Protein AF-A0A920CDF9-F1 (afdb_monomer)

Mean predicted aligned error: 15.54 Å

Organism: NCBI:txid1274374

pLDDT: mean 88.7, std 14.69, range [28.39, 98.81]

Secondary structure (DSSP, 8-state):
------GGGTHHHHHHHHTTSSSSS----------SS----SS-EEEEEE-STTSPSB-----TTSEEESSS--EEEEEE-TTS-EEEEEEE-STT-EEEEEEEEEESSEEEEEEEEE-SS---EEEEEEEESSS-TT-EEEEEEETTSEEEEEEEPTTS-EEEEEEEE-SPPPTTS-EEEEEEEETTEEEEEEEETTS--EEEEEEE--TT---SEEEEEEEESEEEEEEEEEEEE--TTS--STTPPPPTTPPEEEEEESSSEEEEETTPPEEGGG-EEEEEETTS-EEEEEGGGSEEE--SSSEEEETTEEEE-SSEEEEEEEEETTEEEEEEEEEE-TT-SS-EEEEE--TTSPTTPPPTT-EE-TT-TT-EEETTEEEEE-TT-TTS-EEEE--GGGGG-SSEEEEEEEEEEEESSTT-EEEEEEEE-TTSSSEEEEEEESSTTSTTSEEEEEE-TT--EEEEEEE--SSPPPBS-EEEEEEEEETTEEEEEETTEEEEEES---S-S--EEEEEEESEEEEEEEEEEEE--SPPPPPTGGGS--PPPPS--BTT-PEEEEE--SHHHHHHHHHSSS--SEEEEEE-TTSEEE-TTS-SEEEEHHHHHHHHTTTSEEEEEE-SHHHHHHHHHHHHHHT--S-EEEESSHHHHHHHHHHSTTSEEEEEETT----SHHHHHHHHHHHHHTTEEEEEE-GGG--HHHHHHHHHTT-EEEEE--TT--STTHHHHHHHHTT-SEEE-S-HHHHHHHHHT--SS-B-SSPPEEEEETS-TTTS-TTSHHHHHHHHHTT-SEEEEEEEE-TTS-EEE-SSSBTTTTSS--SBGGGS-HHHHTTS---TTSTTT-SS--PPBHHHHHHHHHHHT-EEEEEE---STHHHHHHHHHHHHTT-GGGEEEEES-HHHHHHHHHH-TTS-EEEEE-S---SSSHHHHHHHHHHHHTTTTEEEEEESTT--HHHHHHHHTTT--EEEE---SHHHHHHHHHTT-SEEEES-GGGTTTSEEEEEES-SEEEEETT-EEE--EEEEETTS-EEEEPPEEEEEE-GGGEEEETTEEEE-SSEEEEEEEEEEEEETTEEEEEEPSPEEEEEE---

Radius of gyration: 37.67 Å; Cα contacts (8 Å, |Δi|>4): 2749; chains: 1; bounding box: 86×111×99 Å

Solvent-accessible surface area (backbone atoms only — not comparable to full-atom values): 56984 Å² total; per-residue (Å²): 141,85,81,89,85,80,77,84,67,60,60,62,59,54,56,65,61,61,71,76,67,63,90,79,62,100,76,87,83,77,78,80,83,80,70,98,65,94,72,86,54,94,56,67,46,78,60,39,80,48,46,50,45,89,54,65,64,46,77,49,85,65,60,88,67,50,41,82,40,61,93,80,70,49,52,64,32,30,46,54,52,100,84,51,54,19,32,42,36,32,38,6,70,42,80,89,41,59,27,34,42,35,47,82,46,71,46,66,28,32,30,44,34,30,37,36,29,39,36,85,88,36,75,24,25,47,30,44,35,36,16,25,79,76,83,59,89,41,45,35,36,36,43,37,40,32,38,74,14,40,33,38,35,29,41,36,38,71,88,70,51,73,49,81,74,44,74,54,75,55,76,61,49,62,38,79,45,60,31,36,44,36,42,38,35,50,98,44,35,37,40,32,30,45,22,51,87,90,53,79,69,42,78,78,44,79,46,76,61,60,98,84,61,53,64,29,22,36,37,31,42,31,12,28,40,12,32,33,36,34,32,58,38,33,33,31,39,60,31,97,87,75,79,84,76,96,78,67,78,79,66,95,82,61,49,38,62,38,45,43,57,75,57,60,55,48,82,42,41,39,75,47,70,42,58,28,59,76,39,46,27,48,30,34,25,73,79,72,40,75,47,79,44,41,41,64,80,43,48,79,48,74,80,75,87,48,55,49,76,58,100,58,23,43,30,35,68,51,61,41,71,44,76,35,38,37,34,44,86,82,12,59,35,69,35,37,33,39,24,23,50,84,84,53,92,55,47,55,76,44,73,50,49,44,70,90,54,59,71,70,38,71,64,86,62,48,44,75,46,62,62,26,88,78,45,22,29,48,89,42,18,40,35,41,68,11,56,93,30,70,90,45,50,15,28,36,34,47,42,67,74,48,33,80,46,41,37,29,33,41,40,33,36,36,22,39,68,45,60,78,48,56,83,25,30,42,29,46,36,34,41,23,30,90,91,51,59,28,28,36,30,50,35,40,22,38,38,12,51,42,75,65,6,28,30,43,28,36,35,36,78,86,69,47,84,43,79,77,45,62,21,47,46,96,53,59,59,50,69,73,45,73,42,40,40,34,43,39,29,49,70,32,32,40,37,36,23,53,71,84,46,74,51,42,79,47,64,79,48,71,92,57,65,41,16,24,41,30,44,36,24,28,11,9,22,39,37,34,50,34,41,38,31,27,50,44,84,73,83,76,80,80,54,74,47,75,55,46,51,60,60,64,79,69,74,44,28,40,35,65,59,52,32,43,27,31,66,44,67,48,65,63,54,54,51,49,34,74,73,43,93,44,42,36,38,27,37,38,35,30,43,45,57,86,47,31,28,19,18,89,83,66,80,46,79,61,42,44,45,66,61,51,50,63,69,44,53,44,47,35,30,46,26,43,30,48,90,53,76,75,24,42,61,54,50,29,53,49,37,54,76,68,64,64,47,65,37,34,32,28,16,72,48,38,66,59,29,30,54,35,29,71,64,36,41,54,32,41,24,33,31,50,38,53,94,47,84,63,89,46,70,67,54,51,50,51,49,48,32,50,26,36,59,19,50,17,44,27,40,33,28,17,49,89,36,46,37,44,67,52,38,52,62,37,40,78,63,66,33,36,37,29,27,39,56,44,81,89,45,59,77,74,50,56,38,55,46,37,41,48,42,15,36,39,49,23,40,37,36,95,48,48,57,54,53,41,53,55,44,38,71,42,60,89,47,47,22,50,46,55,68,50,34,37,24,6,40,28,7,19,44,76,80,34,31,55,31,22,67,68,10,37,50,51,12,47,64,22,23,31,49,25,36,28,38,33,26,33,41,25,55,75,60,43,48,32,31,41,83,60,68,46,32,54,77,47,24,77,45,73,57,51,50,49,78,33,38,66,75,60,49,50,72,37,40,34,16,56,84,32,60,80,88,39,77,82,33,45,50,34,39,51,65,60,50,51,51,52,29,64,76,66,78,33,36,34,38,41,29,53,68,50,86,55,79,61,46,34,57,36,50,54,51,48,35,60,77,64,73,36,70,93,37,50,36,42,30,25,70,45,63,68,48,52,54,46,31,49,69,78,43,42,49,57,44,39,30,39,42,53,69,82,48,50,27,64,90,45,35,58,53,20,50,49,59,43,41,66,62,26,38,72,66,52,30,31,46,34,25,48,52,60,48,56,46,63,68,40,49,50,63,28,48,73,65,63,49,50,43,26,42,36,73,42,80,41,73,69,54,41,52,51,45,52,61,52,38,36,51,30,48,26,15,37,56,41,66,81,47,18,83,27,69,61,52,46,43,61,83,59,60,68,46,82,40,40,44,73,37,75,47,79,53,50,27,39,39,32,23,36,47,70,47,76,43,80,42,80,30,45,73,43,73,76,40,42,57,85,29,45,45,79,59,75,40,28,39,34,26,65,36,65,45,59,25,36,29,29,42,36,43,81,40,52,62,85,95,45,67,34,32,33,52,24,55,66,26,38,39,39,28,34,69,82,124

InterPro domains:
  IPR010496 3-keto-alpha-glucoside-1,2-lyase/3-keto-2-hydroxy-glucal hydratase domain [PF06439] (354-533)
  IPR017946 PLC-like phosphodiesterase, TIM beta/alpha-barrel domain superfamily [G3DSA:3.20.20.190] (765-1013)
  IPR017946 PLC-like phosphodiesterase, TIM beta/alpha-barrel domain superfamily [SSF51695] (771-1011)
  IPR030395 Glycerophosphodiester phosphodiesterase domain [PF03009] (777-1005)
  IPR030395 Glycerophosphodiester phosphodiesterase domain [PS51704] (772-1013)

Sequence (1105 aa):
MKNKLNGAKLLIIMLLIGGLLSTELGMTKVYAQAEQGSIKAEQPYVLLEENFNTYPAGNPGLPAEWKLWGNGGGTTSVTQDTYGYGELRIDSQVTGILEGLLAPVQADQYRIETRFRFDEELPGSVAILFGDPEGSVMSLNALLLHSSGSYQLVTMEADGERELIAEGMISPLSLTQDYLLRLSIYNRQLIAELGSEDEEFTVFLEYQLDEGSWPGGQAGIGGLDGIVYFDHLRAVQLAASSLDPLLAEASDGAAVVSLTPNQPYVLATTGEPVELKSLKFQAKRSDASQTQLNGDDLEWHFEGDDISILDGYLEIHRKGTYTVNVAKDEATAQVLWVAKDANDLNYVLYEEDFEQLEDGTMPEGWTRLEGAANAGVKAGGFEMDATASPNNPSRVLLPDYLHLFGDYKIEVDMSFLKANENTRWNSLMFRVQNKNYPYYQMAVRKDATAGNGVEFTERNRINTWYVIKRGSYNTPMEYEQTYQYTVKVKGNRVQESIDNHLIIDTDTATAYSKGGIGLQANGSALRVERIRVTLLEVPLPPLTAQRFVQVMEPDTQIAMAPSVITELQSSQDINVAIQGQALPASMIMHVNRELEVTDGSGSNVIGSLDEVLDLLGNRIIPALYVKDELTVLPLSDYLVRRRIEDAFVISADGELVKQVRSAAPMLRGILDYRDRVLLSEEELLELRRSVTVSGSKIALLSPSAATLNNTEYLQQRTIVVWAQEDEQELSGELSLHRLITAGVNGMVTARPEAAFSALEFYDHGTTLVRKPYLIGHRGMPANSPENTIESNRLAYEAGADFIENDMYLSKDQDLVIIHDSHLILTTNGWGNVEDYTVEELKKLNANRPYPWGFPDVKIPTLGEQLDLVKANNIMLYAEIKTSKPQGAGAFVRIVQEKDAESAVNLMSFNIDQLRRVATLMPEMPLGLLASGYASETNVTNSLRETLKLVQPLNATFNTSYSGLGEKFLEASKHRGLLVSPWTLNTKSGLIKYFKMGAYGLTTDYALWMSNWATSVKPQAYLYTLRSGQEQQLVLQVETYDRTFREATPEIVVLNGGEFIEIDGDTITANGPGVAHVVLRYTASAESETYDLYTEPVTINVTSNE

Structure (mmCIF, N/CA/C/O backbone):
data_AF-A0A920CDF9-F1
#
_entry.id   AF-A0A920CDF9-F1
#
loop_
_atom_site.group_PDB
_atom_site.id
_atom_site.type_symbol
_atom_site.label_atom_id
_atom_site.label_alt_id
_atom_site.label_comp_id
_atom_site.label_asym_id
_atom_site.label_entity_id
_atom_site.label_seq_id
_atom_site.pdbx_PDB_ins_code
_atom_site.Cartn_x
_atom_site.Cartn_y
_atom_site.Cartn_z
_atom_site.occupancy
_atom_site.B_iso_or_equiv
_atom_site.auth_seq_id
_atom_site.auth_comp_id
_atom_site.auth_asym_id
_atom_site.auth_atom_id
_atom_site.pdbx_PDB_model_num
ATOM 1 N N . MET A 1 1 ? -10.805 82.558 3.030 1.00 28.69 1 MET A N 1
ATOM 2 C CA . MET A 1 1 ? -9.472 83.210 3.078 1.00 28.69 1 MET A CA 1
ATOM 3 C C . MET A 1 1 ? -8.435 82.097 2.993 1.00 28.69 1 MET A C 1
ATOM 5 O O . MET A 1 1 ? -8.536 81.207 3.812 1.00 28.69 1 MET A O 1
ATOM 9 N N . LYS A 1 2 ? -7.495 81.996 2.051 1.00 30.48 2 LYS A N 1
ATOM 10 C CA . LYS A 1 2 ? -7.113 82.804 0.883 1.00 30.48 2 LYS A CA 1
ATOM 11 C C . LYS A 1 2 ? -6.923 81.858 -0.317 1.00 30.48 2 LYS A C 1
ATOM 13 O O . LYS A 1 2 ? -6.450 80.742 -0.167 1.00 30.48 2 LYS A O 1
ATOM 18 N N . ASN A 1 3 ? -7.347 82.351 -1.473 1.00 33.22 3 ASN A N 1
ATOM 19 C CA . ASN A 1 3 ? -7.440 81.691 -2.772 1.00 33.22 3 ASN A CA 1
ATOM 20 C C . ASN A 1 3 ? -6.104 81.639 -3.536 1.00 33.22 3 ASN A C 1
ATOM 22 O O . ASN A 1 3 ? -5.320 82.573 -3.417 1.00 33.22 3 ASN A O 1
ATOM 26 N N . LYS A 1 4 ? -6.010 80.628 -4.420 1.00 41.62 4 LYS A N 1
ATOM 27 C CA . LYS A 1 4 ? -5.482 80.625 -5.807 1.00 41.62 4 LYS A CA 1
ATOM 28 C C . LYS A 1 4 ? -4.078 81.207 -6.069 1.00 41.62 4 LYS A C 1
ATOM 30 O O . LYS A 1 4 ? -3.888 82.404 -5.918 1.00 41.62 4 LYS A O 1
ATOM 35 N N . LEU A 1 5 ? -3.176 80.399 -6.647 1.00 29.88 5 LEU A N 1
ATOM 36 C CA . LEU A 1 5 ? -2.652 80.526 -8.030 1.00 29.88 5 LEU A CA 1
ATOM 37 C C . LEU A 1 5 ? -1.375 79.671 -8.264 1.00 29.88 5 LEU A C 1
ATOM 39 O O . LEU A 1 5 ? -0.382 79.826 -7.568 1.00 29.88 5 LEU A O 1
ATOM 43 N N . ASN A 1 6 ? -1.433 78.858 -9.329 1.00 32.94 6 ASN A N 1
ATOM 44 C CA . ASN A 1 6 ? -0.390 78.421 -10.280 1.00 32.94 6 ASN A CA 1
ATOM 45 C C . ASN A 1 6 ? 0.904 77.715 -9.810 1.00 32.94 6 ASN A C 1
ATOM 47 O O . ASN A 1 6 ? 1.933 78.349 -9.589 1.00 32.94 6 ASN A O 1
ATOM 51 N N . GLY A 1 7 ? 0.896 76.375 -9.896 1.00 32.62 7 GLY A N 1
ATOM 52 C CA . GLY A 1 7 ? 2.067 75.483 -9.790 1.00 32.62 7 GLY A CA 1
ATOM 53 C C . GLY A 1 7 ? 2.935 75.337 -11.056 1.00 32.62 7 GLY A C 1
ATOM 54 O O . GLY A 1 7 ? 3.972 74.687 -11.009 1.00 32.62 7 GLY A O 1
ATOM 55 N N . ALA A 1 8 ? 2.592 75.977 -12.178 1.00 37.50 8 ALA A N 1
ATOM 56 C CA . ALA A 1 8 ? 3.310 75.783 -13.449 1.00 37.50 8 ALA A CA 1
ATOM 57 C C . ALA A 1 8 ? 4.669 76.516 -13.565 1.00 37.50 8 ALA A C 1
ATOM 59 O O . ALA A 1 8 ? 5.371 76.349 -14.556 1.00 37.50 8 ALA A O 1
ATOM 60 N N . LYS A 1 9 ? 5.069 77.335 -12.580 1.00 34.62 9 LYS A N 1
ATOM 61 C CA . LYS A 1 9 ? 6.357 78.065 -12.607 1.00 34.62 9 LYS A CA 1
ATOM 62 C C . LYS A 1 9 ? 7.417 77.549 -11.631 1.00 34.62 9 LYS A C 1
ATOM 64 O O . LYS A 1 9 ? 8.559 77.986 -11.730 1.00 34.62 9 LYS A O 1
ATOM 69 N N . LEU A 1 10 ? 7.083 76.612 -10.739 1.00 34.03 10 LEU A N 1
ATOM 70 C CA . LEU A 1 10 ? 8.067 76.042 -9.809 1.00 34.03 10 LEU A CA 1
ATOM 71 C C . LEU A 1 10 ? 8.846 74.867 -10.429 1.00 34.03 10 LEU A C 1
ATOM 73 O O . LEU A 1 10 ? 10.013 74.669 -10.104 1.00 34.03 10 LEU A O 1
ATOM 77 N N . LEU A 1 11 ? 8.247 74.155 -11.391 1.00 37.91 11 LEU A N 1
ATOM 78 C CA . LEU A 1 11 ? 8.867 72.989 -12.032 1.00 37.91 11 LEU A CA 1
ATOM 79 C C . LEU A 1 11 ? 10.013 73.365 -12.992 1.00 37.91 11 LEU A C 1
ATOM 81 O O . LEU A 1 11 ? 11.006 72.653 -13.084 1.00 37.91 11 LEU A O 1
ATOM 85 N N . ILE A 1 12 ? 9.933 74.532 -13.643 1.00 41.06 12 ILE A N 1
ATOM 86 C CA . ILE A 1 12 ? 10.963 74.988 -14.595 1.00 41.06 12 ILE A CA 1
ATOM 87 C C . ILE A 1 12 ? 12.257 75.410 -13.873 1.00 41.06 12 ILE A C 1
ATOM 89 O O . ILE A 1 12 ? 13.343 75.255 -14.421 1.00 41.06 12 ILE A O 1
ATOM 93 N N . ILE A 1 13 ? 12.174 75.878 -12.621 1.00 37.00 13 ILE A N 1
ATOM 94 C CA . ILE A 1 13 ? 13.365 76.257 -11.840 1.00 37.00 13 ILE A CA 1
ATOM 95 C C . ILE A 1 13 ? 14.053 75.022 -11.231 1.00 37.00 13 ILE A C 1
ATOM 97 O O . ILE A 1 13 ? 15.276 75.012 -11.123 1.00 37.00 13 ILE A O 1
ATOM 101 N N . MET A 1 14 ? 13.313 73.950 -10.916 1.00 36.53 14 MET A N 1
ATOM 102 C CA . MET A 1 14 ? 13.923 72.683 -10.479 1.00 36.53 14 MET A CA 1
ATOM 103 C C . MET A 1 14 ? 14.603 71.920 -11.627 1.00 36.53 14 MET A C 1
ATOM 105 O O . MET A 1 14 ? 15.672 71.351 -11.418 1.00 36.53 14 MET A O 1
ATOM 109 N N . LEU A 1 15 ? 14.064 71.986 -12.849 1.00 39.75 15 LEU A N 1
ATOM 110 C CA . LEU A 1 15 ? 14.683 71.363 -14.029 1.00 39.75 15 LEU A CA 1
ATOM 111 C C . LEU A 1 15 ? 15.993 72.048 -14.466 1.00 39.75 15 LEU A C 1
ATOM 113 O O . LEU A 1 15 ? 16.887 71.385 -14.983 1.00 39.75 15 LEU A O 1
ATOM 117 N N . LEU A 1 16 ? 16.154 73.350 -14.204 1.00 35.25 16 LEU A N 1
ATOM 118 C CA . LEU A 1 16 ? 17.367 74.099 -14.567 1.00 35.25 16 LEU A CA 1
ATOM 119 C C . LEU A 1 16 ? 18.537 73.929 -13.581 1.00 35.25 16 LEU A C 1
ATOM 121 O O . LEU A 1 16 ? 19.675 74.188 -13.960 1.00 35.25 16 LEU A O 1
ATOM 125 N N . ILE A 1 17 ? 18.287 73.472 -12.347 1.00 36.47 17 ILE A N 1
ATOM 126 C CA . ILE A 1 17 ? 19.348 73.193 -11.358 1.00 36.47 17 ILE A CA 1
ATOM 127 C C . ILE A 1 17 ? 19.760 71.708 -11.385 1.00 36.47 17 ILE A C 1
ATOM 129 O O . ILE A 1 17 ? 20.920 71.398 -11.130 1.00 36.47 17 ILE A O 1
ATOM 133 N N . GLY A 1 18 ? 18.862 70.794 -11.779 1.00 33.25 18 GLY A N 1
ATOM 134 C CA . GLY A 1 18 ? 19.182 69.367 -11.932 1.00 33.25 18 GLY A CA 1
ATOM 135 C C . GLY A 1 18 ? 20.035 69.024 -13.162 1.00 33.25 18 GLY A C 1
ATOM 136 O O . GLY A 1 18 ? 20.769 68.044 -13.139 1.00 33.25 18 GLY A O 1
ATOM 137 N N . GLY A 1 19 ? 19.988 69.845 -14.218 1.00 33.81 19 GLY A N 1
ATOM 138 C CA . GLY A 1 19 ? 20.709 69.595 -15.476 1.00 33.81 19 GLY A CA 1
ATOM 139 C C . GLY A 1 19 ? 22.184 70.015 -15.504 1.00 33.81 19 GLY A C 1
ATOM 140 O O . GLY A 1 19 ? 22.836 69.839 -16.527 1.00 33.81 19 GLY A O 1
ATOM 141 N N . LEU A 1 20 ? 22.720 70.585 -14.420 1.00 30.31 20 LEU A N 1
ATOM 142 C CA . LEU A 1 20 ? 24.096 71.111 -14.366 1.00 30.31 20 LEU A CA 1
ATOM 143 C C . LEU A 1 20 ? 25.028 70.335 -13.420 1.00 30.31 20 LEU A C 1
ATOM 145 O O . LEU A 1 20 ? 26.159 70.759 -13.204 1.00 30.31 20 LEU A O 1
ATOM 149 N N . LEU A 1 21 ? 24.580 69.193 -12.886 1.00 31.23 21 LEU A N 1
ATOM 150 C CA . LEU A 1 21 ? 25.368 68.334 -11.986 1.00 31.23 21 LEU A CA 1
ATOM 151 C C . LEU A 1 21 ? 25.520 66.879 -12.467 1.00 31.23 21 LEU A C 1
ATOM 153 O O . LEU A 1 21 ? 26.132 66.085 -11.765 1.00 31.23 21 LEU A O 1
ATOM 157 N N . SER A 1 22 ? 25.017 66.517 -13.652 1.00 30.70 22 SER A N 1
ATOM 158 C CA . SER A 1 22 ? 25.076 65.137 -14.170 1.00 30.70 22 SER A CA 1
ATOM 159 C C . SER A 1 22 ? 26.106 64.899 -15.284 1.00 30.70 22 SER A C 1
ATOM 161 O O . SER A 1 22 ? 26.164 63.803 -15.829 1.00 30.70 22 SER A O 1
ATOM 163 N N . THR A 1 23 ? 26.950 65.879 -15.622 1.00 31.67 23 THR A N 1
ATOM 164 C CA . THR A 1 23 ? 28.017 65.698 -16.630 1.00 31.67 23 THR A CA 1
ATOM 165 C C . THR A 1 23 ? 29.366 65.251 -16.058 1.00 31.67 23 THR A C 1
ATOM 167 O O . THR A 1 23 ? 30.307 65.061 -16.820 1.00 31.67 23 THR A O 1
ATOM 170 N N . GLU A 1 24 ? 29.474 65.013 -14.750 1.00 33.00 24 GLU A N 1
ATOM 171 C CA . GLU A 1 24 ? 30.653 64.394 -14.128 1.00 33.00 24 GLU A CA 1
ATOM 172 C C . GLU A 1 24 ? 30.208 63.277 -13.179 1.00 33.00 24 GLU A C 1
ATOM 174 O O . GLU A 1 24 ? 30.087 63.493 -11.981 1.00 33.00 24 GLU A O 1
ATOM 179 N N . LEU A 1 25 ? 29.882 62.115 -13.756 1.00 31.22 25 LEU A N 1
ATOM 180 C CA . LEU A 1 25 ? 29.883 60.745 -13.206 1.00 31.22 25 LEU A CA 1
ATOM 181 C C . LEU A 1 25 ? 28.912 59.936 -14.078 1.00 31.22 25 LEU A C 1
ATOM 183 O O . LEU A 1 25 ? 27.710 60.190 -14.071 1.00 31.22 25 LEU A O 1
ATOM 187 N N . GLY A 1 26 ? 29.443 59.016 -14.884 1.00 35.06 26 GLY A N 1
ATOM 188 C CA . GLY A 1 26 ? 28.689 58.254 -15.882 1.00 35.06 26 GLY A CA 1
ATOM 189 C C . GLY A 1 26 ? 27.594 57.372 -15.279 1.00 35.06 26 GLY A C 1
ATOM 190 O O . GLY A 1 26 ? 27.824 56.202 -15.005 1.00 35.06 26 GLY A O 1
ATOM 191 N N . MET A 1 27 ? 26.394 57.927 -15.118 1.00 31.45 27 MET A N 1
ATOM 192 C CA . MET A 1 27 ? 25.161 57.179 -14.890 1.00 31.45 27 MET A CA 1
ATOM 193 C C . MET A 1 27 ? 24.150 57.549 -15.969 1.00 31.45 27 MET A C 1
ATOM 195 O O . MET A 1 27 ? 23.738 58.703 -16.084 1.00 31.45 27 MET A O 1
ATOM 199 N N . THR A 1 28 ? 23.715 56.565 -16.749 1.00 29.69 28 THR A N 1
ATOM 200 C CA . THR A 1 28 ? 22.565 56.706 -17.646 1.00 29.69 28 THR A CA 1
ATOM 201 C C . THR A 1 28 ? 21.623 55.536 -17.373 1.00 29.69 28 THR A C 1
ATOM 203 O O . THR A 1 28 ? 21.734 54.493 -17.994 1.00 29.69 28 THR A O 1
ATOM 206 N N . LYS A 1 29 ? 20.716 55.690 -16.398 1.00 35.88 29 LYS A N 1
ATOM 207 C CA . LYS A 1 29 ? 19.492 54.878 -16.313 1.00 35.88 29 LYS A CA 1
ATOM 208 C C . LYS A 1 29 ? 18.370 55.703 -16.936 1.00 35.88 29 LYS A C 1
ATOM 210 O O . LYS A 1 29 ? 18.031 56.764 -16.411 1.00 35.88 29 LYS A O 1
ATOM 215 N N . VAL A 1 30 ? 17.837 55.254 -18.071 1.00 34.50 30 VAL A N 1
ATOM 216 C CA . VAL A 1 30 ? 16.642 55.837 -18.698 1.00 34.50 30 VAL A CA 1
ATOM 217 C C . VAL A 1 30 ? 15.482 54.899 -18.400 1.00 34.50 30 VAL A C 1
ATOM 219 O O . VAL A 1 30 ? 15.386 53.837 -18.996 1.00 34.50 30 VAL A O 1
ATOM 222 N N . TYR A 1 31 ? 14.603 55.290 -17.480 1.00 34.69 31 TYR A N 1
ATOM 223 C CA . TYR A 1 31 ? 13.296 54.654 -17.331 1.00 34.69 31 TYR A CA 1
ATOM 224 C C . TYR A 1 31 ? 12.243 55.631 -17.845 1.00 34.69 31 TYR A C 1
ATOM 226 O O . TYR A 1 31 ? 12.034 56.692 -17.252 1.00 34.69 31 TYR A O 1
ATOM 234 N N . ALA A 1 32 ? 11.594 55.299 -18.958 1.00 35.97 32 ALA A N 1
ATOM 235 C CA . ALA A 1 32 ? 10.399 56.005 -19.395 1.00 35.97 32 ALA A CA 1
ATOM 236 C C . ALA A 1 32 ? 9.172 55.326 -18.774 1.00 35.97 32 ALA A C 1
ATOM 238 O O . ALA A 1 32 ? 8.773 54.246 -19.195 1.00 35.97 32 ALA A O 1
ATOM 239 N N . GLN A 1 33 ? 8.558 55.963 -17.773 1.00 30.14 33 GLN A N 1
ATOM 240 C CA . GLN A 1 33 ? 7.191 55.624 -17.381 1.00 30.14 33 GLN A CA 1
ATOM 241 C C . GLN A 1 33 ? 6.236 56.178 -18.442 1.00 30.14 33 GLN A C 1
ATOM 243 O O . GLN A 1 33 ? 6.055 57.392 -18.545 1.00 30.14 33 GLN A O 1
ATOM 248 N N . ALA A 1 34 ? 5.636 55.296 -19.239 1.00 32.75 34 ALA A N 1
ATOM 249 C CA . ALA A 1 34 ? 4.500 55.653 -20.077 1.00 32.75 34 ALA A CA 1
ATOM 250 C C . ALA A 1 34 ? 3.227 55.647 -19.213 1.00 32.75 34 ALA A C 1
ATOM 252 O O . ALA A 1 34 ? 2.801 54.602 -18.725 1.00 32.75 34 ALA A O 1
ATOM 253 N N . GLU A 1 35 ? 2.624 56.820 -19.001 1.00 30.00 35 GLU A N 1
ATOM 254 C CA . GLU A 1 35 ? 1.242 56.908 -18.519 1.00 30.00 35 GLU A CA 1
ATOM 255 C C . GLU A 1 35 ? 0.300 56.248 -19.539 1.00 30.00 35 GLU A C 1
ATOM 257 O O . GLU A 1 35 ? 0.491 56.383 -20.749 1.00 30.00 35 GLU A O 1
ATOM 262 N N . GLN A 1 36 ? -0.723 55.547 -19.038 1.00 33.47 36 GLN A N 1
ATOM 263 C CA . GLN A 1 36 ? -1.771 54.891 -19.822 1.00 33.47 36 GLN A CA 1
ATOM 264 C C . GLN A 1 36 ? -2.365 55.832 -20.882 1.00 33.47 36 GLN A C 1
ATOM 266 O O . GLN A 1 36 ? -3.205 56.689 -20.605 1.00 33.47 36 GLN A O 1
ATOM 271 N N . GLY A 1 37 ? -1.936 55.634 -22.122 1.00 28.39 37 GLY A N 1
ATOM 272 C CA . GLY A 1 37 ? -2.432 56.317 -23.302 1.00 28.39 37 GLY A CA 1
ATOM 273 C C . GLY A 1 37 ? -1.685 55.792 -24.517 1.00 28.39 37 GLY A C 1
ATOM 274 O O . GLY A 1 37 ? -0.477 55.958 -24.623 1.00 28.39 37 GLY A O 1
ATOM 275 N N . SER A 1 38 ? -2.397 55.130 -25.426 1.00 36.09 38 SER A N 1
ATOM 276 C CA . SER A 1 38 ? -1.866 54.561 -26.665 1.00 36.09 38 SER A CA 1
ATOM 277 C C . SER A 1 38 ? -1.149 55.621 -27.514 1.00 36.09 38 SER A C 1
ATOM 279 O O . SER A 1 38 ? -1.786 56.346 -28.285 1.00 36.09 38 SER A O 1
ATOM 281 N N . ILE A 1 39 ? 0.175 55.708 -27.400 1.00 35.78 39 ILE A N 1
ATOM 282 C CA . ILE A 1 39 ? 1.020 56.431 -28.349 1.00 35.78 39 ILE A CA 1
ATOM 283 C C . ILE A 1 39 ? 1.447 55.412 -29.407 1.00 35.78 39 ILE A C 1
ATOM 285 O O . ILE A 1 39 ? 2.253 54.528 -29.138 1.00 35.78 39 ILE A O 1
ATOM 289 N N . LYS A 1 40 ? 0.905 55.526 -30.625 1.00 40.41 40 LYS A N 1
ATOM 290 C CA . LYS A 1 40 ? 1.486 54.860 -31.799 1.00 40.41 40 LYS A CA 1
ATOM 291 C C . LYS A 1 40 ? 2.818 55.544 -32.100 1.00 40.41 40 LYS A C 1
ATOM 293 O O . LYS A 1 40 ? 2.832 56.608 -32.714 1.00 40.41 40 LYS A O 1
ATOM 298 N N . ALA A 1 41 ? 3.919 54.979 -31.619 1.00 41.06 41 ALA A N 1
ATOM 299 C CA . ALA A 1 41 ? 5.248 55.450 -31.978 1.00 41.06 41 ALA A CA 1
ATOM 300 C C . ALA A 1 41 ? 5.529 55.107 -33.455 1.00 41.06 41 ALA A C 1
ATOM 302 O O . ALA A 1 41 ? 5.393 53.959 -33.869 1.00 41.06 41 ALA A O 1
ATOM 303 N N . GLU A 1 42 ? 5.902 56.105 -34.262 1.00 46.41 42 GLU A N 1
ATOM 304 C CA . GLU A 1 42 ? 6.277 55.928 -35.680 1.00 46.41 42 GLU A CA 1
ATOM 305 C C . GLU A 1 42 ? 7.702 55.358 -35.862 1.00 46.41 42 GLU A C 1
ATOM 307 O O . GLU A 1 42 ? 8.125 55.084 -36.984 1.00 46.41 42 GLU A O 1
ATOM 312 N N . GLN A 1 43 ? 8.457 55.185 -34.771 1.00 52.03 43 GLN A N 1
ATOM 313 C CA . GLN A 1 43 ? 9.835 54.685 -34.738 1.00 52.03 43 GLN A CA 1
ATOM 314 C C . GLN A 1 43 ? 10.015 53.759 -33.519 1.00 52.03 43 GLN A C 1
ATOM 316 O O . GLN A 1 43 ? 9.402 54.030 -32.482 1.00 52.03 43 GLN A O 1
ATOM 321 N N . PRO A 1 44 ? 10.843 52.699 -33.606 1.00 60.22 44 PRO A N 1
ATOM 322 C CA . PRO A 1 44 ? 11.139 51.839 -32.462 1.00 60.22 44 PRO A CA 1
ATOM 323 C C . PRO A 1 44 ? 11.818 52.626 -31.327 1.00 60.22 44 PRO A C 1
ATOM 325 O O . PRO A 1 44 ? 12.691 53.460 -31.576 1.00 60.22 44 PRO A O 1
ATOM 328 N N . TYR A 1 45 ? 11.427 52.356 -30.079 1.00 73.69 45 TYR A N 1
ATOM 329 C CA . TYR A 1 45 ? 11.960 53.009 -28.874 1.00 73.69 45 TYR A CA 1
ATOM 330 C C . TYR A 1 45 ? 12.408 51.966 -27.837 1.00 73.69 45 TYR A C 1
ATOM 332 O O . TYR A 1 45 ? 11.762 50.931 -27.672 1.00 73.69 45 TYR A O 1
ATOM 340 N N . VAL A 1 46 ? 13.531 52.224 -27.158 1.00 80.88 46 VAL A N 1
ATOM 341 C CA . VAL A 1 46 ? 14.135 51.315 -26.166 1.00 80.88 46 VAL A CA 1
ATOM 342 C C . VAL A 1 46 ? 13.368 51.408 -24.846 1.00 80.88 46 VAL A C 1
ATOM 344 O O . VAL A 1 46 ? 13.336 52.466 -24.226 1.00 80.88 46 VAL A O 1
ATOM 347 N N . LEU A 1 47 ? 12.763 50.298 -24.423 1.00 81.31 47 LEU A N 1
ATOM 348 C CA . LEU A 1 47 ? 12.024 50.170 -23.164 1.00 81.31 47 LEU A CA 1
ATOM 349 C C . LEU A 1 47 ? 12.963 49.907 -21.982 1.00 81.31 47 LEU A C 1
ATOM 351 O O . LEU A 1 47 ? 12.759 50.451 -20.900 1.00 81.31 47 LEU A O 1
ATOM 355 N N . LEU A 1 48 ? 13.984 49.075 -22.198 1.00 85.94 48 LEU A N 1
ATOM 356 C CA . LEU A 1 48 ? 14.980 48.691 -21.201 1.00 85.94 48 LEU A CA 1
ATOM 357 C C . LEU A 1 48 ? 16.326 48.460 -21.877 1.00 85.94 48 LEU A C 1
ATOM 359 O O . LEU A 1 48 ? 16.380 47.870 -22.955 1.00 85.94 48 LEU A O 1
ATOM 363 N N . GLU A 1 49 ? 17.391 48.877 -21.205 1.00 86.25 49 GLU A N 1
ATOM 364 C CA . GLU A 1 49 ? 18.764 48.498 -21.514 1.00 86.25 49 GLU A CA 1
ATOM 365 C C . GLU A 1 49 ? 19.507 48.318 -20.186 1.00 86.25 49 GLU A C 1
ATOM 367 O O . GLU A 1 49 ? 19.672 49.275 -19.427 1.00 86.25 49 GLU A O 1
ATOM 372 N N . GLU A 1 50 ? 19.871 47.078 -19.864 1.00 86.44 50 GLU A N 1
ATOM 373 C CA . GLU A 1 50 ? 20.503 46.692 -18.603 1.00 86.44 50 GLU A CA 1
ATOM 374 C C . GLU A 1 50 ? 21.749 45.846 -18.881 1.00 86.44 50 GLU A C 1
ATOM 376 O O . GLU A 1 50 ? 21.718 44.886 -19.647 1.00 86.44 50 GLU A O 1
ATOM 381 N N . ASN A 1 51 ? 22.859 46.223 -18.250 1.00 82.69 51 ASN A N 1
ATOM 382 C CA . ASN A 1 51 ? 24.160 45.567 -18.395 1.00 82.69 51 ASN A CA 1
ATOM 383 C C . ASN A 1 51 ? 24.711 45.047 -17.064 1.00 82.69 51 ASN A C 1
ATOM 385 O O . ASN A 1 51 ? 25.842 44.595 -17.017 1.00 82.69 51 ASN A O 1
ATOM 389 N N . PHE A 1 52 ? 23.946 45.175 -15.980 1.00 85.12 52 PHE A N 1
ATOM 390 C CA . PHE A 1 52 ? 24.224 44.685 -14.631 1.00 85.12 52 PHE A CA 1
ATOM 391 C C . PHE A 1 52 ? 25.506 45.205 -13.946 1.00 85.12 52 PHE A C 1
ATOM 393 O O . PHE A 1 52 ? 25.689 44.982 -12.749 1.00 85.12 52 PHE A O 1
ATOM 400 N N . ASN A 1 53 ? 26.324 46.016 -14.623 1.00 82.38 53 ASN A N 1
ATOM 401 C CA . ASN A 1 53 ? 27.574 46.600 -14.111 1.00 82.38 53 ASN A CA 1
ATOM 402 C C . ASN A 1 53 ? 27.386 47.439 -12.834 1.00 82.38 53 ASN A C 1
ATOM 404 O O . ASN A 1 53 ? 28.316 47.642 -12.055 1.00 82.38 53 ASN A O 1
ATOM 408 N N . THR A 1 54 ? 26.179 47.974 -12.616 1.00 78.31 54 THR A N 1
ATOM 409 C CA . THR A 1 54 ? 25.884 48.864 -11.480 1.00 78.31 54 THR A CA 1
ATOM 410 C C . THR A 1 54 ? 25.484 48.134 -10.192 1.00 78.31 54 THR A C 1
ATOM 412 O O . THR A 1 54 ? 25.342 48.791 -9.158 1.00 78.31 54 THR A O 1
ATOM 415 N N . TYR A 1 55 ? 25.328 46.803 -10.219 1.00 78.75 55 TYR A N 1
ATOM 416 C CA . TYR A 1 55 ? 24.961 46.003 -9.043 1.00 78.75 55 TYR A CA 1
ATOM 417 C C . TYR A 1 55 ? 26.194 45.348 -8.408 1.00 78.75 55 TYR A C 1
ATOM 419 O O . TYR A 1 55 ? 27.047 44.848 -9.136 1.00 78.75 55 TYR A O 1
ATOM 427 N N . PRO A 1 56 ? 26.310 45.330 -7.068 1.00 73.94 56 PRO A N 1
ATOM 428 C CA . PRO A 1 56 ? 27.448 44.721 -6.384 1.00 73.94 56 PRO A CA 1
ATOM 429 C C . PRO A 1 56 ? 27.492 43.199 -6.580 1.00 73.94 56 PRO A C 1
ATOM 431 O O . PRO A 1 56 ? 26.448 42.551 -6.645 1.00 73.94 56 PRO A O 1
ATOM 434 N N . ALA A 1 57 ? 28.703 42.631 -6.593 1.00 74.12 57 ALA A N 1
ATOM 435 C CA . ALA A 1 57 ? 28.904 41.184 -6.635 1.00 74.12 57 ALA A CA 1
ATOM 436 C C . ALA A 1 57 ? 28.335 40.478 -5.391 1.00 74.12 57 ALA A C 1
ATOM 438 O O . ALA A 1 57 ? 28.484 40.959 -4.263 1.00 74.12 57 ALA A O 1
ATOM 439 N N . GLY A 1 58 ? 27.753 39.296 -5.589 1.00 65.44 58 GLY A N 1
ATOM 440 C CA . GLY A 1 58 ? 27.100 38.510 -4.542 1.00 65.44 58 GLY A CA 1
ATOM 441 C C . GLY A 1 58 ? 25.595 38.463 -4.762 1.00 65.44 58 GLY A C 1
ATOM 442 O O . GLY A 1 58 ? 25.134 38.636 -5.880 1.00 65.44 58 GLY A O 1
ATOM 443 N N . ASN A 1 59 ? 24.815 38.195 -3.718 1.00 54.59 59 ASN A N 1
ATOM 444 C CA . ASN A 1 59 ? 23.360 38.263 -3.814 1.00 54.59 59 ASN A CA 1
ATOM 445 C C . ASN A 1 59 ? 22.931 39.740 -3.751 1.00 54.59 59 ASN A C 1
ATOM 447 O O . ASN A 1 59 ? 23.035 40.320 -2.663 1.00 54.59 59 ASN A O 1
ATOM 451 N N . PRO A 1 60 ? 22.436 40.393 -4.819 1.00 47.41 60 PRO A N 1
ATOM 452 C CA . PRO A 1 60 ? 21.479 41.443 -4.597 1.00 47.41 60 PRO A CA 1
ATOM 453 C C . PRO A 1 60 ? 20.105 40.793 -4.438 1.00 47.41 60 PRO A C 1
ATOM 455 O O . PRO A 1 60 ? 19.620 40.080 -5.315 1.00 47.41 60 PRO A O 1
ATOM 458 N N . GLY A 1 61 ? 19.408 41.191 -3.374 1.00 55.47 61 GLY A N 1
ATOM 459 C CA . GLY A 1 61 ? 18.015 41.548 -3.588 1.00 55.47 61 GLY A CA 1
ATOM 460 C C . GLY A 1 61 ? 18.006 42.562 -4.729 1.00 55.47 61 GLY A C 1
ATOM 461 O O . GLY A 1 61 ? 18.443 43.701 -4.543 1.00 55.47 61 GLY A O 1
ATOM 462 N N . LEU A 1 62 ? 17.634 42.096 -5.922 1.00 60.44 62 LEU A N 1
ATOM 463 C CA . LEU A 1 62 ? 17.418 42.934 -7.093 1.00 60.44 62 LEU A CA 1
ATOM 464 C C . LEU A 1 62 ? 16.474 44.088 -6.704 1.00 60.44 62 LEU A C 1
ATOM 466 O O . LEU A 1 62 ? 15.698 43.950 -5.750 1.00 60.44 62 LEU A O 1
ATOM 470 N N . PRO A 1 63 ? 16.541 45.246 -7.381 1.00 58.50 63 PRO A N 1
ATOM 471 C CA . PRO A 1 63 ? 15.624 46.348 -7.102 1.00 58.50 63 PRO A CA 1
ATOM 472 C C . PRO A 1 63 ? 14.165 45.868 -7.116 1.00 58.50 63 PRO A C 1
ATOM 474 O O . PRO A 1 63 ? 13.821 45.012 -7.928 1.00 58.50 63 PRO A O 1
ATOM 477 N N . ALA A 1 64 ? 13.315 46.409 -6.234 1.00 59.34 64 ALA A N 1
ATOM 478 C CA . ALA A 1 64 ? 11.943 45.928 -6.007 1.00 59.34 64 ALA A CA 1
ATOM 479 C C . ALA A 1 64 ? 11.063 45.901 -7.274 1.00 59.34 64 ALA A C 1
ATOM 481 O O . ALA A 1 64 ? 10.019 45.254 -7.297 1.00 59.34 64 ALA A O 1
ATOM 482 N N . GLU A 1 65 ? 11.469 46.629 -8.311 1.00 70.75 65 GLU A N 1
ATOM 483 C CA . GLU A 1 65 ? 10.841 46.659 -9.624 1.00 70.75 65 GLU A CA 1
ATOM 484 C C . GLU A 1 65 ? 11.058 45.393 -10.485 1.00 70.75 65 GLU A C 1
ATOM 486 O O . GLU A 1 65 ? 10.218 45.117 -11.341 1.00 70.75 65 GLU A O 1
ATOM 491 N N . TRP A 1 66 ? 12.114 44.599 -10.263 1.00 79.62 66 TRP A N 1
ATOM 492 C CA . TRP A 1 66 ? 12.301 43.303 -10.931 1.00 79.62 66 TRP A CA 1
ATOM 493 C C . TRP A 1 66 ? 11.569 42.201 -10.165 1.00 79.62 66 TRP A C 1
ATOM 495 O O . TRP A 1 66 ? 11.744 42.061 -8.953 1.00 79.62 66 TRP A O 1
ATOM 505 N N . LYS A 1 67 ? 10.760 41.397 -10.861 1.00 81.25 67 LYS A N 1
ATOM 506 C CA . LYS A 1 67 ? 9.978 40.325 -10.230 1.00 81.25 67 LYS A CA 1
ATOM 507 C C . LYS A 1 67 ? 10.629 38.973 -10.486 1.00 81.25 67 LYS A C 1
ATOM 509 O O . LYS A 1 67 ? 10.842 38.602 -11.638 1.00 81.25 67 LYS A O 1
ATOM 514 N N . LEU A 1 68 ? 10.905 38.233 -9.416 1.00 79.38 68 LEU A N 1
ATOM 515 C CA . LEU A 1 68 ? 11.251 36.816 -9.514 1.00 79.38 68 LEU A CA 1
ATOM 516 C C . LEU A 1 68 ? 10.028 36.020 -9.976 1.00 79.38 68 LEU A C 1
ATOM 518 O O . LEU A 1 68 ? 8.905 36.302 -9.551 1.00 79.38 68 LEU A O 1
ATOM 522 N N . TRP A 1 69 ? 10.266 35.042 -10.840 1.00 77.31 69 TRP A N 1
ATOM 523 C CA . TRP A 1 69 ? 9.255 34.158 -11.403 1.00 77.31 69 TRP A CA 1
ATOM 524 C C . TRP A 1 69 ? 9.777 32.714 -11.340 1.00 77.31 69 TRP A C 1
ATOM 526 O O . TRP A 1 69 ? 10.862 32.436 -11.847 1.00 77.31 69 TRP A O 1
ATOM 536 N N . GLY A 1 70 ? 9.039 31.806 -10.693 1.00 69.56 70 GLY A N 1
ATOM 537 C CA . GLY A 1 70 ? 9.454 30.411 -10.482 1.00 69.56 70 GLY A CA 1
ATOM 538 C C . GLY A 1 70 ? 8.903 29.794 -9.186 1.00 69.56 70 GLY A C 1
ATOM 539 O O . GLY A 1 70 ? 8.482 30.504 -8.273 1.00 69.56 70 GLY A O 1
ATOM 540 N N . ASN A 1 71 ? 8.927 28.458 -9.086 1.00 63.53 71 ASN A N 1
ATOM 541 C CA . ASN A 1 71 ? 8.377 27.675 -7.959 1.00 63.53 71 ASN A CA 1
ATOM 542 C C . ASN A 1 71 ? 9.333 27.545 -6.743 1.00 63.53 71 ASN A C 1
ATOM 544 O O . ASN A 1 71 ? 9.158 26.659 -5.904 1.00 63.53 71 ASN A O 1
ATOM 548 N N . GLY A 1 72 ? 10.334 28.428 -6.615 1.00 60.19 72 GLY A N 1
ATOM 549 C CA . GLY A 1 72 ? 11.188 28.540 -5.422 1.00 60.19 72 GLY A CA 1
ATOM 550 C C . GLY A 1 72 ? 12.334 27.525 -5.328 1.00 60.19 72 GLY A C 1
ATOM 551 O O . GLY A 1 72 ? 12.692 27.119 -4.220 1.00 60.19 72 GLY A O 1
ATOM 552 N N . GLY A 1 73 ? 12.897 27.104 -6.468 1.00 62.72 73 GLY A N 1
ATOM 553 C CA . GLY A 1 73 ? 13.969 26.100 -6.540 1.00 62.72 73 GLY A CA 1
ATOM 554 C C . GLY A 1 73 ? 15.351 26.640 -6.932 1.00 62.72 73 GLY A C 1
ATOM 555 O O . GLY A 1 73 ? 16.349 25.990 -6.618 1.00 62.72 73 GLY A O 1
ATOM 556 N N . GLY A 1 74 ? 15.426 27.799 -7.598 1.00 70.94 74 GLY A N 1
ATOM 557 C CA . GLY A 1 74 ? 16.679 28.393 -8.072 1.00 70.94 74 GLY A CA 1
ATOM 558 C C . GLY A 1 74 ? 17.163 29.612 -7.275 1.00 70.94 74 GLY A C 1
ATOM 559 O O . GLY A 1 74 ? 16.508 30.086 -6.347 1.00 70.94 74 GLY A O 1
ATOM 560 N N . THR A 1 75 ? 18.343 30.136 -7.629 1.00 80.06 75 THR A N 1
ATOM 561 C CA . THR A 1 75 ? 18.874 31.396 -7.070 1.00 80.06 75 THR A CA 1
ATOM 562 C C . THR A 1 75 ? 19.361 32.346 -8.162 1.00 80.06 75 THR A C 1
ATOM 564 O O . THR A 1 75 ? 19.917 31.920 -9.172 1.00 80.06 75 THR A O 1
ATOM 567 N N . THR A 1 76 ? 19.189 33.652 -7.948 1.00 83.19 76 THR A N 1
ATOM 568 C CA . THR A 1 76 ? 19.695 34.710 -8.837 1.00 83.19 76 THR A CA 1
ATOM 569 C C . THR A 1 76 ? 20.757 35.542 -8.125 1.00 83.19 76 THR A C 1
ATOM 571 O O . THR A 1 76 ? 20.561 35.941 -6.977 1.00 83.19 76 THR A O 1
ATOM 574 N N . SER A 1 77 ? 21.867 35.846 -8.791 1.00 85.19 77 SER A N 1
ATOM 575 C CA . SER A 1 77 ? 22.954 36.670 -8.235 1.00 85.19 77 SER A CA 1
ATOM 576 C C . SER A 1 77 ? 23.647 37.474 -9.328 1.00 85.19 77 SER A C 1
ATOM 578 O O . SER A 1 77 ? 23.594 37.078 -10.486 1.00 85.19 77 SER A O 1
ATOM 580 N N . VAL A 1 78 ? 24.324 38.569 -8.978 1.00 84.81 78 VAL A N 1
ATOM 581 C CA . VAL A 1 78 ? 25.187 39.289 -9.928 1.00 84.81 78 VAL A CA 1
ATOM 582 C C . VAL A 1 78 ? 26.638 38.915 -9.651 1.00 84.81 78 VAL A C 1
ATOM 584 O O . VAL A 1 78 ? 27.109 38.996 -8.511 1.00 84.81 78 VAL A O 1
ATOM 587 N N . THR A 1 79 ? 27.353 38.499 -10.689 1.00 82.69 79 THR A N 1
ATOM 588 C CA . THR A 1 79 ? 28.805 38.308 -10.666 1.00 82.69 79 THR A CA 1
ATOM 589 C C . THR A 1 79 ? 29.469 39.560 -11.219 1.00 82.69 79 THR A C 1
ATOM 591 O O . THR A 1 79 ? 28.954 40.155 -12.155 1.00 82.69 79 THR A O 1
ATOM 594 N N . GLN A 1 80 ? 30.590 39.992 -10.634 1.00 80.62 80 GLN A N 1
ATOM 595 C CA . GLN A 1 80 ? 31.422 41.049 -11.215 1.00 80.62 80 GLN A CA 1
ATOM 596 C C . GLN A 1 80 ? 32.807 40.499 -11.525 1.00 80.62 80 GLN A C 1
ATOM 598 O O . GLN A 1 80 ? 33.391 39.788 -10.701 1.00 80.62 80 GLN A O 1
ATOM 603 N N . ASP A 1 81 ? 33.345 40.865 -12.681 1.00 75.19 81 ASP A N 1
ATOM 604 C CA . ASP A 1 81 ? 34.737 40.603 -13.009 1.00 75.19 81 ASP A CA 1
ATOM 605 C C . ASP A 1 81 ? 35.681 41.603 -12.304 1.00 75.19 81 ASP A C 1
ATOM 607 O O . ASP A 1 81 ? 35.266 42.537 -11.609 1.00 75.19 81 ASP A O 1
ATOM 611 N N . THR A 1 82 ? 36.995 41.433 -12.476 1.00 71.75 82 THR A N 1
ATOM 612 C CA . THR A 1 82 ? 38.002 42.317 -11.856 1.00 71.75 82 THR A CA 1
ATOM 613 C C . THR A 1 82 ? 37.989 43.760 -12.376 1.00 71.75 82 THR A C 1
ATOM 615 O O . THR A 1 82 ? 38.688 44.609 -11.818 1.00 71.75 82 THR A O 1
ATOM 618 N N . TYR A 1 83 ? 37.235 44.041 -13.440 1.00 72.31 83 TYR A N 1
ATOM 619 C CA . TYR A 1 83 ? 37.117 45.346 -14.087 1.00 72.31 83 TYR A CA 1
ATOM 620 C C . TYR A 1 83 ? 35.772 46.032 -13.796 1.00 72.31 83 TYR A C 1
ATOM 622 O O . TYR A 1 83 ? 35.597 47.192 -14.170 1.00 72.31 83 TYR A O 1
ATOM 630 N N . GLY A 1 84 ? 34.870 45.367 -13.064 1.00 69.56 84 GLY A N 1
ATOM 631 C CA . GLY A 1 84 ? 33.557 45.889 -12.689 1.00 69.56 84 GLY A CA 1
ATOM 632 C C . GLY A 1 84 ? 32.464 45.642 -13.731 1.00 69.56 84 GLY A C 1
ATOM 633 O O . GLY A 1 84 ? 31.422 46.292 -13.651 1.00 69.56 84 GLY A O 1
ATOM 634 N N . TYR A 1 85 ? 32.685 44.733 -14.688 1.00 79.81 85 TYR A N 1
ATOM 635 C CA . TYR A 1 85 ? 31.634 44.253 -15.583 1.00 79.81 85 TYR A CA 1
ATOM 636 C C . TYR A 1 85 ? 30.781 43.207 -14.867 1.00 79.81 85 TYR A C 1
ATOM 638 O O . TYR A 1 85 ? 31.320 42.282 -14.259 1.00 79.81 85 TYR A O 1
ATOM 646 N N . GLY A 1 86 ? 29.464 43.405 -14.886 1.00 82.62 86 GLY A N 1
ATOM 647 C CA . GLY A 1 86 ? 28.485 42.585 -14.192 1.00 82.62 86 GLY A CA 1
ATOM 648 C C . GLY A 1 86 ? 27.765 41.625 -15.135 1.00 82.62 86 GLY A C 1
ATOM 649 O O . GLY A 1 86 ? 27.288 42.046 -16.180 1.00 82.62 86 GLY A O 1
ATOM 650 N N . GLU A 1 87 ? 27.613 40.367 -14.731 1.00 88.81 87 GLU A N 1
ATOM 651 C CA . GLU A 1 87 ? 26.728 39.394 -15.385 1.00 88.81 87 GLU A CA 1
ATOM 652 C C . GLU A 1 87 ? 25.636 38.975 -14.389 1.00 88.81 87 GLU A C 1
ATOM 654 O O . GLU A 1 87 ? 25.895 38.778 -13.195 1.00 88.81 87 GLU A O 1
ATOM 659 N N . LEU A 1 88 ? 24.401 38.815 -14.862 1.00 90.19 88 LEU A N 1
ATOM 660 C CA . LEU A 1 88 ? 23.350 38.174 -14.080 1.00 90.19 88 LEU A CA 1
ATOM 661 C C . LEU A 1 88 ? 23.515 36.656 -14.177 1.00 90.19 88 LEU A C 1
ATOM 663 O O . LEU A 1 88 ? 23.393 36.086 -15.255 1.00 90.19 88 LEU A O 1
ATOM 667 N N . ARG A 1 89 ? 23.728 35.998 -13.040 1.00 90.44 89 ARG A N 1
ATOM 668 C CA . ARG A 1 89 ? 23.783 34.541 -12.901 1.00 90.44 89 ARG A CA 1
ATOM 669 C C . ARG A 1 89 ? 22.438 34.015 -12.403 1.00 90.44 89 ARG A C 1
ATOM 671 O O . ARG A 1 89 ? 22.027 34.361 -11.291 1.00 90.44 89 ARG A O 1
ATOM 678 N N . ILE A 1 90 ? 21.799 33.144 -13.183 1.00 89.62 90 ILE A N 1
ATOM 679 C CA . ILE A 1 90 ? 20.608 32.378 -12.789 1.00 89.62 90 ILE A CA 1
ATOM 680 C C . ILE A 1 90 ? 21.012 30.917 -12.603 1.00 89.62 90 ILE A C 1
ATOM 682 O O . ILE A 1 90 ? 21.555 30.294 -13.511 1.00 89.62 90 ILE A O 1
ATOM 686 N N . ASP A 1 91 ? 20.754 30.382 -11.415 1.00 88.12 91 ASP A N 1
ATOM 687 C CA . ASP A 1 91 ? 21.093 29.023 -11.004 1.00 88.12 91 ASP A CA 1
ATOM 688 C C . ASP A 1 91 ? 19.812 28.215 -10.803 1.00 88.12 91 ASP A C 1
ATOM 690 O O . ASP A 1 91 ? 19.138 28.378 -9.786 1.00 88.12 91 ASP A O 1
ATOM 694 N N . SER A 1 92 ? 19.476 27.371 -11.781 1.00 83.81 92 SER A N 1
ATOM 695 C CA . SER A 1 92 ? 18.289 26.514 -11.759 1.00 83.81 92 SER A CA 1
ATOM 696 C C . SER A 1 92 ? 18.674 25.039 -11.875 1.00 83.81 92 SER A C 1
ATOM 698 O O . SER A 1 92 ? 18.363 24.356 -12.848 1.00 83.81 92 SER A O 1
ATOM 700 N N . GLN A 1 93 ? 19.416 24.544 -10.884 1.00 76.75 93 GLN A N 1
ATOM 701 C CA . GLN A 1 93 ? 19.903 23.157 -10.840 1.00 76.75 93 GLN A CA 1
ATOM 702 C C . GLN A 1 93 ? 18.853 22.127 -10.390 1.00 76.75 93 GLN A C 1
ATOM 704 O O . GLN A 1 93 ? 19.116 20.923 -10.431 1.00 76.75 93 GLN A O 1
ATOM 709 N N . VAL A 1 94 ? 17.668 22.559 -9.947 1.00 76.12 94 VAL A N 1
ATOM 710 C CA . VAL A 1 94 ? 16.580 21.633 -9.613 1.00 76.12 94 VAL A CA 1
ATOM 711 C C . VAL A 1 94 ? 15.917 21.162 -10.902 1.00 76.12 94 VAL A C 1
ATOM 713 O O . VAL A 1 94 ? 15.283 21.948 -11.603 1.00 76.12 94 VAL A O 1
ATOM 716 N N . THR A 1 95 ? 16.063 19.868 -11.196 1.00 76.06 95 THR A N 1
ATOM 717 C CA . THR A 1 95 ? 15.589 19.277 -12.450 1.00 76.06 95 THR A CA 1
ATOM 718 C C . THR A 1 95 ? 14.099 19.531 -12.674 1.00 76.06 95 THR A C 1
ATOM 720 O O . THR A 1 95 ? 13.276 19.208 -11.818 1.00 76.06 95 THR A O 1
ATOM 723 N N . GLY A 1 96 ? 13.752 20.071 -13.839 1.00 73.38 96 GLY A N 1
ATOM 724 C CA . GLY A 1 96 ? 12.383 20.361 -14.246 1.00 73.38 96 GLY A CA 1
ATOM 725 C C . GLY A 1 96 ? 11.825 21.686 -13.724 1.00 73.38 96 GLY A C 1
ATOM 726 O O . GLY A 1 96 ? 10.687 22.011 -14.056 1.00 73.38 96 GLY A O 1
ATOM 727 N N . ILE A 1 97 ? 12.589 22.489 -12.976 1.00 77.94 97 ILE A N 1
ATOM 728 C CA . ILE A 1 97 ? 12.134 23.801 -12.488 1.00 77.94 97 ILE A CA 1
ATOM 729 C C . ILE A 1 97 ? 12.740 24.919 -13.342 1.00 77.94 97 ILE A C 1
ATOM 731 O O . ILE A 1 97 ? 13.956 25.039 -13.478 1.00 77.94 97 ILE A O 1
ATOM 735 N N . LEU A 1 98 ? 11.874 25.739 -13.943 1.00 83.38 98 LEU A N 1
ATOM 736 C CA . LEU A 1 98 ? 12.271 26.958 -14.647 1.00 83.38 98 LEU A CA 1
ATOM 737 C C . LEU A 1 98 ? 12.298 28.106 -13.634 1.00 83.38 98 LEU A C 1
ATOM 739 O O . LEU A 1 98 ? 11.288 28.372 -12.984 1.00 83.38 98 LEU A O 1
ATOM 743 N N . GLU A 1 99 ? 13.440 28.774 -13.517 1.00 86.50 99 GLU A N 1
ATOM 744 C CA . GLU A 1 99 ? 13.611 29.953 -12.668 1.00 86.50 99 GLU A CA 1
ATOM 745 C C . GLU A 1 99 ? 13.881 31.163 -13.562 1.00 86.50 99 GLU A C 1
ATOM 747 O O . GLU A 1 99 ? 14.651 31.081 -14.523 1.00 86.50 99 GLU A O 1
ATOM 752 N N . GLY A 1 100 ? 13.254 32.297 -13.274 1.00 85.62 100 GLY A N 1
ATOM 753 C CA . GLY A 1 100 ? 13.333 33.457 -14.142 1.00 85.62 100 GLY A CA 1
ATOM 754 C C . GLY A 1 100 ? 13.127 34.790 -13.452 1.00 85.62 100 GLY A C 1
ATOM 755 O O . GLY A 1 100 ? 12.761 34.899 -12.281 1.00 85.62 100 GLY A O 1
ATOM 756 N N . LEU A 1 101 ? 13.395 35.834 -14.222 1.00 85.75 101 LEU A N 1
ATOM 757 C CA . LEU A 1 101 ? 13.348 37.210 -13.784 1.00 85.75 101 LEU A CA 1
ATOM 758 C C . LEU A 1 101 ? 12.611 38.056 -14.822 1.00 85.75 101 LEU A C 1
ATOM 760 O O . LEU A 1 101 ? 13.042 38.173 -15.972 1.00 85.75 101 LEU A O 1
ATOM 764 N N . LEU A 1 102 ? 11.504 38.664 -14.400 1.00 86.81 102 LEU A N 1
ATOM 765 C CA . LEU A 1 102 ? 10.702 39.565 -15.218 1.00 86.81 102 LEU A CA 1
ATOM 766 C C . LEU A 1 102 ? 11.185 41.007 -15.048 1.00 86.81 102 LEU A C 1
ATOM 768 O O . LEU A 1 102 ? 11.311 41.529 -13.934 1.00 86.81 102 LEU A O 1
ATOM 772 N N . ALA A 1 103 ? 11.426 41.652 -16.182 1.00 83.44 103 ALA A N 1
ATOM 773 C CA . ALA A 1 103 ? 11.840 43.035 -16.279 1.00 83.44 103 ALA A CA 1
ATOM 774 C C . ALA A 1 103 ? 10.686 44.007 -15.960 1.00 83.44 103 ALA A C 1
ATOM 776 O O . ALA A 1 103 ? 9.521 43.720 -16.259 1.00 83.44 103 ALA A O 1
ATOM 777 N N . PRO A 1 104 ? 10.981 45.209 -15.425 1.00 79.31 104 PRO A N 1
ATOM 778 C CA . PRO A 1 104 ? 9.980 46.234 -15.110 1.00 79.31 104 PRO A CA 1
ATOM 779 C C . PRO A 1 104 ? 9.446 46.971 -16.355 1.00 79.31 104 PRO A C 1
ATOM 781 O O . PRO A 1 104 ? 9.205 48.177 -16.316 1.00 79.31 104 PRO A O 1
ATOM 784 N N . VAL A 1 105 ? 9.281 46.266 -17.476 1.00 78.81 105 VAL A N 1
ATOM 785 C CA . VAL A 1 105 ? 8.774 46.798 -18.747 1.00 78.81 105 VAL A CA 1
ATOM 786 C C . VAL A 1 105 ? 7.706 45.880 -19.332 1.00 78.81 105 VAL A C 1
ATOM 788 O O . VAL A 1 105 ? 7.736 44.668 -19.131 1.00 78.81 105 VAL A O 1
ATOM 791 N N . GLN A 1 106 ? 6.763 46.471 -20.063 1.00 78.19 106 GLN A N 1
ATOM 792 C CA . GLN A 1 106 ? 5.661 45.776 -20.723 1.00 78.19 106 GLN A CA 1
ATOM 793 C C . GLN A 1 106 ? 5.378 46.435 -22.072 1.00 78.19 106 GLN A C 1
ATOM 795 O O . GLN A 1 106 ? 5.397 47.663 -22.184 1.00 78.19 106 GLN A O 1
ATOM 800 N N . ALA A 1 107 ? 5.101 45.620 -23.086 1.00 74.94 107 ALA A N 1
ATOM 801 C CA . ALA A 1 107 ? 4.650 46.082 -24.391 1.00 74.94 107 ALA A CA 1
ATOM 802 C C . ALA A 1 107 ? 3.807 45.007 -25.087 1.00 74.94 107 ALA A C 1
ATOM 804 O O . ALA A 1 107 ? 3.927 43.823 -24.784 1.00 74.94 107 ALA A O 1
ATOM 805 N N . ASP A 1 108 ? 2.986 45.427 -26.051 1.00 73.38 108 ASP A N 1
ATOM 806 C CA . ASP A 1 108 ? 2.164 44.510 -26.856 1.00 73.38 108 ASP A CA 1
ATOM 807 C C . ASP A 1 108 ? 2.942 43.874 -28.015 1.00 73.38 108 ASP A C 1
ATOM 809 O O . ASP A 1 108 ? 2.587 42.810 -28.514 1.00 73.38 108 ASP A O 1
ATOM 813 N N . GLN A 1 109 ? 3.972 44.578 -28.489 1.00 81.50 109 GLN A N 1
ATOM 814 C CA . GLN A 1 109 ? 4.805 44.204 -29.628 1.00 81.50 109 GLN A CA 1
ATOM 815 C C . GLN A 1 109 ? 6.213 44.718 -29.377 1.00 81.50 109 GLN A C 1
ATOM 817 O O . GLN A 1 109 ? 6.438 45.928 -29.260 1.00 81.50 109 GLN A O 1
ATOM 822 N N . TYR A 1 110 ? 7.164 43.808 -29.255 1.00 84.38 110 TYR A N 1
ATOM 823 C CA . TYR A 1 110 ? 8.506 44.156 -28.830 1.00 84.38 110 TYR A CA 1
ATOM 824 C C . TYR A 1 110 ? 9.530 43.133 -29.297 1.00 84.38 110 TYR A C 1
ATOM 826 O O . TYR A 1 110 ? 9.208 42.040 -29.762 1.00 84.38 110 TYR A O 1
ATOM 834 N N . ARG A 1 111 ? 10.791 43.529 -29.168 1.00 88.19 111 ARG A N 1
ATOM 835 C CA . ARG A 1 111 ? 11.961 42.682 -29.332 1.00 88.19 111 ARG A CA 1
ATOM 836 C C . ARG A 1 111 ? 12.715 42.622 -28.014 1.00 88.19 111 ARG A C 1
ATOM 838 O O . ARG A 1 111 ? 13.013 43.678 -27.456 1.00 88.19 111 ARG A O 1
ATOM 845 N N . ILE A 1 112 ? 13.034 41.415 -27.557 1.00 89.94 112 ILE A N 1
ATOM 846 C CA . ILE A 1 112 ? 14.012 41.176 -26.491 1.00 89.94 112 ILE A CA 1
ATOM 847 C C . ILE A 1 112 ? 15.293 40.685 -27.150 1.00 89.94 112 ILE A C 1
ATOM 849 O O . ILE A 1 112 ? 15.250 39.810 -28.013 1.00 89.94 112 ILE A O 1
ATOM 853 N N . GLU A 1 113 ? 16.418 41.246 -26.737 1.00 90.00 113 GLU A N 1
ATOM 854 C CA . GLU A 1 113 ? 17.751 40.788 -27.101 1.00 90.00 113 GLU A CA 1
ATOM 855 C C . GLU A 1 113 ? 18.608 40.710 -25.840 1.00 90.00 113 GLU A C 1
ATOM 857 O O . GLU A 1 113 ? 18.543 41.603 -24.998 1.00 90.00 113 GLU A O 1
ATOM 862 N N . THR A 1 114 ? 19.379 39.639 -25.691 1.00 92.12 114 THR A N 1
ATOM 863 C CA . THR A 1 114 ? 20.329 39.479 -24.587 1.00 92.12 114 THR A CA 1
ATOM 864 C C . THR A 1 114 ? 21.532 38.692 -25.066 1.00 92.12 114 THR A C 1
ATOM 866 O O . THR A 1 114 ? 21.407 37.815 -25.930 1.00 92.12 114 THR A O 1
ATOM 869 N N . ARG A 1 115 ? 22.690 38.965 -24.471 1.00 91.94 115 ARG A N 1
ATOM 870 C CA . ARG A 1 115 ? 23.801 38.023 -24.517 1.00 91.94 115 ARG A CA 1
ATOM 871 C C . ARG A 1 115 ? 23.607 36.986 -23.421 1.00 91.94 115 ARG A C 1
ATOM 873 O O . ARG A 1 115 ? 23.138 37.332 -22.333 1.00 91.94 115 ARG A O 1
ATOM 880 N N . PHE A 1 116 ? 23.942 35.736 -23.710 1.00 93.50 116 PHE A N 1
ATOM 881 C CA . PHE A 1 116 ? 23.933 34.673 -22.716 1.00 93.50 116 PHE A CA 1
ATOM 882 C C . PHE A 1 116 ? 25.083 33.686 -22.915 1.00 93.50 116 PHE A C 1
ATOM 884 O O . PHE A 1 116 ? 25.600 33.528 -24.024 1.00 93.50 116 PHE A O 1
ATOM 891 N N . ARG A 1 117 ? 25.416 32.981 -21.834 1.00 92.06 117 ARG A N 1
ATOM 892 C CA . ARG A 1 117 ? 26.419 31.913 -21.797 1.00 92.06 117 ARG A CA 1
ATOM 893 C C . ARG A 1 117 ? 26.030 30.862 -20.765 1.00 92.06 117 ARG A C 1
ATOM 895 O O . ARG A 1 117 ? 25.488 31.199 -19.713 1.00 92.06 117 ARG A O 1
ATOM 902 N N . PHE A 1 118 ? 26.294 29.591 -21.049 1.00 90.75 118 PHE A N 1
ATOM 903 C CA . PHE A 1 118 ? 26.074 28.520 -20.077 1.00 90.75 118 PHE A CA 1
ATOM 904 C C . PHE A 1 118 ? 27.278 28.368 -19.142 1.00 90.75 118 PHE A C 1
ATOM 906 O O . PHE A 1 118 ? 28.401 28.780 -19.432 1.00 90.75 118 PHE A O 1
ATOM 913 N N . ASP A 1 119 ? 27.055 27.746 -17.995 1.00 87.25 119 ASP A N 1
ATOM 914 C CA . ASP A 1 119 ? 28.154 27.337 -17.128 1.00 87.25 119 ASP A CA 1
ATOM 915 C C . ASP A 1 119 ? 28.918 26.131 -17.704 1.00 87.25 119 ASP A C 1
ATOM 917 O O . ASP A 1 119 ? 28.338 25.273 -18.373 1.00 87.25 119 ASP A O 1
ATOM 921 N N . GLU A 1 120 ? 30.231 26.075 -17.460 1.00 73.44 120 GLU A N 1
ATOM 922 C CA . GLU A 1 120 ? 31.151 25.098 -18.062 1.00 73.44 120 GLU A CA 1
ATOM 923 C C . GLU A 1 120 ? 30.841 23.648 -17.652 1.00 73.44 120 GLU A C 1
ATOM 925 O O . GLU A 1 120 ? 31.080 22.724 -18.431 1.00 73.44 120 GLU A O 1
ATOM 930 N N . GLU A 1 121 ? 30.284 23.440 -16.454 1.00 70.38 121 GLU A N 1
ATOM 931 C CA . GLU A 1 121 ? 30.069 22.102 -15.885 1.00 70.38 121 GLU A CA 1
ATOM 932 C C . GLU A 1 121 ? 28.598 21.655 -15.888 1.00 70.38 121 GLU A C 1
ATOM 934 O O . GLU A 1 121 ? 28.313 20.464 -15.738 1.00 70.38 121 GLU A O 1
ATOM 939 N N . LEU A 1 122 ? 27.655 22.586 -16.070 1.00 69.50 122 LEU A N 1
ATOM 940 C CA . LEU A 1 122 ? 26.223 22.358 -15.851 1.00 69.50 122 LEU A CA 1
ATOM 941 C C . LEU A 1 122 ? 25.391 22.776 -17.080 1.00 69.50 122 LEU A C 1
ATOM 943 O O . LEU A 1 122 ? 24.848 23.885 -17.112 1.00 69.50 122 LEU A O 1
ATOM 947 N N . PRO A 1 123 ? 25.277 21.897 -18.101 1.00 70.50 123 PRO A N 1
ATOM 948 C CA . PRO A 1 123 ? 24.536 22.184 -19.325 1.00 70.50 123 PRO A CA 1
ATOM 949 C C . PRO A 1 123 ? 23.034 22.265 -19.044 1.00 70.50 123 PRO A C 1
ATOM 951 O O . PRO A 1 123 ? 22.398 21.253 -18.765 1.00 70.50 123 PRO A O 1
ATOM 954 N N . GLY A 1 124 ? 22.471 23.463 -19.178 1.00 85.62 124 GLY A N 1
ATOM 955 C CA . GLY A 1 124 ? 21.042 23.714 -19.001 1.00 85.62 124 GLY A CA 1
ATOM 956 C C . GLY A 1 124 ? 20.396 24.323 -20.237 1.00 85.62 124 GLY A C 1
ATOM 957 O O . GLY A 1 124 ? 20.779 24.043 -21.381 1.00 85.62 124 GLY A O 1
ATOM 958 N N . SER A 1 125 ? 19.415 25.181 -19.987 1.00 92.62 125 SER A N 1
ATOM 959 C CA . SER A 1 125 ? 18.610 25.873 -20.992 1.00 92.62 125 SER A CA 1
ATOM 960 C C . SER A 1 125 ? 18.537 27.352 -20.656 1.00 92.62 125 SER A C 1
ATOM 962 O O . SER A 1 125 ? 18.288 27.703 -19.504 1.00 92.62 125 SER A O 1
ATOM 964 N N . VAL A 1 126 ? 18.731 28.200 -21.663 1.00 94.25 126 VAL A N 1
ATOM 965 C CA . VAL A 1 126 ? 18.417 29.626 -21.581 1.00 94.25 126 VAL A CA 1
ATOM 966 C C . VAL A 1 126 ? 16.935 29.810 -21.893 1.00 94.25 126 VAL A C 1
ATOM 968 O O . VAL A 1 126 ? 16.396 29.112 -22.752 1.00 94.25 126 VAL A O 1
ATOM 971 N N . ALA A 1 127 ? 16.271 30.732 -21.201 1.00 93.69 127 ALA A N 1
ATOM 972 C CA . ALA A 1 127 ? 14.873 31.059 -21.432 1.00 93.69 127 ALA A CA 1
ATOM 973 C C . ALA A 1 127 ? 14.680 32.551 -21.722 1.00 93.69 127 ALA A C 1
ATOM 975 O O . ALA A 1 127 ? 15.219 33.398 -21.007 1.00 93.69 127 ALA A O 1
ATOM 976 N N . ILE A 1 128 ? 13.851 32.868 -22.720 1.00 92.94 128 ILE A N 1
ATOM 977 C CA . ILE A 1 128 ? 13.198 34.180 -22.846 1.00 92.94 128 ILE A CA 1
ATOM 978 C C . ILE A 1 128 ? 11.739 34.018 -22.424 1.00 92.94 128 ILE A C 1
ATOM 980 O O . ILE A 1 128 ? 11.013 33.214 -23.008 1.00 92.94 128 ILE A O 1
ATOM 984 N N . LEU A 1 129 ? 11.321 34.791 -21.421 1.00 90.31 129 LEU A N 1
ATOM 985 C CA . LEU A 1 129 ? 9.963 34.804 -20.874 1.00 90.31 129 LEU A CA 1
ATOM 986 C C . LEU A 1 129 ? 9.170 35.962 -21.482 1.00 90.31 129 LEU A C 1
ATOM 988 O O . LEU A 1 129 ? 9.687 37.080 -21.577 1.00 90.31 129 LEU A O 1
ATOM 992 N N . PHE A 1 130 ? 7.923 35.721 -21.877 1.00 88.62 130 PHE A N 1
ATOM 993 C CA . PHE A 1 130 ? 7.097 36.740 -22.515 1.00 88.62 130 PHE A CA 1
ATOM 994 C C . PHE A 1 130 ? 5.595 36.523 -22.312 1.00 88.62 130 PHE A C 1
ATOM 996 O O . PHE A 1 130 ? 5.113 35.401 -22.173 1.00 88.62 130 PHE A O 1
ATOM 1003 N N . GLY A 1 131 ? 4.838 37.620 -22.358 1.00 79.00 131 GLY A N 1
ATOM 1004 C CA . GLY A 1 131 ? 3.380 37.569 -22.483 1.00 79.00 131 GLY A CA 1
ATOM 1005 C C . GLY A 1 131 ? 2.599 37.438 -21.174 1.00 79.00 131 GLY A C 1
ATOM 1006 O O . GLY A 1 131 ? 1.454 37.021 -21.235 1.00 79.00 131 GLY A O 1
ATOM 1007 N N . ASP A 1 132 ? 3.167 37.795 -20.013 1.00 73.31 132 ASP A N 1
ATOM 1008 C CA . ASP A 1 132 ? 2.407 37.883 -18.746 1.00 73.31 132 ASP A CA 1
ATOM 1009 C C . ASP A 1 132 ? 1.349 39.013 -18.839 1.00 73.31 132 ASP A C 1
ATOM 1011 O O . ASP A 1 132 ? 1.738 40.187 -18.951 1.00 73.31 132 ASP A O 1
ATOM 1015 N N . PRO A 1 133 ? 0.037 38.698 -18.825 1.00 57.91 133 PRO A N 1
ATOM 1016 C CA . PRO A 1 133 ? -1.013 39.628 -19.223 1.00 57.91 133 PRO A CA 1
ATOM 1017 C C . PRO A 1 133 ? -1.428 40.627 -18.134 1.00 57.91 133 PRO A C 1
ATOM 1019 O O . PRO A 1 133 ? -2.083 41.609 -18.470 1.00 57.91 133 PRO A O 1
ATOM 1022 N N . GLU A 1 134 ? -1.049 40.461 -16.860 1.00 53.66 134 GLU A N 1
ATOM 1023 C CA . GLU A 1 134 ? -1.506 41.382 -15.797 1.00 53.66 134 GLU A CA 1
ATOM 1024 C C . GLU A 1 134 ? -0.594 41.434 -14.556 1.00 53.66 134 GLU A C 1
ATOM 1026 O O . GLU A 1 134 ? -1.019 41.814 -13.464 1.00 53.66 134 GLU A O 1
ATOM 1031 N N . GLY A 1 135 ? 0.683 41.055 -14.679 1.00 51.78 135 GLY A N 1
ATOM 1032 C CA . GLY A 1 135 ? 1.590 41.005 -13.528 1.00 51.78 135 GLY A CA 1
ATOM 1033 C C . GLY A 1 135 ? 1.155 39.990 -12.462 1.00 51.78 135 GLY A C 1
ATOM 1034 O O . GLY A 1 135 ? 1.648 40.054 -11.328 1.00 51.78 135 GLY A O 1
ATOM 1035 N N . SER A 1 136 ? 0.225 39.100 -12.824 1.00 53.62 136 SER A N 1
ATOM 1036 C CA . SER A 1 136 ? -0.209 37.916 -12.099 1.00 53.62 136 SER A CA 1
ATOM 1037 C C . SER A 1 136 ? 0.790 36.813 -12.423 1.00 53.62 136 SER A C 1
ATOM 1039 O O . SER A 1 136 ? 0.713 36.189 -13.472 1.00 53.62 136 SER A O 1
ATOM 1041 N N . VAL A 1 137 ? 1.756 36.623 -11.532 1.00 55.62 137 VAL A N 1
ATOM 1042 C CA . VAL A 1 137 ? 3.010 35.861 -11.692 1.00 55.62 137 VAL A CA 1
ATOM 1043 C C . VAL A 1 137 ? 2.814 34.336 -11.892 1.00 55.62 137 VAL A C 1
ATOM 1045 O O . VAL A 1 137 ? 3.573 33.556 -11.339 1.00 55.62 137 VAL A O 1
ATOM 1048 N N . MET A 1 138 ? 1.790 33.869 -12.613 1.00 58.62 138 MET A N 1
ATOM 1049 C CA . MET A 1 138 ? 1.396 32.452 -12.622 1.00 58.62 138 MET A CA 1
ATOM 1050 C C . MET A 1 138 ? 1.372 31.817 -14.026 1.00 58.62 138 MET A C 1
ATOM 1052 O O . MET A 1 138 ? 1.843 30.698 -14.136 1.00 58.62 138 MET A O 1
ATOM 1056 N N . SER A 1 139 ? 0.982 32.507 -15.109 1.00 71.88 139 SER A N 1
ATOM 1057 C CA . SER A 1 139 ? 1.054 31.929 -16.472 1.00 71.88 139 SER A CA 1
ATOM 1058 C C . SER A 1 139 ? 1.762 32.867 -17.459 1.00 71.88 139 SER A C 1
ATOM 1060 O O . SER A 1 139 ? 1.499 34.070 -17.466 1.00 71.88 139 SER A O 1
ATOM 1062 N N . LEU A 1 140 ? 2.674 32.340 -18.285 1.00 83.44 140 LEU A N 1
ATOM 1063 C CA . LEU A 1 140 ? 3.391 33.084 -19.339 1.00 83.44 140 LEU A CA 1
ATOM 1064 C C . LEU A 1 140 ? 3.897 32.148 -20.441 1.00 83.44 140 LEU A C 1
ATOM 1066 O O . LEU A 1 140 ? 3.872 30.935 -20.281 1.00 83.44 140 LEU A O 1
ATOM 1070 N N . ASN A 1 141 ? 4.413 32.689 -21.542 1.00 88.62 141 ASN A N 1
ATOM 1071 C CA . ASN A 1 141 ? 5.102 31.893 -22.557 1.00 88.62 141 ASN A CA 1
ATOM 1072 C C . ASN A 1 141 ? 6.619 31.928 -22.353 1.00 88.62 141 ASN A C 1
ATOM 1074 O O . ASN A 1 141 ? 7.185 32.957 -21.973 1.00 88.62 141 ASN A O 1
ATOM 1078 N N . ALA A 1 142 ? 7.291 30.821 -22.662 1.00 90.88 142 ALA A N 1
ATOM 1079 C CA . ALA A 1 142 ? 8.742 30.721 -22.604 1.00 90.88 142 ALA A CA 1
ATOM 1080 C C . ALA A 1 142 ? 9.309 30.112 -23.890 1.00 90.88 142 ALA A C 1
ATOM 1082 O O . ALA A 1 142 ? 8.853 29.069 -24.357 1.00 90.88 142 ALA A O 1
ATOM 1083 N N . LEU A 1 143 ? 10.340 30.754 -24.442 1.00 94.56 143 LEU A N 1
ATOM 1084 C CA . LEU A 1 143 ? 11.231 30.135 -25.419 1.00 94.56 143 LEU A CA 1
ATOM 1085 C C . LEU A 1 143 ? 12.431 29.561 -24.670 1.00 94.56 143 LEU A C 1
ATOM 1087 O O . LEU A 1 143 ? 13.263 30.321 -24.178 1.00 94.56 143 LEU A O 1
ATOM 1091 N N . LEU A 1 144 ? 12.516 28.238 -24.608 1.00 94.44 144 LEU A N 1
ATOM 1092 C CA . LEU A 1 144 ? 13.625 27.485 -24.040 1.00 94.44 144 LEU A CA 1
ATOM 1093 C C . LEU A 1 144 ? 14.596 27.112 -25.157 1.00 94.44 144 LEU A C 1
ATOM 1095 O O . LEU A 1 144 ? 14.195 26.497 -26.140 1.00 94.44 144 LEU A O 1
ATOM 1099 N N . LEU A 1 145 ? 15.873 27.443 -24.998 1.00 94.69 145 LEU A N 1
ATOM 1100 C CA . LEU A 1 145 ? 16.947 26.982 -25.870 1.00 94.69 145 LEU A CA 1
ATOM 1101 C C . LEU A 1 145 ? 17.965 26.219 -25.026 1.00 94.69 145 LEU A C 1
ATOM 1103 O O . LEU A 1 145 ? 18.670 26.775 -24.184 1.00 94.69 145 LEU A O 1
ATOM 1107 N N . HIS A 1 146 ? 18.015 24.912 -25.230 1.00 92.31 146 HIS A N 1
ATOM 1108 C CA . HIS A 1 146 ? 18.920 24.027 -24.523 1.00 92.31 146 HIS A CA 1
ATOM 1109 C C . HIS A 1 146 ? 20.330 24.156 -25.097 1.00 92.31 146 HIS A C 1
ATOM 1111 O O . HIS A 1 146 ? 20.518 24.249 -26.310 1.00 92.31 146 HIS A O 1
ATOM 1117 N N . SER A 1 147 ? 21.342 24.032 -24.241 1.00 88.44 147 SER A N 1
ATOM 1118 C CA . SER A 1 147 ? 22.749 23.915 -24.661 1.00 88.44 147 SER A CA 1
ATOM 1119 C C . SER A 1 147 ? 22.978 22.799 -25.693 1.00 88.44 147 SER A C 1
ATOM 1121 O O . SER A 1 147 ? 23.854 22.889 -26.548 1.00 88.44 147 SER A O 1
ATOM 1123 N N . SER A 1 148 ? 22.128 21.768 -25.692 1.00 81.81 148 SER A N 1
ATOM 1124 C CA . SER A 1 148 ? 22.136 20.701 -26.699 1.00 81.81 148 SER A CA 1
ATOM 1125 C C . SER A 1 148 ? 21.701 21.121 -28.111 1.00 81.81 148 SER A C 1
ATOM 1127 O O . SER A 1 148 ? 21.753 20.292 -29.017 1.00 81.81 148 SER A O 1
ATOM 1129 N N . GLY A 1 149 ? 21.250 22.362 -28.303 1.00 81.75 149 GLY A N 1
ATOM 1130 C CA . GLY A 1 149 ? 20.723 22.883 -29.564 1.00 81.75 149 GLY A CA 1
ATOM 1131 C C . GLY A 1 149 ? 19.233 22.608 -29.779 1.00 81.75 149 GLY A C 1
ATOM 1132 O O . GLY A 1 149 ? 18.641 23.173 -30.688 1.00 81.75 149 GLY A O 1
ATOM 1133 N N . SER A 1 150 ? 18.586 21.786 -28.949 1.00 89.31 150 SER A N 1
ATOM 1134 C CA . SER A 1 150 ? 17.118 21.702 -28.969 1.00 89.31 150 SER A CA 1
ATOM 1135 C C . SER A 1 150 ? 16.496 22.989 -28.430 1.00 89.31 150 SER A C 1
ATOM 1137 O O . SER A 1 150 ? 17.049 23.612 -27.524 1.00 89.31 150 SER A O 1
ATOM 1139 N N . TYR A 1 151 ? 15.347 23.379 -28.970 1.00 94.31 151 TYR A N 1
ATOM 1140 C CA . TYR A 1 151 ? 14.547 24.475 -28.442 1.00 94.31 151 TYR A CA 1
ATOM 1141 C C . TYR A 1 151 ? 13.084 24.064 -28.308 1.00 94.31 151 TYR A C 1
ATOM 1143 O O . TYR A 1 151 ? 12.592 23.235 -29.075 1.00 94.31 151 TYR A O 1
ATOM 1151 N N . GLN A 1 152 ? 12.392 24.675 -27.352 1.00 93.62 152 GLN A N 1
ATOM 1152 C CA . GLN A 1 152 ? 10.964 24.506 -27.118 1.00 93.62 152 GLN A CA 1
ATOM 1153 C C . GLN A 1 152 ? 10.319 25.875 -26.919 1.00 93.62 152 GLN A C 1
ATOM 1155 O O . GLN A 1 152 ? 10.823 26.712 -26.177 1.00 93.62 152 GLN A O 1
ATOM 1160 N N . LEU A 1 153 ? 9.189 26.095 -27.572 1.00 92.25 153 LEU A N 1
ATOM 1161 C CA . LEU A 1 153 ? 8.252 27.157 -27.263 1.00 92.25 153 LEU A CA 1
ATOM 1162 C C . LEU A 1 153 ? 7.146 26.535 -26.416 1.00 92.25 153 LEU A C 1
ATOM 1164 O O . LEU A 1 153 ? 6.506 25.586 -26.869 1.00 92.25 153 LEU A O 1
ATOM 1168 N N . VAL A 1 154 ? 6.942 27.032 -25.201 1.00 89.25 154 VAL A N 1
ATOM 1169 C CA . VAL A 1 154 ? 5.965 26.475 -24.257 1.00 89.25 154 VAL A CA 1
ATOM 1170 C C . VAL A 1 154 ? 5.089 27.563 -23.652 1.00 89.25 154 VAL A C 1
ATOM 1172 O O . VAL A 1 154 ? 5.539 28.700 -23.478 1.00 89.25 154 VAL A O 1
ATOM 1175 N N . THR A 1 155 ? 3.862 27.202 -23.290 1.00 86.75 155 THR A N 1
ATOM 1176 C CA . THR A 1 155 ? 3.063 27.957 -22.324 1.00 86.75 155 THR A CA 1
ATOM 1177 C C . THR A 1 155 ? 3.292 27.351 -20.944 1.00 86.75 155 THR A C 1
ATOM 1179 O O . THR A 1 155 ? 3.208 26.139 -20.757 1.00 86.75 155 THR A O 1
ATOM 1182 N N . MET A 1 156 ? 3.659 28.203 -19.994 1.00 80.56 156 MET A N 1
ATOM 1183 C CA . MET A 1 156 ? 3.826 27.873 -18.585 1.00 80.56 156 MET A CA 1
ATOM 1184 C C . MET A 1 156 ? 2.500 28.129 -17.877 1.00 80.56 156 MET A C 1
ATOM 1186 O O . MET A 1 156 ? 1.996 29.255 -17.923 1.00 80.56 156 MET A O 1
ATOM 1190 N N . GLU A 1 157 ? 1.970 27.104 -17.217 1.00 73.62 157 GLU A N 1
ATOM 1191 C CA . GLU A 1 157 ? 0.739 27.194 -16.436 1.00 73.62 157 GLU A CA 1
ATOM 1192 C C . GLU A 1 157 ? 1.000 27.537 -14.963 1.00 73.62 157 GLU A C 1
ATOM 1194 O O . GLU A 1 157 ? 2.112 27.395 -14.448 1.00 73.62 157 GLU A O 1
ATOM 1199 N N . ALA A 1 158 ? -0.058 27.974 -14.272 1.00 61.94 158 ALA A N 1
ATOM 1200 C CA . ALA A 1 158 ? -0.031 28.436 -12.880 1.00 61.94 158 ALA A CA 1
ATOM 1201 C C . ALA A 1 158 ? 0.483 27.411 -11.853 1.00 61.94 158 ALA A C 1
ATOM 1203 O O . ALA A 1 158 ? 0.879 27.790 -10.752 1.00 61.94 158 ALA A O 1
ATOM 1204 N N . ASP A 1 159 ? 0.455 26.124 -12.188 1.00 61.12 159 ASP A N 1
ATOM 1205 C CA . ASP A 1 159 ? 0.951 25.011 -11.374 1.00 61.12 159 ASP A CA 1
ATOM 1206 C C . ASP A 1 159 ? 2.391 24.588 -11.731 1.00 61.12 159 ASP A C 1
ATOM 1208 O O . ASP A 1 159 ? 2.973 23.736 -11.056 1.00 61.12 159 ASP A O 1
ATOM 1212 N N . GLY A 1 160 ? 3.005 25.228 -12.732 1.00 63.09 160 GLY A N 1
ATOM 1213 C CA . GLY A 1 160 ? 4.342 24.918 -13.235 1.00 63.09 160 GLY A CA 1
ATOM 1214 C C . GLY A 1 160 ? 4.379 23.854 -14.336 1.00 63.09 160 GLY A C 1
ATOM 1215 O O . GLY A 1 160 ? 5.478 23.536 -14.804 1.00 63.09 160 GLY A O 1
ATOM 1216 N N . GLU A 1 161 ? 3.227 23.326 -14.763 1.00 72.62 161 GLU A N 1
ATOM 1217 C CA . GLU A 1 161 ? 3.126 22.462 -15.941 1.00 72.62 161 GLU A CA 1
ATOM 1218 C C . GLU A 1 161 ? 3.452 23.235 -17.228 1.00 72.62 161 GLU A C 1
ATOM 1220 O O . GLU A 1 161 ? 3.356 24.466 -17.303 1.00 72.62 161 GLU A O 1
ATOM 1225 N N . ARG A 1 162 ? 3.892 22.494 -18.250 1.00 82.25 162 ARG A N 1
ATOM 1226 C CA . ARG A 1 162 ? 4.344 23.057 -19.528 1.00 82.25 162 ARG A CA 1
ATOM 1227 C C . ARG A 1 162 ? 3.541 22.473 -20.669 1.00 82.25 162 ARG A C 1
ATOM 1229 O O . ARG A 1 162 ? 3.641 21.279 -20.947 1.00 82.25 162 ARG A O 1
ATOM 1236 N N . GLU A 1 163 ? 2.823 23.324 -21.383 1.00 85.50 163 GLU A N 1
ATOM 1237 C CA . GLU A 1 163 ? 2.206 22.951 -22.648 1.00 85.50 163 GLU A CA 1
ATOM 1238 C C . GLU A 1 163 ? 3.169 23.259 -23.797 1.00 85.50 163 GLU A C 1
ATOM 1240 O O . GLU A 1 163 ? 3.625 24.392 -23.962 1.00 85.50 163 GLU A O 1
ATOM 1245 N N . LEU A 1 164 ? 3.511 22.243 -24.591 1.00 85.75 164 LEU A N 1
ATOM 1246 C CA . LEU A 1 164 ? 4.397 22.407 -25.740 1.00 85.75 164 LEU A CA 1
ATOM 1247 C C . LEU A 1 164 ? 3.647 23.045 -26.913 1.00 85.75 164 LEU A C 1
ATOM 1249 O O . LEU A 1 164 ? 2.729 22.441 -27.461 1.00 85.75 164 LEU A O 1
ATOM 1253 N N . ILE A 1 165 ? 4.102 24.223 -27.341 1.00 83.62 165 ILE A N 1
ATOM 1254 C CA . ILE A 1 165 ? 3.587 24.927 -28.521 1.00 83.62 165 ILE A CA 1
ATOM 1255 C C . ILE A 1 165 ? 4.361 24.501 -29.774 1.00 83.62 165 ILE A C 1
ATOM 1257 O O . ILE A 1 165 ? 3.778 24.146 -30.796 1.00 83.62 165 ILE A O 1
ATOM 1261 N N . ALA A 1 166 ? 5.692 24.553 -29.712 1.00 79.31 166 ALA A N 1
ATOM 1262 C CA . ALA A 1 166 ? 6.565 24.202 -30.828 1.00 79.31 166 ALA A CA 1
ATOM 1263 C C . ALA A 1 166 ? 7.913 23.691 -30.322 1.00 79.31 166 ALA A C 1
ATOM 1265 O O . ALA A 1 166 ? 8.371 24.081 -29.253 1.00 79.31 166 ALA A O 1
ATOM 1266 N N . GLU A 1 167 ? 8.590 22.866 -31.110 1.00 91.38 167 GLU A N 1
ATOM 1267 C CA . GLU A 1 167 ? 9.961 22.448 -30.830 1.00 91.38 167 GLU A CA 1
ATOM 1268 C C . GLU A 1 167 ? 10.764 22.298 -32.114 1.00 91.38 167 GLU A C 1
ATOM 1270 O O . GLU A 1 167 ? 10.221 22.120 -33.207 1.00 91.38 167 GLU A O 1
ATOM 1275 N N . GLY A 1 168 ? 12.079 22.348 -31.972 1.00 84.38 168 GLY A N 1
ATOM 1276 C CA . GLY A 1 168 ? 12.999 22.117 -33.069 1.00 84.38 168 GLY A CA 1
ATOM 1277 C C . GLY A 1 168 ? 14.430 22.010 -32.574 1.00 84.38 168 GLY A C 1
ATOM 1278 O O . GLY A 1 168 ? 14.691 21.927 -31.372 1.00 84.38 168 GLY A O 1
ATOM 1279 N N . MET A 1 169 ? 15.372 21.973 -33.513 1.00 82.00 169 MET A N 1
ATOM 1280 C CA . MET A 1 169 ? 16.794 21.870 -33.200 1.00 82.00 169 MET A CA 1
ATOM 1281 C C . MET A 1 169 ? 17.634 22.805 -34.064 1.00 82.00 169 MET A C 1
ATOM 1283 O O . MET A 1 169 ? 17.393 22.963 -35.260 1.00 82.00 169 MET A O 1
ATOM 1287 N N . ILE A 1 170 ? 18.670 23.351 -33.441 1.00 81.06 170 ILE A N 1
ATOM 1288 C CA . ILE A 1 170 ? 19.817 24.015 -34.049 1.00 81.06 170 ILE A CA 1
ATOM 1289 C C . ILE A 1 170 ? 21.098 23.252 -33.697 1.00 81.06 170 ILE A C 1
ATOM 1291 O O . ILE A 1 170 ? 21.079 22.266 -32.956 1.00 81.06 170 ILE A O 1
ATOM 1295 N N . SER A 1 171 ? 22.231 23.708 -34.231 1.00 81.19 171 SER A N 1
ATOM 1296 C CA . SER A 1 171 ? 23.541 23.205 -33.821 1.00 81.19 171 SER A CA 1
ATOM 1297 C C . SER A 1 171 ? 23.726 23.350 -32.302 1.00 81.19 171 SER A C 1
ATOM 1299 O O . SER A 1 171 ? 23.387 24.404 -31.759 1.00 81.19 171 SER A O 1
ATOM 1301 N N . PRO A 1 172 ? 24.276 22.332 -31.613 1.00 84.56 172 PRO A N 1
ATOM 1302 C CA . PRO A 1 172 ? 24.590 22.428 -30.194 1.00 84.56 172 PRO A CA 1
ATOM 1303 C C . PRO A 1 172 ? 25.456 23.644 -29.873 1.00 84.56 172 PRO A C 1
ATOM 1305 O O . PRO A 1 172 ? 26.344 24.013 -30.646 1.00 84.56 172 PRO A O 1
ATOM 1308 N N . LEU A 1 173 ? 25.202 24.231 -28.710 1.00 85.31 173 LEU A N 1
ATOM 1309 C CA . LEU A 1 173 ? 25.859 25.439 -28.240 1.00 85.31 173 LEU A CA 1
ATOM 1310 C C . LEU A 1 173 ? 27.035 25.069 -27.335 1.00 85.31 173 LEU A C 1
ATOM 1312 O O . LEU A 1 173 ? 26.950 24.162 -26.506 1.00 85.31 173 LEU A O 1
ATOM 1316 N N . SER A 1 174 ? 28.146 25.777 -27.497 1.00 85.38 174 SER A N 1
ATOM 1317 C CA . SER A 1 174 ? 29.315 25.650 -26.635 1.00 85.38 174 SER A CA 1
ATOM 1318 C C . SER A 1 174 ? 29.031 26.323 -25.299 1.00 85.38 174 SER A C 1
ATOM 1320 O O . SER A 1 174 ? 28.633 27.482 -25.265 1.00 85.38 174 SER A O 1
ATOM 1322 N N . LEU A 1 175 ? 29.249 25.615 -24.190 1.00 82.25 175 LEU A N 1
ATOM 1323 C CA . LEU A 1 175 ? 28.800 26.085 -22.880 1.00 82.25 175 LEU A CA 1
ATOM 1324 C C . LEU A 1 175 ? 29.416 27.435 -22.496 1.00 82.25 175 LEU A C 1
ATOM 1326 O O . LEU A 1 175 ? 28.698 28.353 -22.130 1.00 82.25 175 LEU A O 1
ATOM 1330 N N . THR A 1 176 ? 30.724 27.594 -22.686 1.00 79.12 176 THR A N 1
ATOM 1331 C CA . THR A 1 176 ? 31.471 28.800 -22.302 1.00 79.12 176 THR A CA 1
ATOM 1332 C C . THR A 1 176 ? 31.543 29.872 -23.390 1.00 79.12 176 THR A C 1
ATOM 1334 O O . THR A 1 176 ? 32.299 30.830 -23.243 1.00 79.12 176 THR A O 1
ATOM 1337 N N . GLN A 1 177 ? 30.792 29.720 -24.482 1.00 86.50 177 GLN A N 1
ATOM 1338 C CA . GLN A 1 177 ? 30.740 30.711 -25.552 1.00 86.50 177 GLN A CA 1
ATOM 1339 C C . GLN A 1 177 ? 29.587 31.689 -25.317 1.00 86.50 177 GLN A C 1
ATOM 1341 O O . GLN A 1 177 ? 28.487 31.276 -24.955 1.00 86.50 177 GLN A O 1
ATOM 1346 N N . ASP A 1 178 ? 29.842 32.969 -25.574 1.00 87.38 178 ASP A N 1
ATOM 1347 C CA . ASP A 1 178 ? 28.807 33.993 -25.585 1.00 87.38 178 ASP A CA 1
ATOM 1348 C C . ASP A 1 178 ? 27.991 33.937 -26.883 1.00 87.38 178 ASP A C 1
ATOM 1350 O O . ASP A 1 178 ? 28.525 33.908 -27.999 1.00 87.38 178 ASP A O 1
ATOM 1354 N N . TYR A 1 179 ? 26.672 33.949 -26.720 1.00 92.00 179 TYR A N 1
ATOM 1355 C CA . TYR A 1 179 ? 25.699 33.976 -27.806 1.00 92.00 179 TYR A CA 1
ATOM 1356 C C . TYR A 1 179 ? 24.772 35.173 -27.666 1.00 92.00 179 TYR A C 1
ATOM 1358 O O . TYR A 1 179 ? 24.461 35.612 -26.561 1.00 92.00 179 TYR A O 1
ATOM 1366 N N . LEU A 1 180 ? 24.273 35.662 -28.798 1.00 91.62 180 LEU A N 1
ATOM 1367 C CA . LEU A 1 180 ? 23.212 36.658 -28.850 1.00 91.62 180 LEU A CA 1
ATOM 1368 C C . LEU A 1 180 ? 21.891 35.956 -29.143 1.00 91.62 180 LEU A C 1
ATOM 1370 O O . LEU A 1 180 ? 21.735 35.349 -30.201 1.00 91.62 180 LEU A O 1
ATOM 1374 N N . LEU A 1 181 ? 20.931 36.062 -28.228 1.00 93.62 181 LEU A N 1
ATOM 1375 C CA . LEU A 1 181 ? 19.578 35.555 -28.427 1.00 93.62 181 LEU A CA 1
ATOM 1376 C C . LEU A 1 181 ? 18.620 36.719 -28.620 1.00 93.62 181 LEU A C 1
ATOM 1378 O O . LEU A 1 181 ? 18.596 37.653 -27.815 1.00 93.62 181 LEU A O 1
ATOM 1382 N N . ARG A 1 182 ? 17.805 36.640 -29.669 1.00 91.62 182 ARG A N 1
ATOM 1383 C CA . ARG A 1 182 ? 16.797 37.646 -29.981 1.00 91.62 182 ARG A CA 1
ATOM 1384 C C . ARG A 1 182 ? 15.442 36.993 -30.218 1.00 91.62 182 ARG A C 1
ATOM 1386 O O . ARG A 1 182 ? 15.331 36.038 -30.978 1.00 91.62 182 ARG A O 1
ATOM 1393 N N . LEU A 1 183 ? 14.408 37.563 -29.608 1.00 91.69 183 LEU A N 1
ATOM 1394 C CA . LEU A 1 183 ? 13.011 37.205 -29.832 1.00 91.69 183 LEU A CA 1
ATOM 1395 C C . LEU A 1 183 ? 12.235 38.450 -30.257 1.00 91.69 183 LEU A C 1
ATOM 1397 O O . LEU A 1 183 ? 12.191 39.430 -29.513 1.00 91.69 183 LEU A O 1
ATOM 1401 N N . SER A 1 184 ? 11.623 38.416 -31.439 1.00 88.12 184 SER A N 1
ATOM 1402 C CA . SER A 1 184 ? 10.759 39.486 -31.949 1.00 88.12 184 SER A CA 1
ATOM 1403 C C . SER A 1 184 ? 9.307 39.013 -31.995 1.00 88.12 184 SER A C 1
ATOM 1405 O O . SER A 1 184 ? 9.027 37.963 -32.569 1.00 88.12 184 SER A O 1
ATOM 1407 N N . ILE A 1 185 ? 8.389 39.803 -31.429 1.00 85.62 185 ILE A N 1
ATOM 1408 C CA . ILE A 1 185 ? 6.946 39.533 -31.444 1.00 85.62 185 ILE A CA 1
ATOM 1409 C C . ILE A 1 185 ? 6.223 40.728 -32.064 1.00 85.62 185 ILE A C 1
ATOM 1411 O O . ILE A 1 185 ? 6.255 41.843 -31.535 1.00 85.62 185 ILE A O 1
ATOM 1415 N N . TYR A 1 186 ? 5.550 40.497 -33.190 1.00 80.00 186 TYR A N 1
ATOM 1416 C CA . TYR A 1 186 ? 4.786 41.521 -33.900 1.00 80.00 186 TYR A CA 1
ATOM 1417 C C . TYR A 1 186 ? 3.547 40.903 -34.551 1.00 80.00 186 TYR A C 1
ATOM 1419 O O . TYR A 1 186 ? 3.650 39.896 -35.236 1.00 80.00 186 TYR A O 1
ATOM 1427 N N . ASN A 1 187 ? 2.358 41.477 -34.333 1.00 75.44 187 ASN A N 1
ATOM 1428 C CA . ASN A 1 187 ? 1.081 40.922 -34.822 1.00 75.44 187 ASN A CA 1
ATOM 1429 C C . ASN A 1 187 ? 0.936 39.396 -34.602 1.00 75.44 187 ASN A C 1
ATOM 1431 O O . ASN A 1 187 ? 0.427 38.688 -35.469 1.00 75.44 187 ASN A O 1
ATOM 1435 N N . ARG A 1 188 ? 1.382 38.893 -33.438 1.00 75.50 188 ARG A N 1
ATOM 1436 C CA . ARG A 1 188 ? 1.381 37.461 -33.062 1.00 75.50 188 ARG A CA 1
ATOM 1437 C C . ARG A 1 188 ? 2.295 36.556 -33.891 1.00 75.50 188 ARG A C 1
ATOM 1439 O O . ARG A 1 188 ? 2.319 35.355 -33.648 1.00 75.50 188 ARG A O 1
ATOM 1446 N N . GLN A 1 189 ? 3.077 37.122 -34.799 1.00 81.12 189 GLN A N 1
ATOM 1447 C CA . GLN A 1 189 ? 4.202 36.433 -35.400 1.00 81.12 189 GLN A CA 1
ATOM 1448 C C . GLN A 1 189 ? 5.402 36.533 -34.458 1.00 81.12 189 GLN A C 1
ATOM 1450 O O . GLN A 1 189 ? 5.776 37.626 -34.020 1.00 81.12 189 GLN A O 1
ATOM 1455 N N . LEU A 1 190 ? 5.973 35.379 -34.144 1.00 88.12 190 LEU A N 1
ATOM 1456 C CA . LEU A 1 190 ? 7.154 35.197 -33.321 1.00 88.12 190 LEU A CA 1
ATOM 1457 C C . LEU A 1 190 ? 8.313 34.777 -34.219 1.00 88.12 190 LEU A C 1
ATOM 1459 O O . LEU A 1 190 ? 8.192 33.828 -34.991 1.00 88.12 190 LEU A O 1
ATOM 1463 N N . ILE A 1 191 ? 9.437 35.478 -34.094 1.00 86.44 191 ILE A N 1
ATOM 1464 C CA . ILE A 1 191 ? 10.689 35.142 -34.773 1.00 86.44 191 ILE A CA 1
ATOM 1465 C C . ILE A 1 191 ? 11.786 35.072 -33.714 1.00 86.44 191 ILE A C 1
ATOM 1467 O O . ILE A 1 191 ? 12.042 36.068 -33.031 1.00 86.44 191 ILE A O 1
ATOM 1471 N N . ALA A 1 192 ? 12.413 33.905 -33.574 1.00 90.88 192 ALA A N 1
ATOM 1472 C CA . ALA A 1 192 ? 13.576 33.713 -32.720 1.00 90.88 192 ALA A CA 1
ATOM 1473 C C . ALA A 1 192 ? 14.842 33.562 -33.562 1.00 90.88 192 ALA A C 1
ATOM 1475 O O . ALA A 1 192 ? 14.898 32.788 -34.523 1.00 90.88 192 ALA A O 1
ATOM 1476 N N . GLU A 1 193 ? 15.863 34.311 -33.173 1.00 92.44 193 GLU A N 1
ATOM 1477 C CA . GLU A 1 193 ? 17.124 34.427 -33.881 1.00 92.44 193 GLU A CA 1
ATOM 1478 C C . GLU A 1 193 ? 18.284 34.189 -32.914 1.00 92.44 193 GLU A C 1
ATOM 1480 O O . GLU A 1 193 ? 18.261 34.658 -31.773 1.00 92.44 193 GLU A O 1
ATOM 1485 N N . LEU A 1 194 ? 19.319 33.496 -33.384 1.00 92.31 194 LEU A N 1
ATOM 1486 C CA . LEU A 1 194 ? 20.553 33.268 -32.640 1.00 92.31 194 LEU A CA 1
ATOM 1487 C C . LEU A 1 194 ? 21.748 33.798 -33.439 1.00 92.31 194 LEU A C 1
ATOM 1489 O O . LEU A 1 194 ? 21.861 33.525 -34.634 1.00 92.31 194 LEU A O 1
ATOM 1493 N N . GLY A 1 195 ? 22.639 34.531 -32.778 1.00 84.62 195 GLY A N 1
ATOM 1494 C CA . GLY A 1 195 ? 23.921 34.979 -33.318 1.00 84.62 195 GLY A CA 1
ATOM 1495 C C . GLY A 1 195 ? 25.093 34.524 -32.446 1.00 84.62 195 GLY A C 1
ATOM 1496 O O . GLY A 1 195 ? 24.933 34.279 -31.248 1.00 84.62 195 GLY A O 1
ATOM 1497 N N . SER A 1 196 ? 26.278 34.419 -33.045 1.00 77.94 196 SER A N 1
ATOM 1498 C CA . SER A 1 196 ? 27.546 34.376 -32.307 1.00 77.94 196 SER A CA 1
ATOM 1499 C C . SER A 1 196 ? 28.063 35.811 -32.105 1.00 77.94 196 SER A C 1
ATOM 1501 O O . SER A 1 196 ? 27.577 36.723 -32.772 1.00 77.94 196 SER A O 1
ATOM 1503 N N . GLU A 1 197 ? 28.995 36.029 -31.169 1.00 58.72 197 GLU A N 1
ATOM 1504 C CA . GLU A 1 197 ? 29.419 37.350 -30.652 1.00 58.72 197 GLU A CA 1
ATOM 1505 C C . GLU A 1 197 ? 29.667 38.474 -31.693 1.00 58.72 197 GLU A C 1
ATOM 1507 O O . GLU A 1 197 ? 29.524 39.638 -31.328 1.00 58.72 197 GLU A O 1
ATOM 1512 N N . ASP A 1 198 ? 29.955 38.147 -32.966 1.00 51.34 198 ASP A N 1
ATOM 1513 C CA . ASP A 1 198 ? 30.202 39.094 -34.073 1.00 51.34 198 ASP A CA 1
ATOM 1514 C C . ASP A 1 198 ? 29.589 38.679 -35.452 1.00 51.34 198 ASP A C 1
ATOM 1516 O O . ASP A 1 198 ? 29.964 39.243 -36.485 1.00 51.34 198 ASP A O 1
ATOM 1520 N N . GLU A 1 199 ? 28.667 37.702 -35.527 1.00 56.81 199 GLU A N 1
ATOM 1521 C CA . GLU A 1 199 ? 28.088 37.194 -36.801 1.00 56.81 199 GLU A CA 1
ATOM 1522 C C . GLU A 1 199 ? 26.629 37.633 -37.063 1.00 56.81 199 GLU A C 1
ATOM 1524 O O . GLU A 1 199 ? 25.923 38.121 -36.180 1.00 56.81 199 GLU A O 1
ATOM 1529 N N . GLU A 1 200 ? 26.155 37.460 -38.308 1.00 69.75 200 GLU A N 1
ATOM 1530 C CA . GLU A 1 200 ? 24.749 37.679 -38.675 1.00 69.75 200 GLU A CA 1
ATOM 1531 C C . GLU A 1 200 ? 23.813 36.727 -37.906 1.00 69.75 200 GLU A C 1
ATOM 1533 O O . GLU A 1 200 ? 24.083 35.534 -37.758 1.00 69.75 200 GLU A O 1
ATOM 1538 N N . PHE A 1 201 ? 22.681 37.256 -37.434 1.00 78.62 201 PHE A N 1
ATOM 1539 C CA . PHE A 1 201 ? 21.638 36.466 -36.783 1.00 78.62 201 PHE A CA 1
ATOM 1540 C C . PHE A 1 201 ? 21.060 35.421 -37.743 1.00 78.62 201 PHE A C 1
ATOM 1542 O O . PHE A 1 201 ? 20.704 35.732 -38.880 1.00 78.62 201 PHE A O 1
ATOM 1549 N N . THR A 1 202 ? 20.904 34.191 -37.257 1.00 80.25 202 THR A N 1
ATOM 1550 C CA . THR A 1 202 ? 20.188 33.127 -37.964 1.00 80.25 202 THR A CA 1
ATOM 1551 C C . THR A 1 202 ? 18.830 32.906 -37.312 1.00 80.25 202 THR A C 1
ATOM 1553 O O . THR A 1 202 ? 18.748 32.624 -36.116 1.00 80.25 202 THR A O 1
ATOM 1556 N N . VAL A 1 203 ? 17.762 33.007 -38.104 1.00 84.75 203 VAL A N 1
ATOM 1557 C CA . VAL A 1 203 ? 16.406 32.645 -37.673 1.00 84.75 203 VAL A CA 1
ATOM 1558 C C . VAL A 1 203 ? 16.342 31.132 -37.472 1.00 84.75 203 VAL A C 1
ATOM 1560 O O . VAL A 1 203 ? 16.648 30.373 -38.392 1.00 84.75 203 VAL A O 1
ATOM 1563 N N . PHE A 1 204 ? 15.935 30.690 -36.283 1.00 83.88 204 PHE A N 1
ATOM 1564 C CA . PHE A 1 204 ? 15.780 29.263 -35.980 1.00 83.88 204 PHE A CA 1
ATOM 1565 C C . PHE A 1 204 ? 14.351 28.845 -35.639 1.00 83.88 204 PHE A C 1
ATOM 1567 O O . PHE A 1 204 ? 14.049 27.650 -35.661 1.00 83.88 204 PHE A O 1
ATOM 1574 N N . LEU A 1 205 ? 13.478 29.808 -35.348 1.00 85.19 205 LEU A N 1
ATOM 1575 C CA . LEU A 1 205 ? 12.057 29.584 -35.124 1.00 85.19 205 LEU A CA 1
ATOM 1576 C C . LEU A 1 205 ? 11.262 30.743 -35.721 1.00 85.19 205 LEU A C 1
ATOM 1578 O O . LEU A 1 205 ? 11.477 31.898 -35.360 1.00 85.19 205 LEU A O 1
ATOM 1582 N N . GLU A 1 206 ? 10.309 30.408 -36.583 1.00 86.94 206 GLU A N 1
ATOM 1583 C CA . GLU A 1 206 ? 9.224 31.291 -37.003 1.00 86.94 206 GLU A CA 1
ATOM 1584 C C . GLU A 1 206 ? 7.913 30.615 -36.612 1.00 86.94 206 GLU A C 1
ATOM 1586 O O . GLU A 1 206 ? 7.663 29.472 -36.998 1.00 86.94 206 GLU A O 1
ATOM 1591 N N . TYR A 1 207 ? 7.091 31.293 -35.815 1.00 83.31 207 TYR A N 1
ATOM 1592 C CA . TYR A 1 207 ? 5.854 30.722 -35.297 1.00 83.31 207 TYR A CA 1
ATOM 1593 C C . TYR A 1 207 ? 4.730 31.757 -35.273 1.00 83.31 207 TYR A C 1
ATOM 1595 O O . TYR A 1 207 ? 4.942 32.909 -34.902 1.00 83.31 207 TYR A O 1
ATOM 1603 N N . GLN A 1 208 ? 3.519 31.349 -35.647 1.00 82.75 208 GLN A N 1
ATOM 1604 C CA . GLN A 1 208 ? 2.325 32.187 -35.561 1.00 82.75 208 GLN A CA 1
ATOM 1605 C C . GLN A 1 208 ? 1.524 31.777 -34.322 1.00 82.75 208 GLN A C 1
ATOM 1607 O O . GLN A 1 208 ? 0.986 30.678 -34.277 1.00 82.75 208 GLN A O 1
ATOM 1612 N N . LEU A 1 209 ? 1.432 32.652 -33.319 1.00 75.94 209 LEU A N 1
ATOM 1613 C CA . LEU A 1 209 ? 0.726 32.352 -32.070 1.00 75.94 209 LEU A CA 1
ATOM 1614 C C . LEU A 1 209 ? -0.803 32.295 -32.279 1.00 75.94 209 LEU A C 1
ATOM 1616 O O . LEU A 1 209 ? -1.364 33.159 -32.965 1.00 75.94 209 LEU A O 1
ATOM 1620 N N . ASP A 1 210 ? -1.486 31.337 -31.641 1.00 73.62 210 ASP A N 1
ATOM 1621 C CA . ASP A 1 210 ? -2.925 31.039 -31.796 1.00 73.62 210 ASP A CA 1
ATOM 1622 C C . ASP A 1 210 ? -3.878 32.111 -31.245 1.00 73.62 210 ASP A C 1
ATOM 1624 O O . ASP A 1 210 ? -3.493 32.984 -30.462 1.00 73.62 210 ASP A O 1
ATOM 1628 N N . GLU A 1 211 ? -5.139 32.112 -31.705 1.00 55.50 211 GLU A N 1
ATOM 1629 C CA . GLU A 1 211 ? -6.163 33.076 -31.267 1.00 55.50 211 GLU A CA 1
ATOM 1630 C C . GLU A 1 211 ? -6.530 32.820 -29.801 1.00 55.50 211 GLU A C 1
ATOM 1632 O O . GLU A 1 211 ? -7.221 31.860 -29.491 1.00 55.50 211 GLU A O 1
ATOM 1637 N N . GLY A 1 212 ? -6.043 33.682 -28.899 1.00 57.56 212 GLY A N 1
ATOM 1638 C CA . GLY A 1 212 ? -6.189 33.532 -27.443 1.00 57.56 212 GLY A CA 1
ATOM 1639 C C . GLY A 1 212 ? -4.859 33.529 -26.683 1.00 57.56 212 GLY A C 1
ATOM 1640 O O . GLY A 1 212 ? -4.850 33.798 -25.485 1.00 57.56 212 GLY A O 1
ATOM 1641 N N . SER A 1 213 ? -3.743 33.315 -27.387 1.00 62.53 213 SER A N 1
ATOM 1642 C CA . SER A 1 213 ? -2.387 33.489 -26.852 1.00 62.53 213 SER A CA 1
ATOM 1643 C C . SER A 1 213 ? -2.096 34.949 -26.481 1.00 62.53 213 SER A C 1
ATOM 1645 O O . SER A 1 213 ? -2.706 35.879 -27.019 1.00 62.53 213 SER A O 1
ATOM 1647 N N . TRP A 1 214 ? -1.152 35.158 -25.562 1.00 66.00 214 TRP A N 1
ATOM 1648 C CA . TRP A 1 214 ? -0.791 36.478 -25.036 1.00 66.00 214 TRP A CA 1
ATOM 1649 C C . TRP A 1 214 ? 0.518 36.984 -25.666 1.00 66.00 214 TRP A C 1
ATOM 1651 O O . TRP A 1 214 ? 1.603 36.731 -25.145 1.00 66.00 214 TRP A O 1
ATOM 1661 N N . PRO A 1 215 ? 0.467 37.687 -26.813 1.00 61.03 215 PRO A N 1
ATOM 1662 C CA . PRO A 1 215 ? 1.668 38.227 -27.455 1.00 61.03 215 PRO A CA 1
ATOM 1663 C C . PRO A 1 215 ? 2.245 39.445 -26.714 1.00 61.03 215 PRO A C 1
ATOM 1665 O O . PRO A 1 215 ? 3.403 39.793 -26.928 1.00 61.03 215 PRO A O 1
ATOM 1668 N N . GLY A 1 216 ? 1.432 40.104 -25.880 1.00 64.19 216 GLY A N 1
ATOM 1669 C CA . GLY A 1 216 ? 1.760 41.326 -25.150 1.00 64.19 216 GLY A CA 1
ATOM 1670 C C . GLY A 1 216 ? 1.786 41.098 -23.645 1.00 64.19 216 GLY A C 1
ATOM 1671 O O . GLY A 1 216 ? 0.933 40.388 -23.123 1.00 64.19 216 GLY A O 1
ATOM 1672 N N . GLY A 1 217 ? 2.760 41.682 -22.945 1.00 75.50 217 GLY A N 1
ATOM 1673 C CA . GLY A 1 217 ? 2.951 41.434 -21.513 1.00 75.50 217 GLY A CA 1
ATOM 1674 C C . GLY A 1 217 ? 4.332 41.824 -20.999 1.00 75.50 217 GLY A C 1
ATOM 1675 O O . GLY A 1 217 ? 5.121 42.431 -21.733 1.00 75.50 217 GLY A O 1
ATOM 1676 N N . GLN A 1 218 ? 4.618 41.504 -19.732 1.00 81.38 218 GLN A N 1
ATOM 1677 C CA . GLN A 1 218 ? 5.976 41.652 -19.197 1.00 81.38 218 GLN A CA 1
ATOM 1678 C C . GLN A 1 218 ? 6.939 40.691 -19.912 1.00 81.38 218 GLN A C 1
ATOM 1680 O O . GLN A 1 218 ? 6.564 39.598 -20.342 1.00 81.38 218 GLN A O 1
ATOM 1685 N N . ALA A 1 219 ? 8.182 41.139 -20.048 1.00 84.25 219 ALA A N 1
ATOM 1686 C CA . ALA A 1 219 ? 9.286 40.424 -20.675 1.00 84.25 219 ALA A CA 1
ATOM 1687 C C . ALA A 1 219 ? 10.298 39.989 -19.611 1.00 84.25 219 ALA A C 1
ATOM 1689 O O . ALA A 1 219 ? 10.484 40.697 -18.622 1.00 84.25 219 ALA A O 1
ATOM 1690 N N . GLY A 1 220 ? 10.997 38.878 -19.816 1.00 88.75 220 GLY A N 1
ATOM 1691 C CA . GLY A 1 220 ? 12.011 38.410 -18.877 1.00 88.75 220 GLY A CA 1
ATOM 1692 C C . GLY A 1 220 ? 12.996 37.413 -19.465 1.00 88.75 220 GLY A C 1
ATOM 1693 O O . GLY A 1 220 ? 12.930 37.050 -20.639 1.00 88.75 220 GLY A O 1
ATOM 1694 N N . ILE A 1 221 ? 13.909 36.973 -18.611 1.00 92.00 221 ILE A N 1
ATOM 1695 C CA . ILE A 1 221 ? 14.947 35.981 -18.908 1.00 92.00 221 ILE A CA 1
ATOM 1696 C C . ILE A 1 221 ? 14.970 34.925 -17.806 1.00 92.00 221 ILE A C 1
ATOM 1698 O O . ILE A 1 221 ? 14.590 35.209 -16.672 1.00 92.00 221 ILE A O 1
ATOM 1702 N N . GLY A 1 222 ? 15.399 33.707 -18.118 1.00 91.38 222 GLY A N 1
ATOM 1703 C CA . GLY A 1 222 ? 15.406 32.612 -17.151 1.00 91.38 222 GLY A CA 1
ATOM 1704 C C . GLY A 1 222 ? 16.338 31.466 -17.516 1.00 91.38 222 GLY A C 1
ATOM 1705 O O . GLY A 1 222 ? 16.958 31.460 -18.577 1.00 91.38 222 GLY A O 1
ATOM 1706 N N . GLY A 1 223 ? 16.426 30.489 -16.620 1.00 91.12 223 GLY A N 1
ATOM 1707 C CA . GLY A 1 223 ? 17.248 29.297 -16.768 1.00 91.12 223 GLY A CA 1
ATOM 1708 C C . GLY A 1 223 ? 16.524 28.039 -16.297 1.00 91.12 223 GLY A C 1
ATOM 1709 O O . GLY A 1 223 ? 15.727 28.074 -15.359 1.00 91.12 223 GLY A O 1
ATOM 1710 N N . LEU A 1 224 ? 16.815 26.917 -16.949 1.00 88.75 224 LEU A N 1
ATOM 1711 C CA . LEU A 1 224 ? 16.272 25.597 -16.622 1.00 88.75 224 LEU A CA 1
ATOM 1712 C C . LEU A 1 224 ? 17.382 24.546 -16.663 1.00 88.75 224 LEU A C 1
ATOM 1714 O O . LEU A 1 224 ? 18.126 24.491 -17.643 1.00 88.75 224 LEU A O 1
ATOM 1718 N N . ASP A 1 225 ? 17.425 23.678 -15.654 1.00 86.88 225 ASP A N 1
ATOM 1719 C CA . ASP A 1 225 ? 18.309 22.507 -15.575 1.00 86.88 225 ASP A CA 1
ATOM 1720 C C . ASP A 1 225 ? 19.805 22.844 -15.687 1.00 86.88 225 ASP A C 1
ATOM 1722 O O . ASP A 1 225 ? 20.586 22.095 -16.266 1.00 86.88 225 ASP A O 1
ATOM 1726 N N . GLY A 1 226 ? 20.223 23.986 -15.142 1.00 88.62 226 GLY A N 1
ATOM 1727 C CA . GLY A 1 226 ? 21.620 24.411 -15.163 1.00 88.62 226 GLY A CA 1
ATOM 1728 C C . GLY A 1 226 ? 21.823 25.851 -14.712 1.00 88.62 226 GLY A C 1
ATOM 1729 O O . GLY A 1 226 ? 20.937 26.469 -14.118 1.00 88.62 226 GLY A O 1
ATOM 1730 N N . ILE A 1 227 ? 23.012 26.379 -14.997 1.00 90.38 227 ILE A N 1
ATOM 1731 C CA . ILE A 1 227 ? 23.383 27.762 -14.686 1.00 90.38 227 ILE A CA 1
ATOM 1732 C C . ILE A 1 227 ? 23.588 28.524 -15.995 1.00 90.38 227 ILE A C 1
ATOM 1734 O O . ILE A 1 227 ? 24.264 28.040 -16.907 1.00 90.38 227 ILE A O 1
ATOM 1738 N N . VAL A 1 228 ? 23.012 29.725 -16.071 1.00 92.06 228 VAL A N 1
ATOM 1739 C CA . VAL A 1 228 ? 23.124 30.619 -17.229 1.00 92.06 228 VAL A CA 1
ATOM 1740 C C . VAL A 1 228 ? 23.515 32.018 -16.763 1.00 92.06 228 VAL A C 1
ATOM 1742 O O . VAL A 1 228 ? 22.998 32.521 -15.761 1.00 92.06 228 VAL A O 1
ATOM 1745 N N . TYR A 1 229 ? 24.435 32.632 -17.500 1.00 91.81 229 TYR A N 1
ATOM 1746 C CA . TYR A 1 229 ? 24.895 34.003 -17.315 1.00 91.81 229 TYR A CA 1
ATOM 1747 C C . TYR A 1 229 ? 24.294 34.890 -18.405 1.00 91.81 229 TYR A C 1
ATOM 1749 O O . TYR A 1 229 ? 24.205 34.463 -19.556 1.00 91.81 229 TYR A O 1
ATOM 1757 N N . PHE A 1 230 ? 23.889 36.107 -18.047 1.00 92.31 230 PHE A N 1
ATOM 1758 C CA . PHE A 1 230 ? 23.297 37.086 -18.957 1.00 92.31 230 PHE A CA 1
ATOM 1759 C C . PHE A 1 230 ? 23.945 38.459 -18.813 1.00 92.31 230 PHE A C 1
ATOM 1761 O O . PHE A 1 230 ? 24.186 38.925 -17.697 1.00 92.31 230 PHE A O 1
ATOM 1768 N N . ASP A 1 231 ? 24.107 39.152 -19.936 1.00 87.94 231 ASP A N 1
ATOM 1769 C CA . ASP A 1 231 ? 24.415 40.579 -19.979 1.00 87.94 231 ASP A CA 1
ATOM 1770 C C . ASP A 1 231 ? 23.740 41.261 -21.189 1.00 87.94 231 ASP A C 1
ATOM 1772 O O . ASP A 1 231 ? 23.085 40.610 -22.010 1.00 87.94 231 ASP A O 1
ATOM 1776 N N . HIS A 1 232 ? 23.855 42.593 -21.263 1.00 88.38 232 HIS A N 1
ATOM 1777 C CA . HIS A 1 232 ? 23.306 43.421 -22.347 1.00 88.38 232 HIS A CA 1
ATOM 1778 C C . HIS A 1 232 ? 21.835 43.108 -22.687 1.00 88.38 232 HIS A C 1
ATOM 1780 O O . HIS A 1 232 ? 21.459 43.006 -23.857 1.00 88.38 232 HIS A O 1
ATOM 1786 N N . LEU A 1 233 ? 20.979 42.983 -21.667 1.00 89.69 233 LEU A N 1
ATOM 1787 C CA . LEU A 1 233 ? 19.548 42.792 -21.873 1.00 89.69 233 LEU A CA 1
ATOM 1788 C C . LEU A 1 233 ? 18.926 44.084 -22.405 1.00 89.69 233 LEU A C 1
ATOM 1790 O O . LEU A 1 233 ? 18.946 45.127 -21.745 1.00 89.69 233 LEU A O 1
ATOM 1794 N N . ARG A 1 234 ? 18.306 43.999 -23.578 1.00 88.50 234 ARG A N 1
ATOM 1795 C CA . ARG A 1 234 ? 17.669 45.122 -24.255 1.00 88.50 234 ARG A CA 1
ATOM 1796 C C . ARG A 1 234 ? 16.263 44.759 -24.715 1.00 88.50 234 ARG A C 1
ATOM 1798 O O . ARG A 1 234 ? 16.072 43.820 -25.481 1.00 88.50 234 ARG A O 1
ATOM 1805 N N . ALA A 1 235 ? 15.278 45.548 -24.293 1.00 87.50 235 ALA A N 1
ATOM 1806 C CA . ALA A 1 235 ? 13.896 45.439 -24.752 1.00 87.50 235 ALA A CA 1
ATOM 1807 C C . ALA A 1 235 ? 13.524 46.670 -25.587 1.00 87.50 235 ALA A C 1
ATOM 1809 O O . ALA A 1 235 ? 13.721 47.806 -25.151 1.00 87.50 235 ALA A O 1
ATOM 1810 N N . VAL A 1 236 ? 12.976 46.466 -26.785 1.00 84.88 236 VAL A N 1
ATOM 1811 C CA . VAL A 1 236 ? 12.620 47.537 -27.732 1.00 84.88 236 VAL A CA 1
ATOM 1812 C C . VAL A 1 236 ? 11.176 47.368 -28.178 1.00 84.88 236 VAL A C 1
ATOM 1814 O O . VAL A 1 236 ? 10.802 46.297 -28.642 1.00 84.88 236 VAL A O 1
ATOM 1817 N N . GLN A 1 237 ? 10.367 48.423 -28.091 1.00 82.44 237 GLN A N 1
ATOM 1818 C CA . GLN A 1 237 ? 9.015 48.412 -28.648 1.00 82.44 237 GLN A CA 1
ATOM 1819 C C . GLN A 1 237 ? 9.074 48.514 -30.176 1.00 82.44 237 GLN A C 1
ATOM 1821 O O . GLN A 1 237 ? 9.738 49.406 -30.713 1.00 82.44 237 GLN A O 1
ATOM 1826 N N . LEU A 1 238 ? 8.383 47.612 -30.877 1.00 76.69 238 LEU A N 1
ATOM 1827 C CA . LEU A 1 238 ? 8.382 47.554 -32.342 1.00 76.69 238 LEU A CA 1
ATOM 1828 C C . LEU A 1 238 ? 7.261 48.417 -32.943 1.00 76.69 238 LEU A C 1
ATOM 1830 O O . LEU A 1 238 ? 6.170 48.525 -32.387 1.00 76.69 238 LEU A O 1
ATOM 1834 N N . ALA A 1 239 ? 7.532 49.018 -34.107 1.00 62.09 239 ALA A N 1
ATOM 1835 C CA . ALA A 1 239 ? 6.560 49.768 -34.908 1.00 62.09 239 ALA A CA 1
ATOM 1836 C C . ALA A 1 239 ? 6.208 48.999 -36.196 1.00 62.09 239 ALA A C 1
ATOM 1838 O O . ALA A 1 239 ? 6.988 48.171 -36.665 1.00 62.09 239 ALA A O 1
ATOM 1839 N N . ALA A 1 240 ? 5.062 49.308 -36.810 1.00 53.44 240 ALA A N 1
ATOM 1840 C CA . ALA A 1 240 ? 4.529 48.579 -37.972 1.00 53.44 240 ALA A CA 1
ATOM 1841 C C . ALA A 1 240 ? 5.426 48.532 -39.219 1.00 53.44 240 ALA A C 1
ATOM 1843 O O . ALA A 1 240 ? 5.212 47.709 -40.098 1.00 53.44 240 ALA A O 1
ATOM 1844 N N . SER A 1 241 ? 6.430 49.399 -39.297 1.00 51.53 241 SER A N 1
ATOM 1845 C CA . SER A 1 241 ? 7.378 49.501 -40.406 1.00 51.53 241 SER A CA 1
ATOM 1846 C C . SER A 1 241 ? 8.663 48.677 -40.222 1.00 51.53 241 SER A C 1
ATOM 1848 O O . SER A 1 241 ? 9.584 48.840 -41.016 1.00 51.53 241 SER A O 1
ATOM 1850 N N . SER A 1 242 ? 8.776 47.848 -39.173 1.00 51.34 242 SER A N 1
ATOM 1851 C CA . SER A 1 242 ? 10.066 47.275 -38.730 1.00 51.34 242 SER A CA 1
ATOM 1852 C C . SER A 1 242 ? 10.342 45.804 -39.089 1.00 51.34 242 SER A C 1
ATOM 1854 O O . SER A 1 242 ? 11.388 45.286 -38.700 1.00 51.34 242 SER A O 1
ATOM 1856 N N . LEU A 1 243 ? 9.469 45.149 -39.861 1.00 49.78 243 LEU A N 1
ATOM 1857 C CA . LEU A 1 243 ? 9.690 43.804 -40.413 1.00 49.78 243 LEU A CA 1
ATOM 1858 C C . LEU A 1 243 ? 9.495 43.838 -41.936 1.00 49.78 243 LEU A C 1
ATOM 1860 O O . LEU A 1 243 ? 8.381 44.024 -42.411 1.00 49.78 243 LEU A O 1
ATOM 1864 N N . ASP A 1 244 ? 10.572 43.659 -42.693 1.00 44.72 244 ASP A N 1
ATOM 1865 C CA . ASP A 1 244 ? 10.573 43.446 -44.149 1.00 44.72 244 ASP A CA 1
ATOM 1866 C C . ASP A 1 244 ? 11.694 42.413 -44.415 1.00 44.72 244 ASP A C 1
ATOM 1868 O O . ASP A 1 244 ? 12.761 42.610 -43.822 1.00 44.72 244 ASP A O 1
ATOM 1872 N N . PRO A 1 245 ? 11.548 41.313 -45.205 1.00 44.62 245 PRO A N 1
ATOM 1873 C CA . PRO A 1 245 ? 10.512 40.958 -46.187 1.00 44.62 245 PRO A CA 1
ATOM 1874 C C . PRO A 1 245 ? 10.031 39.470 -46.137 1.00 44.62 245 PRO A C 1
ATOM 1876 O O . PRO A 1 245 ? 9.807 38.858 -47.179 1.00 44.62 245 PRO A O 1
ATOM 1879 N N . LEU A 1 246 ? 9.894 38.828 -44.967 1.00 44.78 246 LEU A N 1
ATOM 1880 C CA . LEU A 1 246 ? 9.559 37.382 -44.860 1.00 44.78 246 LEU A CA 1
ATOM 1881 C C . LEU A 1 246 ? 8.086 37.007 -45.160 1.00 44.78 246 LEU A C 1
ATOM 1883 O O . LEU A 1 246 ? 7.731 35.833 -45.120 1.00 44.78 246 LEU A O 1
ATOM 1887 N N . LEU A 1 247 ? 7.223 37.975 -45.484 1.00 47.09 247 LEU A N 1
ATOM 1888 C CA . LEU A 1 247 ? 5.777 37.768 -45.687 1.00 47.09 247 LEU A CA 1
ATOM 1889 C C . LEU A 1 247 ? 5.259 38.261 -47.052 1.00 47.09 247 LEU A C 1
ATOM 1891 O O . LEU A 1 247 ? 4.130 38.741 -47.157 1.00 47.09 247 LEU A O 1
ATOM 1895 N N . ALA A 1 248 ? 6.059 38.176 -48.117 1.00 42.22 248 ALA A N 1
ATOM 1896 C CA . ALA A 1 248 ? 5.542 38.458 -49.457 1.00 42.22 248 ALA A CA 1
ATOM 1897 C C . ALA A 1 248 ? 4.548 37.361 -49.899 1.00 42.22 248 ALA A C 1
ATOM 1899 O O . ALA A 1 248 ? 4.889 36.178 -49.910 1.00 42.22 248 ALA A O 1
ATOM 1900 N N . GLU A 1 249 ? 3.323 37.744 -50.283 1.00 42.88 249 GLU A N 1
ATOM 1901 C CA . GLU A 1 249 ? 2.396 36.842 -50.981 1.00 42.88 249 GLU A CA 1
ATOM 1902 C C . GLU A 1 249 ? 3.025 36.340 -52.292 1.00 42.88 249 GLU A C 1
ATOM 1904 O O . GLU A 1 249 ? 3.712 37.087 -52.996 1.00 42.88 249 GLU A O 1
ATOM 1909 N N . ALA A 1 250 ? 2.783 35.062 -52.603 1.00 43.00 250 ALA A N 1
ATOM 1910 C CA . ALA A 1 250 ? 3.395 34.348 -53.717 1.00 43.00 250 ALA A CA 1
ATOM 1911 C C . ALA A 1 250 ? 3.231 35.084 -55.055 1.00 43.00 250 ALA A C 1
ATOM 1913 O O . ALA A 1 250 ? 2.129 35.478 -55.448 1.00 43.00 250 ALA A O 1
ATOM 1914 N N . SER A 1 251 ? 4.330 35.192 -55.801 1.00 44.00 251 SER A N 1
ATOM 1915 C CA . SER A 1 251 ? 4.254 35.515 -57.222 1.00 44.00 251 SER A CA 1
ATOM 1916 C C . SER A 1 251 ? 3.912 34.246 -58.006 1.00 44.00 251 SER A C 1
ATOM 1918 O O . SER A 1 251 ? 4.536 33.196 -57.832 1.00 44.00 251 SER A O 1
ATOM 1920 N N . ASP A 1 252 ? 2.889 34.324 -58.852 1.00 46.31 252 ASP A N 1
ATOM 1921 C CA . ASP A 1 252 ? 2.458 33.214 -59.700 1.00 46.31 252 ASP A CA 1
ATOM 1922 C C . ASP A 1 252 ? 3.597 32.877 -60.691 1.00 46.31 252 ASP A C 1
ATOM 1924 O O . ASP A 1 252 ? 3.840 33.620 -61.645 1.00 46.31 252 ASP A O 1
ATOM 1928 N N . GLY A 1 253 ? 4.373 31.819 -60.406 1.00 58.88 253 GLY A N 1
ATOM 1929 C CA . GLY A 1 253 ? 5.501 31.372 -61.243 1.00 58.88 253 GLY A CA 1
ATOM 1930 C C . GLY A 1 253 ? 6.765 30.853 -60.536 1.00 58.88 253 GLY A C 1
ATOM 1931 O O . GLY A 1 253 ? 7.660 30.373 -61.230 1.00 58.88 253 GLY A O 1
ATOM 1932 N N . ALA A 1 254 ? 6.879 30.918 -59.202 1.00 74.44 254 ALA A N 1
ATOM 1933 C CA . ALA A 1 254 ? 8.041 30.370 -58.484 1.00 74.44 254 ALA A CA 1
ATOM 1934 C C . ALA A 1 254 ? 8.004 28.828 -58.390 1.00 74.44 254 ALA A C 1
ATOM 1936 O O . ALA A 1 254 ? 6.982 28.262 -57.985 1.00 74.44 254 ALA A O 1
ATOM 1937 N N . ALA A 1 255 ? 9.115 28.171 -58.749 1.00 85.19 255 ALA A N 1
ATOM 1938 C CA . ALA A 1 255 ? 9.253 26.711 -58.806 1.00 85.19 255 ALA A CA 1
ATOM 1939 C C . ALA A 1 255 ? 9.409 26.089 -57.411 1.00 85.19 255 ALA A C 1
ATOM 1941 O O . ALA A 1 255 ? 9.986 26.711 -56.517 1.00 85.19 255 ALA A O 1
ATOM 1942 N N . VAL A 1 256 ? 8.933 24.858 -57.224 1.00 87.12 256 VAL A N 1
ATOM 1943 C CA . VAL A 1 256 ? 9.116 24.098 -55.980 1.00 87.12 256 VAL A CA 1
ATOM 1944 C C . VAL A 1 256 ? 10.553 23.574 -55.903 1.00 87.12 256 VAL A C 1
ATOM 1946 O O . VAL A 1 256 ? 11.005 22.838 -56.775 1.00 87.12 256 VAL A O 1
ATOM 1949 N N . VAL A 1 257 ? 11.274 23.956 -54.846 1.00 89.38 257 VAL A N 1
ATOM 1950 C CA . VAL A 1 257 ? 12.686 23.580 -54.615 1.00 89.38 257 VAL A CA 1
ATOM 1951 C C . VAL A 1 257 ? 12.864 22.626 -53.435 1.00 89.38 257 VAL A C 1
ATOM 1953 O O . VAL A 1 257 ? 13.921 22.024 -53.276 1.00 89.38 257 VAL A O 1
ATOM 1956 N N . SER A 1 258 ? 11.838 22.475 -52.598 1.00 90.25 258 SER A N 1
ATOM 1957 C CA . SER A 1 258 ? 11.784 21.456 -51.551 1.00 90.25 258 SER A CA 1
ATOM 1958 C C . SER A 1 258 ? 10.347 20.999 -51.341 1.00 90.25 258 SER A C 1
ATOM 1960 O O . SER A 1 258 ? 9.421 21.811 -51.410 1.00 90.25 258 SER A O 1
ATOM 1962 N N . LEU A 1 259 ? 10.180 19.702 -51.091 1.00 90.38 259 LEU A N 1
ATOM 1963 C CA . LEU A 1 259 ? 8.898 19.039 -50.920 1.00 90.38 259 LEU A CA 1
ATOM 1964 C C . LEU A 1 259 ? 8.984 18.093 -49.719 1.00 90.38 259 LEU A C 1
ATOM 1966 O O . LEU A 1 259 ? 9.857 17.229 -49.672 1.00 90.38 259 LEU A O 1
ATOM 1970 N N . THR A 1 260 ? 8.057 18.229 -48.775 1.00 90.94 260 THR A N 1
ATOM 1971 C CA . THR A 1 260 ? 7.996 17.391 -47.572 1.00 90.94 260 THR A CA 1
ATOM 1972 C C . THR A 1 260 ? 6.575 16.863 -47.394 1.00 90.94 260 THR A C 1
ATOM 1974 O O . THR A 1 260 ? 5.645 17.667 -47.326 1.00 90.94 260 THR A O 1
ATOM 1977 N N . PRO A 1 261 ? 6.356 15.541 -47.303 1.00 90.25 261 PRO A N 1
ATOM 1978 C CA . PRO A 1 261 ? 5.030 15.000 -47.042 1.00 90.25 261 PRO A CA 1
ATOM 1979 C C . PRO A 1 261 ? 4.591 15.333 -45.612 1.00 90.25 261 PRO A C 1
ATOM 1981 O O . PRO A 1 261 ? 5.366 15.185 -44.668 1.00 90.25 261 PRO A O 1
ATOM 1984 N N . ASN A 1 262 ? 3.328 15.725 -45.428 1.00 86.56 262 ASN A N 1
ATOM 1985 C CA . ASN A 1 262 ? 2.765 15.950 -44.091 1.00 86.56 262 ASN A CA 1
ATOM 1986 C C . ASN A 1 262 ? 2.657 14.634 -43.304 1.00 86.56 262 ASN A C 1
ATOM 1988 O O . ASN A 1 262 ? 2.753 14.631 -42.080 1.00 86.56 262 ASN A O 1
ATOM 1992 N N . GLN A 1 263 ? 2.451 13.519 -44.013 1.00 86.06 263 GLN A N 1
ATOM 1993 C CA . GLN A 1 263 ? 2.489 12.166 -43.468 1.00 86.06 263 GLN A CA 1
ATOM 1994 C C . GLN A 1 263 ? 3.559 11.358 -44.211 1.00 86.06 263 GLN A C 1
ATOM 1996 O O . GLN A 1 263 ? 3.422 11.136 -45.412 1.00 86.06 263 GLN A O 1
ATOM 2001 N N . PRO A 1 264 ? 4.628 10.911 -43.532 1.00 87.69 264 PRO A N 1
ATOM 2002 C CA . PRO A 1 264 ? 5.756 10.253 -44.190 1.00 87.69 264 PRO A CA 1
ATOM 2003 C C . PRO A 1 264 ? 5.461 8.802 -44.609 1.00 87.69 264 PRO A C 1
ATOM 2005 O O . PRO A 1 264 ? 6.276 8.186 -45.297 1.00 87.69 264 PRO A O 1
ATOM 2008 N N . TYR A 1 265 ? 4.312 8.251 -44.202 1.00 93.94 265 TYR A N 1
ATOM 2009 C CA . TYR A 1 265 ? 3.837 6.948 -44.646 1.00 93.94 265 TYR A CA 1
ATOM 2010 C C . TYR A 1 265 ? 2.314 6.905 -44.822 1.00 93.94 265 TYR A C 1
ATOM 2012 O O . TYR A 1 265 ? 1.592 7.711 -44.237 1.00 93.94 265 TYR A O 1
ATOM 2020 N N . VAL A 1 266 ? 1.840 5.927 -45.594 1.00 94.62 266 VAL A N 1
ATOM 2021 C CA . VAL A 1 266 ? 0.426 5.628 -45.849 1.00 94.62 266 VAL A CA 1
ATOM 2022 C C . VAL A 1 266 ? 0.161 4.152 -45.553 1.00 94.62 266 VAL A C 1
ATOM 2024 O O . VAL A 1 266 ? 0.934 3.277 -45.948 1.00 94.62 266 VAL A O 1
ATOM 2027 N N . LEU A 1 267 ? -0.934 3.868 -44.849 1.00 94.56 267 LEU A N 1
ATOM 2028 C CA . LEU A 1 267 ? -1.423 2.507 -44.629 1.00 94.56 267 LEU A CA 1
ATOM 2029 C C . LEU A 1 267 ? -2.463 2.174 -45.699 1.00 94.56 267 LEU A C 1
ATOM 2031 O O . LEU A 1 267 ? -3.389 2.954 -45.911 1.00 94.56 267 LEU A O 1
ATOM 2035 N N . ALA A 1 268 ? -2.317 1.027 -46.359 1.00 94.50 268 ALA A N 1
ATOM 2036 C CA . ALA A 1 268 ? -3.199 0.602 -47.443 1.00 94.50 268 ALA A CA 1
ATOM 2037 C C . ALA A 1 268 ? -3.718 -0.825 -47.232 1.00 94.50 268 ALA A C 1
ATOM 2039 O O . ALA A 1 268 ? -3.029 -1.690 -46.689 1.00 94.50 268 ALA A O 1
ATOM 2040 N N . THR A 1 269 ? -4.929 -1.095 -47.698 1.00 95.31 269 THR A N 1
ATOM 2041 C CA . THR A 1 269 ? -5.425 -2.465 -47.853 1.00 95.31 269 THR A CA 1
ATOM 2042 C C . THR A 1 269 ? -5.249 -2.860 -49.311 1.00 95.31 269 THR A C 1
ATOM 2044 O O . THR A 1 269 ? -5.550 -2.070 -50.204 1.00 95.31 269 THR A O 1
ATOM 2047 N N . THR A 1 270 ? -4.761 -4.070 -49.579 1.00 94.69 270 THR A N 1
ATOM 2048 C CA . THR A 1 270 ? -4.597 -4.539 -50.961 1.00 94.69 270 THR A CA 1
ATOM 2049 C C . THR A 1 270 ? -5.923 -4.488 -51.718 1.00 94.69 270 THR A C 1
ATOM 2051 O O . THR A 1 270 ? -6.914 -5.052 -51.246 1.00 94.69 270 THR A O 1
ATOM 2054 N N . GLY A 1 271 ? -5.936 -3.868 -52.895 1.00 90.56 271 GLY A N 1
ATOM 2055 C CA . GLY A 1 271 ? -7.139 -3.717 -53.715 1.00 90.56 271 GLY A CA 1
ATOM 2056 C C . GLY A 1 271 ? -8.074 -2.568 -53.308 1.00 90.56 271 GLY A C 1
ATOM 2057 O O . GLY A 1 271 ? -9.127 -2.397 -53.923 1.00 90.56 271 GLY A O 1
ATOM 2058 N N . GLU A 1 272 ? -7.739 -1.793 -52.268 1.00 94.06 272 GLU A N 1
ATOM 2059 C CA . GLU A 1 272 ? -8.494 -0.598 -51.875 1.00 94.06 272 GLU A CA 1
ATOM 2060 C C . GLU A 1 272 ? -7.761 0.676 -52.343 1.00 94.06 272 GLU A C 1
ATOM 2062 O O . GLU A 1 272 ? -6.626 0.921 -51.923 1.00 94.06 272 GLU A O 1
ATOM 2067 N N . PRO A 1 273 ? -8.374 1.505 -53.211 1.00 92.88 273 PRO A N 1
ATOM 2068 C CA . PRO A 1 273 ? -7.735 2.709 -53.734 1.00 92.88 273 PRO A CA 1
ATOM 2069 C C . PRO A 1 273 ? -7.663 3.835 -52.688 1.00 92.88 273 PRO A C 1
ATOM 2071 O O . PRO A 1 273 ? -8.646 4.135 -52.010 1.00 92.88 273 PRO A O 1
ATOM 2074 N N . VAL A 1 274 ? -6.521 4.525 -52.617 1.00 94.62 274 VAL A N 1
ATOM 2075 C CA . VAL A 1 274 ? -6.292 5.712 -51.775 1.00 94.62 274 VAL A CA 1
ATOM 2076 C C . VAL A 1 274 ? -6.316 6.976 -52.633 1.00 94.62 274 VAL A C 1
ATOM 2078 O O . VAL A 1 274 ? -5.591 7.085 -53.621 1.00 94.62 274 VAL A O 1
ATOM 2081 N N . GLU A 1 275 ? -7.141 7.955 -52.258 1.00 95.75 275 GLU A N 1
ATOM 2082 C CA . GLU A 1 275 ? -7.282 9.218 -52.994 1.00 95.75 275 GLU A CA 1
ATOM 2083 C C . GLU A 1 275 ? -6.031 10.095 -52.825 1.00 95.75 275 GLU A C 1
ATOM 2085 O O . GLU A 1 275 ? -5.741 10.566 -51.722 1.00 95.75 275 GLU A O 1
ATOM 2090 N N . LEU A 1 276 ? -5.308 10.380 -53.915 1.00 94.75 276 LEU A N 1
ATOM 2091 C CA . LEU A 1 276 ? -4.061 11.156 -53.867 1.00 94.75 276 LEU A CA 1
ATOM 2092 C C . LEU A 1 276 ? -4.288 12.592 -53.389 1.00 94.75 276 LEU A C 1
ATOM 2094 O O . LEU A 1 276 ? -3.461 13.140 -52.665 1.00 94.75 276 LEU A O 1
ATOM 2098 N N . LYS A 1 277 ? -5.442 13.186 -53.710 1.00 93.94 277 LYS A N 1
ATOM 2099 C CA . LYS A 1 277 ? -5.834 14.524 -53.246 1.00 93.94 277 LYS A CA 1
ATOM 2100 C C . LYS A 1 277 ? -5.899 14.648 -51.720 1.00 93.94 277 LYS A C 1
ATOM 2102 O O . LYS A 1 277 ? -5.746 15.749 -51.171 1.00 93.94 277 LYS A O 1
ATOM 2107 N N . SER A 1 278 ? -6.145 13.535 -51.024 1.00 92.69 278 SER A N 1
ATOM 2108 C CA . SER A 1 278 ? -6.174 13.508 -49.561 1.00 92.69 278 SER A CA 1
ATOM 2109 C C . SER A 1 278 ? -4.774 13.669 -48.952 1.00 92.69 278 SER A C 1
ATOM 2111 O O . SER A 1 278 ? -4.645 14.230 -47.863 1.00 92.69 278 SER A O 1
ATOM 2113 N N . LEU A 1 279 ? -3.722 13.274 -49.680 1.00 93.25 279 LEU A N 1
ATOM 2114 C CA . LEU A 1 279 ? -2.332 13.375 -49.244 1.00 93.25 279 LEU A CA 1
ATOM 2115 C C . LEU A 1 279 ? -1.838 14.815 -49.403 1.00 93.25 279 LEU A C 1
ATOM 2117 O O . LEU A 1 279 ? -2.074 15.456 -50.427 1.00 93.25 279 LEU A O 1
ATOM 2121 N N . LYS A 1 280 ? -1.171 15.345 -48.376 1.00 93.44 280 LYS A N 1
ATOM 2122 C CA . LYS A 1 280 ? -0.733 16.746 -48.318 1.00 93.44 280 LYS A CA 1
ATOM 2123 C C . LYS A 1 280 ? 0.777 16.851 -48.201 1.00 93.44 280 LYS A C 1
ATOM 2125 O O . LYS A 1 280 ? 1.392 16.057 -47.490 1.00 93.44 280 LYS A O 1
ATOM 2130 N N . PHE A 1 281 ? 1.341 17.864 -48.847 1.00 92.31 281 PHE A N 1
ATOM 2131 C CA . PHE A 1 281 ? 2.774 18.129 -48.863 1.00 92.31 281 PHE A CA 1
ATOM 2132 C C . PHE A 1 281 ? 3.041 19.612 -48.613 1.00 92.31 281 PHE A C 1
ATOM 2134 O O . PHE A 1 281 ? 2.374 20.473 -49.190 1.00 92.31 281 PHE A O 1
ATOM 2141 N N . GLN A 1 282 ? 4.036 19.911 -47.782 1.00 91.50 282 GLN A N 1
ATOM 2142 C CA . GLN A 1 282 ? 4.606 21.248 -47.667 1.00 91.50 282 GLN A CA 1
ATOM 2143 C C . GLN A 1 282 ? 5.618 21.462 -48.789 1.00 91.50 282 GLN A C 1
ATOM 2145 O O . GLN A 1 282 ? 6.513 20.642 -48.992 1.00 91.50 282 GLN A O 1
ATOM 2150 N N . ALA A 1 283 ? 5.481 22.572 -49.507 1.00 87.12 283 ALA A N 1
ATOM 2151 C CA . ALA A 1 283 ? 6.344 22.941 -50.616 1.00 87.12 283 ALA A CA 1
ATOM 2152 C C . ALA A 1 283 ? 7.004 24.293 -50.341 1.00 87.12 283 ALA A C 1
ATOM 2154 O O . ALA A 1 283 ? 6.316 25.303 -50.171 1.00 87.12 283 ALA A O 1
ATOM 2155 N N . LYS A 1 284 ? 8.339 24.323 -50.353 1.00 85.69 284 LYS A N 1
ATOM 2156 C CA . LYS A 1 284 ? 9.112 25.570 -50.368 1.00 85.69 284 LYS A CA 1
ATOM 2157 C C . LYS A 1 284 ? 9.447 25.921 -51.807 1.00 85.69 284 LYS A C 1
ATOM 2159 O O . LYS A 1 284 ? 9.938 25.074 -52.559 1.00 85.69 284 LYS A O 1
ATOM 2164 N N . ARG A 1 285 ? 9.199 27.170 -52.184 1.00 83.50 285 ARG A N 1
ATOM 2165 C CA . ARG A 1 285 ? 9.436 27.672 -53.536 1.00 83.50 285 ARG A CA 1
ATOM 2166 C C . ARG A 1 285 ? 10.756 28.429 -53.643 1.00 83.50 285 ARG A C 1
ATOM 2168 O O . ARG A 1 285 ? 11.364 28.812 -52.643 1.00 83.50 285 ARG A O 1
ATOM 2175 N N . SER A 1 286 ? 11.218 28.627 -54.873 1.00 81.75 286 SER A N 1
ATOM 2176 C CA . SER A 1 286 ? 12.482 29.297 -55.201 1.00 81.75 286 SER A CA 1
ATOM 2177 C C . SER A 1 286 ? 12.549 30.757 -54.739 1.00 81.75 286 SER A C 1
ATOM 2179 O O . SER A 1 286 ? 13.639 31.299 -54.597 1.00 81.75 286 SER A O 1
ATOM 2181 N N . ASP A 1 287 ? 11.400 31.393 -54.501 1.00 78.38 287 ASP A N 1
ATOM 2182 C CA . ASP A 1 287 ? 11.272 32.740 -53.927 1.00 78.38 287 ASP A CA 1
ATOM 2183 C C . ASP A 1 287 ? 11.166 32.731 -52.389 1.00 78.38 287 ASP A C 1
ATOM 2185 O O . ASP A 1 287 ? 10.807 33.736 -51.785 1.00 78.38 287 ASP A O 1
ATOM 2189 N N . ALA A 1 288 ? 11.488 31.593 -51.764 1.00 71.25 288 ALA A N 1
ATOM 2190 C CA . ALA A 1 288 ? 11.385 31.310 -50.334 1.00 71.25 288 ALA A CA 1
ATOM 2191 C C . ALA A 1 288 ? 9.958 31.277 -49.758 1.00 71.25 288 ALA A C 1
ATOM 2193 O O . ALA A 1 288 ? 9.813 30.939 -48.581 1.00 71.25 288 ALA A O 1
ATOM 2194 N N . SER A 1 289 ? 8.918 31.519 -50.566 1.00 73.56 289 SER A N 1
ATOM 2195 C CA . SER A 1 289 ? 7.531 31.337 -50.132 1.00 73.56 289 SER A CA 1
ATOM 2196 C C . SER A 1 289 ? 7.228 29.863 -49.830 1.00 73.56 289 SER A C 1
ATOM 2198 O O . SER A 1 289 ? 7.847 28.943 -50.381 1.00 73.56 289 SER A O 1
ATOM 2200 N N . GLN A 1 290 ? 6.272 29.628 -48.932 1.00 78.19 290 GLN A N 1
ATOM 2201 C CA . GLN A 1 290 ? 5.807 28.292 -48.565 1.00 78.19 290 GLN A CA 1
ATOM 2202 C C . GLN A 1 290 ? 4.340 28.124 -48.959 1.00 78.19 290 GLN A C 1
ATOM 2204 O O . GLN A 1 290 ? 3.521 29.016 -48.750 1.00 78.19 290 GLN A O 1
ATOM 2209 N N . THR A 1 291 ? 4.007 26.975 -49.544 1.00 83.69 291 THR A N 1
ATOM 2210 C CA . THR A 1 291 ? 2.645 26.636 -49.979 1.00 83.69 291 THR A CA 1
ATOM 2211 C C . THR A 1 291 ? 2.344 25.170 -49.687 1.00 83.69 291 THR A C 1
ATOM 2213 O O . THR A 1 291 ? 3.253 24.344 -49.698 1.00 83.69 291 THR A O 1
ATOM 2216 N N . GLN A 1 292 ? 1.073 24.830 -49.478 1.00 89.19 292 GLN A N 1
ATOM 2217 C CA . GLN A 1 292 ? 0.635 23.442 -49.343 1.00 89.19 292 GLN A CA 1
ATOM 2218 C C . GLN A 1 292 ? 0.151 22.908 -50.696 1.00 89.19 292 GLN A C 1
ATOM 2220 O O . GLN A 1 292 ? -0.639 23.566 -51.372 1.00 89.19 292 GLN A O 1
ATOM 2225 N N . LEU A 1 293 ? 0.611 21.716 -51.075 1.00 90.94 293 LEU A N 1
ATOM 2226 C CA . LEU A 1 293 ? 0.200 21.007 -52.288 1.00 90.94 293 LEU A CA 1
ATOM 2227 C C . LEU A 1 293 ? -0.582 19.741 -51.930 1.00 90.94 293 LEU A C 1
ATOM 2229 O O . LEU A 1 293 ? -0.332 19.112 -50.895 1.00 90.94 293 LEU A O 1
ATOM 2233 N N . ASN A 1 294 ? -1.522 19.363 -52.793 1.00 93.69 294 ASN A N 1
ATOM 2234 C CA . ASN A 1 294 ? -2.218 18.086 -52.690 1.00 93.69 294 ASN A CA 1
ATOM 2235 C C . ASN A 1 294 ? -1.476 17.024 -53.506 1.00 93.69 294 ASN A C 1
ATOM 2237 O O . ASN A 1 294 ? -0.777 17.346 -54.462 1.00 93.69 294 ASN A O 1
ATOM 2241 N N . GLY A 1 295 ? -1.635 15.747 -53.162 1.00 91.62 295 GLY A N 1
ATOM 2242 C CA . GLY A 1 295 ? -0.964 14.659 -53.868 1.00 91.62 295 GLY A CA 1
ATOM 2243 C C . GLY A 1 295 ? -1.373 14.528 -55.337 1.00 91.62 295 GLY A C 1
ATOM 2244 O O . GLY A 1 295 ? -0.566 14.068 -56.135 1.00 91.62 295 GLY A O 1
ATOM 2245 N N . ASP A 1 296 ? -2.572 14.971 -55.724 1.00 93.19 296 ASP A N 1
ATOM 2246 C CA . ASP A 1 296 ? -3.016 15.022 -57.124 1.00 93.19 296 ASP A CA 1
ATOM 2247 C C . ASP A 1 296 ? -2.356 16.152 -57.941 1.00 93.19 296 ASP A C 1
ATOM 2249 O O . ASP A 1 296 ? -2.430 16.136 -59.168 1.00 93.19 296 ASP A O 1
ATOM 2253 N N . ASP A 1 297 ? -1.645 17.080 -57.287 1.00 91.00 297 ASP A N 1
ATOM 2254 C CA . ASP A 1 297 ? -0.840 18.122 -57.939 1.00 91.00 297 ASP A CA 1
ATOM 2255 C C . ASP A 1 297 ? 0.605 17.666 -58.254 1.00 91.00 297 ASP A C 1
ATOM 2257 O O . ASP A 1 297 ? 1.389 18.450 -58.811 1.00 91.00 297 ASP A O 1
ATOM 2261 N N . LEU A 1 298 ? 0.977 16.434 -57.878 1.00 94.06 298 LEU A N 1
ATOM 2262 C CA . LEU A 1 298 ? 2.351 15.913 -57.874 1.00 94.06 298 LEU A CA 1
ATOM 2263 C C . LEU A 1 298 ? 2.543 14.735 -58.840 1.00 94.06 298 LEU A C 1
ATOM 2265 O O . LEU A 1 298 ? 1.602 14.025 -59.192 1.00 94.06 298 LEU A O 1
ATOM 2269 N N . GLU A 1 299 ? 3.791 14.505 -59.242 1.00 93.94 299 GLU A N 1
ATOM 2270 C CA . GLU A 1 299 ? 4.195 13.365 -60.065 1.00 93.94 299 GLU A CA 1
ATOM 2271 C C . GLU A 1 299 ? 4.620 12.197 -59.167 1.00 93.94 299 GLU A C 1
ATOM 2273 O O . GLU A 1 299 ? 5.464 12.360 -58.291 1.00 93.94 299 GLU A O 1
ATOM 2278 N N . TRP A 1 300 ? 4.033 11.015 -59.366 1.00 94.12 300 TRP A N 1
ATOM 2279 C CA . TRP A 1 300 ? 4.295 9.823 -58.550 1.00 94.12 300 TRP A CA 1
ATOM 2280 C C . TRP A 1 300 ? 5.079 8.786 -59.354 1.00 94.12 300 TRP A C 1
ATOM 2282 O O . TRP A 1 300 ? 4.685 8.417 -60.462 1.00 94.12 300 TRP A O 1
ATOM 2292 N N . HIS A 1 301 ? 6.169 8.285 -58.778 1.00 93.25 301 HIS A N 1
ATOM 2293 C CA . HIS A 1 301 ? 7.075 7.318 -59.390 1.00 93.25 301 HIS A CA 1
ATOM 2294 C C . HIS A 1 301 ? 7.298 6.120 -58.462 1.00 93.25 301 HIS A C 1
ATOM 2296 O O . HIS A 1 301 ? 7.706 6.267 -57.308 1.00 93.25 301 HIS A O 1
ATOM 2302 N N . PHE A 1 302 ? 7.071 4.921 -58.986 1.00 91.69 302 PHE A N 1
ATOM 2303 C CA . PHE A 1 302 ? 7.229 3.646 -58.287 1.00 91.69 302 PHE A CA 1
ATOM 2304 C C . PHE A 1 302 ? 7.751 2.576 -59.250 1.00 91.69 302 PHE A C 1
ATOM 2306 O O . PHE A 1 302 ? 7.679 2.736 -60.470 1.00 91.69 302 PHE A O 1
ATOM 2313 N N . GLU A 1 303 ? 8.291 1.494 -58.693 1.00 84.81 303 GLU A N 1
ATOM 2314 C CA . GLU A 1 303 ? 8.833 0.364 -59.449 1.00 84.81 303 GLU A CA 1
ATOM 2315 C C . GLU A 1 303 ? 7.935 -0.875 -59.311 1.00 84.81 303 GLU A C 1
ATOM 2317 O O . GLU A 1 303 ? 7.379 -1.137 -58.245 1.00 84.81 303 GLU A O 1
ATOM 2322 N N . GLY A 1 304 ? 7.829 -1.658 -60.389 1.00 86.06 304 GLY A N 1
ATOM 2323 C CA . GLY A 1 304 ? 7.059 -2.905 -60.429 1.00 86.06 304 GLY A CA 1
ATOM 2324 C C . GLY A 1 304 ? 5.570 -2.738 -60.756 1.00 86.06 304 GLY A C 1
ATOM 2325 O O . GLY A 1 304 ? 5.069 -1.632 -60.934 1.00 86.06 304 GLY A O 1
ATOM 2326 N N . ASP A 1 305 ? 4.871 -3.875 -60.840 1.00 89.00 305 ASP A N 1
ATOM 2327 C CA . ASP A 1 305 ? 3.447 -3.960 -61.214 1.00 89.00 305 ASP A CA 1
ATOM 2328 C C . ASP A 1 305 ? 2.510 -4.028 -59.988 1.00 89.00 305 ASP A C 1
ATOM 2330 O O . ASP A 1 305 ? 1.303 -4.229 -60.124 1.00 89.00 305 ASP A O 1
ATOM 2334 N N . ASP A 1 306 ? 3.062 -3.895 -58.778 1.00 93.25 306 ASP A N 1
ATOM 2335 C CA . ASP A 1 306 ? 2.318 -4.015 -57.519 1.00 93.25 306 ASP A CA 1
ATOM 2336 C C . ASP A 1 306 ? 1.548 -2.733 -57.159 1.00 93.25 306 ASP A C 1
ATOM 2338 O O . ASP A 1 306 ? 0.695 -2.768 -56.276 1.00 93.25 306 ASP A O 1
ATOM 2342 N N . ILE A 1 307 ? 1.818 -1.613 -57.837 1.00 93.81 307 ILE A N 1
ATOM 2343 C CA . ILE A 1 307 ? 1.178 -0.313 -57.605 1.00 93.81 307 ILE A CA 1
ATOM 2344 C C . ILE A 1 307 ? 0.584 0.197 -58.919 1.00 93.81 307 ILE A C 1
ATOM 2346 O O . ILE A 1 307 ? 1.209 0.100 -59.974 1.00 93.81 307 ILE A O 1
ATOM 2350 N N . SER A 1 308 ? -0.615 0.778 -58.868 1.00 93.62 308 SER A N 1
ATOM 2351 C CA . SER A 1 308 ? -1.224 1.461 -60.015 1.00 93.62 308 SER A CA 1
ATOM 2352 C C . SER A 1 308 ? -1.869 2.779 -59.613 1.00 93.62 308 SER A C 1
ATOM 2354 O O . SER A 1 308 ? -2.443 2.875 -58.532 1.00 93.62 308 SER A O 1
ATOM 2356 N N . ILE A 1 309 ? -1.840 3.766 -60.512 1.00 92.94 309 ILE A N 1
ATOM 2357 C CA . ILE A 1 309 ? -2.584 5.021 -60.359 1.00 92.94 309 ILE A CA 1
ATOM 2358 C C . ILE A 1 309 ? -3.662 5.111 -61.441 1.00 92.94 309 ILE A C 1
ATOM 2360 O O . ILE A 1 309 ? -3.350 5.014 -62.630 1.00 92.94 309 ILE A O 1
ATOM 2364 N N . LEU A 1 310 ? -4.917 5.326 -61.040 1.00 89.44 310 LEU A N 1
ATOM 2365 C CA . LEU A 1 310 ? -6.057 5.529 -61.938 1.00 89.44 310 LEU A CA 1
ATOM 2366 C C . LEU A 1 310 ? -6.967 6.639 -61.396 1.00 89.44 310 LEU A C 1
ATOM 2368 O O . LEU A 1 310 ? -7.325 6.630 -60.224 1.00 89.44 310 LEU A O 1
ATOM 2372 N N . ASP A 1 311 ? -7.332 7.601 -62.249 1.00 88.00 311 ASP A N 1
ATOM 2373 C CA . ASP A 1 311 ? -8.277 8.689 -61.943 1.00 88.00 311 ASP A CA 1
ATOM 2374 C C . ASP A 1 311 ? -7.995 9.462 -60.632 1.00 88.00 311 ASP A C 1
ATOM 2376 O O . ASP A 1 311 ? -8.915 9.905 -59.947 1.00 88.00 311 ASP A O 1
ATOM 2380 N N . GLY A 1 312 ? -6.715 9.648 -60.281 1.00 90.75 312 GLY A N 1
ATOM 2381 C CA . GLY A 1 312 ? -6.298 10.364 -59.064 1.00 90.75 312 GLY A CA 1
ATOM 2382 C C . GLY A 1 312 ? -6.248 9.504 -57.795 1.00 90.75 312 GLY A C 1
ATOM 2383 O O . GLY A 1 312 ? -6.072 10.043 -56.702 1.00 90.75 312 GLY A O 1
ATOM 2384 N N . TYR A 1 313 ? -6.370 8.184 -57.926 1.00 94.12 313 TYR A N 1
ATOM 2385 C CA . TYR A 1 313 ? -6.245 7.220 -56.836 1.00 94.12 313 TYR A CA 1
ATOM 2386 C C . TYR A 1 313 ? -5.031 6.320 -57.046 1.00 94.12 313 TYR A C 1
ATOM 2388 O O . TYR A 1 313 ? -4.762 5.917 -58.176 1.00 94.12 313 TYR A O 1
ATOM 2396 N N . LEU A 1 314 ? -4.330 5.986 -55.964 1.00 95.19 314 LEU A N 1
ATOM 2397 C CA . LEU A 1 314 ? -3.243 5.009 -55.944 1.00 95.19 314 LEU A CA 1
ATOM 2398 C C . LEU A 1 314 ? -3.719 3.738 -55.239 1.00 95.19 314 LEU A C 1
ATOM 2400 O O . LEU A 1 314 ? -4.243 3.795 -54.129 1.00 95.19 314 LEU A O 1
ATOM 2404 N N . GLU A 1 315 ? -3.539 2.595 -55.889 1.00 95.25 315 GLU A N 1
ATOM 2405 C CA . GLU A 1 315 ? -3.927 1.275 -55.393 1.00 95.25 315 GLU A CA 1
ATOM 2406 C C . GLU A 1 315 ? -2.700 0.360 -55.322 1.00 95.25 315 GLU A C 1
ATOM 2408 O O . GLU A 1 315 ? -1.858 0.375 -56.225 1.00 95.25 315 GLU A O 1
ATOM 2413 N N . ILE A 1 316 ? -2.612 -0.434 -54.252 1.00 95.19 316 ILE A N 1
ATOM 2414 C CA . ILE A 1 316 ? -1.571 -1.449 -54.059 1.00 95.19 316 ILE A CA 1
ATOM 2415 C C . ILE A 1 316 ? -2.200 -2.839 -54.188 1.00 95.19 316 ILE A C 1
ATOM 2417 O O . ILE A 1 316 ? -3.198 -3.141 -53.538 1.00 95.19 316 ILE A O 1
ATOM 2421 N N . HIS A 1 317 ? -1.599 -3.700 -55.006 1.00 94.06 317 HIS A N 1
ATOM 2422 C CA . HIS A 1 317 ? -2.135 -5.011 -55.394 1.00 94.06 317 HIS A CA 1
ATOM 2423 C C . HIS A 1 317 ? -1.580 -6.177 -54.580 1.00 94.06 317 HIS A C 1
ATOM 2425 O O . HIS A 1 317 ? -2.128 -7.280 -54.625 1.00 94.06 317 HIS A O 1
ATOM 2431 N N . ARG A 1 318 ? -0.483 -5.962 -53.850 1.00 94.06 318 ARG A N 1
ATOM 2432 C CA . ARG A 1 318 ? 0.160 -6.980 -53.016 1.00 94.06 318 ARG A CA 1
ATOM 2433 C C . ARG A 1 318 ? 0.545 -6.408 -51.664 1.00 94.06 318 ARG A C 1
ATOM 2435 O O . ARG A 1 318 ? 0.897 -5.240 -51.548 1.00 94.06 318 ARG A O 1
ATOM 2442 N N . LYS A 1 319 ? 0.456 -7.232 -50.623 1.00 93.88 319 LYS A N 1
ATOM 2443 C CA . LYS A 1 319 ? 0.913 -6.826 -49.297 1.00 93.88 319 LYS A CA 1
ATOM 2444 C C . LYS A 1 319 ? 2.431 -6.681 -49.266 1.00 93.88 319 LYS A C 1
ATOM 2446 O O . LYS A 1 319 ? 3.141 -7.445 -49.916 1.00 93.88 319 LYS A O 1
ATOM 2451 N N . GLY A 1 320 ? 2.910 -5.743 -48.460 1.00 92.12 320 GLY A N 1
ATOM 2452 C CA . GLY A 1 320 ? 4.329 -5.431 -48.348 1.00 92.12 320 GLY A CA 1
ATOM 2453 C C . GLY A 1 320 ? 4.573 -3.965 -48.020 1.00 92.12 320 GLY A C 1
ATOM 2454 O O . GLY A 1 320 ? 3.638 -3.192 -47.799 1.00 92.12 320 GLY A O 1
ATOM 2455 N N . THR A 1 321 ? 5.847 -3.590 -47.984 1.00 92.25 321 THR A N 1
ATOM 2456 C CA . THR A 1 321 ? 6.292 -2.206 -47.833 1.00 92.25 321 THR A CA 1
ATOM 2457 C C . THR A 1 321 ? 6.845 -1.688 -49.154 1.00 92.25 321 THR A C 1
ATOM 2459 O O . THR A 1 321 ? 7.628 -2.361 -49.820 1.00 92.25 321 THR A O 1
ATOM 2462 N N . TYR A 1 322 ? 6.441 -0.479 -49.538 1.00 92.38 322 TYR A N 1
ATOM 2463 C CA . TYR A 1 322 ? 6.805 0.129 -50.814 1.00 92.38 322 TYR A CA 1
ATOM 2464 C C . TYR A 1 322 ? 7.249 1.573 -50.606 1.00 92.38 322 TYR A C 1
ATOM 2466 O O . TYR A 1 322 ? 6.536 2.363 -49.996 1.00 92.38 322 TYR A O 1
ATOM 2474 N N . THR A 1 323 ? 8.403 1.953 -51.143 1.00 91.00 323 THR A N 1
ATOM 2475 C CA . THR A 1 323 ? 8.834 3.357 -51.158 1.00 91.00 323 THR A CA 1
ATOM 2476 C C . THR A 1 323 ? 8.407 3.987 -52.474 1.00 91.00 323 THR A C 1
ATOM 2478 O O . THR A 1 323 ? 8.901 3.603 -53.533 1.00 91.00 323 THR A O 1
ATOM 2481 N N . VAL A 1 324 ? 7.497 4.958 -52.417 1.00 93.25 324 VAL A N 1
ATOM 2482 C CA . VAL A 1 324 ? 7.007 5.675 -53.600 1.00 93.25 324 VAL A CA 1
ATOM 2483 C C . VAL A 1 324 ? 7.625 7.069 -53.629 1.00 93.25 324 VAL A C 1
ATOM 2485 O O . VAL A 1 324 ? 7.524 7.823 -52.660 1.00 93.25 324 VAL A O 1
ATOM 2488 N N . ASN A 1 325 ? 8.291 7.407 -54.733 1.00 93.62 325 ASN A N 1
ATOM 2489 C CA . ASN A 1 325 ? 8.899 8.719 -54.926 1.00 93.62 325 ASN A CA 1
ATOM 2490 C C . ASN A 1 325 ? 7.849 9.690 -55.478 1.00 93.62 325 ASN A C 1
ATOM 2492 O O . ASN A 1 325 ? 7.076 9.339 -56.367 1.00 93.62 325 ASN A O 1
ATOM 2496 N N . VAL A 1 326 ? 7.839 10.915 -54.969 1.00 94.12 326 VAL A N 1
ATOM 2497 C CA . VAL A 1 326 ? 6.912 11.975 -55.371 1.00 94.12 326 VAL A CA 1
ATOM 2498 C C . VAL A 1 326 ? 7.720 13.195 -55.785 1.00 94.12 326 VAL A C 1
ATOM 2500 O O . VAL A 1 326 ? 8.689 13.539 -55.111 1.00 94.12 326 VAL A O 1
ATOM 2503 N N . ALA A 1 327 ? 7.349 13.845 -56.881 1.00 94.81 327 ALA A N 1
ATOM 2504 C CA . ALA A 1 327 ? 8.101 14.951 -57.453 1.00 94.81 327 ALA A CA 1
ATOM 2505 C C . ALA A 1 327 ? 7.207 16.128 -57.858 1.00 94.81 327 ALA A C 1
ATOM 2507 O O . ALA A 1 327 ? 6.048 15.966 -58.250 1.00 94.81 327 ALA A O 1
ATOM 2508 N N . LYS A 1 328 ? 7.775 17.333 -57.775 1.00 93.88 328 LYS A N 1
ATOM 2509 C CA . LYS A 1 328 ? 7.236 18.555 -58.376 1.00 93.88 328 LYS A CA 1
ATOM 2510 C C . LYS A 1 328 ? 8.389 19.480 -58.738 1.00 93.88 328 LYS A C 1
ATOM 2512 O O . LYS A 1 328 ? 9.182 19.828 -57.868 1.00 93.88 328 LYS A O 1
ATOM 2517 N N . ASP A 1 329 ? 8.452 19.896 -59.999 1.00 91.44 329 ASP A N 1
ATOM 2518 C CA . ASP A 1 329 ? 9.573 20.666 -60.546 1.00 91.44 329 ASP A CA 1
ATOM 2519 C C . ASP A 1 329 ? 10.923 19.956 -60.280 1.00 91.44 329 ASP A C 1
ATOM 2521 O O . ASP A 1 329 ? 11.126 18.846 -60.768 1.00 91.44 329 ASP A O 1
ATOM 2525 N N . GLU A 1 330 ? 11.839 20.559 -59.511 1.00 84.06 330 GLU A N 1
ATOM 2526 C CA . GLU A 1 330 ? 13.131 19.951 -59.134 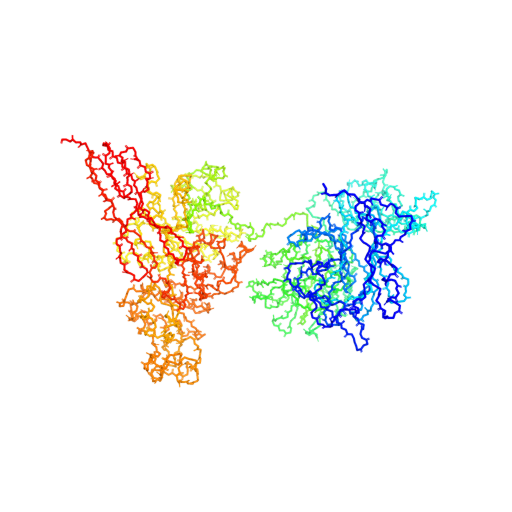1.00 84.06 330 GLU A CA 1
ATOM 2527 C C . GLU A 1 330 ? 13.096 19.254 -57.760 1.00 84.06 330 GLU A C 1
ATOM 2529 O O . GLU A 1 330 ? 14.048 18.568 -57.382 1.00 84.06 330 GLU A O 1
ATOM 2534 N N . ALA A 1 331 ? 12.011 19.413 -56.997 1.00 91.38 331 ALA A N 1
ATOM 2535 C CA . ALA A 1 331 ? 11.886 18.856 -55.658 1.00 91.38 331 ALA A CA 1
ATOM 2536 C C . ALA A 1 331 ? 11.360 17.417 -55.689 1.00 91.38 331 ALA A C 1
ATOM 2538 O O . ALA A 1 331 ? 10.386 17.107 -56.378 1.00 91.38 331 ALA A O 1
ATOM 2539 N N . THR A 1 332 ? 11.968 16.550 -54.878 1.00 92.94 332 THR A N 1
ATOM 2540 C CA . THR A 1 332 ? 11.537 15.160 -54.693 1.00 92.94 332 THR A CA 1
ATOM 2541 C C . THR A 1 332 ? 11.326 14.848 -53.216 1.00 92.94 332 THR A C 1
ATOM 2543 O O . THR A 1 332 ? 11.976 15.424 -52.346 1.00 92.94 332 THR A O 1
ATOM 2546 N N . ALA A 1 333 ? 10.410 13.926 -52.946 1.00 92.56 333 ALA A N 1
ATOM 2547 C CA . ALA A 1 333 ? 10.096 13.393 -51.633 1.00 92.56 333 ALA A CA 1
ATOM 2548 C C . ALA A 1 333 ? 9.846 11.882 -51.727 1.00 92.56 333 ALA A C 1
ATOM 2550 O O . ALA A 1 333 ? 9.566 11.353 -52.801 1.00 92.56 333 ALA A O 1
ATOM 2551 N N . GLN A 1 334 ? 9.909 11.187 -50.594 1.00 92.00 334 GLN A N 1
ATOM 2552 C CA . GLN A 1 334 ? 9.562 9.770 -50.494 1.00 92.00 334 GLN A CA 1
ATOM 2553 C C . GLN A 1 334 ? 8.404 9.582 -49.525 1.00 92.00 334 GLN A C 1
ATOM 2555 O O . GLN A 1 334 ? 8.375 10.199 -48.461 1.00 92.00 334 GLN A O 1
ATOM 2560 N N . VAL A 1 335 ? 7.469 8.710 -49.895 1.00 93.44 335 VAL A N 1
ATOM 2561 C CA . VAL A 1 335 ? 6.362 8.278 -49.042 1.00 93.44 335 VAL A CA 1
ATOM 2562 C C . VAL A 1 335 ? 6.423 6.763 -48.927 1.00 93.44 335 VAL A C 1
ATOM 2564 O O . VAL A 1 335 ? 6.425 6.057 -49.937 1.00 93.44 335 VAL A O 1
ATOM 2567 N N . LEU A 1 336 ? 6.481 6.258 -47.696 1.00 94.69 336 LEU A N 1
ATOM 2568 C CA . LEU A 1 336 ? 6.437 4.823 -47.435 1.00 94.69 336 LEU A CA 1
ATOM 2569 C C . LEU A 1 336 ? 4.985 4.336 -47.459 1.00 94.69 336 LEU A C 1
ATOM 2571 O O . LEU A 1 336 ? 4.134 4.876 -46.768 1.00 94.69 336 LEU A O 1
ATOM 2575 N N . TRP A 1 337 ? 4.691 3.283 -48.195 1.00 95.19 337 TRP A N 1
ATOM 2576 C CA . TRP A 1 337 ? 3.388 2.636 -48.197 1.00 95.19 337 TRP A CA 1
ATOM 2577 C C . TRP A 1 337 ? 3.496 1.278 -47.529 1.00 95.19 337 TRP A C 1
ATOM 2579 O O . TRP A 1 337 ? 4.395 0.502 -47.842 1.00 95.19 337 TRP A O 1
ATOM 2589 N N . VAL A 1 338 ? 2.579 0.986 -46.611 1.00 95.88 338 VAL A N 1
ATOM 2590 C CA . VAL A 1 338 ? 2.505 -0.309 -45.931 1.00 95.88 338 VAL A CA 1
ATOM 2591 C C . VAL A 1 338 ? 1.157 -0.933 -46.248 1.00 95.88 338 VAL A C 1
ATOM 2593 O O . VAL A 1 338 ? 0.120 -0.453 -45.787 1.00 95.88 338 VAL A O 1
ATOM 2596 N N . ALA A 1 339 ? 1.175 -1.995 -47.047 1.00 95.62 339 ALA A N 1
ATOM 2597 C CA . ALA A 1 339 ? -0.018 -2.692 -47.495 1.00 95.62 339 ALA A CA 1
ATOM 2598 C C . ALA A 1 339 ? -0.210 -4.020 -46.759 1.00 95.62 339 ALA A C 1
ATOM 2600 O O . ALA A 1 339 ? 0.740 -4.791 -46.599 1.00 95.62 339 ALA A O 1
ATOM 2601 N N . LYS A 1 340 ? -1.450 -4.310 -46.358 1.00 95.50 340 LYS A N 1
ATOM 2602 C CA . LYS A 1 340 ? -1.864 -5.611 -45.810 1.00 95.50 340 LYS A CA 1
ATOM 2603 C C . LYS A 1 340 ? -3.039 -6.192 -46.592 1.00 95.50 340 LYS A C 1
ATOM 2605 O O . LYS A 1 340 ? -3.809 -5.441 -47.191 1.00 95.50 340 LYS A O 1
ATOM 2610 N N . ASP A 1 341 ? -3.205 -7.511 -46.544 1.00 95.31 341 ASP A N 1
ATOM 2611 C CA . ASP A 1 341 ? -4.417 -8.139 -47.073 1.00 95.31 341 ASP A CA 1
ATOM 2612 C C . ASP A 1 341 ? -5.617 -7.783 -46.174 1.00 95.31 341 ASP A C 1
ATOM 2614 O O . ASP A 1 341 ? -5.467 -7.624 -44.963 1.00 95.31 341 ASP A O 1
ATOM 2618 N N . ALA A 1 342 ? -6.831 -7.714 -46.727 1.00 88.75 342 ALA A N 1
ATOM 2619 C CA . ALA A 1 342 ? -8.032 -7.307 -45.977 1.00 88.75 342 ALA A CA 1
ATOM 2620 C C . ALA A 1 342 ? -8.325 -8.154 -44.718 1.00 88.75 342 ALA A C 1
ATOM 2622 O O . ALA A 1 342 ? -8.941 -7.671 -43.770 1.00 88.75 342 ALA A O 1
ATOM 2623 N N . ASN A 1 343 ? -7.876 -9.413 -44.696 1.00 90.06 343 ASN A N 1
ATOM 2624 C CA . ASN A 1 343 ? -8.058 -10.324 -43.561 1.00 90.06 343 ASN A CA 1
ATOM 2625 C C . ASN A 1 343 ? -6.872 -10.324 -42.579 1.00 90.06 343 ASN A C 1
ATOM 2627 O O . ASN A 1 343 ? -6.944 -10.991 -41.544 1.00 90.06 343 ASN A O 1
ATOM 2631 N N . ASP A 1 344 ? -5.784 -9.614 -42.888 1.00 90.69 344 ASP A N 1
ATOM 2632 C CA . ASP A 1 344 ? -4.619 -9.537 -42.014 1.00 90.69 344 ASP A CA 1
ATOM 2633 C C . ASP A 1 344 ? -4.904 -8.580 -40.843 1.00 90.69 344 ASP A C 1
ATOM 2635 O O . ASP A 1 344 ? -5.308 -7.423 -41.000 1.00 90.69 344 ASP A O 1
ATOM 2639 N N . LEU A 1 345 ? -4.659 -9.064 -39.623 1.00 87.38 345 LEU A N 1
ATOM 2640 C CA . LEU A 1 345 ? -4.926 -8.296 -38.403 1.00 87.38 345 LEU A CA 1
ATOM 2641 C C . LEU A 1 345 ? -3.964 -7.121 -38.212 1.00 87.38 345 LEU A C 1
ATOM 2643 O O . LEU A 1 345 ? -4.348 -6.134 -37.599 1.00 87.38 345 LEU A O 1
ATOM 2647 N N . ASN A 1 346 ? -2.734 -7.217 -38.722 1.00 92.06 346 ASN A N 1
ATOM 2648 C CA . ASN A 1 346 ? -1.681 -6.236 -38.464 1.00 92.06 346 ASN A CA 1
ATOM 2649 C C . ASN A 1 346 ? -0.955 -5.858 -39.756 1.00 92.06 346 ASN A C 1
ATOM 2651 O O . ASN A 1 346 ? -0.691 -6.719 -40.595 1.00 92.06 346 ASN A O 1
ATOM 2655 N N . TYR A 1 347 ? -0.542 -4.597 -39.857 1.00 95.88 347 TYR A N 1
ATOM 2656 C CA . TYR A 1 347 ? 0.441 -4.162 -40.847 1.00 95.88 347 TYR A CA 1
ATOM 2657 C C . TYR A 1 347 ? 1.836 -4.668 -40.461 1.00 95.88 347 TYR A C 1
ATOM 2659 O O . TYR A 1 347 ? 2.305 -4.413 -39.348 1.00 95.88 347 TYR A O 1
ATOM 2667 N N . VAL A 1 348 ? 2.510 -5.376 -41.369 1.00 96.62 348 VAL A N 1
ATOM 2668 C CA . VAL A 1 348 ? 3.905 -5.808 -41.187 1.00 96.62 348 VAL A CA 1
ATOM 2669 C C . VAL A 1 348 ? 4.821 -4.708 -41.714 1.00 96.62 348 VAL A C 1
ATOM 2671 O O . VAL A 1 348 ? 4.809 -4.407 -42.901 1.00 96.62 348 VAL A O 1
ATOM 2674 N N . LEU A 1 349 ? 5.592 -4.088 -40.819 1.00 96.44 349 LEU A N 1
ATOM 2675 C CA . LEU A 1 349 ? 6.531 -3.010 -41.146 1.00 96.44 349 LEU A CA 1
ATOM 2676 C C . LEU A 1 349 ? 7.877 -3.559 -41.632 1.00 96.44 349 LEU A C 1
ATOM 2678 O O . LEU A 1 349 ? 8.544 -2.930 -42.450 1.00 96.44 349 LEU A O 1
ATOM 2682 N N . TYR A 1 350 ? 8.296 -4.701 -41.087 1.00 96.75 350 TYR A N 1
ATOM 2683 C CA . TYR A 1 350 ? 9.536 -5.385 -41.442 1.00 96.75 350 TYR A CA 1
ATOM 2684 C C . TYR A 1 350 ? 9.461 -6.855 -41.018 1.00 96.75 350 TYR A C 1
ATOM 2686 O O . TYR A 1 350 ? 8.939 -7.152 -39.942 1.00 96.75 350 TYR A O 1
ATOM 2694 N N . GLU A 1 351 ? 9.988 -7.770 -41.824 1.00 96.19 351 GLU A N 1
ATOM 2695 C CA . GLU A 1 351 ? 10.129 -9.187 -41.477 1.00 96.19 351 GLU A CA 1
ATOM 2696 C C . GLU A 1 351 ? 11.354 -9.771 -42.185 1.00 96.19 351 GLU A C 1
ATOM 2698 O O . GLU A 1 351 ? 11.604 -9.443 -43.341 1.00 96.19 351 GLU A O 1
ATOM 2703 N N . GLU A 1 352 ? 12.126 -10.595 -41.479 1.00 96.38 352 GLU A N 1
ATOM 2704 C CA . GLU A 1 352 ? 13.293 -11.299 -42.014 1.00 96.38 352 GLU A CA 1
ATOM 2705 C C . GLU A 1 352 ? 13.471 -12.640 -41.288 1.00 96.38 352 GLU A C 1
ATOM 2707 O O . GLU A 1 352 ? 13.394 -12.689 -40.053 1.00 96.38 352 GLU A O 1
ATOM 2712 N N . ASP A 1 353 ? 13.704 -13.701 -42.063 1.00 95.88 353 ASP A N 1
ATOM 2713 C CA . ASP A 1 353 ? 13.947 -15.077 -41.603 1.00 95.88 353 ASP A CA 1
ATOM 2714 C C . ASP A 1 353 ? 15.336 -15.609 -41.999 1.00 95.88 353 ASP A C 1
ATOM 2716 O O . ASP A 1 353 ? 15.725 -16.688 -41.573 1.00 95.88 353 ASP A O 1
ATOM 2720 N N . PHE A 1 354 ? 16.108 -14.836 -42.770 1.00 96.62 354 PHE A N 1
ATOM 2721 C CA . PHE A 1 354 ? 17.486 -15.088 -43.196 1.00 96.62 354 PHE A CA 1
ATOM 2722 C C . PHE A 1 354 ? 17.703 -16.346 -44.056 1.00 96.62 354 PHE A C 1
ATOM 2724 O O . PHE A 1 354 ? 18.821 -16.561 -44.529 1.00 96.62 354 PHE A O 1
ATOM 2731 N N . GLU A 1 355 ? 16.670 -17.149 -44.323 1.00 93.31 355 GLU A N 1
ATOM 2732 C CA . GLU A 1 355 ? 16.761 -18.437 -45.031 1.00 93.31 355 GLU A CA 1
ATOM 2733 C C . GLU A 1 355 ? 17.171 -18.273 -46.503 1.00 93.31 355 GLU A C 1
ATOM 2735 O O . GLU A 1 355 ? 17.747 -19.176 -47.115 1.00 93.31 355 GLU A O 1
ATOM 2740 N N . GLN A 1 356 ? 16.881 -17.108 -47.090 1.00 92.94 356 GLN A N 1
ATOM 2741 C CA . GLN A 1 356 ? 17.180 -16.799 -48.493 1.00 92.94 356 GLN A CA 1
ATOM 2742 C C . GLN A 1 356 ? 18.487 -16.016 -48.689 1.00 92.94 356 GLN A C 1
ATOM 2744 O O . GLN A 1 356 ? 18.841 -15.695 -49.826 1.00 92.94 356 GLN A O 1
ATOM 2749 N N . LEU A 1 357 ? 19.208 -15.704 -47.609 1.00 95.12 357 LEU A N 1
ATOM 2750 C CA . LEU A 1 357 ? 20.427 -14.898 -47.643 1.00 95.12 357 LEU A CA 1
ATOM 2751 C C . LEU A 1 357 ? 21.686 -15.776 -47.580 1.00 95.12 357 LEU A C 1
ATOM 2753 O O . LEU A 1 357 ? 21.736 -16.789 -46.886 1.00 95.12 357 LEU A O 1
ATOM 2757 N N . GLU A 1 358 ? 22.735 -15.380 -48.305 1.00 94.50 358 GLU A N 1
ATOM 2758 C CA . GLU A 1 358 ? 24.012 -16.104 -48.309 1.00 94.50 358 GLU A CA 1
ATOM 2759 C C . GLU A 1 358 ? 24.838 -15.826 -47.040 1.00 94.50 358 GLU A C 1
ATOM 2761 O O . GLU A 1 358 ? 24.856 -14.707 -46.515 1.00 94.50 358 GLU A O 1
ATOM 2766 N N . ASP A 1 359 ? 25.600 -16.824 -46.584 1.00 94.69 359 ASP A N 1
ATOM 2767 C CA . ASP A 1 359 ? 26.516 -16.690 -45.447 1.00 94.69 359 ASP A CA 1
ATOM 2768 C C . ASP A 1 359 ? 27.494 -15.508 -45.617 1.00 94.69 359 ASP A C 1
ATOM 2770 O O . ASP A 1 359 ? 28.146 -15.332 -46.648 1.00 94.69 359 ASP A O 1
ATOM 2774 N N . GLY A 1 360 ? 27.647 -14.714 -44.559 1.00 90.25 360 GLY A N 1
ATOM 2775 C CA . GLY A 1 360 ? 28.513 -13.539 -44.489 1.00 90.25 360 GLY A CA 1
ATOM 2776 C C . GLY A 1 360 ? 27.870 -12.238 -44.974 1.00 90.25 360 GLY A C 1
ATOM 2777 O O . GLY A 1 360 ? 28.460 -11.172 -44.769 1.00 90.25 360 GLY A O 1
ATOM 2778 N N . THR A 1 361 ? 26.678 -12.293 -45.576 1.00 93.75 361 THR A N 1
ATOM 2779 C CA . THR A 1 361 ? 25.952 -11.097 -46.026 1.00 93.75 361 THR A CA 1
ATOM 2780 C C . THR A 1 361 ? 25.252 -10.374 -44.869 1.00 93.75 361 THR A C 1
ATOM 2782 O O . THR A 1 361 ? 25.028 -10.932 -43.792 1.00 93.75 361 THR A O 1
ATOM 2785 N N . MET A 1 362 ? 24.953 -9.090 -45.077 1.00 94.88 362 MET A N 1
ATOM 2786 C CA . MET A 1 362 ? 24.035 -8.325 -44.231 1.00 94.88 362 MET A CA 1
ATOM 2787 C C . MET A 1 362 ? 22.664 -8.296 -44.915 1.00 94.88 362 MET A C 1
ATOM 2789 O O . MET A 1 362 ? 22.642 -8.105 -46.134 1.00 94.88 362 MET A O 1
ATOM 2793 N N . PRO A 1 363 ? 21.552 -8.416 -44.169 1.00 95.25 363 PRO A N 1
ATOM 2794 C CA . PRO A 1 363 ? 20.225 -8.190 -44.731 1.00 95.25 363 PRO A CA 1
ATOM 2795 C C . PRO A 1 363 ? 20.092 -6.776 -45.311 1.00 95.25 363 PRO A C 1
ATOM 2797 O O . PRO A 1 363 ? 20.796 -5.844 -44.900 1.00 95.25 363 PRO A O 1
ATOM 2800 N N . GLU A 1 364 ? 19.190 -6.608 -46.274 1.00 92.00 364 GLU A N 1
ATOM 2801 C CA . GLU A 1 364 ? 19.005 -5.332 -46.963 1.00 92.00 364 GLU A CA 1
ATOM 2802 C C . GLU A 1 364 ? 18.620 -4.209 -45.985 1.00 92.00 364 GLU A C 1
ATOM 2804 O O . GLU A 1 364 ? 17.803 -4.381 -45.083 1.00 92.00 364 GLU A O 1
ATOM 2809 N N . GLY A 1 365 ? 19.251 -3.041 -46.135 1.00 92.44 365 GLY A N 1
ATOM 2810 C CA . GLY A 1 365 ? 19.017 -1.877 -45.278 1.00 92.44 365 GLY A CA 1
ATOM 2811 C C . GLY A 1 365 ? 19.626 -1.962 -43.872 1.00 92.44 365 GLY A C 1
ATOM 2812 O O . GLY A 1 365 ? 19.593 -0.963 -43.150 1.00 92.44 365 GLY A O 1
ATOM 2813 N N . TRP A 1 366 ? 20.227 -3.091 -43.475 1.00 96.31 366 TRP A N 1
ATOM 2814 C CA . TRP A 1 366 ? 20.871 -3.200 -42.166 1.00 96.31 366 TRP A CA 1
ATOM 2815 C C . TRP A 1 366 ? 22.210 -2.474 -42.131 1.00 96.31 366 TRP A C 1
ATOM 2817 O O . TRP A 1 366 ? 23.039 -2.590 -43.034 1.00 96.31 366 TRP A O 1
ATOM 2827 N N . THR A 1 367 ? 22.464 -1.768 -41.031 1.00 96.19 367 THR A N 1
ATOM 2828 C CA . THR A 1 367 ? 23.693 -0.991 -40.842 1.00 96.19 367 THR A CA 1
ATOM 2829 C C . THR A 1 367 ? 24.484 -1.509 -39.649 1.00 96.19 367 THR A C 1
ATOM 2831 O O . THR A 1 367 ? 23.967 -1.604 -38.535 1.00 96.19 367 THR A O 1
ATOM 2834 N N . ARG A 1 368 ? 25.769 -1.819 -39.861 1.00 94.69 368 ARG A N 1
ATOM 2835 C CA . ARG A 1 368 ? 26.701 -2.152 -38.776 1.00 94.69 368 ARG A CA 1
ATOM 2836 C C . ARG A 1 368 ? 27.132 -0.884 -38.052 1.00 94.69 368 ARG A C 1
ATOM 2838 O O . ARG A 1 368 ? 27.575 0.073 -38.683 1.00 94.69 368 ARG A O 1
ATOM 2845 N N . LEU A 1 369 ? 27.049 -0.909 -36.730 1.00 91.94 369 LEU A N 1
ATOM 2846 C CA . LEU A 1 369 ? 27.605 0.120 -35.863 1.00 91.94 369 LEU A CA 1
ATOM 2847 C C . LEU A 1 369 ? 28.851 -0.424 -35.145 1.00 91.94 369 LEU A C 1
ATOM 2849 O O . LEU A 1 369 ? 29.446 -1.432 -35.534 1.00 91.94 369 LEU A O 1
ATOM 2853 N N . GLU A 1 370 ? 29.264 0.280 -34.094 1.00 81.75 370 GLU A N 1
ATOM 2854 C CA . GLU A 1 370 ? 30.378 -0.082 -33.223 1.00 81.75 370 GLU A CA 1
ATOM 2855 C C . GLU A 1 370 ? 30.360 -1.570 -32.822 1.00 81.75 370 GLU A C 1
ATOM 2857 O O . GLU A 1 370 ? 29.307 -2.131 -32.517 1.00 81.75 370 GLU A O 1
ATOM 2862 N N . GLY A 1 371 ? 31.531 -2.217 -32.877 1.00 81.56 371 GLY A N 1
ATOM 2863 C CA . GLY A 1 371 ? 31.745 -3.616 -32.484 1.00 81.56 371 GLY A CA 1
ATOM 2864 C C . GLY A 1 371 ? 31.267 -4.683 -33.481 1.00 81.56 371 GLY A C 1
ATOM 2865 O O . GLY A 1 371 ? 31.794 -5.790 -33.474 1.00 81.56 371 GLY A O 1
ATOM 2866 N N . ALA A 1 372 ? 30.358 -4.367 -34.408 1.00 81.81 372 ALA A N 1
ATOM 2867 C CA . ALA A 1 372 ? 29.681 -5.356 -35.258 1.00 81.81 372 ALA A CA 1
ATOM 2868 C C . ALA A 1 372 ? 30.450 -5.779 -36.530 1.00 81.81 372 ALA A C 1
ATOM 2870 O O . ALA A 1 372 ? 29.848 -6.169 -37.530 1.00 81.81 372 ALA A O 1
ATOM 2871 N N . ALA A 1 373 ? 31.787 -5.731 -36.525 1.00 82.44 373 ALA A N 1
ATOM 2872 C CA . ALA A 1 373 ? 32.608 -6.019 -37.710 1.00 82.44 373 ALA A CA 1
ATOM 2873 C C . ALA A 1 373 ? 32.424 -7.446 -38.271 1.00 82.44 373 ALA A C 1
ATOM 2875 O O . ALA A 1 373 ? 32.644 -7.660 -39.460 1.00 82.44 373 ALA A O 1
ATOM 2876 N N . ASN A 1 374 ? 31.988 -8.396 -37.439 1.00 83.50 374 ASN A N 1
ATOM 2877 C CA . ASN A 1 374 ? 31.765 -9.794 -37.818 1.00 83.50 374 ASN A CA 1
ATOM 2878 C C . ASN A 1 374 ? 30.278 -10.200 -37.813 1.00 83.50 374 ASN A C 1
ATOM 2880 O O . ASN A 1 374 ? 29.989 -11.390 -37.858 1.00 83.50 374 ASN A O 1
ATOM 2884 N N . ALA A 1 375 ? 29.344 -9.247 -37.719 1.00 93.31 375 ALA A N 1
ATOM 2885 C CA . ALA A 1 375 ? 27.913 -9.557 -37.690 1.00 93.31 375 ALA A CA 1
ATOM 2886 C C . ALA A 1 375 ? 27.386 -9.888 -39.094 1.00 93.31 375 ALA A C 1
ATOM 2888 O O . ALA A 1 375 ? 27.662 -9.138 -40.027 1.00 93.31 375 ALA A O 1
ATOM 2889 N N . GLY A 1 376 ? 26.630 -10.965 -39.273 1.00 96.19 376 GLY A N 1
ATOM 2890 C CA . GLY A 1 376 ? 26.113 -11.346 -40.590 1.00 96.19 376 GLY A CA 1
ATOM 2891 C C . GLY A 1 376 ? 25.336 -12.654 -40.580 1.00 96.19 376 GLY A C 1
ATOM 2892 O O . GLY A 1 376 ? 25.277 -13.346 -39.562 1.00 96.19 376 GLY A O 1
ATOM 2893 N N . VAL A 1 377 ? 24.745 -12.984 -41.727 1.00 97.00 377 VAL A N 1
ATOM 2894 C CA . VAL A 1 377 ? 24.009 -14.237 -41.925 1.00 97.00 377 VAL A CA 1
ATOM 2895 C C . VAL A 1 377 ? 24.965 -15.424 -41.882 1.00 97.00 377 VAL A C 1
ATOM 2897 O O . VAL A 1 377 ? 26.091 -15.354 -42.375 1.00 97.00 377 VAL A O 1
ATOM 2900 N N . LYS A 1 378 ? 24.531 -16.518 -41.266 1.00 95.88 378 LYS A N 1
ATOM 2901 C CA . LYS A 1 378 ? 25.259 -17.775 -41.186 1.00 95.88 378 LYS A CA 1
ATOM 2902 C C . LYS A 1 378 ? 24.285 -18.924 -40.967 1.00 95.88 378 LYS A C 1
ATOM 2904 O O . LYS A 1 378 ? 23.595 -18.955 -39.951 1.00 95.88 378 LYS A O 1
ATOM 2909 N N . ALA A 1 379 ? 24.259 -19.879 -41.892 1.00 93.38 379 ALA A N 1
ATOM 2910 C CA . ALA A 1 379 ? 23.387 -21.049 -41.849 1.00 93.38 379 ALA A CA 1
ATOM 2911 C C . ALA A 1 379 ? 21.921 -20.680 -41.537 1.00 93.38 379 ALA A C 1
ATOM 2913 O O . ALA A 1 379 ? 21.374 -21.139 -40.535 1.00 93.38 379 ALA A O 1
ATOM 2914 N N . GLY A 1 380 ? 21.327 -19.796 -42.346 1.00 93.00 380 GLY A N 1
ATOM 2915 C CA . GLY A 1 380 ? 19.908 -19.424 -42.234 1.00 93.00 380 GLY A CA 1
ATOM 2916 C C . GLY A 1 380 ? 19.538 -18.593 -40.999 1.00 93.00 380 GLY A C 1
ATOM 2917 O O . GLY A 1 380 ? 18.376 -18.528 -40.645 1.00 93.00 380 GLY A O 1
ATOM 2918 N N . GLY A 1 381 ? 20.503 -17.965 -40.318 1.00 95.69 381 GLY A N 1
ATOM 2919 C CA . GLY A 1 381 ? 20.223 -17.049 -39.206 1.00 95.69 381 GLY A CA 1
ATOM 2920 C C . GLY A 1 381 ? 21.282 -15.963 -39.078 1.00 95.69 381 GLY A C 1
ATOM 2921 O O . GLY A 1 381 ? 22.372 -16.074 -39.635 1.00 95.69 381 GLY A O 1
ATOM 2922 N N . PHE A 1 382 ? 20.983 -14.894 -38.350 1.00 98.00 382 PHE A N 1
ATOM 2923 C CA . PHE A 1 382 ? 21.893 -13.767 -38.159 1.00 98.00 382 PHE A CA 1
ATOM 2924 C C . PHE A 1 382 ? 22.706 -13.914 -36.871 1.00 98.00 382 PHE A C 1
ATOM 2926 O O . PHE A 1 382 ? 22.142 -13.992 -35.780 1.00 98.00 382 PHE A O 1
ATOM 2933 N N . GLU A 1 383 ? 24.036 -13.909 -36.969 1.00 97.31 383 GLU A N 1
ATOM 2934 C CA . GLU A 1 383 ? 24.936 -14.033 -35.817 1.00 97.31 383 GLU A CA 1
ATOM 2935 C C . GLU A 1 383 ? 25.716 -12.739 -35.554 1.00 97.31 383 GLU A C 1
ATOM 2937 O O . GLU A 1 383 ? 26.151 -12.044 -36.474 1.00 97.31 383 GLU A O 1
ATOM 2942 N N . MET A 1 384 ? 25.943 -12.433 -34.272 1.00 94.62 384 MET A N 1
ATOM 2943 C CA . MET A 1 384 ? 26.797 -11.327 -33.829 1.00 94.62 384 MET A CA 1
ATOM 2944 C C . MET A 1 384 ? 27.556 -11.709 -32.551 1.00 94.62 384 MET A C 1
ATOM 2946 O O . MET A 1 384 ? 26.946 -12.108 -31.561 1.00 94.62 384 MET A O 1
ATOM 2950 N N . ASP A 1 385 ? 28.885 -11.553 -32.553 1.00 92.69 385 ASP A N 1
ATOM 2951 C CA . ASP A 1 385 ? 29.767 -11.893 -31.424 1.00 92.69 385 ASP A CA 1
ATOM 2952 C C . ASP A 1 385 ? 30.428 -10.643 -30.820 1.00 92.69 385 ASP A C 1
ATOM 2954 O O . ASP A 1 385 ? 31.279 -10.011 -31.446 1.00 92.69 385 ASP A O 1
ATOM 2958 N N . ALA A 1 386 ? 30.062 -10.321 -29.574 1.00 93.50 386 ALA A N 1
ATOM 2959 C CA . ALA A 1 386 ? 30.617 -9.227 -28.777 1.00 93.50 386 ALA A CA 1
ATOM 2960 C C . ALA A 1 386 ? 31.464 -9.716 -27.582 1.00 93.50 386 ALA A C 1
ATOM 2962 O O . ALA A 1 386 ? 31.722 -8.955 -26.642 1.00 93.50 386 ALA A O 1
ATOM 2963 N N . THR A 1 387 ? 31.908 -10.978 -27.566 1.00 91.00 387 THR A N 1
ATOM 2964 C CA . THR A 1 387 ? 32.632 -11.563 -26.420 1.00 91.00 387 THR A CA 1
ATOM 2965 C C . THR A 1 387 ? 34.033 -10.980 -26.217 1.00 91.00 387 THR A C 1
ATOM 2967 O O . THR A 1 387 ? 34.529 -10.946 -25.090 1.00 91.00 387 THR A O 1
ATOM 2970 N N . ALA A 1 388 ? 34.655 -10.435 -27.266 1.00 84.00 388 ALA A N 1
ATOM 2971 C CA . ALA A 1 388 ? 35.984 -9.824 -27.191 1.00 84.00 388 ALA A CA 1
ATOM 2972 C C . ALA A 1 388 ? 36.014 -8.434 -26.517 1.00 84.00 388 ALA A C 1
ATOM 2974 O O . ALA A 1 388 ? 37.093 -7.929 -26.217 1.00 84.00 388 ALA A O 1
ATOM 2975 N N . SER A 1 389 ? 34.862 -7.793 -26.292 1.00 66.81 389 SER A N 1
ATOM 2976 C CA . SER A 1 389 ? 34.775 -6.422 -25.765 1.00 66.81 389 SER A CA 1
ATOM 2977 C C . SER A 1 389 ? 33.718 -6.305 -24.663 1.00 66.81 389 SER A C 1
ATOM 2979 O O . SER A 1 389 ? 32.621 -5.802 -24.895 1.00 66.81 389 SER A O 1
ATOM 2981 N N . PRO A 1 390 ? 34.021 -6.722 -23.421 1.00 62.66 390 PRO A N 1
ATOM 2982 C CA . PRO A 1 390 ? 33.029 -6.735 -22.346 1.00 62.66 390 PRO A CA 1
ATOM 2983 C C . PRO A 1 390 ? 32.506 -5.337 -21.975 1.00 62.66 390 PRO A C 1
ATOM 2985 O O . PRO A 1 390 ? 31.467 -5.242 -21.346 1.00 62.66 390 PRO A O 1
ATOM 2988 N N . ASN A 1 391 ? 33.163 -4.245 -22.375 1.00 69.44 391 ASN A N 1
ATOM 2989 C CA . ASN A 1 391 ? 32.699 -2.877 -22.101 1.00 69.44 391 ASN A CA 1
ATOM 2990 C C . ASN A 1 391 ? 32.407 -2.067 -23.373 1.00 69.44 391 ASN A C 1
ATOM 2992 O O . ASN A 1 391 ? 32.179 -0.865 -23.279 1.00 69.44 391 ASN A O 1
ATOM 2996 N N . ASN A 1 392 ? 32.386 -2.717 -24.543 1.00 76.44 392 ASN A N 1
ATOM 2997 C CA . ASN A 1 392 ? 31.993 -2.084 -25.797 1.00 76.44 392 ASN A CA 1
ATOM 2998 C C . ASN A 1 392 ? 31.019 -2.994 -26.568 1.00 76.44 392 ASN A C 1
ATOM 3000 O O . ASN A 1 392 ? 31.413 -4.087 -26.978 1.00 76.44 392 ASN A O 1
ATOM 3004 N N . PRO A 1 393 ? 29.737 -2.617 -26.704 1.00 86.56 393 PRO A N 1
ATOM 3005 C CA . PRO A 1 393 ? 28.756 -3.474 -27.353 1.00 86.56 393 PRO A CA 1
ATOM 3006 C C . PRO A 1 393 ? 28.987 -3.602 -28.864 1.00 86.56 393 PRO A C 1
ATOM 3008 O O . PRO A 1 393 ? 29.425 -2.658 -29.511 1.00 86.56 393 PRO A O 1
ATOM 3011 N N . SER A 1 394 ? 28.596 -4.746 -29.431 1.00 93.38 394 SER A N 1
ATOM 3012 C CA . SER A 1 394 ? 28.362 -4.866 -30.877 1.00 93.38 394 SER A CA 1
ATOM 3013 C C . SER A 1 394 ? 26.918 -4.503 -31.186 1.00 93.38 394 SER A C 1
ATOM 3015 O O . SER A 1 394 ? 26.018 -4.969 -30.485 1.00 93.38 394 SER A O 1
ATOM 3017 N N . ARG A 1 395 ? 26.697 -3.652 -32.193 1.00 94.50 395 ARG A N 1
ATOM 3018 C CA . ARG A 1 395 ? 25.374 -3.110 -32.534 1.00 94.50 395 ARG A CA 1
ATOM 3019 C C . ARG A 1 395 ? 25.094 -3.147 -34.031 1.00 94.50 395 ARG A C 1
ATOM 3021 O O . ARG A 1 395 ? 25.961 -2.809 -34.836 1.00 94.50 395 ARG A O 1
ATOM 3028 N N . VAL A 1 396 ? 23.853 -3.454 -34.387 1.00 97.06 396 VAL A N 1
ATOM 3029 C CA . VAL A 1 396 ? 23.335 -3.325 -35.754 1.00 97.06 396 VAL A CA 1
ATOM 3030 C C . VAL A 1 396 ? 21.976 -2.635 -35.746 1.00 97.06 396 VAL A C 1
ATOM 3032 O O . VAL A 1 396 ? 21.203 -2.801 -34.802 1.00 97.06 396 VAL A O 1
ATOM 3035 N N . LEU A 1 397 ? 21.696 -1.848 -36.782 1.00 98.12 397 LEU A N 1
ATOM 3036 C CA . LEU A 1 397 ? 20.391 -1.231 -37.019 1.00 98.12 397 LEU A CA 1
ATOM 3037 C C . LEU A 1 397 ? 19.670 -1.943 -38.156 1.00 98.12 397 LEU A C 1
ATOM 3039 O O . LEU A 1 397 ? 20.307 -2.341 -39.131 1.00 98.12 397 LEU A O 1
ATOM 3043 N N . LEU A 1 398 ? 18.354 -2.057 -38.011 1.00 97.50 398 LEU A N 1
ATOM 3044 C CA . LEU A 1 398 ? 17.421 -2.463 -39.060 1.00 97.50 398 LEU A CA 1
ATOM 3045 C C . LEU A 1 398 ? 17.217 -1.312 -40.075 1.00 97.50 398 LEU A C 1
ATOM 3047 O O . LEU A 1 398 ? 17.754 -0.220 -39.853 1.00 97.50 398 LEU A O 1
ATOM 3051 N N . PRO A 1 399 ? 16.457 -1.519 -41.174 1.00 96.44 399 PRO A N 1
ATOM 3052 C CA . PRO A 1 399 ? 16.252 -0.493 -42.192 1.00 96.44 399 PRO A CA 1
ATOM 3053 C C . PRO A 1 399 ? 15.813 0.861 -41.639 1.00 96.44 399 PRO A C 1
ATOM 3055 O O . PRO A 1 399 ? 14.934 0.957 -40.778 1.00 96.44 399 PRO A O 1
ATOM 3058 N N . ASP A 1 400 ? 16.416 1.918 -42.187 1.00 93.38 400 ASP A N 1
ATOM 3059 C CA . ASP A 1 400 ? 16.300 3.281 -41.669 1.00 93.38 400 ASP A CA 1
ATOM 3060 C C . ASP A 1 400 ? 14.846 3.743 -41.567 1.00 93.38 400 ASP A C 1
ATOM 3062 O O . ASP A 1 400 ? 14.486 4.352 -40.569 1.00 93.38 400 ASP A O 1
ATOM 3066 N N . TYR A 1 401 ? 13.982 3.402 -42.533 1.00 93.50 401 TYR A N 1
ATOM 3067 C CA . TYR A 1 401 ? 12.582 3.848 -42.583 1.00 93.50 401 TYR A CA 1
ATOM 3068 C C . TYR A 1 401 ? 11.754 3.479 -41.341 1.00 93.50 401 TYR A C 1
ATOM 3070 O O . TYR A 1 401 ? 10.729 4.106 -41.080 1.00 93.50 401 TYR A O 1
ATOM 3078 N N . LEU A 1 402 ? 12.188 2.501 -40.537 1.00 96.06 402 LEU A N 1
ATOM 3079 C CA . LEU A 1 402 ? 11.511 2.152 -39.288 1.00 96.06 402 LEU A CA 1
ATOM 3080 C C . LEU A 1 402 ? 11.494 3.314 -38.280 1.00 96.06 402 LEU A C 1
ATOM 3082 O O . LEU A 1 402 ? 10.619 3.344 -37.418 1.00 96.06 402 LEU A O 1
ATOM 3086 N N . HIS A 1 403 ? 12.372 4.316 -38.433 1.00 94.88 403 HIS A N 1
ATOM 3087 C CA . HIS A 1 403 ? 12.355 5.539 -37.621 1.00 94.88 403 HIS A CA 1
ATOM 3088 C C . HIS A 1 403 ? 11.067 6.367 -37.741 1.00 94.88 403 HIS A C 1
ATOM 3090 O O . HIS A 1 403 ? 10.804 7.221 -36.891 1.00 94.88 403 HIS A O 1
ATOM 3096 N N . LEU A 1 404 ? 10.266 6.127 -38.783 1.00 93.44 404 LEU A N 1
ATOM 3097 C CA . LEU A 1 404 ? 8.984 6.795 -38.997 1.00 93.44 404 LEU A CA 1
ATOM 3098 C C . LEU A 1 404 ? 7.909 6.353 -37.995 1.00 93.44 404 LEU A C 1
ATOM 3100 O O . LEU A 1 404 ? 6.929 7.075 -37.802 1.00 93.44 404 LEU A O 1
ATOM 3104 N N . PHE A 1 405 ? 8.092 5.202 -37.343 1.00 95.06 405 PHE A N 1
ATOM 3105 C CA . PHE A 1 405 ? 7.098 4.593 -36.467 1.00 95.06 405 PHE A CA 1
ATOM 3106 C C . PHE A 1 405 ? 7.475 4.738 -34.989 1.00 95.06 405 PHE A C 1
ATOM 3108 O O . PHE A 1 405 ? 8.640 4.657 -34.601 1.00 95.06 405 PHE A O 1
ATOM 3115 N N . GLY A 1 406 ? 6.456 4.948 -34.155 1.00 92.75 406 GLY A N 1
ATOM 3116 C CA . GLY A 1 406 ? 6.568 4.995 -32.693 1.00 92.75 406 GLY A CA 1
ATOM 3117 C C . GLY A 1 406 ? 5.759 3.920 -31.969 1.00 92.75 406 GLY A C 1
ATOM 3118 O O . GLY A 1 406 ? 6.093 3.574 -30.835 1.00 92.75 406 GLY A O 1
ATOM 3119 N N . ASP A 1 407 ? 4.740 3.384 -32.648 1.00 95.75 407 ASP A N 1
ATOM 3120 C CA . ASP A 1 407 ? 3.770 2.428 -32.124 1.00 95.75 407 ASP A CA 1
ATOM 3121 C C . ASP A 1 407 ? 3.888 1.095 -32.868 1.00 95.75 407 ASP A C 1
ATOM 3123 O O . ASP A 1 407 ? 3.374 0.929 -33.976 1.00 95.75 407 ASP A O 1
ATOM 3127 N N . TYR A 1 408 ? 4.582 0.129 -32.279 1.00 97.62 408 TYR A N 1
ATOM 3128 C CA . TYR A 1 408 ? 4.877 -1.140 -32.936 1.00 97.62 408 TYR A CA 1
ATOM 3129 C C . TYR A 1 408 ? 5.060 -2.278 -31.936 1.00 97.62 408 TYR A C 1
ATOM 3131 O O . TYR A 1 408 ? 5.267 -2.080 -30.739 1.00 97.62 408 TYR A O 1
ATOM 3139 N N . LYS A 1 409 ? 5.013 -3.501 -32.453 1.00 98.06 409 LYS A N 1
ATOM 3140 C CA . LYS A 1 409 ? 5.437 -4.722 -31.778 1.00 98.06 409 LYS A CA 1
ATOM 3141 C C . LYS A 1 409 ? 6.659 -5.271 -32.510 1.00 98.06 409 LYS A C 1
ATOM 3143 O O . LYS A 1 409 ? 6.581 -5.502 -33.712 1.00 98.06 409 LYS A O 1
ATOM 3148 N N . ILE A 1 410 ? 7.749 -5.485 -31.782 1.00 98.56 410 ILE A N 1
ATOM 3149 C CA . ILE A 1 410 ? 8.956 -6.178 -32.242 1.00 98.56 410 ILE A CA 1
ATOM 3150 C C . ILE A 1 410 ? 8.912 -7.591 -31.665 1.00 98.56 410 ILE A C 1
ATOM 3152 O O . ILE A 1 410 ? 8.785 -7.738 -30.453 1.00 98.56 410 ILE A O 1
ATOM 3156 N N . GLU A 1 411 ? 9.031 -8.606 -32.511 1.00 98.44 411 GLU A N 1
ATOM 3157 C CA . GLU A 1 411 ? 9.159 -10.017 -32.138 1.00 98.44 411 GLU A CA 1
ATOM 3158 C C . GLU A 1 411 ? 10.473 -10.549 -32.703 1.00 98.44 411 GLU A C 1
ATOM 3160 O O . GLU A 1 411 ? 10.697 -10.461 -33.911 1.00 98.44 411 GLU A O 1
ATOM 3165 N N . VAL A 1 412 ? 11.339 -11.086 -31.844 1.00 98.38 412 VAL A N 1
ATOM 3166 C CA . VAL A 1 412 ? 12.648 -11.622 -32.238 1.00 98.38 412 VAL A CA 1
ATOM 3167 C C . VAL A 1 412 ? 12.854 -12.988 -31.613 1.00 98.38 412 VAL A C 1
ATOM 3169 O O . VAL A 1 412 ? 12.819 -13.116 -30.392 1.00 98.38 412 VAL A O 1
ATOM 3172 N N . ASP A 1 413 ? 13.111 -13.987 -32.446 1.00 98.44 413 ASP A N 1
ATOM 3173 C CA . ASP A 1 413 ? 13.460 -15.329 -31.997 1.00 98.44 413 ASP A CA 1
ATOM 3174 C C . ASP A 1 413 ? 14.993 -15.383 -31.862 1.00 98.44 413 ASP A C 1
ATOM 3176 O O . ASP A 1 413 ? 15.721 -15.401 -32.858 1.00 98.44 413 ASP A O 1
ATOM 3180 N N . MET A 1 414 ? 15.484 -15.298 -30.620 1.00 97.06 414 MET A N 1
ATOM 3181 C CA . MET A 1 414 ? 16.891 -15.051 -30.286 1.00 97.06 414 MET A CA 1
ATOM 3182 C C . MET A 1 414 ? 17.457 -16.123 -29.347 1.00 97.06 414 MET A C 1
ATOM 3184 O O . MET A 1 414 ? 16.793 -16.554 -28.406 1.00 97.06 414 MET A O 1
ATOM 3188 N N . SER A 1 415 ? 18.726 -16.482 -29.552 1.00 97.69 415 SER A N 1
ATOM 3189 C CA . SER A 1 415 ? 19.477 -17.412 -28.700 1.00 97.69 415 SER A CA 1
ATOM 3190 C C . SER A 1 415 ? 20.783 -16.788 -28.209 1.00 97.69 415 SER A C 1
ATOM 3192 O O . SER A 1 415 ? 21.452 -16.038 -28.928 1.00 97.69 415 SER A O 1
ATOM 3194 N N . PHE A 1 416 ? 21.207 -17.147 -26.995 1.00 98.06 416 PHE A N 1
ATOM 3195 C CA . PHE A 1 416 ? 22.594 -16.943 -26.576 1.00 98.06 416 PHE A CA 1
ATOM 3196 C C . PHE A 1 416 ? 23.476 -18.022 -27.205 1.00 98.06 416 PHE A C 1
ATOM 3198 O O . PHE A 1 416 ? 23.233 -19.207 -27.013 1.00 98.06 416 PHE A O 1
ATOM 3205 N N . LEU A 1 417 ? 24.550 -17.629 -27.885 1.00 97.25 417 LEU A N 1
ATOM 3206 C CA . LEU A 1 417 ? 25.594 -18.564 -28.322 1.00 97.25 417 LEU A CA 1
ATOM 3207 C C . LEU A 1 417 ? 26.709 -18.679 -27.278 1.00 97.25 417 LEU A C 1
ATOM 3209 O O . LEU A 1 417 ? 27.286 -19.742 -27.070 1.00 97.25 417 LEU A O 1
ATOM 3213 N N . LYS A 1 418 ? 27.035 -17.563 -26.616 1.00 95.81 418 LYS A N 1
ATOM 3214 C CA . LYS A 1 418 ? 28.103 -17.487 -25.612 1.00 95.81 418 LYS A CA 1
ATOM 3215 C C . LYS A 1 418 ? 27.929 -16.261 -24.717 1.00 95.81 418 LYS A C 1
ATOM 3217 O O . LYS A 1 418 ? 27.403 -15.246 -25.160 1.00 95.81 418 LYS A O 1
ATOM 3222 N N . ALA A 1 419 ? 28.416 -16.321 -23.481 1.00 95.25 419 ALA A N 1
ATOM 3223 C CA . ALA A 1 419 ? 28.551 -15.172 -22.586 1.00 95.25 419 ALA A CA 1
ATOM 3224 C C . ALA A 1 419 ? 29.847 -15.286 -21.769 1.00 95.25 419 ALA A C 1
ATOM 3226 O O . ALA A 1 419 ? 30.221 -16.381 -21.352 1.00 95.25 419 ALA A O 1
ATOM 3227 N N . ASN A 1 420 ? 30.538 -14.165 -21.538 1.00 94.81 420 ASN A N 1
ATOM 3228 C CA . ASN A 1 420 ? 31.768 -14.148 -20.732 1.00 94.81 420 ASN A CA 1
ATOM 3229 C C . ASN A 1 420 ? 31.500 -14.480 -19.254 1.00 94.81 420 ASN A C 1
ATOM 3231 O O . ASN A 1 420 ? 32.343 -15.075 -18.590 1.00 94.81 420 ASN A O 1
ATOM 3235 N N . GLU A 1 421 ? 30.331 -14.085 -18.751 1.00 94.12 421 GLU A N 1
ATOM 3236 C CA . GLU A 1 421 ? 29.839 -14.320 -17.392 1.00 94.12 421 GLU A CA 1
ATOM 3237 C C . GLU A 1 421 ? 28.312 -14.127 -17.363 1.00 94.12 421 GLU A C 1
ATOM 3239 O O . GLU A 1 421 ? 27.734 -13.538 -18.281 1.00 94.12 421 GLU A O 1
ATOM 3244 N N . ASN A 1 422 ? 27.650 -14.595 -16.302 1.00 95.12 422 ASN A N 1
ATOM 3245 C CA . ASN A 1 422 ? 26.184 -14.642 -16.210 1.00 95.12 422 ASN A CA 1
ATOM 3246 C C . ASN A 1 422 ? 25.489 -13.267 -16.247 1.00 95.12 422 ASN A C 1
ATOM 3248 O O . ASN A 1 422 ? 24.299 -13.183 -16.541 1.00 95.12 422 ASN A O 1
ATOM 3252 N N . THR A 1 423 ? 26.219 -12.183 -15.983 1.00 93.81 423 THR A N 1
ATOM 3253 C CA . THR A 1 423 ? 25.685 -10.814 -16.007 1.00 93.81 423 THR A CA 1
ATOM 3254 C C . THR A 1 423 ? 25.689 -10.184 -17.405 1.00 93.81 423 THR A C 1
ATOM 3256 O O . THR A 1 423 ? 25.137 -9.093 -17.567 1.00 93.81 423 THR A O 1
ATOM 3259 N N . ARG A 1 424 ? 26.290 -10.832 -18.414 1.00 94.75 424 ARG A N 1
ATOM 3260 C CA . ARG A 1 424 ? 26.330 -10.347 -19.807 1.00 94.75 424 ARG A CA 1
ATOM 3261 C C . ARG A 1 424 ? 25.019 -10.589 -20.532 1.00 94.75 424 ARG A C 1
ATOM 3263 O O . ARG A 1 424 ? 24.251 -11.464 -20.141 1.00 94.75 424 ARG A O 1
ATOM 3270 N N . TRP A 1 425 ? 24.756 -9.777 -21.551 1.00 95.19 425 TRP A N 1
ATOM 3271 C CA . TRP A 1 425 ? 23.405 -9.586 -22.067 1.00 95.19 425 TRP A CA 1
ATOM 3272 C C . TRP A 1 425 ? 23.355 -9.365 -23.576 1.00 95.19 425 TRP A C 1
ATOM 3274 O O . TRP A 1 425 ? 24.283 -8.825 -24.181 1.00 95.19 425 TRP A O 1
ATOM 3284 N N . ASN A 1 426 ? 22.212 -9.739 -24.144 1.00 96.19 426 ASN A N 1
ATOM 3285 C CA . ASN A 1 426 ? 21.766 -9.350 -25.478 1.00 96.19 426 ASN A CA 1
ATOM 3286 C C . ASN A 1 426 ? 20.617 -8.346 -25.320 1.00 96.19 426 ASN A C 1
ATOM 3288 O O . ASN A 1 426 ? 19.922 -8.374 -24.301 1.00 96.19 426 ASN A O 1
ATOM 3292 N N . SER A 1 427 ? 20.408 -7.455 -26.286 1.00 95.81 427 SER A N 1
ATOM 3293 C CA . SER A 1 427 ? 19.299 -6.506 -26.229 1.00 95.81 427 SER A CA 1
ATOM 3294 C C . SER A 1 427 ? 18.656 -6.211 -27.580 1.00 95.81 427 SER A C 1
ATOM 3296 O O . SER A 1 427 ? 19.284 -6.286 -28.641 1.00 95.81 427 SER A O 1
ATOM 3298 N N . LEU A 1 428 ? 17.370 -5.864 -27.503 1.00 97.88 428 LEU A N 1
ATOM 3299 C CA . LEU A 1 428 ? 16.607 -5.242 -28.580 1.00 97.88 428 LEU A CA 1
ATOM 3300 C C . LEU A 1 428 ? 16.643 -3.731 -28.375 1.00 97.88 428 LEU A C 1
ATOM 3302 O O . LEU A 1 428 ? 16.185 -3.253 -27.340 1.00 97.88 428 LEU A O 1
ATOM 3306 N N . MET A 1 429 ? 17.174 -2.992 -29.347 1.00 98.00 429 MET A N 1
ATOM 3307 C CA . MET A 1 429 ? 17.197 -1.529 -29.351 1.00 98.00 429 MET A CA 1
ATOM 3308 C C . MET A 1 429 ? 15.965 -0.994 -30.080 1.00 98.00 429 MET A C 1
ATOM 3310 O O . MET A 1 429 ? 15.585 -1.515 -31.130 1.00 98.00 429 MET A O 1
ATOM 3314 N N . PHE A 1 430 ? 15.364 0.072 -29.563 1.00 98.38 430 PHE A N 1
ATOM 3315 C CA . PHE A 1 430 ? 14.186 0.687 -30.162 1.00 98.38 430 PHE A CA 1
ATOM 3316 C C . PHE A 1 430 ? 14.116 2.188 -29.865 1.00 98.38 430 PHE A C 1
ATOM 3318 O O . PHE A 1 430 ? 14.722 2.679 -28.911 1.00 98.38 430 PHE A O 1
ATOM 3325 N N . ARG A 1 431 ? 13.405 2.933 -30.720 1.00 97.06 431 ARG A N 1
ATOM 3326 C CA . ARG A 1 431 ? 13.429 4.406 -30.750 1.00 97.06 431 ARG A CA 1
ATOM 3327 C C . ARG A 1 431 ? 14.853 4.968 -30.797 1.00 97.06 431 ARG A C 1
ATOM 3329 O O . ARG A 1 431 ? 15.194 5.907 -30.081 1.00 97.06 431 ARG A O 1
ATOM 3336 N N . VAL A 1 432 ? 15.685 4.376 -31.650 1.00 97.25 432 VAL A N 1
ATOM 3337 C CA . VAL A 1 432 ? 17.071 4.792 -31.866 1.00 97.25 432 VAL A CA 1
ATOM 3338 C C . VAL A 1 432 ? 17.125 6.158 -32.540 1.00 97.25 432 VAL A C 1
ATOM 3340 O O . VAL A 1 432 ? 16.626 6.331 -33.651 1.00 97.25 432 VAL A O 1
ATOM 3343 N N . GLN A 1 433 ? 17.750 7.123 -31.872 1.00 94.38 433 GLN A N 1
ATOM 3344 C CA . GLN A 1 433 ? 17.918 8.490 -32.355 1.00 94.38 433 GLN A CA 1
ATOM 3345 C C . GLN A 1 433 ? 19.247 8.652 -33.094 1.00 94.38 433 GLN A C 1
ATOM 3347 O O . GLN A 1 433 ? 20.218 7.948 -32.818 1.00 94.38 433 GLN A O 1
ATOM 3352 N N . ASN A 1 434 ? 19.314 9.605 -34.027 1.00 89.81 434 ASN A N 1
ATOM 3353 C CA . ASN A 1 434 ? 20.547 9.983 -34.739 1.00 89.81 434 ASN A CA 1
ATOM 3354 C C . ASN A 1 434 ? 21.295 8.810 -35.402 1.00 89.81 434 ASN A C 1
ATOM 3356 O O . ASN A 1 434 ? 22.514 8.865 -35.565 1.00 89.81 434 ASN A O 1
ATOM 3360 N N . LYS A 1 435 ? 20.585 7.718 -35.725 1.00 91.88 435 LYS A N 1
ATOM 3361 C CA . LYS A 1 435 ? 21.171 6.449 -36.198 1.00 91.88 435 LYS A CA 1
ATOM 3362 C C . LYS A 1 435 ? 22.269 5.905 -35.261 1.00 91.88 435 LYS A C 1
ATOM 3364 O O . LYS A 1 435 ? 23.162 5.177 -35.691 1.00 91.88 435 LYS A O 1
ATOM 3369 N N . ASN A 1 436 ? 22.235 6.290 -33.983 1.00 92.19 436 ASN A N 1
ATOM 3370 C CA . ASN A 1 436 ? 23.202 5.927 -32.955 1.00 92.19 436 ASN A CA 1
ATOM 3371 C C . ASN A 1 436 ? 22.592 6.152 -31.554 1.00 92.19 436 ASN A C 1
ATOM 3373 O O . ASN A 1 436 ? 21.542 5.603 -31.257 1.00 92.19 436 ASN A O 1
ATOM 3377 N N . TYR A 1 437 ? 23.243 6.907 -30.668 1.00 89.00 437 TYR A N 1
ATOM 3378 C CA . TYR A 1 437 ? 22.692 7.282 -29.367 1.00 89.00 437 TYR A CA 1
ATOM 3379 C C . TYR A 1 437 ? 21.822 8.547 -29.488 1.00 89.00 437 TYR A C 1
ATOM 3381 O O . TYR A 1 437 ? 22.137 9.427 -30.300 1.00 89.00 437 TYR A O 1
ATOM 3389 N N . PRO A 1 438 ? 20.808 8.731 -28.624 1.00 94.38 438 PRO A N 1
ATOM 3390 C CA . PRO A 1 438 ? 20.304 7.818 -27.588 1.00 94.38 438 PRO A CA 1
ATOM 3391 C C . PRO A 1 438 ? 19.287 6.783 -28.103 1.00 94.38 438 PRO A C 1
ATOM 3393 O O . PRO A 1 438 ? 18.794 6.896 -29.222 1.00 94.38 438 PRO A O 1
ATOM 3396 N N . TYR A 1 439 ? 18.965 5.774 -27.287 1.00 95.94 439 TYR A N 1
ATOM 3397 C CA . TYR A 1 439 ? 17.908 4.789 -27.567 1.00 95.94 439 TYR A CA 1
ATOM 3398 C C . TYR A 1 439 ? 17.393 4.089 -26.310 1.00 95.94 439 TYR A C 1
ATOM 3400 O O . TYR A 1 439 ? 18.096 4.004 -25.300 1.00 95.94 439 TYR A O 1
ATOM 3408 N N . TYR A 1 440 ? 16.197 3.513 -26.417 1.00 98.19 440 TYR A N 1
ATOM 3409 C CA . TYR A 1 440 ? 15.691 2.539 -25.458 1.00 98.19 440 TYR A CA 1
ATOM 3410 C C . TYR A 1 440 ? 16.116 1.120 -25.818 1.00 98.19 440 TYR A C 1
ATOM 3412 O O . TYR A 1 440 ? 16.362 0.807 -26.986 1.00 98.19 440 TYR A O 1
ATOM 3420 N N . GLN A 1 441 ? 16.178 0.241 -24.821 1.00 97.19 441 GLN A N 1
ATOM 3421 C CA . GLN A 1 441 ? 16.441 -1.173 -25.046 1.00 97.19 441 GLN A CA 1
ATOM 3422 C C . GLN A 1 441 ? 15.805 -2.085 -23.992 1.00 97.19 441 GLN A C 1
ATOM 3424 O O . GLN A 1 441 ? 15.773 -1.742 -22.807 1.00 97.19 441 GLN A O 1
ATOM 3429 N N . MET A 1 442 ? 15.410 -3.276 -24.447 1.00 98.38 442 MET A N 1
ATOM 3430 C CA . MET A 1 442 ? 15.128 -4.447 -23.615 1.00 98.38 442 MET A CA 1
ATOM 3431 C C . MET A 1 442 ? 16.420 -5.252 -23.496 1.00 98.38 442 MET A C 1
ATOM 3433 O O . MET A 1 442 ? 16.816 -5.917 -24.454 1.00 98.38 442 MET A O 1
ATOM 3437 N N . ALA A 1 443 ? 17.098 -5.187 -22.353 1.00 97.38 443 ALA A N 1
ATOM 3438 C CA . ALA A 1 443 ? 18.320 -5.945 -22.109 1.00 97.38 443 ALA A CA 1
ATOM 3439 C C . ALA A 1 443 ? 18.028 -7.218 -21.316 1.00 97.38 443 ALA A C 1
ATOM 3441 O O . ALA A 1 443 ? 17.482 -7.146 -20.221 1.00 97.38 443 ALA A O 1
ATOM 3442 N N . VAL A 1 444 ? 18.441 -8.373 -21.839 1.00 98.19 444 VAL A N 1
ATOM 3443 C CA . VAL A 1 444 ? 18.251 -9.684 -21.203 1.00 98.19 444 VAL A CA 1
ATOM 3444 C C . VAL A 1 444 ? 19.612 -10.281 -20.878 1.00 98.19 444 VAL A C 1
ATOM 3446 O O . VAL A 1 444 ? 20.436 -10.487 -21.771 1.00 98.19 444 VAL A O 1
ATOM 3449 N N . ARG A 1 445 ? 19.863 -10.554 -19.597 1.00 97.56 445 ARG A N 1
ATOM 3450 C CA . ARG A 1 445 ? 21.099 -11.174 -19.102 1.00 97.56 445 ARG A CA 1
ATOM 3451 C C . ARG A 1 445 ? 21.063 -12.691 -19.275 1.00 97.56 445 ARG A C 1
ATOM 3453 O O . ARG A 1 445 ? 19.999 -13.301 -19.292 1.00 97.56 445 ARG A O 1
ATOM 3460 N N . LYS A 1 446 ? 22.242 -13.316 -19.334 1.00 97.19 446 LYS A N 1
ATOM 3461 C CA . LYS A 1 446 ? 22.383 -14.781 -19.356 1.00 97.19 446 LYS A CA 1
ATOM 3462 C C . LYS A 1 446 ? 21.739 -15.427 -18.123 1.00 97.19 446 LYS A C 1
ATOM 3464 O O . LYS A 1 446 ? 21.049 -16.436 -18.253 1.00 97.19 446 LYS A O 1
ATOM 3469 N N . ASP A 1 447 ? 21.942 -14.847 -16.941 1.00 97.00 447 ASP A N 1
ATOM 3470 C CA . ASP A 1 447 ? 21.131 -15.142 -15.758 1.00 97.00 447 ASP A CA 1
ATOM 3471 C C . ASP A 1 447 ? 19.936 -14.188 -15.686 1.00 97.00 447 ASP A C 1
ATOM 3473 O O . ASP A 1 447 ? 19.971 -13.143 -15.032 1.00 97.00 447 ASP A O 1
ATOM 3477 N N . ALA A 1 448 ? 18.871 -14.560 -16.392 1.00 95.69 448 ALA A N 1
ATOM 3478 C CA . ALA A 1 448 ? 17.627 -13.806 -16.406 1.00 95.69 448 ALA A CA 1
ATOM 3479 C C . ALA A 1 448 ? 16.813 -13.953 -15.103 1.00 95.69 448 ALA A C 1
ATOM 3481 O O . ALA A 1 448 ? 15.839 -13.225 -14.929 1.00 95.69 448 ALA A O 1
ATOM 3482 N N . THR A 1 449 ? 17.199 -14.843 -14.175 1.00 92.12 449 THR A N 1
ATOM 3483 C CA . THR A 1 449 ? 16.471 -15.052 -12.904 1.00 92.12 449 THR A CA 1
ATOM 3484 C C . THR A 1 449 ? 16.788 -14.011 -11.840 1.00 92.12 449 THR A C 1
ATOM 3486 O O . THR A 1 449 ? 16.012 -13.820 -10.903 1.00 92.12 449 THR A O 1
ATOM 3489 N N . ALA A 1 450 ? 17.914 -13.311 -11.982 1.00 87.38 450 ALA A N 1
ATOM 3490 C CA . ALA A 1 450 ? 18.272 -12.211 -11.104 1.00 87.38 450 ALA A CA 1
ATOM 3491 C C . ALA A 1 450 ? 17.201 -11.107 -11.144 1.00 87.38 450 ALA A C 1
ATOM 3493 O O . ALA A 1 450 ? 16.552 -10.891 -12.164 1.00 87.38 450 ALA A O 1
ATOM 3494 N N . GLY A 1 451 ? 17.059 -10.332 -10.062 1.00 78.94 451 GLY A N 1
ATOM 3495 C CA . GLY A 1 451 ? 16.091 -9.223 -10.005 1.00 78.94 451 GLY A CA 1
ATOM 3496 C C . GLY A 1 451 ? 16.319 -8.113 -11.045 1.00 78.94 451 GLY A C 1
ATOM 3497 O O . GLY A 1 451 ? 15.469 -7.245 -11.208 1.00 78.94 451 GLY A O 1
ATOM 3498 N N . ASN A 1 452 ? 17.462 -8.127 -11.736 1.00 90.19 452 ASN A N 1
ATOM 3499 C CA . ASN A 1 452 ? 17.807 -7.285 -12.882 1.00 90.19 452 ASN A CA 1
ATOM 3500 C C . ASN A 1 452 ? 18.143 -8.118 -14.135 1.00 90.19 452 ASN A C 1
ATOM 3502 O O . ASN A 1 452 ? 18.950 -7.695 -14.968 1.00 90.19 452 ASN A O 1
ATOM 3506 N N . GLY A 1 453 ? 17.594 -9.329 -14.220 1.00 95.88 453 GLY A N 1
ATOM 3507 C CA . GLY A 1 453 ? 17.809 -10.264 -15.316 1.00 95.88 453 GLY A CA 1
ATOM 3508 C C . GLY A 1 453 ? 17.259 -9.745 -16.644 1.00 95.88 453 GLY A C 1
ATOM 3509 O O . GLY A 1 453 ? 17.855 -10.007 -17.686 1.00 95.88 453 GLY A O 1
ATOM 3510 N N . VAL A 1 454 ? 16.186 -8.951 -16.593 1.00 97.88 454 VAL A N 1
ATOM 3511 C CA . VAL A 1 454 ? 15.666 -8.150 -17.706 1.00 97.88 454 VAL A CA 1
ATOM 3512 C C . VAL A 1 454 ? 15.607 -6.686 -17.283 1.00 97.88 454 VAL A C 1
ATOM 3514 O O . VAL A 1 454 ? 15.145 -6.375 -16.184 1.00 97.88 454 VAL A O 1
ATOM 3517 N N . GLU A 1 455 ? 16.079 -5.773 -18.125 1.00 97.69 455 GLU A N 1
ATOM 3518 C CA . GLU A 1 455 ? 16.040 -4.338 -17.846 1.00 97.69 455 GLU A CA 1
ATOM 3519 C C . GLU A 1 455 ? 15.525 -3.554 -19.059 1.00 97.69 455 GLU A C 1
ATOM 3521 O O . GLU A 1 455 ? 16.119 -3.616 -20.138 1.00 97.69 455 GLU A O 1
ATOM 3526 N N . PHE A 1 456 ? 14.481 -2.752 -18.839 1.00 97.81 456 PHE A N 1
ATOM 3527 C CA . PHE A 1 456 ? 14.086 -1.675 -19.742 1.00 97.81 456 PHE A CA 1
ATOM 3528 C C . PHE A 1 456 ? 14.942 -0.458 -19.401 1.00 97.81 456 PHE A C 1
ATOM 3530 O O . PHE A 1 456 ? 14.887 0.069 -18.280 1.00 97.81 456 PHE A O 1
ATOM 3537 N N . THR A 1 457 ? 15.786 -0.042 -20.340 1.00 95.12 457 THR A N 1
ATOM 3538 C CA . THR A 1 457 ? 16.827 0.961 -20.080 1.00 95.12 457 THR A CA 1
ATOM 3539 C C . THR A 1 457 ? 16.964 1.948 -21.224 1.00 95.12 457 THR A C 1
ATOM 3541 O O . THR A 1 457 ? 16.607 1.653 -22.363 1.00 95.12 457 THR A O 1
ATOM 3544 N N . GLU A 1 458 ? 17.524 3.113 -20.920 1.00 94.56 458 GLU A N 1
ATOM 3545 C CA . GLU A 1 458 ? 17.981 4.076 -21.911 1.00 94.56 458 GLU A CA 1
ATOM 3546 C C . GLU A 1 458 ? 19.511 4.064 -21.981 1.00 94.56 458 GLU A C 1
ATOM 3548 O O . GLU A 1 458 ? 20.209 4.157 -20.967 1.00 94.56 458 GLU A O 1
ATOM 3553 N N . ARG A 1 459 ? 20.042 3.990 -23.200 1.00 91.00 459 ARG A N 1
ATOM 3554 C CA . ARG A 1 459 ? 21.405 4.424 -23.504 1.00 91.00 459 ARG A CA 1
ATOM 3555 C C . ARG A 1 459 ? 21.336 5.878 -23.938 1.00 91.00 459 ARG A C 1
ATOM 3557 O O . ARG A 1 459 ? 20.889 6.161 -25.046 1.00 91.00 459 ARG A O 1
ATOM 3564 N N . ASN A 1 460 ? 21.753 6.792 -23.065 1.00 85.00 460 ASN A N 1
ATOM 3565 C CA . ASN A 1 460 ? 21.619 8.227 -23.318 1.00 85.00 460 ASN A CA 1
ATOM 3566 C C . ASN A 1 460 ? 22.657 8.746 -24.344 1.00 85.00 460 ASN A C 1
ATOM 3568 O O . ASN A 1 460 ? 23.495 7.993 -24.844 1.00 85.00 460 ASN A O 1
ATOM 3572 N N . ARG A 1 461 ? 22.625 10.052 -24.653 1.00 79.38 461 ARG A N 1
ATOM 3573 C CA . ARG A 1 461 ? 23.485 10.707 -25.669 1.00 79.38 461 ARG A CA 1
ATOM 3574 C C . ARG A 1 461 ? 24.991 10.505 -25.455 1.00 79.38 461 ARG A C 1
ATOM 3576 O O . ARG A 1 461 ? 25.734 10.468 -26.430 1.00 79.38 461 ARG A O 1
ATOM 3583 N N . ILE A 1 462 ? 25.431 10.345 -24.206 1.00 81.62 462 ILE A N 1
ATOM 3584 C CA . ILE A 1 462 ? 26.838 10.117 -23.838 1.00 81.62 462 ILE A CA 1
ATOM 3585 C C . ILE A 1 462 ? 27.145 8.635 -23.562 1.00 81.62 462 ILE A C 1
ATOM 3587 O O . ILE A 1 462 ? 28.177 8.315 -22.979 1.00 81.62 462 ILE A O 1
ATOM 3591 N N . ASN A 1 463 ? 26.266 7.721 -23.997 1.00 84.75 463 ASN A N 1
ATOM 3592 C CA . ASN A 1 463 ? 26.387 6.268 -23.832 1.00 84.75 463 ASN A CA 1
ATOM 3593 C C . ASN A 1 463 ? 26.358 5.785 -22.362 1.00 84.75 463 ASN A C 1
ATOM 3595 O O . ASN A 1 463 ? 26.866 4.709 -22.027 1.00 84.75 463 ASN A O 1
ATOM 3599 N N . THR A 1 464 ? 25.712 6.530 -21.467 1.00 85.12 464 THR A N 1
ATOM 3600 C CA . THR A 1 464 ? 25.448 6.065 -20.098 1.00 85.12 464 THR A CA 1
ATOM 3601 C C . THR A 1 464 ? 24.225 5.150 -20.074 1.00 85.12 464 THR A C 1
ATOM 3603 O O . THR A 1 464 ? 23.239 5.392 -20.766 1.00 85.12 464 THR A O 1
ATOM 3606 N N . TRP A 1 465 ? 24.305 4.084 -19.276 1.00 89.75 465 TRP A N 1
ATOM 3607 C CA . TRP A 1 465 ? 23.226 3.121 -19.048 1.00 89.75 465 TRP A CA 1
ATOM 3608 C C . TRP A 1 465 ? 22.306 3.604 -17.924 1.00 89.75 465 TRP A C 1
ATOM 3610 O O . TRP A 1 465 ? 22.689 3.559 -16.754 1.00 89.75 465 TRP A O 1
ATOM 3620 N N . TYR A 1 466 ? 21.099 4.045 -18.266 1.00 90.69 466 TYR A N 1
ATOM 3621 C CA . TYR A 1 466 ? 20.080 4.466 -17.310 1.00 90.69 466 TYR A CA 1
ATOM 3622 C C . TYR A 1 466 ? 18.982 3.404 -17.201 1.00 90.69 466 TYR A C 1
ATOM 3624 O O . TYR A 1 466 ? 18.270 3.126 -18.165 1.00 90.69 466 TYR A O 1
ATOM 3632 N N . VAL A 1 467 ? 18.858 2.772 -16.031 1.00 92.19 467 VAL A N 1
ATOM 3633 C CA . VAL A 1 467 ? 17.844 1.732 -15.801 1.00 92.19 467 VAL A CA 1
ATOM 3634 C C . VAL A 1 467 ? 16.518 2.373 -15.430 1.00 92.19 467 VAL A C 1
ATOM 3636 O O . VAL A 1 467 ? 16.424 3.016 -14.390 1.00 92.19 467 VAL A O 1
ATOM 3639 N N . ILE A 1 468 ? 15.492 2.132 -16.244 1.00 90.06 468 ILE A N 1
ATOM 3640 C CA . ILE A 1 468 ? 14.146 2.666 -16.021 1.00 90.06 468 ILE A CA 1
ATOM 3641 C C . ILE A 1 468 ? 13.307 1.653 -15.236 1.00 90.06 468 ILE A C 1
ATOM 3643 O O . ILE A 1 468 ? 12.694 1.991 -14.223 1.00 90.06 468 ILE A O 1
ATOM 3647 N N . LYS A 1 469 ? 13.300 0.387 -15.672 1.00 91.88 469 LYS A N 1
ATOM 3648 C CA . LYS A 1 469 ? 12.637 -0.724 -14.971 1.00 91.88 469 LYS A CA 1
ATOM 3649 C C . LYS A 1 469 ? 13.486 -1.988 -15.017 1.00 91.88 469 LYS A C 1
ATOM 3651 O O . LYS A 1 469 ? 14.258 -2.205 -15.946 1.00 91.88 469 LYS A O 1
ATOM 3656 N N . ARG A 1 470 ? 13.306 -2.832 -14.002 1.00 93.31 470 ARG A N 1
ATOM 3657 C CA . ARG A 1 470 ? 13.927 -4.153 -13.879 1.00 93.31 470 ARG A CA 1
ATOM 3658 C C . ARG A 1 470 ? 12.848 -5.219 -13.762 1.00 93.31 470 ARG A C 1
ATOM 3660 O O . ARG A 1 470 ? 11.782 -4.953 -13.209 1.00 93.31 470 ARG A O 1
ATOM 3667 N N . GLY A 1 471 ? 13.161 -6.418 -14.220 1.00 91.88 471 GLY A N 1
ATOM 3668 C CA . GLY A 1 471 ? 12.374 -7.617 -13.997 1.00 91.88 471 GLY A CA 1
ATOM 3669 C C . GLY A 1 471 ? 13.246 -8.867 -14.035 1.00 91.88 471 GLY A C 1
ATOM 3670 O O . GLY A 1 471 ? 14.452 -8.804 -14.285 1.00 91.88 471 GLY A O 1
ATOM 3671 N N . SER A 1 472 ? 12.619 -10.008 -13.774 1.00 91.25 472 SER A N 1
ATOM 3672 C CA . SER A 1 472 ? 13.254 -11.321 -13.800 1.00 91.25 472 SER A CA 1
ATOM 3673 C C . SER A 1 472 ? 12.404 -12.299 -14.601 1.00 91.25 472 SER A C 1
ATOM 3675 O O . SER A 1 472 ? 11.174 -12.240 -14.581 1.00 91.25 472 SER A O 1
ATOM 3677 N N . TYR A 1 473 ? 13.070 -13.210 -15.293 1.00 94.44 473 TYR A N 1
ATOM 3678 C CA . TYR A 1 473 ? 12.463 -14.370 -15.927 1.00 94.44 473 TYR A CA 1
ATOM 3679 C C . TYR A 1 473 ? 12.554 -15.589 -14.995 1.00 94.44 473 TYR A C 1
ATOM 3681 O O . TYR A 1 473 ? 13.259 -15.569 -13.986 1.00 94.44 473 TYR A O 1
ATOM 3689 N N . ASN A 1 474 ? 11.812 -16.651 -15.294 1.00 87.62 474 ASN A N 1
ATOM 3690 C CA . ASN A 1 474 ? 11.672 -17.811 -14.408 1.00 87.62 474 ASN A CA 1
ATOM 3691 C C . ASN A 1 474 ? 12.873 -18.777 -14.444 1.00 87.62 474 ASN A C 1
ATOM 3693 O O . ASN A 1 474 ? 13.088 -19.503 -13.474 1.00 87.62 474 ASN A O 1
ATOM 3697 N N . THR A 1 475 ? 13.670 -18.779 -15.515 1.00 90.81 475 THR A N 1
ATOM 3698 C CA . THR A 1 475 ? 14.883 -19.603 -15.643 1.00 90.81 475 THR A CA 1
ATOM 3699 C C . THR A 1 475 ? 16.051 -18.812 -16.238 1.00 90.81 475 THR A C 1
ATOM 3701 O O . THR A 1 475 ? 15.842 -17.784 -16.885 1.00 90.81 475 THR A O 1
ATOM 3704 N N . PRO A 1 476 ? 17.306 -19.263 -16.064 1.00 95.25 476 PRO A N 1
ATOM 3705 C CA . PRO A 1 476 ? 18.422 -18.730 -16.839 1.00 95.25 476 PRO A CA 1
ATOM 3706 C C . PRO A 1 476 ? 18.208 -18.978 -18.342 1.00 95.25 476 PRO A C 1
ATOM 3708 O O . PRO A 1 476 ? 17.491 -19.903 -18.725 1.00 95.25 476 PRO A O 1
ATOM 3711 N N . MET A 1 477 ? 18.834 -18.165 -19.195 1.00 97.31 477 MET A N 1
ATOM 3712 C CA . MET A 1 477 ? 18.784 -18.352 -20.652 1.00 97.31 477 MET A CA 1
ATOM 3713 C C . MET A 1 477 ? 19.742 -19.473 -21.045 1.00 97.31 477 MET A C 1
ATOM 3715 O O . MET A 1 477 ? 20.929 -19.356 -20.758 1.00 97.31 477 MET A O 1
ATOM 3719 N N . GLU A 1 478 ? 19.295 -20.547 -21.684 1.00 97.56 478 GLU A N 1
ATOM 3720 C CA . GLU A 1 478 ? 20.190 -21.628 -22.119 1.00 97.56 478 GLU A CA 1
ATOM 3721 C C . GLU A 1 478 ? 20.934 -21.279 -23.416 1.00 97.56 478 GLU A C 1
ATOM 3723 O O . GLU A 1 478 ? 20.476 -20.465 -24.219 1.00 97.56 478 GLU A O 1
ATOM 3728 N N . TYR A 1 479 ? 22.124 -21.858 -23.610 1.00 98.06 479 TYR A N 1
ATOM 3729 C CA . TYR A 1 479 ? 22.861 -21.671 -24.863 1.00 98.06 479 TYR A CA 1
ATOM 3730 C C . TYR A 1 479 ? 22.193 -22.442 -25.998 1.00 98.06 479 TYR A C 1
ATOM 3732 O O . TYR A 1 479 ? 21.713 -23.551 -25.783 1.00 98.06 479 TYR A O 1
ATOM 3740 N N . GLU A 1 480 ? 22.179 -21.850 -27.193 1.00 95.62 480 GLU A N 1
ATOM 3741 C CA . GLU A 1 480 ? 21.579 -22.393 -28.426 1.00 95.62 480 GLU A CA 1
ATOM 3742 C C . GLU A 1 480 ? 20.058 -22.633 -28.361 1.00 95.62 480 GLU A C 1
ATOM 3744 O O . GLU A 1 480 ? 19.432 -22.863 -29.391 1.00 95.62 480 GLU A O 1
ATOM 3749 N N . GLN A 1 481 ? 19.435 -22.490 -27.191 1.00 97.56 481 GLN A N 1
ATOM 3750 C CA . GLN A 1 481 ? 17.988 -22.479 -27.035 1.00 97.56 481 GLN A CA 1
ATOM 3751 C C . GLN A 1 481 ? 17.421 -21.146 -27.533 1.00 97.56 481 GLN A C 1
ATOM 3753 O O . GLN A 1 481 ? 17.834 -20.076 -27.079 1.00 97.56 481 GLN A O 1
ATOM 3758 N N . THR A 1 482 ? 16.457 -21.225 -28.448 1.00 97.31 482 THR A N 1
ATOM 3759 C CA . THR A 1 482 ? 15.724 -20.062 -28.957 1.00 97.31 482 THR A CA 1
ATOM 3760 C C . THR A 1 482 ? 14.622 -19.663 -27.991 1.00 97.31 482 THR A C 1
ATOM 3762 O O . THR A 1 482 ? 13.857 -20.516 -27.532 1.00 97.31 482 THR A O 1
ATOM 3765 N N . TYR A 1 483 ? 14.540 -18.360 -27.738 1.00 98.06 483 TYR A N 1
ATOM 3766 C CA . TYR A 1 483 ? 13.496 -17.703 -26.964 1.00 98.06 483 TYR A CA 1
ATOM 3767 C C . TYR A 1 483 ? 12.883 -16.584 -27.804 1.00 98.06 483 TYR A C 1
ATOM 3769 O O . TYR A 1 483 ? 13.591 -15.893 -28.539 1.00 98.06 483 TYR A O 1
ATOM 3777 N N . GLN A 1 484 ? 11.579 -16.363 -27.674 1.00 98.25 484 GLN A N 1
ATOM 3778 C CA . GLN A 1 484 ? 10.901 -15.262 -28.345 1.00 98.25 484 GLN A CA 1
ATOM 3779 C C . GLN A 1 484 ? 10.885 -14.022 -27.456 1.00 98.25 484 GLN A C 1
ATOM 3781 O O . GLN A 1 484 ? 10.148 -13.949 -26.469 1.00 98.25 484 GLN A O 1
ATOM 3786 N N . TYR A 1 485 ? 11.668 -13.015 -27.826 1.00 98.25 485 TYR A N 1
ATOM 3787 C CA . TYR A 1 485 ? 11.654 -11.707 -27.182 1.00 98.25 485 TYR A CA 1
ATOM 3788 C C . TYR A 1 485 ? 10.605 -10.838 -27.866 1.00 98.25 485 TYR A C 1
ATOM 3790 O O . TYR A 1 485 ? 10.572 -10.740 -29.092 1.00 98.25 485 TYR A O 1
ATOM 3798 N N . THR A 1 486 ? 9.735 -10.200 -27.085 1.00 98.44 486 THR A N 1
ATOM 3799 C CA . THR A 1 486 ? 8.716 -9.286 -27.614 1.00 98.44 486 THR A CA 1
ATOM 3800 C C . THR A 1 486 ? 8.769 -7.944 -26.903 1.00 98.44 486 THR A C 1
ATOM 3802 O O . THR A 1 486 ? 8.688 -7.900 -25.677 1.00 98.44 486 THR A O 1
ATOM 3805 N N . VAL A 1 487 ? 8.830 -6.859 -27.679 1.00 98.50 487 VAL A N 1
ATOM 3806 C CA . VAL A 1 487 ? 8.683 -5.475 -27.202 1.00 98.50 487 VAL A CA 1
ATOM 3807 C C . VAL A 1 487 ? 7.468 -4.857 -27.883 1.00 98.50 487 VAL A C 1
ATOM 3809 O O . VAL A 1 487 ? 7.455 -4.699 -29.102 1.00 98.50 487 VAL A O 1
ATOM 3812 N N . LYS A 1 488 ? 6.440 -4.496 -27.114 1.00 97.94 488 LYS A N 1
ATOM 3813 C CA . LYS A 1 488 ? 5.291 -3.715 -27.599 1.00 97.94 488 LYS A CA 1
ATOM 3814 C C . LYS A 1 488 ? 5.425 -2.280 -27.124 1.00 97.94 488 LYS A C 1
ATOM 3816 O O . LYS A 1 488 ? 5.614 -2.056 -25.932 1.00 97.94 488 LYS A O 1
ATOM 3821 N N . VAL A 1 489 ? 5.268 -1.331 -28.036 1.00 96.69 489 VAL A N 1
ATOM 3822 C CA . VAL A 1 489 ? 5.358 0.102 -27.766 1.00 96.69 489 VAL A CA 1
ATOM 3823 C C . VAL A 1 489 ? 4.089 0.790 -28.269 1.00 96.69 489 VAL A C 1
ATOM 3825 O O . VAL A 1 489 ? 3.721 0.608 -29.427 1.00 96.69 489 VAL A O 1
ATOM 3828 N N . LYS A 1 490 ? 3.410 1.554 -27.403 1.00 93.94 490 LYS A N 1
ATOM 3829 C CA . LYS A 1 490 ? 2.218 2.356 -27.739 1.00 93.94 490 LYS A CA 1
ATOM 3830 C C . LYS A 1 490 ? 2.245 3.685 -26.982 1.00 93.94 490 LYS A C 1
ATOM 3832 O O . LYS A 1 490 ? 2.058 3.697 -25.766 1.00 93.94 490 LYS A O 1
ATOM 3837 N N . GLY A 1 491 ? 2.485 4.805 -27.660 1.00 90.31 491 GLY A N 1
ATOM 3838 C CA . GLY A 1 491 ? 2.748 6.082 -26.986 1.00 90.31 491 GLY A CA 1
ATOM 3839 C C . GLY A 1 491 ? 3.934 5.942 -26.023 1.00 90.31 491 GLY A C 1
ATOM 3840 O O . GLY A 1 491 ? 4.991 5.461 -26.418 1.00 90.31 491 GLY A O 1
ATOM 3841 N N . ASN A 1 492 ? 3.774 6.273 -24.743 1.00 89.12 492 ASN A N 1
ATOM 3842 C CA . ASN A 1 492 ? 4.841 6.074 -23.746 1.00 89.12 492 ASN A CA 1
ATOM 3843 C C . ASN A 1 492 ? 4.837 4.665 -23.118 1.00 89.12 492 ASN A C 1
ATOM 3845 O O . ASN A 1 492 ? 5.701 4.345 -22.299 1.00 89.12 492 ASN A O 1
ATOM 3849 N N . ARG A 1 493 ? 3.863 3.814 -23.480 1.00 91.94 493 ARG A N 1
ATOM 3850 C CA . ARG A 1 493 ? 3.696 2.465 -22.925 1.00 91.94 493 ARG A CA 1
ATOM 3851 C C . ARG A 1 493 ? 4.660 1.482 -23.575 1.00 91.94 493 ARG A C 1
ATOM 3853 O O . ARG A 1 493 ? 4.704 1.392 -24.799 1.00 91.94 493 ARG A O 1
ATOM 3860 N N . VAL A 1 494 ? 5.361 0.707 -22.752 1.00 95.50 494 VAL A N 1
ATOM 3861 C CA . VAL A 1 494 ? 6.265 -0.376 -23.154 1.00 95.50 494 VAL A CA 1
ATOM 3862 C C . VAL A 1 494 ? 5.901 -1.652 -22.397 1.00 95.50 494 VAL A C 1
ATOM 3864 O O . VAL A 1 494 ? 5.797 -1.638 -21.168 1.00 95.50 494 VAL A O 1
ATOM 3867 N N . GLN A 1 495 ? 5.730 -2.751 -23.133 1.00 97.00 495 GLN A N 1
ATOM 3868 C CA . GLN A 1 495 ? 5.633 -4.108 -22.594 1.00 97.00 495 GLN A CA 1
ATOM 3869 C C . GLN A 1 495 ? 6.764 -4.981 -23.139 1.00 97.00 495 GLN A C 1
ATOM 3871 O O . GLN A 1 495 ? 6.926 -5.076 -24.355 1.00 97.00 495 GLN A O 1
ATOM 3876 N N . GLU A 1 496 ? 7.493 -5.654 -22.251 1.00 97.94 496 GLU A N 1
ATOM 3877 C CA . GLU A 1 496 ? 8.593 -6.562 -22.594 1.00 97.94 496 GLU A CA 1
ATOM 3878 C C . GLU A 1 496 ? 8.296 -7.973 -22.081 1.00 97.94 496 GLU A C 1
ATOM 3880 O O . GLU A 1 496 ? 8.008 -8.167 -20.895 1.00 97.94 496 GLU A O 1
ATOM 3885 N N . SER A 1 497 ? 8.367 -8.969 -22.962 1.00 96.94 497 SER A N 1
ATOM 3886 C CA . SER A 1 497 ? 8.100 -10.369 -22.620 1.00 96.94 497 SER A CA 1
ATOM 3887 C C . SER A 1 497 ? 9.094 -11.336 -23.252 1.00 96.94 497 SER A C 1
ATOM 3889 O O . SER A 1 497 ? 9.597 -11.077 -24.344 1.00 96.94 497 SER A O 1
ATOM 3891 N N . ILE A 1 498 ? 9.307 -12.474 -22.591 1.00 97.62 498 ILE A N 1
ATOM 3892 C CA . ILE A 1 498 ? 10.068 -13.622 -23.108 1.00 97.62 498 ILE A CA 1
ATOM 3893 C C . ILE A 1 498 ? 9.121 -14.825 -23.148 1.00 97.62 498 ILE A C 1
ATOM 3895 O O . ILE A 1 498 ? 8.490 -15.127 -22.137 1.00 97.62 498 ILE A O 1
ATOM 3899 N N . ASP A 1 499 ? 8.972 -15.476 -24.303 1.00 95.25 499 ASP A N 1
ATOM 3900 C CA . ASP A 1 499 ? 8.046 -16.602 -24.531 1.00 95.25 499 ASP A CA 1
ATOM 3901 C C . ASP A 1 499 ? 6.618 -16.314 -24.036 1.00 95.25 499 ASP A C 1
ATOM 3903 O O . ASP A 1 499 ? 5.994 -17.101 -23.324 1.00 95.25 499 ASP A O 1
ATOM 3907 N N . ASN A 1 500 ? 6.107 -15.126 -24.380 1.00 88.12 500 ASN A N 1
ATOM 3908 C CA . ASN A 1 500 ? 4.815 -14.584 -23.935 1.00 88.12 500 ASN A CA 1
ATOM 3909 C C . ASN A 1 500 ? 4.669 -14.359 -22.417 1.00 88.12 500 ASN A C 1
ATOM 3911 O O . ASN A 1 500 ? 3.614 -13.915 -21.956 1.00 88.12 500 ASN A O 1
ATOM 3915 N N . HIS A 1 501 ? 5.716 -14.583 -21.623 1.00 88.12 501 HIS A N 1
ATOM 3916 C CA . HIS A 1 501 ? 5.738 -14.189 -20.222 1.00 88.12 501 HIS A CA 1
ATOM 3917 C C . HIS A 1 501 ? 6.064 -12.697 -20.121 1.00 88.12 501 HIS A C 1
ATOM 3919 O O . HIS A 1 501 ? 7.204 -12.298 -20.333 1.00 88.12 501 HIS A O 1
ATOM 3925 N N . LEU A 1 502 ? 5.062 -11.858 -19.844 1.00 91.00 502 LEU A N 1
ATOM 3926 C CA . LEU A 1 502 ? 5.234 -10.406 -19.695 1.00 91.00 502 LEU A CA 1
ATOM 3927 C C . LEU A 1 502 ? 5.969 -10.064 -18.390 1.00 91.00 502 LEU A C 1
ATOM 3929 O O . LEU A 1 502 ? 5.434 -10.324 -17.309 1.00 91.00 502 LEU A O 1
ATOM 3933 N N . ILE A 1 503 ? 7.149 -9.450 -18.528 1.00 92.62 503 ILE A N 1
ATOM 3934 C CA . ILE A 1 503 ? 8.128 -9.160 -17.468 1.00 92.62 503 ILE A CA 1
ATOM 3935 C C . ILE A 1 503 ? 8.081 -7.683 -17.061 1.00 92.62 503 ILE A C 1
ATOM 3937 O O . ILE A 1 503 ? 7.973 -7.379 -15.874 1.00 92.62 503 ILE A O 1
ATOM 3941 N N . ILE A 1 504 ? 8.132 -6.763 -18.030 1.00 93.69 504 ILE A N 1
ATOM 3942 C CA . ILE A 1 504 ? 8.069 -5.312 -17.790 1.00 93.69 504 ILE A CA 1
ATOM 3943 C C . ILE A 1 504 ? 6.820 -4.750 -18.457 1.00 93.69 504 ILE A C 1
ATOM 3945 O O . ILE A 1 504 ? 6.549 -5.050 -19.612 1.00 93.69 504 ILE A O 1
ATOM 3949 N N . ASP A 1 505 ? 6.071 -3.927 -17.727 1.00 92.00 505 ASP A N 1
ATOM 3950 C CA . ASP A 1 505 ? 4.934 -3.159 -18.232 1.00 92.00 505 ASP A CA 1
ATOM 3951 C C . ASP A 1 505 ? 4.977 -1.763 -17.592 1.00 92.00 505 ASP A C 1
ATOM 3953 O O . ASP A 1 505 ? 4.821 -1.630 -16.376 1.00 92.00 505 ASP A O 1
ATOM 3957 N N . THR A 1 506 ? 5.275 -0.734 -18.388 1.00 88.25 506 THR A N 1
ATOM 3958 C CA . THR A 1 506 ? 5.540 0.631 -17.902 1.00 88.25 506 THR A CA 1
ATOM 3959 C C . THR A 1 506 ? 5.065 1.682 -18.899 1.00 88.25 506 THR A C 1
ATOM 3961 O O . THR A 1 506 ? 4.851 1.378 -20.066 1.00 88.25 506 THR A O 1
ATOM 3964 N N . ASP A 1 507 ? 4.844 2.912 -18.456 1.00 86.00 507 ASP A N 1
ATOM 3965 C CA . ASP A 1 507 ? 4.434 4.076 -19.259 1.00 86.00 507 ASP A CA 1
ATOM 3966 C C . ASP A 1 507 ? 5.501 5.181 -19.293 1.00 86.00 507 ASP A C 1
ATOM 3968 O O . ASP A 1 507 ? 5.239 6.323 -19.653 1.00 86.00 507 ASP A O 1
ATOM 3972 N N . THR A 1 508 ? 6.728 4.824 -18.928 1.00 85.06 508 THR A N 1
ATOM 3973 C CA . THR A 1 508 ? 7.829 5.752 -18.653 1.00 85.06 508 THR A CA 1
ATOM 3974 C C . THR A 1 508 ? 8.768 5.963 -19.845 1.00 85.06 508 THR A C 1
ATOM 3976 O O . THR A 1 508 ? 9.870 6.477 -19.670 1.00 85.06 508 THR A O 1
ATOM 3979 N N . ALA A 1 509 ? 8.386 5.545 -21.056 1.00 84.69 509 ALA A N 1
ATOM 3980 C CA . ALA A 1 509 ? 9.182 5.747 -22.270 1.00 84.69 509 ALA A CA 1
ATOM 3981 C C . ALA A 1 509 ? 8.925 7.136 -22.885 1.00 84.69 509 ALA A C 1
ATOM 3983 O O . ALA A 1 509 ? 8.456 7.244 -24.018 1.00 84.69 509 ALA A O 1
ATOM 3984 N N . THR A 1 510 ? 9.174 8.190 -22.106 1.00 81.12 510 THR A N 1
ATOM 3985 C CA . THR A 1 510 ? 8.756 9.573 -22.399 1.00 81.12 510 THR A CA 1
ATOM 3986 C C . THR A 1 510 ? 9.776 10.403 -23.177 1.00 81.12 510 THR A C 1
ATOM 3988 O O . THR A 1 510 ? 9.410 11.427 -23.740 1.00 81.12 510 THR A O 1
ATOM 3991 N N . ALA A 1 511 ? 11.045 9.992 -23.230 1.00 77.31 511 ALA A N 1
ATOM 3992 C CA . ALA A 1 511 ? 12.119 10.800 -23.813 1.00 77.31 511 ALA A CA 1
ATOM 3993 C C . ALA A 1 511 ? 12.016 10.913 -25.342 1.00 77.31 511 ALA A C 1
ATOM 3995 O O . ALA A 1 511 ? 12.388 11.935 -25.912 1.00 77.31 511 ALA A O 1
ATOM 3996 N N . TYR A 1 512 ? 11.510 9.869 -26.009 1.00 88.75 512 TYR A N 1
ATOM 3997 C CA . TYR A 1 512 ? 11.378 9.818 -27.467 1.00 88.75 512 TYR A CA 1
ATOM 3998 C C . TYR A 1 512 ? 10.088 9.095 -27.842 1.00 88.75 512 TYR A C 1
ATOM 4000 O O . TYR A 1 512 ? 9.806 8.033 -27.285 1.00 88.75 512 TYR A O 1
ATOM 4008 N N . SER A 1 513 ? 9.347 9.613 -28.823 1.00 86.19 513 SER A N 1
ATOM 4009 C CA . SER A 1 513 ? 8.085 9.029 -29.306 1.00 86.19 513 SER A CA 1
ATOM 4010 C C . SER A 1 513 ? 8.254 8.071 -30.495 1.00 86.19 513 SER A C 1
ATOM 4012 O O . SER A 1 513 ? 7.408 7.208 -30.707 1.00 86.19 513 SER A O 1
ATOM 4014 N N . LYS A 1 514 ? 9.357 8.169 -31.249 1.00 93.44 514 LYS A N 1
ATOM 4015 C CA . LYS A 1 514 ? 9.693 7.327 -32.417 1.00 93.44 514 LYS A CA 1
ATOM 4016 C C . LYS A 1 514 ? 11.206 7.238 -32.622 1.00 93.44 514 LYS A C 1
ATOM 4018 O O . LYS A 1 514 ? 11.944 8.008 -32.016 1.00 93.44 514 LYS A O 1
ATOM 4023 N N . GLY A 1 515 ? 11.675 6.318 -33.462 1.00 94.69 515 GLY A N 1
ATOM 4024 C CA . GLY A 1 515 ? 13.089 6.193 -33.840 1.00 94.69 515 GLY A CA 1
ATOM 4025 C C . GLY A 1 515 ? 13.425 4.799 -34.371 1.00 94.69 515 GLY A C 1
ATOM 4026 O O . GLY A 1 515 ? 12.552 3.941 -34.449 1.00 94.69 515 GLY A O 1
ATOM 4027 N N . GLY A 1 516 ? 14.680 4.574 -34.757 1.00 97.25 516 GLY A N 1
ATOM 4028 C CA . GLY A 1 516 ? 15.112 3.318 -35.378 1.00 97.25 516 GLY A CA 1
ATOM 4029 C C . GLY A 1 516 ? 14.994 2.091 -34.464 1.00 97.25 516 GLY A C 1
ATOM 4030 O O . GLY A 1 516 ? 14.768 2.200 -33.257 1.00 97.25 516 GLY A O 1
ATOM 4031 N N . ILE A 1 517 ? 15.186 0.908 -35.045 1.00 98.62 517 ILE A N 1
ATOM 4032 C CA . ILE A 1 517 ? 15.170 -0.388 -34.351 1.00 98.62 517 ILE A CA 1
ATOM 4033 C C . ILE A 1 517 ? 16.508 -1.088 -34.606 1.00 98.62 517 ILE A C 1
ATOM 4035 O O . ILE A 1 517 ? 17.118 -0.906 -35.661 1.00 98.62 517 ILE A O 1
ATOM 4039 N N . GLY A 1 518 ? 16.994 -1.876 -33.651 1.00 97.69 518 GLY A N 1
ATOM 4040 C CA . GLY A 1 518 ? 18.251 -2.597 -33.816 1.00 97.69 518 GLY A CA 1
ATOM 4041 C C . GLY A 1 518 ? 18.464 -3.733 -32.825 1.00 97.69 518 GLY A C 1
ATOM 4042 O O . GLY A 1 518 ? 17.639 -3.993 -31.952 1.00 97.69 518 GLY A O 1
ATOM 4043 N N . LEU A 1 519 ? 19.612 -4.392 -32.960 1.00 97.44 519 LEU A N 1
ATOM 4044 C CA . LEU A 1 519 ? 20.058 -5.487 -32.103 1.00 97.44 519 LEU A CA 1
ATOM 4045 C C . LEU A 1 519 ? 21.418 -5.163 -31.493 1.00 97.44 519 LEU A C 1
ATOM 4047 O O . LEU A 1 519 ? 22.264 -4.521 -32.126 1.00 97.44 519 LEU A O 1
ATOM 4051 N N . GLN A 1 520 ? 21.650 -5.650 -30.279 1.00 94.69 520 GLN A N 1
ATOM 4052 C CA . GLN A 1 520 ? 22.892 -5.406 -29.563 1.00 94.69 520 GLN A CA 1
ATOM 4053 C C . GLN A 1 520 ? 23.309 -6.600 -28.697 1.00 94.69 520 GLN A C 1
ATOM 4055 O O . GLN A 1 520 ? 22.484 -7.324 -28.149 1.00 94.69 520 GLN A O 1
ATOM 4060 N N . ALA A 1 521 ? 24.619 -6.794 -28.563 1.00 94.62 521 ALA A N 1
ATOM 4061 C CA . ALA A 1 521 ? 25.232 -7.759 -27.652 1.00 94.62 521 ALA A CA 1
ATOM 4062 C C . ALA A 1 521 ? 26.394 -7.099 -26.903 1.00 94.62 521 ALA A C 1
ATOM 4064 O O . ALA A 1 521 ? 27.084 -6.233 -27.453 1.00 94.62 521 ALA A O 1
ATOM 4065 N N . ASN A 1 522 ? 26.650 -7.506 -25.658 1.00 93.38 522 ASN A N 1
ATOM 4066 C CA . ASN A 1 522 ? 27.755 -6.967 -24.866 1.00 93.38 522 ASN A CA 1
ATOM 4067 C C . ASN A 1 522 ? 28.399 -8.042 -23.985 1.00 93.38 522 ASN A C 1
ATOM 4069 O O . ASN A 1 522 ? 27.797 -8.533 -23.030 1.00 93.38 522 ASN A O 1
ATOM 4073 N N . GLY A 1 523 ? 29.648 -8.407 -24.301 1.00 94.12 523 GLY A N 1
ATOM 4074 C CA . GLY A 1 523 ? 30.327 -9.527 -23.640 1.00 94.12 523 GLY A CA 1
ATOM 4075 C C . GLY A 1 523 ? 29.622 -10.874 -23.850 1.00 94.12 523 GLY A C 1
ATOM 4076 O O . GLY A 1 523 ? 29.838 -11.807 -23.074 1.00 94.12 523 GLY A O 1
ATOM 4077 N N . SER A 1 524 ? 28.778 -10.964 -24.876 1.00 95.25 524 SER A N 1
ATOM 4078 C CA . SER A 1 524 ? 27.996 -12.128 -25.284 1.00 95.25 524 SER A CA 1
ATOM 4079 C C . SER A 1 524 ? 27.996 -12.262 -26.806 1.00 95.25 524 SER A C 1
ATOM 4081 O O . SER A 1 524 ? 28.373 -11.337 -27.524 1.00 95.25 524 SER A O 1
ATOM 4083 N N . ALA A 1 525 ? 27.586 -13.427 -27.290 1.00 95.50 525 ALA A N 1
ATOM 4084 C CA . ALA A 1 525 ? 27.290 -13.679 -28.689 1.00 95.50 525 ALA A CA 1
ATOM 4085 C C . ALA A 1 525 ? 25.832 -14.121 -28.817 1.00 95.50 525 ALA A C 1
ATOM 4087 O O . ALA A 1 525 ? 25.344 -14.895 -27.983 1.00 95.50 525 ALA A O 1
ATOM 4088 N N . LEU A 1 526 ? 25.159 -13.632 -29.854 1.00 96.38 526 LEU A N 1
ATOM 4089 C CA . LEU A 1 526 ? 23.753 -13.904 -30.124 1.00 96.38 526 LEU A CA 1
ATOM 4090 C C . LEU A 1 526 ? 23.552 -14.508 -31.509 1.00 96.38 526 LEU A C 1
ATOM 4092 O O . LEU A 1 526 ? 24.363 -14.290 -32.414 1.00 96.38 526 LEU A O 1
ATOM 4096 N N . ARG A 1 527 ? 22.441 -15.228 -31.646 1.00 97.81 527 ARG A N 1
ATOM 4097 C CA . ARG A 1 527 ? 21.870 -15.669 -32.917 1.00 97.81 527 ARG A CA 1
ATOM 4098 C C . ARG A 1 527 ? 20.413 -15.228 -32.985 1.00 97.81 527 ARG A C 1
ATOM 4100 O O . ARG A 1 527 ? 19.716 -15.334 -31.978 1.00 97.81 527 ARG A O 1
ATOM 4107 N N . VAL A 1 528 ? 19.978 -14.732 -34.137 1.00 98.25 528 VAL A N 1
ATOM 4108 C CA . VAL A 1 528 ? 18.577 -14.418 -34.438 1.00 98.25 528 VAL A CA 1
ATOM 4109 C C . VAL A 1 528 ? 18.126 -15.281 -35.604 1.00 98.25 528 VAL A C 1
ATOM 4111 O O . VAL A 1 528 ? 18.741 -15.232 -36.664 1.00 98.25 528 VAL A O 1
ATOM 4114 N N . GLU A 1 529 ? 17.059 -16.046 -35.401 1.00 98.06 529 GLU A N 1
ATOM 4115 C CA . GLU A 1 529 ? 16.457 -16.889 -36.446 1.00 98.06 529 GLU A CA 1
ATOM 4116 C C . GLU A 1 529 ? 15.352 -16.141 -37.198 1.00 98.06 529 GLU A C 1
ATOM 4118 O O . GLU A 1 529 ? 15.112 -16.380 -38.371 1.00 98.06 529 GLU A O 1
ATOM 4123 N N . ARG A 1 530 ? 14.665 -15.213 -36.525 1.00 98.19 530 ARG A N 1
ATOM 4124 C CA . ARG A 1 530 ? 13.599 -14.413 -37.130 1.00 98.19 530 ARG A CA 1
ATOM 4125 C C . ARG A 1 530 ? 13.443 -13.090 -36.409 1.00 98.19 530 ARG A C 1
ATOM 4127 O O . ARG A 1 530 ? 13.517 -13.034 -35.180 1.00 98.19 530 ARG A O 1
ATOM 4134 N N . ILE A 1 531 ? 13.147 -12.038 -37.162 1.00 98.25 531 ILE A N 1
ATOM 4135 C CA . ILE A 1 531 ? 12.683 -10.760 -36.625 1.00 98.25 531 ILE A CA 1
ATOM 4136 C C . ILE A 1 531 ? 11.455 -10.285 -37.393 1.00 98.25 531 ILE A C 1
ATOM 4138 O O . ILE A 1 531 ? 11.421 -10.316 -38.618 1.00 98.25 531 ILE A O 1
ATOM 4142 N N . ARG A 1 532 ? 10.440 -9.823 -36.665 1.00 97.94 532 ARG A N 1
ATOM 4143 C CA . ARG A 1 532 ? 9.218 -9.254 -37.231 1.00 97.94 532 ARG A CA 1
ATOM 4144 C C . ARG A 1 532 ? 8.825 -7.993 -36.478 1.00 97.94 532 ARG A C 1
ATOM 4146 O O . ARG A 1 532 ? 8.770 -7.988 -35.251 1.00 97.94 532 ARG A O 1
ATOM 4153 N N . VAL A 1 533 ? 8.522 -6.933 -37.215 1.00 98.38 533 VAL A N 1
ATOM 4154 C CA . VAL A 1 533 ? 8.018 -5.663 -36.693 1.00 98.38 533 VAL A CA 1
ATOM 4155 C C . VAL A 1 533 ? 6.640 -5.416 -37.290 1.00 98.38 533 VAL A C 1
ATOM 4157 O O . VAL A 1 533 ? 6.488 -5.357 -38.508 1.00 98.38 533 VAL A O 1
ATOM 4160 N N . THR A 1 534 ? 5.626 -5.260 -36.445 1.00 97.88 534 THR A N 1
ATOM 4161 C CA . THR A 1 534 ? 4.251 -4.959 -36.872 1.00 97.88 534 THR A CA 1
ATOM 4162 C C . THR A 1 534 ? 3.758 -3.666 -36.245 1.00 97.88 534 THR A C 1
ATOM 4164 O O . THR A 1 534 ? 4.083 -3.391 -35.090 1.00 97.88 534 THR A O 1
ATOM 4167 N N . LEU A 1 535 ? 2.930 -2.903 -36.956 1.00 96.00 535 LEU A N 1
ATOM 4168 C CA . LEU A 1 535 ? 2.270 -1.723 -36.397 1.00 96.00 535 LEU A CA 1
ATOM 4169 C C . LEU A 1 535 ? 1.350 -2.136 -35.238 1.00 96.00 535 LEU A C 1
ATOM 4171 O O . LEU A 1 535 ? 0.634 -3.132 -35.343 1.00 96.00 535 LEU A O 1
ATOM 4175 N N . LEU A 1 536 ? 1.369 -1.386 -34.133 1.00 93.94 536 LEU A N 1
ATOM 4176 C CA . LEU A 1 536 ? 0.506 -1.653 -32.981 1.00 93.94 536 LEU A CA 1
ATOM 4177 C C . LEU A 1 536 ? -0.683 -0.685 -32.962 1.00 93.94 536 LEU A C 1
ATOM 4179 O O . LEU A 1 536 ? -0.609 0.434 -32.450 1.00 93.94 536 LEU A O 1
ATOM 4183 N N . GLU A 1 537 ? -1.798 -1.132 -33.531 1.00 88.00 537 GLU A N 1
ATOM 4184 C CA . GLU A 1 537 ? -3.008 -0.316 -33.685 1.00 88.00 537 GLU A CA 1
ATOM 4185 C C . GLU A 1 537 ? -3.844 -0.282 -32.396 1.00 88.00 537 GLU A C 1
ATOM 4187 O O . GLU A 1 537 ? -4.299 0.780 -31.969 1.00 88.00 537 GLU A O 1
ATOM 4192 N N . VAL A 1 538 ? -3.987 -1.434 -31.734 1.00 83.94 538 VAL A N 1
ATOM 4193 C CA . VAL A 1 538 ? -4.826 -1.593 -30.538 1.00 83.94 538 VAL A CA 1
ATOM 4194 C C . VAL A 1 538 ? -4.109 -1.052 -29.289 1.00 83.94 538 VAL A C 1
ATOM 4196 O O . VAL A 1 538 ? -2.930 -1.363 -29.086 1.00 83.94 538 VAL A O 1
ATOM 4199 N N . PRO A 1 539 ? -4.793 -0.278 -28.421 1.00 80.88 539 PRO A N 1
ATOM 4200 C CA . PRO A 1 539 ? -4.250 0.134 -27.131 1.00 80.88 539 PRO A CA 1
ATOM 4201 C C . PRO A 1 539 ? -3.799 -1.054 -26.276 1.00 80.88 539 PRO A C 1
ATOM 4203 O O . PRO A 1 539 ? -4.416 -2.120 -26.273 1.00 80.88 539 PRO A O 1
ATOM 4206 N N . LEU A 1 540 ? -2.729 -0.857 -25.507 1.00 85.56 540 LEU A N 1
ATOM 4207 C CA . LEU A 1 540 ? -2.312 -1.839 -24.512 1.00 85.56 540 LEU A CA 1
ATOM 4208 C C . LEU A 1 540 ? -3.297 -1.857 -23.330 1.00 85.56 540 LEU A C 1
ATOM 4210 O O . LEU A 1 540 ? -3.882 -0.818 -23.014 1.00 85.56 540 LEU A O 1
ATOM 4214 N N . PRO A 1 541 ? -3.457 -3.001 -22.637 1.00 82.19 541 PRO A N 1
ATOM 4215 C CA . PRO A 1 541 ? -4.254 -3.057 -21.418 1.00 82.19 541 PRO A CA 1
ATOM 4216 C C . PRO A 1 541 ? -3.797 -2.019 -20.371 1.00 82.19 541 PRO A C 1
ATOM 4218 O O . PRO A 1 541 ? -2.602 -1.688 -20.319 1.00 82.19 541 PRO A O 1
ATOM 4221 N N . PRO A 1 542 ? -4.705 -1.553 -19.488 1.00 78.88 542 PRO A N 1
ATOM 4222 C CA . PRO A 1 542 ? -4.347 -0.661 -18.390 1.00 78.88 542 PRO A CA 1
ATOM 4223 C C . PRO A 1 542 ? -3.239 -1.255 -17.524 1.00 78.88 542 PRO A C 1
ATOM 4225 O O . PRO A 1 542 ? -3.210 -2.478 -17.298 1.00 78.88 542 PRO A O 1
ATOM 4228 N N . LEU A 1 543 ? -2.368 -0.378 -17.013 1.00 80.81 543 LEU A N 1
ATOM 4229 C CA . LEU A 1 543 ? -1.337 -0.748 -16.044 1.00 80.81 543 LEU A CA 1
ATOM 4230 C C . LEU A 1 543 ? -1.968 -1.452 -14.853 1.00 80.81 543 LEU A C 1
ATOM 4232 O O . LEU A 1 543 ? -3.047 -1.076 -14.409 1.00 80.81 543 LEU A O 1
ATOM 4236 N N . THR A 1 544 ? -1.266 -2.414 -14.263 1.00 78.25 544 THR A N 1
ATOM 4237 C CA . THR A 1 544 ? -1.799 -3.108 -13.087 1.00 78.25 544 THR A CA 1
ATOM 4238 C C . THR A 1 544 ? -2.098 -2.152 -11.931 1.00 78.25 544 THR A C 1
ATOM 4240 O O . THR A 1 544 ? -3.104 -2.323 -11.256 1.00 78.25 544 THR A O 1
ATOM 4243 N N . ALA A 1 545 ? -1.290 -1.101 -11.748 1.00 75.25 545 ALA A N 1
ATOM 4244 C CA . ALA A 1 545 ? -1.596 -0.046 -10.782 1.00 75.25 545 ALA A CA 1
ATOM 4245 C C . ALA A 1 545 ? -2.920 0.664 -11.117 1.00 75.25 545 ALA A C 1
ATOM 4247 O O . ALA A 1 545 ? -3.738 0.857 -10.236 1.00 75.25 545 ALA A O 1
ATOM 4248 N N . GLN A 1 546 ? -3.208 0.956 -12.386 1.00 80.00 546 GLN A N 1
ATOM 4249 C CA . GLN A 1 546 ? -4.475 1.584 -12.798 1.00 80.00 546 GLN A CA 1
ATOM 4250 C C . GLN A 1 546 ? -5.707 0.677 -12.605 1.00 80.00 546 GLN A C 1
ATOM 4252 O O . GLN A 1 546 ? -6.833 1.157 -12.701 1.00 80.00 546 GLN A O 1
ATOM 4257 N N . ARG A 1 547 ? -5.511 -0.622 -12.335 1.00 84.88 547 ARG A N 1
ATOM 4258 C CA . ARG A 1 547 ? -6.589 -1.570 -12.006 1.00 84.88 547 ARG A CA 1
ATOM 4259 C C . ARG A 1 547 ? -6.922 -1.607 -10.515 1.00 84.88 547 ARG A C 1
ATOM 4261 O O . ARG A 1 547 ? -7.878 -2.277 -10.144 1.00 84.88 547 ARG A O 1
ATOM 4268 N N . PHE A 1 548 ? -6.137 -0.939 -9.669 1.00 91.19 548 PHE A N 1
ATOM 4269 C CA . PHE A 1 548 ? -6.469 -0.824 -8.255 1.00 91.19 548 PHE A CA 1
ATOM 4270 C C . PHE A 1 548 ? -7.716 0.031 -8.079 1.00 91.19 548 PHE A C 1
ATOM 4272 O O . PHE A 1 548 ? -7.875 1.078 -8.711 1.00 91.19 548 PHE A O 1
ATOM 4279 N N . VAL A 1 549 ? -8.577 -0.425 -7.182 1.00 92.25 549 VAL A N 1
ATOM 4280 C CA . VAL A 1 549 ? -9.857 0.209 -6.916 1.00 92.25 549 VAL A CA 1
ATOM 4281 C C . VAL A 1 549 ? -9.658 1.549 -6.220 1.00 92.25 549 VAL A C 1
ATOM 4283 O O . VAL A 1 549 ? -8.963 1.630 -5.200 1.00 92.25 549 VAL A O 1
ATOM 4286 N N . GLN A 1 550 ? -10.306 2.581 -6.757 1.00 89.38 550 GLN A N 1
ATOM 4287 C CA . GLN A 1 550 ? -10.448 3.876 -6.095 1.00 89.38 550 GLN A CA 1
ATOM 4288 C C . GLN A 1 550 ? -11.705 3.818 -5.234 1.00 89.38 550 GLN A C 1
ATOM 4290 O O . GLN A 1 550 ? -12.820 3.917 -5.745 1.00 89.38 550 GLN A O 1
ATOM 4295 N N . VAL A 1 551 ? -11.519 3.575 -3.940 1.00 93.12 551 VAL A N 1
ATOM 4296 C CA . VAL A 1 551 ? -12.638 3.445 -3.009 1.00 93.12 551 VAL A CA 1
ATOM 4297 C C . VAL A 1 551 ? -13.254 4.818 -2.750 1.00 93.12 551 VAL A C 1
ATOM 4299 O O . VAL A 1 551 ? -12.543 5.811 -2.615 1.00 93.12 551 VAL A O 1
ATOM 4302 N N . MET A 1 552 ? -14.584 4.862 -2.706 1.00 90.69 552 MET A N 1
ATOM 4303 C CA . MET A 1 552 ? -15.332 6.037 -2.282 1.00 90.69 552 MET A CA 1
ATOM 4304 C C . MET A 1 552 ? -15.314 6.120 -0.755 1.00 90.69 552 MET A C 1
ATOM 4306 O O . MET A 1 552 ? -15.815 5.217 -0.086 1.00 90.69 552 MET A O 1
ATOM 4310 N N . GLU A 1 553 ? -14.752 7.202 -0.223 1.00 92.19 553 GLU A N 1
ATOM 4311 C CA . GLU A 1 553 ? -14.829 7.499 1.207 1.00 92.19 553 GLU A CA 1
ATOM 4312 C C . GLU A 1 553 ? -16.188 8.137 1.547 1.00 92.19 553 GLU A C 1
ATOM 4314 O O . GLU A 1 553 ? -16.674 8.968 0.771 1.00 92.19 553 GLU A O 1
ATOM 4319 N N . PRO A 1 554 ? -16.815 7.761 2.675 1.00 92.25 554 PRO A N 1
ATOM 4320 C CA . PRO A 1 554 ? -18.003 8.438 3.188 1.00 92.25 554 PRO A CA 1
ATOM 4321 C C . PRO A 1 554 ? -17.656 9.849 3.687 1.00 92.25 554 PRO A C 1
ATOM 4323 O O . PRO A 1 554 ? -16.531 10.097 4.122 1.00 92.25 554 PRO A O 1
ATOM 4326 N N . ASP A 1 555 ? -18.626 10.767 3.664 1.00 93.44 555 ASP A N 1
ATOM 4327 C CA . ASP A 1 555 ? -18.455 12.118 4.216 1.00 93.44 555 ASP A CA 1
ATOM 4328 C C . ASP A 1 555 ? -18.552 12.071 5.747 1.00 93.44 555 ASP A C 1
ATOM 4330 O O . ASP A 1 555 ? -19.626 12.134 6.334 1.00 93.44 555 ASP A O 1
ATOM 4334 N N . THR A 1 556 ? -17.423 11.856 6.414 1.00 96.50 556 THR A N 1
ATOM 4335 C CA . THR A 1 556 ? -17.358 11.686 7.868 1.00 96.50 556 THR A CA 1
ATOM 4336 C C . THR A 1 556 ? -16.097 12.322 8.427 1.00 96.50 556 THR A C 1
ATOM 4338 O O . THR A 1 556 ? -15.079 12.431 7.746 1.00 96.50 556 THR A O 1
ATOM 4341 N N . GLN A 1 557 ? -16.138 12.710 9.701 1.00 97.25 557 GLN A N 1
ATOM 4342 C CA . GLN A 1 557 ? -14.957 13.150 10.439 1.00 97.25 557 GLN A CA 1
ATOM 4343 C C . GLN A 1 557 ? -14.276 12.005 11.202 1.00 97.25 557 GLN A C 1
ATOM 4345 O O . GLN A 1 557 ? -13.317 12.249 11.939 1.00 97.25 557 GLN A O 1
ATOM 4350 N N . ILE A 1 558 ? -14.740 10.755 11.065 1.00 98.38 558 ILE A N 1
ATOM 4351 C CA . ILE A 1 558 ? -14.050 9.597 11.646 1.00 98.38 558 ILE A CA 1
ATOM 4352 C C . ILE A 1 558 ? -12.711 9.381 10.940 1.00 98.38 558 ILE A C 1
ATOM 4354 O O . ILE A 1 558 ? -12.669 9.030 9.763 1.00 98.38 558 ILE A O 1
ATOM 4358 N N . ALA A 1 559 ? -11.615 9.463 11.692 1.00 97.31 559 ALA A N 1
ATOM 4359 C CA . ALA A 1 559 ? -10.300 9.117 11.173 1.00 97.31 559 ALA A CA 1
ATOM 4360 C C . ALA A 1 559 ? -10.238 7.626 10.790 1.00 97.31 559 ALA A C 1
ATOM 4362 O O . ALA A 1 559 ? -10.488 6.743 11.626 1.00 97.31 559 ALA A O 1
ATOM 4363 N N . MET A 1 560 ? -9.873 7.337 9.535 1.00 97.19 560 MET A N 1
ATOM 4364 C CA . MET A 1 560 ? -9.842 5.984 8.968 1.00 97.19 560 MET A CA 1
ATOM 4365 C C . MET A 1 560 ? -11.196 5.259 9.067 1.00 97.19 560 MET A C 1
ATOM 4367 O O . MET A 1 560 ? -11.236 4.100 9.481 1.00 97.19 560 MET A O 1
ATOM 4371 N N . ALA A 1 561 ? -12.321 5.906 8.758 1.00 97.81 561 ALA A N 1
ATOM 4372 C CA . ALA A 1 561 ? -13.665 5.324 8.891 1.00 97.81 561 ALA A CA 1
ATOM 4373 C C . ALA A 1 561 ? -13.755 3.833 8.464 1.00 97.81 561 ALA A C 1
ATOM 4375 O O . ALA A 1 561 ? -13.156 3.449 7.450 1.00 97.81 561 ALA A O 1
ATOM 4376 N N . PRO A 1 562 ? -14.461 2.961 9.222 1.00 98.38 562 PRO A N 1
ATOM 4377 C CA . PRO A 1 562 ? -14.591 1.548 8.871 1.00 98.38 562 PRO A CA 1
ATOM 4378 C C . PRO A 1 562 ? -15.024 1.360 7.414 1.00 98.38 562 PRO A C 1
ATOM 4380 O O . PRO A 1 562 ? -15.924 2.038 6.926 1.00 98.38 562 PRO A O 1
ATOM 4383 N N . SER A 1 563 ? -14.393 0.418 6.715 1.00 98.31 563 SER A N 1
ATOM 4384 C CA . SER A 1 563 ? -14.776 0.095 5.338 1.00 98.31 563 SER A CA 1
ATOM 4385 C C . SER A 1 563 ? -16.212 -0.424 5.305 1.00 98.31 563 SER A C 1
ATOM 4387 O O . SER A 1 563 ? -16.548 -1.306 6.090 1.00 98.31 563 SER A O 1
ATOM 4389 N N . VAL A 1 564 ? -17.043 0.063 4.385 1.00 98.00 564 VAL A N 1
ATOM 4390 C CA . VAL A 1 564 ? -18.373 -0.517 4.145 1.00 98.00 564 VAL A CA 1
ATOM 4391 C C . VAL A 1 564 ? -18.227 -1.684 3.174 1.00 98.00 564 VAL A C 1
ATOM 4393 O O . VAL A 1 564 ? -17.717 -1.514 2.066 1.00 98.00 564 VAL A O 1
ATOM 4396 N N . ILE A 1 565 ? -18.650 -2.874 3.589 1.00 97.88 565 ILE A N 1
ATOM 4397 C CA . ILE A 1 565 ? -18.600 -4.105 2.798 1.00 97.88 565 ILE A CA 1
ATOM 4398 C C . ILE A 1 565 ? -20.020 -4.625 2.618 1.00 97.88 565 ILE A C 1
ATOM 4400 O O . ILE A 1 565 ? -20.830 -4.578 3.542 1.00 97.88 565 ILE A O 1
ATOM 4404 N N . THR A 1 566 ? -20.320 -5.157 1.438 1.00 95.31 566 THR A N 1
ATOM 4405 C CA . THR A 1 566 ? -21.588 -5.847 1.191 1.00 95.31 566 THR A CA 1
ATOM 4406 C C . THR A 1 566 ? -21.354 -7.267 0.697 1.00 95.31 566 THR A C 1
ATOM 4408 O O . THR A 1 566 ? -20.293 -7.574 0.156 1.00 95.31 566 THR A O 1
ATOM 4411 N N . GLU A 1 567 ? -22.328 -8.145 0.899 1.00 95.50 567 GLU A N 1
ATOM 4412 C CA . GLU A 1 567 ? -22.287 -9.521 0.413 1.00 95.50 567 GLU A CA 1
ATOM 4413 C C . GLU A 1 567 ? -23.316 -9.693 -0.700 1.00 95.50 567 GLU A C 1
ATOM 4415 O O . GLU A 1 567 ? -24.503 -9.442 -0.505 1.00 95.50 567 GLU A O 1
ATOM 4420 N N . LEU A 1 568 ? -22.841 -10.103 -1.872 1.00 94.88 568 LEU A N 1
ATOM 4421 C CA . LEU A 1 568 ? -23.630 -10.197 -3.088 1.00 94.88 568 LEU A CA 1
ATOM 4422 C C . LEU A 1 568 ? -24.648 -11.344 -2.997 1.00 94.88 568 LEU A C 1
ATOM 4424 O O . LEU A 1 568 ? -24.270 -12.509 -2.867 1.00 94.88 568 LEU A O 1
ATOM 4428 N N . GLN A 1 569 ? -25.936 -11.019 -3.114 1.00 92.62 569 GLN A N 1
ATOM 4429 C CA . GLN A 1 569 ? -27.037 -11.987 -3.127 1.00 92.62 569 GLN A CA 1
ATOM 4430 C C . GLN A 1 569 ? -27.705 -12.088 -4.503 1.00 92.62 569 GLN A C 1
ATOM 4432 O O . GLN A 1 569 ? -28.258 -13.131 -4.850 1.00 92.62 569 GLN A O 1
ATOM 4437 N N . SER A 1 570 ? -27.677 -11.019 -5.302 1.00 91.50 570 SER A N 1
ATOM 4438 C CA . SER A 1 570 ? -28.328 -10.967 -6.610 1.00 91.50 570 SER A CA 1
ATOM 4439 C C . SER A 1 570 ? -27.653 -9.994 -7.580 1.00 91.50 570 SER A C 1
ATOM 4441 O O . SER A 1 570 ? -26.982 -9.046 -7.181 1.00 91.50 570 SER A O 1
ATOM 4443 N N . SER A 1 571 ? -27.910 -10.145 -8.882 1.00 86.19 571 SER A N 1
ATOM 4444 C CA . SER A 1 571 ? -27.434 -9.190 -9.897 1.00 86.19 571 SER A CA 1
ATOM 4445 C C . SER A 1 571 ? -27.994 -7.771 -9.707 1.00 86.19 571 SER A C 1
ATOM 4447 O O . SER A 1 571 ? -27.444 -6.811 -10.248 1.00 86.19 571 SER A O 1
ATOM 4449 N N . GLN A 1 572 ? -29.101 -7.613 -8.969 1.00 85.25 572 GLN A N 1
ATOM 4450 C CA . GLN A 1 572 ? -29.657 -6.301 -8.648 1.00 85.25 572 GLN A CA 1
ATOM 4451 C C . GLN A 1 572 ? -28.753 -5.534 -7.678 1.00 85.25 572 GLN A C 1
ATOM 4453 O O . GLN A 1 572 ? -28.622 -4.321 -7.831 1.00 85.25 572 GLN A O 1
ATOM 4458 N N . ASP A 1 573 ? -28.077 -6.225 -6.761 1.00 84.06 573 ASP A N 1
ATOM 4459 C CA . ASP A 1 573 ? -27.199 -5.603 -5.763 1.00 84.06 573 ASP A CA 1
ATOM 4460 C C . ASP A 1 573 ? -26.005 -4.915 -6.438 1.00 84.06 573 ASP A C 1
ATOM 4462 O O . ASP A 1 573 ? -25.600 -3.833 -6.024 1.00 84.06 573 ASP A O 1
ATOM 4466 N N . ILE A 1 574 ? -25.495 -5.489 -7.536 1.00 84.31 574 ILE A N 1
ATOM 4467 C CA . ILE A 1 574 ? -24.429 -4.891 -8.357 1.00 84.31 574 ILE A CA 1
ATOM 4468 C C . ILE A 1 574 ? -24.900 -3.558 -8.944 1.00 84.31 574 ILE A C 1
ATOM 4470 O O . ILE A 1 574 ? -24.210 -2.546 -8.836 1.00 84.31 574 ILE A O 1
ATOM 4474 N N . ASN A 1 575 ? -26.095 -3.537 -9.541 1.00 81.75 575 ASN A N 1
ATOM 4475 C CA . ASN A 1 575 ? -26.647 -2.319 -10.133 1.00 81.75 575 ASN A CA 1
ATOM 4476 C C . ASN A 1 575 ? -26.910 -1.247 -9.072 1.00 81.75 575 ASN A C 1
ATOM 4478 O O . ASN A 1 575 ? -26.573 -0.088 -9.298 1.00 81.75 575 ASN A O 1
ATOM 4482 N N . VAL A 1 576 ? -27.474 -1.634 -7.923 1.00 80.88 576 VAL A N 1
ATOM 4483 C CA . VAL A 1 576 ? -27.719 -0.725 -6.795 1.00 80.88 576 VAL A CA 1
ATOM 4484 C C . VAL A 1 576 ? -26.404 -0.154 -6.273 1.00 80.88 576 VAL A C 1
ATOM 4486 O O . VAL A 1 576 ? -26.295 1.059 -6.142 1.00 80.88 576 VAL A O 1
ATOM 4489 N N . ALA A 1 577 ? -25.384 -0.987 -6.060 1.00 80.38 577 ALA A N 1
ATOM 4490 C CA . ALA A 1 577 ? -24.080 -0.530 -5.594 1.00 80.38 577 ALA A CA 1
ATOM 4491 C C . ALA A 1 577 ? -23.434 0.452 -6.587 1.00 80.38 577 ALA A C 1
ATOM 4493 O O . ALA A 1 577 ? -22.998 1.530 -6.201 1.00 80.38 577 ALA A O 1
ATOM 4494 N N . ILE A 1 578 ? -23.405 0.115 -7.880 1.00 79.81 578 ILE A N 1
ATOM 4495 C CA . ILE A 1 578 ? -22.715 0.908 -8.911 1.00 79.81 578 ILE A CA 1
ATOM 4496 C C . ILE A 1 578 ? -23.444 2.222 -9.230 1.00 79.81 578 ILE A C 1
ATOM 4498 O O . ILE A 1 578 ? -22.785 3.223 -9.539 1.00 79.81 578 ILE A O 1
ATOM 4502 N N . GLN A 1 579 ? -24.779 2.226 -9.209 1.00 79.50 579 GLN A N 1
ATOM 4503 C CA . GLN A 1 579 ? -25.597 3.410 -9.510 1.00 79.50 579 GLN A CA 1
ATOM 4504 C C . GLN A 1 579 ? -25.896 4.261 -8.271 1.00 79.50 579 GLN A C 1
ATOM 4506 O O . GLN A 1 579 ? -26.251 5.431 -8.418 1.00 79.50 579 GLN A O 1
ATOM 4511 N N . GLY A 1 580 ? -25.781 3.680 -7.078 1.00 72.31 580 GLY A N 1
ATOM 4512 C CA . GLY A 1 580 ? -26.041 4.342 -5.809 1.00 72.31 580 GLY A CA 1
ATOM 4513 C C . GLY A 1 580 ? -24.994 5.396 -5.454 1.00 72.31 580 GLY A C 1
ATOM 4514 O O . GLY A 1 580 ? -23.884 5.421 -5.990 1.00 72.31 580 GLY A O 1
ATOM 4515 N N . GLN A 1 581 ? -25.367 6.275 -4.523 1.00 76.19 581 GLN A N 1
ATOM 4516 C CA . GLN A 1 581 ? -24.455 7.269 -3.945 1.00 76.19 581 GLN A CA 1
ATOM 4517 C C . GLN A 1 581 ? -23.551 6.668 -2.858 1.00 76.19 581 GLN A C 1
ATOM 4519 O O . GLN A 1 581 ? -22.483 7.208 -2.608 1.00 76.19 581 GLN A O 1
ATOM 4524 N N . ALA A 1 582 ? -23.945 5.535 -2.266 1.00 85.38 582 ALA A N 1
ATOM 4525 C CA . ALA A 1 582 ? -23.194 4.808 -1.244 1.00 85.38 582 ALA A CA 1
ATOM 4526 C C . ALA A 1 582 ? -22.553 3.544 -1.838 1.00 85.38 582 ALA A C 1
ATOM 4528 O O . ALA A 1 582 ? -23.109 2.443 -1.779 1.00 85.38 582 ALA A O 1
ATOM 4529 N N . LEU A 1 583 ? -21.387 3.712 -2.460 1.00 92.25 583 LEU A N 1
ATOM 4530 C CA . LEU A 1 583 ? -20.656 2.618 -3.093 1.00 92.25 583 LEU A CA 1
ATOM 4531 C C . LEU A 1 583 ? -19.814 1.868 -2.039 1.00 92.25 583 LEU A C 1
ATOM 4533 O O . LEU A 1 583 ? -18.891 2.464 -1.482 1.00 92.25 583 LEU A O 1
ATOM 4537 N N . PRO A 1 584 ? -20.067 0.574 -1.759 1.00 95.31 584 PRO A N 1
ATOM 4538 C CA . PRO A 1 584 ? -19.275 -0.170 -0.785 1.00 95.31 584 PRO A CA 1
ATOM 4539 C C . PRO A 1 584 ? -17.818 -0.305 -1.248 1.00 95.31 584 PRO A C 1
ATOM 4541 O O . PRO A 1 584 ? -17.535 -0.510 -2.427 1.00 95.31 584 PRO A O 1
ATOM 4544 N N . ALA A 1 585 ? -16.883 -0.264 -0.302 1.00 97.12 585 ALA A N 1
ATOM 4545 C CA . ALA A 1 585 ? -15.457 -0.427 -0.566 1.00 97.12 585 ALA A CA 1
ATOM 4546 C C . ALA A 1 585 ? -15.118 -1.821 -1.107 1.00 97.12 585 ALA A C 1
ATOM 4548 O O . ALA A 1 585 ? -14.190 -1.995 -1.901 1.00 97.12 585 ALA A O 1
ATOM 4549 N N . SER A 1 586 ? -15.840 -2.840 -0.641 1.00 97.81 586 SER A N 1
ATOM 4550 C CA . SER A 1 586 ? -15.624 -4.231 -1.027 1.00 97.81 586 SER A CA 1
ATOM 4551 C C . SER A 1 586 ? -16.937 -4.990 -1.158 1.00 97.81 586 SER A C 1
ATOM 4553 O O . SER A 1 586 ? -17.917 -4.682 -0.479 1.00 97.81 586 SER A O 1
ATOM 4555 N N . MET A 1 587 ? -16.935 -6.014 -2.009 1.00 97.62 587 MET A N 1
ATOM 4556 C CA . MET A 1 587 ? -18.084 -6.894 -2.213 1.00 97.62 587 MET A CA 1
ATOM 4557 C C . MET A 1 587 ? -17.668 -8.356 -2.079 1.00 97.62 587 MET A C 1
ATOM 4559 O O . MET A 1 587 ? -16.818 -8.835 -2.830 1.00 97.62 587 MET A O 1
ATOM 4563 N N . ILE A 1 588 ? -18.269 -9.056 -1.116 1.00 98.38 588 ILE A N 1
ATOM 4564 C CA . ILE A 1 588 ? -18.107 -10.498 -0.920 1.00 98.38 588 ILE A CA 1
ATOM 4565 C C . ILE A 1 588 ? -18.932 -11.227 -1.983 1.00 98.38 588 ILE A C 1
ATOM 4567 O O . ILE A 1 588 ? -20.120 -10.956 -2.139 1.00 98.38 588 ILE A O 1
ATOM 4571 N N . MET A 1 589 ? -18.302 -12.144 -2.713 1.00 97.50 589 MET A N 1
ATOM 4572 C CA . MET A 1 589 ? -18.893 -12.889 -3.825 1.00 97.50 589 MET A CA 1
ATOM 4573 C C . MET A 1 589 ? -18.532 -14.363 -3.701 1.00 97.50 589 MET A C 1
ATOM 4575 O O . MET A 1 589 ? -17.350 -14.700 -3.648 1.00 97.50 589 MET A O 1
ATOM 4579 N N . HIS A 1 590 ? -19.524 -15.250 -3.677 1.00 98.25 590 HIS A N 1
ATOM 4580 C CA . HIS A 1 590 ? -19.280 -16.693 -3.612 1.00 98.25 590 HIS A CA 1
ATOM 4581 C C . HIS A 1 590 ? -18.915 -17.219 -4.988 1.00 98.25 590 HIS A C 1
ATOM 4583 O O . HIS A 1 590 ? -19.628 -16.943 -5.943 1.00 98.25 590 HIS A O 1
ATOM 4589 N N . VAL A 1 591 ? -17.808 -17.952 -5.095 1.00 98.19 591 VAL A N 1
ATOM 4590 C CA . VAL A 1 591 ? -17.316 -18.487 -6.371 1.00 98.19 591 VAL A CA 1
ATOM 4591 C C . VAL A 1 591 ? -17.365 -20.009 -6.325 1.00 98.19 591 VAL A C 1
ATOM 4593 O O . VAL A 1 591 ? -16.908 -20.609 -5.352 1.00 98.19 591 VAL A O 1
ATOM 4596 N N . ASN A 1 592 ? -17.923 -20.634 -7.363 1.00 96.88 592 ASN A N 1
ATOM 4597 C CA . ASN A 1 592 ? -17.925 -22.089 -7.521 1.00 96.88 592 ASN A CA 1
ATOM 4598 C C . ASN A 1 592 ? -16.768 -22.570 -8.423 1.00 96.88 592 ASN A C 1
ATOM 4600 O O . ASN A 1 592 ? -16.042 -21.781 -9.036 1.00 96.88 592 ASN A O 1
ATOM 4604 N N . ARG A 1 593 ? -16.594 -23.890 -8.538 1.00 96.44 593 ARG A N 1
ATOM 4605 C CA . ARG A 1 593 ? -15.522 -24.501 -9.349 1.00 96.44 593 ARG A CA 1
ATOM 4606 C C . ARG A 1 593 ? -15.660 -24.258 -10.855 1.00 96.44 593 ARG A C 1
ATOM 4608 O O . ARG A 1 593 ? -14.681 -24.412 -11.581 1.00 96.44 593 ARG A O 1
ATOM 4615 N N . GLU A 1 594 ? -16.853 -23.901 -11.324 1.00 97.56 594 GLU A N 1
ATOM 4616 C CA . GLU A 1 594 ? -17.127 -23.501 -12.703 1.00 97.56 594 GLU A CA 1
ATOM 4617 C C . GLU A 1 594 ? -16.760 -22.025 -12.978 1.00 97.56 594 GLU A C 1
ATOM 4619 O O . GLU A 1 594 ? -16.898 -21.567 -14.111 1.00 97.56 594 GLU A O 1
ATOM 4624 N N . LEU A 1 595 ? -16.217 -21.306 -11.981 1.00 98.06 595 LEU A N 1
ATOM 4625 C CA . LEU A 1 595 ? -15.916 -19.868 -12.020 1.00 98.06 595 LEU A CA 1
ATOM 4626 C C . LEU A 1 595 ? -17.162 -19.009 -12.250 1.00 98.06 595 LEU A C 1
ATOM 4628 O O . LEU A 1 595 ? -17.111 -17.970 -12.911 1.00 98.06 595 LEU A O 1
ATOM 4632 N N . GLU A 1 596 ? -18.281 -19.434 -11.677 1.00 97.88 596 GLU A N 1
ATOM 4633 C CA . GLU A 1 596 ? -19.508 -18.656 -11.598 1.00 97.88 596 GLU A CA 1
ATOM 4634 C C . GLU A 1 596 ? -19.628 -18.021 -10.213 1.00 97.88 596 GLU A C 1
ATOM 4636 O O . GLU A 1 596 ? -19.267 -18.621 -9.194 1.00 97.88 596 GLU A O 1
ATOM 4641 N N . VAL A 1 597 ? -20.150 -16.798 -10.184 1.00 98.19 597 VAL A N 1
ATOM 4642 C CA . VAL A 1 597 ? -20.505 -16.100 -8.954 1.00 98.19 597 VAL A CA 1
ATOM 4643 C C . VAL A 1 597 ? -21.915 -16.506 -8.550 1.00 98.19 597 VAL A C 1
ATOM 4645 O O . VAL A 1 597 ? -22.841 -16.447 -9.362 1.00 98.19 597 VAL A O 1
ATOM 4648 N N . THR A 1 598 ? -22.090 -16.899 -7.294 1.00 96.56 598 THR A N 1
ATOM 4649 C CA . THR A 1 598 ? -23.367 -17.326 -6.723 1.00 96.56 598 THR A CA 1
ATOM 4650 C C . THR A 1 598 ? -23.776 -16.456 -5.541 1.00 96.56 598 THR A C 1
ATOM 4652 O O . THR A 1 598 ? -22.966 -15.724 -4.973 1.00 96.56 598 THR A O 1
ATOM 4655 N N . ASP A 1 599 ? -25.030 -16.597 -5.120 1.00 93.38 599 ASP A N 1
ATOM 4656 C CA . ASP A 1 599 ? -25.478 -16.111 -3.816 1.00 93.38 599 ASP A CA 1
ATOM 4657 C C . ASP A 1 599 ? -24.803 -16.855 -2.643 1.00 93.38 599 ASP A C 1
ATOM 4659 O O . ASP A 1 599 ? -24.091 -17.857 -2.818 1.00 93.38 599 ASP A O 1
ATOM 4663 N N . GLY A 1 600 ? -25.075 -16.397 -1.416 1.00 88.75 600 GLY A N 1
ATOM 4664 C CA . GLY A 1 600 ? -24.551 -17.004 -0.190 1.00 88.75 600 GLY A CA 1
ATOM 4665 C C . GLY A 1 600 ? -24.977 -18.458 0.035 1.00 88.75 600 GLY A C 1
ATOM 4666 O O . GLY A 1 600 ? -24.306 -19.185 0.767 1.00 88.75 600 GLY A O 1
ATOM 4667 N N . SER A 1 601 ? -26.033 -18.940 -0.629 1.00 89.31 601 SER A N 1
ATOM 4668 C CA . SER A 1 601 ? -26.463 -20.342 -0.550 1.00 89.31 601 SER A CA 1
ATOM 4669 C C . SER A 1 601 ? -25.710 -21.257 -1.523 1.00 89.31 601 SER A C 1
ATOM 4671 O O . SER A 1 601 ? -25.643 -22.465 -1.300 1.00 89.31 601 SER A O 1
ATOM 4673 N N . GLY A 1 602 ? -25.134 -20.697 -2.592 1.00 88.69 602 GLY A N 1
ATOM 4674 C CA . GLY A 1 602 ? -24.572 -21.452 -3.714 1.00 88.69 602 GLY A CA 1
ATOM 4675 C C . GLY A 1 602 ? -25.620 -21.989 -4.696 1.00 88.69 602 GLY A C 1
ATOM 4676 O O . GLY A 1 602 ? -25.260 -22.686 -5.641 1.00 88.69 602 GLY A O 1
ATOM 4677 N N . SER A 1 603 ? -26.909 -21.704 -4.480 1.00 87.50 603 SER A N 1
ATOM 4678 C CA . SER A 1 603 ? -28.008 -22.271 -5.278 1.00 87.50 603 SER A CA 1
ATOM 4679 C C . SER A 1 603 ? -28.336 -21.437 -6.512 1.00 87.50 603 SER A C 1
ATOM 4681 O O . SER A 1 603 ? -28.818 -21.983 -7.504 1.00 87.50 603 SER A O 1
ATOM 4683 N N . ASN A 1 604 ? -28.100 -20.125 -6.450 1.00 92.44 604 ASN A N 1
ATOM 4684 C CA . ASN A 1 604 ? -28.429 -19.201 -7.528 1.00 92.44 604 ASN A CA 1
ATOM 4685 C C . ASN A 1 604 ? -27.148 -18.642 -8.145 1.00 92.44 604 ASN A C 1
ATOM 4687 O O . ASN A 1 604 ? -26.378 -17.966 -7.465 1.00 92.44 604 ASN A O 1
ATOM 4691 N N . VAL A 1 605 ? -26.944 -18.911 -9.436 1.00 96.50 605 VAL A N 1
ATOM 4692 C CA . VAL A 1 605 ? -25.865 -18.315 -10.233 1.00 96.50 605 VAL A CA 1
ATOM 4693 C C . VAL A 1 605 ? -26.268 -16.899 -10.639 1.00 96.50 605 VAL A C 1
ATOM 4695 O O . VAL A 1 605 ? -27.342 -16.688 -11.201 1.00 96.50 605 VAL A O 1
ATOM 4698 N N . ILE A 1 606 ? -25.398 -15.937 -10.346 1.00 96.31 606 ILE A N 1
ATOM 4699 C CA . ILE A 1 606 ? -25.573 -14.509 -10.635 1.00 96.31 606 ILE A CA 1
ATOM 4700 C C . ILE A 1 606 ? -24.962 -14.159 -11.998 1.00 96.31 606 ILE A C 1
ATOM 4702 O O . ILE A 1 606 ? -25.538 -13.372 -12.746 1.00 96.31 606 ILE A O 1
ATOM 4706 N N . GLY A 1 607 ? -23.823 -14.765 -12.332 1.00 96.31 607 GLY A N 1
ATOM 4707 C CA . GLY A 1 607 ? -23.116 -14.589 -13.599 1.00 96.31 607 GLY A CA 1
ATOM 4708 C C . GLY A 1 607 ? -21.761 -15.288 -13.572 1.00 96.31 607 GLY A C 1
ATOM 4709 O O . GLY A 1 607 ? -21.359 -15.832 -12.541 1.00 96.31 607 GLY A O 1
ATOM 4710 N N . SER A 1 608 ? -21.037 -15.275 -14.689 1.00 97.62 608 SER A N 1
ATOM 4711 C CA . SER A 1 608 ? -19.638 -15.714 -14.675 1.00 97.62 608 SER A CA 1
ATOM 4712 C C . SER A 1 608 ? -18.767 -14.739 -13.873 1.00 97.62 608 SER A C 1
ATOM 4714 O O . SER A 1 608 ? -19.074 -13.550 -13.766 1.00 97.62 608 SER A O 1
ATOM 4716 N N . LEU A 1 609 ? -17.651 -15.223 -13.324 1.00 97.38 609 LEU A N 1
ATOM 4717 C CA . LEU A 1 609 ? -16.699 -14.382 -12.594 1.00 97.38 609 LEU A CA 1
ATOM 4718 C C . LEU A 1 609 ? -16.162 -13.232 -13.459 1.00 97.38 609 LEU A C 1
ATOM 4720 O O . LEU A 1 609 ? -15.992 -12.128 -12.953 1.00 97.38 609 LEU A O 1
ATOM 4724 N N . ASP A 1 610 ? -15.959 -13.467 -14.758 1.00 95.06 610 ASP A N 1
ATOM 4725 C CA . ASP A 1 610 ? -15.557 -12.425 -15.708 1.00 95.06 610 ASP A CA 1
ATOM 4726 C C . ASP A 1 610 ? -16.608 -11.321 -15.832 1.00 95.06 610 ASP A C 1
ATOM 4728 O O . ASP A 1 610 ? -16.287 -10.152 -15.639 1.00 95.06 610 ASP A O 1
ATOM 4732 N N . GLU A 1 611 ? -17.864 -11.688 -16.093 1.00 94.94 611 GLU A N 1
ATOM 4733 C CA . GLU A 1 611 ? -18.951 -10.715 -16.244 1.00 94.94 611 GLU A CA 1
ATOM 4734 C C . GLU A 1 611 ? -19.134 -9.880 -14.976 1.00 94.94 611 GLU A C 1
ATOM 4736 O O . GLU A 1 611 ? -19.300 -8.664 -15.054 1.00 94.94 611 GLU A O 1
ATOM 4741 N N . VAL A 1 612 ? -19.078 -10.511 -13.800 1.00 95.19 612 VAL A N 1
ATOM 4742 C CA . VAL A 1 612 ? -19.252 -9.797 -12.531 1.00 95.19 612 VAL A CA 1
ATOM 4743 C C . VAL A 1 612 ? -18.069 -8.869 -12.250 1.00 95.19 612 VAL A C 1
ATOM 4745 O O . VAL A 1 612 ? -18.288 -7.717 -11.883 1.00 95.19 612 VAL A O 1
ATOM 4748 N N . LEU A 1 613 ? -16.825 -9.310 -12.457 1.00 93.94 613 LEU A N 1
ATOM 4749 C CA . LEU A 1 613 ? -15.652 -8.452 -12.256 1.00 93.94 613 LEU A CA 1
ATOM 4750 C C . LEU A 1 613 ? -15.609 -7.278 -13.242 1.00 93.94 613 LEU A C 1
ATOM 4752 O O . LEU A 1 613 ? -15.266 -6.166 -12.839 1.00 93.94 613 LEU A O 1
ATOM 4756 N N . ASP A 1 614 ? -15.999 -7.495 -14.499 1.00 90.44 614 ASP A N 1
ATOM 4757 C CA . ASP A 1 614 ? -16.088 -6.428 -15.499 1.00 90.44 614 ASP A CA 1
ATOM 4758 C C . ASP A 1 614 ? -17.161 -5.393 -15.122 1.00 90.44 614 ASP A C 1
ATOM 4760 O O . ASP A 1 614 ? -16.953 -4.194 -15.317 1.00 90.44 614 ASP A O 1
ATOM 4764 N N . LEU A 1 615 ? -18.278 -5.829 -14.520 1.00 91.12 615 LEU A N 1
ATOM 4765 C CA . LEU A 1 615 ? -19.294 -4.921 -13.981 1.00 91.12 615 LEU A CA 1
ATOM 4766 C C . LEU A 1 615 ? -18.759 -4.094 -12.804 1.00 91.12 615 LEU A C 1
ATOM 4768 O O . LEU A 1 615 ? -18.993 -2.888 -12.768 1.00 91.12 615 LEU A O 1
ATOM 4772 N N . LEU A 1 616 ? -18.030 -4.703 -11.860 1.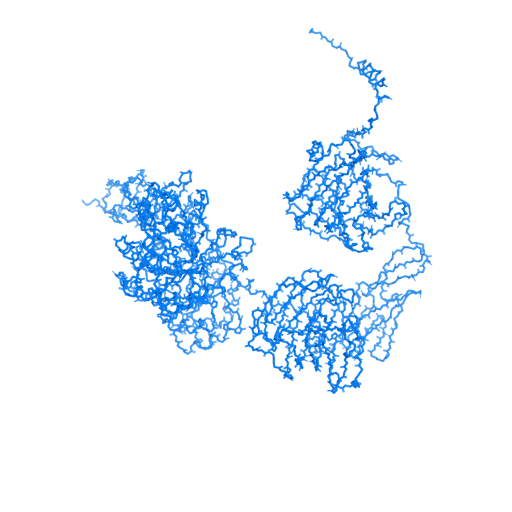00 90.56 616 LEU A N 1
ATOM 4773 C CA . LEU A 1 616 ? -17.431 -3.971 -10.733 1.00 90.56 616 LEU A CA 1
ATOM 4774 C C . LEU A 1 616 ? -16.365 -2.959 -11.191 1.00 90.56 616 LEU A C 1
ATOM 4776 O O . LEU A 1 616 ? -16.215 -1.894 -10.582 1.00 90.56 616 LEU A O 1
ATOM 4780 N N . GLY A 1 617 ? -15.623 -3.277 -12.255 1.00 87.06 617 GLY A N 1
ATOM 4781 C CA . GLY A 1 617 ? -14.558 -2.433 -12.789 1.00 87.06 617 GLY A CA 1
ATOM 4782 C C . GLY A 1 617 ? -13.486 -2.111 -11.740 1.00 87.06 617 GLY A C 1
ATOM 4783 O O . GLY A 1 617 ? -13.042 -2.975 -10.991 1.00 87.06 617 GLY A O 1
ATOM 4784 N N . ASN A 1 618 ? -13.067 -0.846 -11.666 1.00 87.50 618 ASN A N 1
ATOM 4785 C CA . ASN A 1 618 ? -12.119 -0.336 -10.665 1.00 87.50 618 ASN A CA 1
ATOM 4786 C C . ASN A 1 618 ? -12.813 0.428 -9.520 1.00 87.50 618 ASN A C 1
ATOM 4788 O O . ASN A 1 618 ? -12.219 1.334 -8.930 1.00 87.50 618 ASN A O 1
ATOM 4792 N N . ARG A 1 619 ? -14.080 0.098 -9.236 1.00 89.56 619 ARG A N 1
ATOM 4793 C CA . ARG A 1 619 ? -14.930 0.831 -8.285 1.00 89.56 619 ARG A CA 1
ATOM 4794 C C . ARG A 1 619 ? -15.127 0.110 -6.951 1.00 89.56 619 ARG A C 1
ATOM 4796 O O . ARG A 1 619 ? -15.271 0.775 -5.934 1.00 89.56 619 ARG A O 1
ATOM 4803 N N . ILE A 1 620 ? -15.112 -1.224 -6.938 1.00 95.25 620 ILE A N 1
ATOM 4804 C CA . ILE A 1 620 ? -15.339 -2.041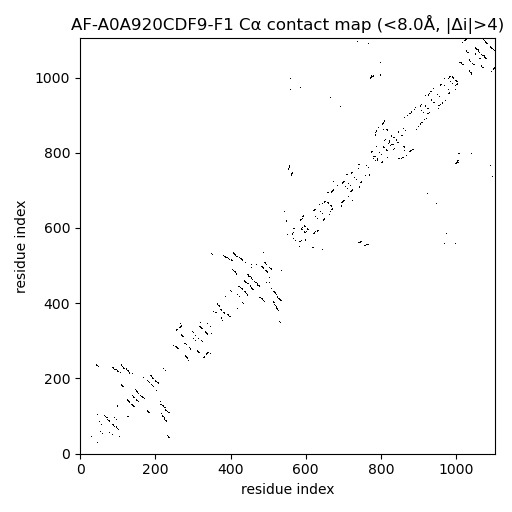 -5.734 1.00 95.25 620 ILE A CA 1
ATOM 4805 C C . ILE A 1 620 ? -14.281 -3.143 -5.661 1.00 95.25 620 ILE A C 1
ATOM 4807 O O . ILE A 1 620 ? -14.040 -3.824 -6.656 1.00 95.25 620 ILE A O 1
ATOM 4811 N N . ILE A 1 621 ? -13.661 -3.349 -4.491 1.00 97.94 621 ILE A N 1
ATOM 4812 C CA . ILE A 1 621 ? -12.668 -4.418 -4.304 1.00 97.94 621 ILE A CA 1
ATOM 4813 C C . ILE A 1 621 ? -13.391 -5.772 -4.195 1.00 97.94 621 ILE A C 1
ATOM 4815 O O . ILE A 1 621 ? -14.197 -5.964 -3.278 1.00 97.94 621 ILE A O 1
ATOM 4819 N N . PRO A 1 622 ? -13.114 -6.743 -5.079 1.00 97.94 622 PRO A N 1
ATOM 4820 C CA . PRO A 1 622 ? -13.740 -8.055 -5.002 1.00 97.94 622 PRO A CA 1
ATOM 4821 C C . PRO A 1 622 ? -13.189 -8.862 -3.817 1.00 97.94 622 PRO A C 1
ATOM 4823 O O . PRO A 1 622 ? -11.973 -8.954 -3.629 1.00 97.94 622 PRO A O 1
ATOM 4826 N N . ALA A 1 623 ? -14.074 -9.492 -3.044 1.00 98.50 623 ALA A N 1
ATOM 4827 C CA . ALA A 1 623 ? -13.735 -10.454 -2.000 1.00 98.50 623 ALA A CA 1
ATOM 4828 C C . ALA A 1 623 ? -14.308 -11.837 -2.345 1.00 98.50 623 ALA A C 1
ATOM 4830 O O . ALA A 1 623 ? -15.501 -12.092 -2.220 1.00 98.50 623 ALA A O 1
ATOM 4831 N N . LEU A 1 624 ? -13.443 -12.730 -2.823 1.00 98.69 624 LEU A N 1
ATOM 4832 C CA . LEU A 1 624 ? -13.812 -13.999 -3.448 1.00 98.69 624 LEU A CA 1
ATOM 4833 C C . LEU A 1 624 ? -13.960 -15.091 -2.384 1.00 98.69 624 LEU A C 1
ATOM 4835 O O . LEU A 1 624 ? -12.966 -15.541 -1.809 1.00 98.69 624 LEU A O 1
ATOM 4839 N N . TYR A 1 625 ? -15.198 -15.494 -2.108 1.00 98.69 625 TYR A N 1
ATOM 4840 C CA . TYR A 1 625 ? -15.530 -16.504 -1.112 1.00 98.69 625 TYR A CA 1
ATOM 4841 C C . TYR A 1 625 ? -15.414 -17.907 -1.697 1.00 98.69 625 TYR A C 1
ATOM 4843 O O . TYR A 1 625 ? -16.124 -18.261 -2.639 1.00 98.69 625 TYR A O 1
ATOM 4851 N N . VAL A 1 626 ? -14.533 -18.714 -1.105 1.00 97.94 626 VAL A N 1
ATOM 4852 C CA . VAL A 1 626 ? -14.243 -20.090 -1.518 1.00 97.94 626 VAL A CA 1
ATOM 4853 C C . VAL A 1 626 ? -14.748 -21.049 -0.444 1.00 97.94 626 VAL A C 1
ATOM 4855 O O . VAL A 1 626 ? -14.276 -21.026 0.694 1.00 97.94 626 VAL A O 1
ATOM 4858 N N . LYS A 1 627 ? -15.719 -21.896 -0.797 1.00 96.00 627 LYS A N 1
ATOM 4859 C CA . LYS A 1 627 ? -16.360 -22.842 0.136 1.00 96.00 627 LYS A CA 1
ATOM 4860 C C . LYS A 1 627 ? -15.737 -24.234 0.145 1.00 96.00 627 LYS A C 1
ATOM 4862 O O . LYS A 1 627 ? -15.945 -24.978 1.098 1.00 96.00 627 LYS A O 1
ATOM 4867 N N . ASP A 1 628 ? -15.032 -24.605 -0.918 1.00 95.56 628 ASP A N 1
ATOM 4868 C CA . ASP A 1 628 ? -14.573 -25.973 -1.123 1.00 95.56 628 ASP A CA 1
ATOM 4869 C C . ASP A 1 628 ? -13.253 -26.049 -1.902 1.00 95.56 628 ASP A C 1
ATOM 4871 O O . ASP A 1 628 ? -12.886 -25.152 -2.663 1.00 95.56 628 ASP A O 1
ATOM 4875 N N . GLU A 1 629 ? -12.553 -27.168 -1.729 1.00 97.44 629 GLU A N 1
ATOM 4876 C CA . GLU A 1 629 ? -11.245 -27.436 -2.333 1.00 97.44 629 GLU A CA 1
ATOM 4877 C C . GLU A 1 629 ? -11.288 -27.534 -3.870 1.00 97.44 629 GLU A C 1
ATOM 4879 O O . GLU A 1 629 ? -10.310 -27.189 -4.535 1.00 97.44 629 GLU A O 1
ATOM 4884 N N . LEU A 1 630 ? -12.414 -27.945 -4.474 1.00 97.38 630 LEU A N 1
ATOM 4885 C CA . LEU A 1 630 ? -12.512 -28.098 -5.934 1.00 97.38 630 LEU A CA 1
ATOM 4886 C C . LEU A 1 630 ? -12.499 -26.747 -6.657 1.00 97.38 630 LEU A C 1
ATOM 4888 O O . LEU A 1 630 ? -12.148 -26.693 -7.836 1.00 97.38 630 LEU A O 1
ATOM 4892 N N . THR A 1 631 ? -12.851 -25.670 -5.957 1.00 98.00 631 THR A N 1
ATOM 4893 C CA . THR A 1 631 ? -12.840 -24.302 -6.484 1.00 98.00 631 THR A CA 1
ATOM 4894 C C . THR A 1 631 ? -11.435 -23.685 -6.502 1.00 98.00 631 THR A C 1
ATOM 4896 O O . THR A 1 631 ? -11.138 -22.841 -7.351 1.00 98.00 631 THR A O 1
ATOM 4899 N N . VAL A 1 632 ? -10.531 -24.126 -5.620 1.00 98.31 632 VAL A N 1
ATOM 4900 C CA . VAL A 1 632 ? -9.216 -23.496 -5.401 1.00 98.31 632 VAL A CA 1
ATOM 4901 C C . VAL A 1 632 ? -8.367 -23.450 -6.669 1.00 98.31 632 VAL A C 1
ATOM 4903 O O . VAL A 1 632 ? -7.841 -22.391 -7.014 1.00 98.31 632 VAL A O 1
ATOM 4906 N N . LEU A 1 633 ? -8.213 -24.578 -7.368 1.00 97.81 633 LEU A N 1
ATOM 4907 C CA . LEU A 1 633 ? -7.336 -24.658 -8.538 1.00 97.81 633 LEU A CA 1
ATOM 4908 C C . LEU A 1 633 ? -7.871 -23.840 -9.732 1.00 97.81 633 LEU A C 1
ATOM 4910 O O . LEU A 1 633 ? -7.099 -23.026 -10.246 1.00 97.81 633 LEU A O 1
ATOM 4914 N N . PRO A 1 634 ? -9.148 -23.980 -10.156 1.00 98.12 634 PRO A N 1
ATOM 4915 C CA . PRO A 1 634 ? -9.723 -23.125 -11.196 1.00 98.12 634 PRO A CA 1
ATOM 4916 C C . PRO A 1 634 ? -9.590 -21.634 -10.879 1.00 98.12 634 PRO A C 1
ATOM 4918 O O . PRO A 1 634 ? -9.182 -20.856 -11.743 1.00 98.12 634 PRO A O 1
ATOM 4921 N N . LEU A 1 635 ? -9.886 -21.235 -9.636 1.00 98.44 635 LEU A N 1
ATOM 4922 C CA . LEU A 1 635 ? -9.814 -19.837 -9.223 1.00 98.44 635 LEU A CA 1
ATOM 4923 C C . LEU A 1 635 ? -8.376 -19.314 -9.234 1.00 98.44 635 LEU A C 1
ATOM 4925 O O . LEU A 1 635 ? -8.111 -18.228 -9.744 1.00 98.44 635 LEU A O 1
ATOM 4929 N N . SER A 1 636 ? -7.434 -20.093 -8.709 1.00 98.00 636 SER A N 1
ATOM 4930 C CA . SER A 1 636 ? -6.016 -19.725 -8.673 1.00 98.00 636 SER A CA 1
ATOM 4931 C C . SER A 1 636 ? -5.446 -19.516 -10.076 1.00 98.00 636 SER A C 1
ATOM 4933 O O . SER A 1 636 ? -4.794 -18.506 -10.340 1.00 98.00 636 SER A O 1
ATOM 4935 N N . ASP A 1 637 ? -5.734 -20.439 -10.998 1.00 95.69 637 ASP A N 1
ATOM 4936 C CA . ASP A 1 637 ? -5.324 -20.325 -12.399 1.00 95.69 637 ASP A CA 1
ATOM 4937 C C . ASP A 1 637 ? -5.946 -19.089 -13.069 1.00 95.69 637 ASP A C 1
ATOM 4939 O O . ASP A 1 637 ? -5.255 -18.326 -13.750 1.00 95.69 637 ASP A O 1
ATOM 4943 N N . TYR A 1 638 ? -7.230 -18.834 -12.814 1.00 96.12 638 TYR A N 1
ATOM 4944 C CA . TYR A 1 638 ? -7.915 -17.638 -13.293 1.00 96.12 638 TYR A CA 1
ATOM 4945 C C . TYR A 1 638 ? -7.242 -16.343 -12.798 1.00 96.12 638 TYR A C 1
ATOM 4947 O O . TYR A 1 638 ? -6.897 -15.481 -13.611 1.00 96.12 638 TYR A O 1
ATOM 4955 N N . LEU A 1 639 ? -6.989 -16.220 -11.491 1.00 94.88 639 LEU A N 1
ATOM 4956 C CA . LEU A 1 639 ? -6.376 -15.038 -10.871 1.00 94.88 639 LEU A CA 1
ATOM 4957 C C . LEU A 1 639 ? -4.986 -14.737 -11.445 1.00 94.88 639 LEU A C 1
ATOM 4959 O O . LEU A 1 639 ? -4.687 -13.586 -11.777 1.00 94.88 639 LEU A O 1
ATOM 4963 N N . VAL A 1 640 ? -4.153 -15.772 -11.608 1.00 89.31 640 VAL A N 1
ATOM 4964 C CA . VAL A 1 640 ? -2.801 -15.651 -12.175 1.00 89.31 640 VAL A CA 1
ATOM 4965 C C . VAL A 1 640 ? -2.863 -15.243 -13.646 1.00 89.31 640 VAL A C 1
ATOM 4967 O O . VAL A 1 640 ? -2.192 -14.286 -14.043 1.00 89.31 640 VAL A O 1
ATOM 4970 N N . ARG A 1 641 ? -3.702 -15.906 -14.457 1.00 85.62 641 ARG A N 1
ATOM 4971 C CA . ARG A 1 641 ? -3.856 -15.580 -15.885 1.00 85.62 641 ARG A CA 1
ATOM 4972 C C . ARG A 1 641 ? -4.370 -14.159 -16.100 1.00 85.62 641 ARG A C 1
ATOM 4974 O O . ARG A 1 641 ? -3.897 -13.467 -17.001 1.00 85.62 641 ARG A O 1
ATOM 4981 N N . ARG A 1 642 ? -5.313 -13.706 -15.270 1.00 84.94 642 ARG A N 1
ATOM 4982 C CA . ARG A 1 642 ? -5.917 -12.367 -15.360 1.00 84.94 642 ARG A CA 1
ATOM 4983 C C . ARG A 1 642 ? -5.110 -11.275 -14.656 1.00 84.94 642 ARG A C 1
ATOM 4985 O O . ARG A 1 642 ? -5.393 -10.095 -14.873 1.00 84.94 642 ARG A O 1
ATOM 4992 N N . ARG A 1 643 ? -4.072 -11.644 -13.892 1.00 86.69 643 ARG A N 1
ATOM 4993 C CA . ARG A 1 643 ? -3.233 -10.735 -13.089 1.00 86.69 643 ARG A CA 1
ATOM 4994 C C . ARG A 1 643 ? -4.068 -9.887 -12.133 1.00 86.69 643 ARG A C 1
ATOM 4996 O O . ARG A 1 643 ? -3.910 -8.667 -12.064 1.00 86.69 643 ARG A O 1
ATOM 5003 N N . ILE A 1 644 ? -4.992 -10.538 -11.435 1.00 91.31 644 ILE A N 1
ATOM 5004 C CA . ILE A 1 644 ? -5.806 -9.882 -10.416 1.00 91.31 644 ILE A CA 1
ATOM 5005 C C . ILE A 1 644 ? -4.956 -9.761 -9.156 1.00 91.31 644 ILE A C 1
ATOM 5007 O O . ILE A 1 644 ? -4.629 -10.754 -8.513 1.00 91.31 644 ILE A O 1
ATOM 5011 N N . GLU A 1 645 ? -4.561 -8.531 -8.837 1.00 93.75 645 GLU A N 1
ATOM 5012 C CA . GLU A 1 645 ? -3.738 -8.225 -7.663 1.00 93.75 645 GLU A CA 1
ATOM 5013 C C . GLU A 1 645 ? -4.533 -7.523 -6.559 1.00 93.75 645 GLU A C 1
ATOM 5015 O O . GLU A 1 645 ? -4.165 -7.612 -5.391 1.00 93.75 645 GLU A O 1
ATOM 5020 N N . ASP A 1 646 ? -5.614 -6.822 -6.905 1.00 96.25 646 ASP A N 1
ATOM 5021 C CA . ASP A 1 646 ? -6.394 -6.019 -5.968 1.00 96.25 646 ASP A CA 1
ATOM 5022 C C . ASP A 1 646 ? -7.713 -6.702 -5.592 1.00 96.25 646 ASP A C 1
ATOM 5024 O O . ASP A 1 646 ? -8.788 -6.288 -6.004 1.00 96.25 646 ASP A O 1
ATOM 5028 N N . ALA A 1 647 ? -7.605 -7.797 -4.840 1.00 97.88 647 ALA A N 1
ATOM 5029 C CA . ALA A 1 647 ? -8.735 -8.599 -4.388 1.00 97.88 647 ALA A CA 1
ATOM 5030 C C . ALA A 1 647 ? -8.474 -9.214 -3.004 1.00 97.88 647 ALA A C 1
ATOM 5032 O O . ALA A 1 647 ? -7.327 -9.300 -2.540 1.00 97.88 647 ALA A O 1
ATOM 5033 N N . PHE A 1 648 ? -9.544 -9.690 -2.373 1.00 98.75 648 PHE A N 1
ATOM 5034 C CA . PHE A 1 648 ? -9.484 -10.586 -1.224 1.00 98.75 648 PHE A CA 1
ATOM 5035 C C . PHE A 1 648 ? -9.871 -12.008 -1.623 1.00 98.75 648 PHE A C 1
ATOM 5037 O O . PHE A 1 648 ? -10.662 -12.215 -2.542 1.00 98.75 648 PHE A O 1
ATOM 5044 N N . VAL A 1 649 ? -9.358 -12.980 -0.878 1.00 98.69 649 VAL A N 1
ATOM 5045 C CA . VAL A 1 649 ? -9.923 -14.329 -0.792 1.00 98.69 649 VAL A CA 1
ATOM 5046 C C . VAL A 1 649 ? -10.429 -14.546 0.631 1.00 98.69 649 VAL A C 1
ATOM 5048 O O . VAL A 1 649 ? -9.747 -14.197 1.597 1.00 98.69 649 VAL A O 1
ATOM 5051 N N . ILE A 1 650 ? -11.631 -15.102 0.750 1.00 98.75 650 ILE A N 1
ATOM 5052 C CA . ILE A 1 650 ? -12.310 -15.350 2.021 1.00 98.75 650 ILE A CA 1
ATOM 5053 C C . ILE A 1 650 ? -12.783 -16.803 2.101 1.00 98.75 650 ILE A C 1
ATOM 5055 O O . ILE A 1 650 ? -13.220 -17.387 1.112 1.00 98.75 650 ILE A O 1
ATOM 5059 N N . SER A 1 651 ? -12.668 -17.404 3.281 1.00 98.50 651 SER A N 1
ATOM 5060 C CA . SER A 1 651 ? -13.261 -18.705 3.592 1.00 98.50 651 SER A CA 1
ATOM 5061 C C . SER A 1 651 ? -13.389 -18.869 5.103 1.00 98.50 651 SER A C 1
ATOM 5063 O O . SER A 1 651 ? -12.660 -18.224 5.854 1.00 98.50 651 SER A O 1
ATOM 5065 N N . ALA A 1 652 ? -14.266 -19.765 5.551 1.00 97.69 652 ALA A N 1
ATOM 5066 C CA . ALA A 1 652 ? -14.245 -20.273 6.923 1.00 97.69 652 ALA A CA 1
ATOM 5067 C C . ALA A 1 652 ? -13.118 -21.307 7.147 1.00 97.69 652 ALA A C 1
ATOM 5069 O O . ALA A 1 652 ? -12.753 -21.589 8.290 1.00 97.69 652 ALA A O 1
ATOM 5070 N N . ASP A 1 653 ? -12.555 -21.868 6.068 1.00 97.94 653 ASP A N 1
ATOM 5071 C CA . ASP A 1 653 ? -11.409 -22.780 6.105 1.00 97.94 653 ASP A CA 1
ATOM 5072 C C . ASP A 1 653 ? -10.119 -22.045 5.709 1.00 97.94 653 ASP A C 1
ATOM 5074 O O . ASP A 1 653 ? -9.901 -21.664 4.554 1.00 97.94 653 ASP A O 1
ATOM 5078 N N . GLY A 1 654 ? -9.234 -21.860 6.690 1.00 97.69 654 GLY A N 1
ATOM 5079 C CA . GLY A 1 654 ? -7.966 -21.162 6.502 1.00 97.69 654 GLY A CA 1
ATOM 5080 C C . GLY A 1 654 ? -7.011 -21.854 5.527 1.00 97.69 654 GLY A C 1
ATOM 5081 O O . GLY A 1 654 ? -6.170 -21.179 4.932 1.00 97.69 654 GLY A O 1
ATOM 5082 N N . GLU A 1 655 ? -7.139 -23.165 5.312 1.00 98.31 655 GLU A N 1
ATOM 5083 C CA . GLU A 1 655 ? -6.301 -23.875 4.345 1.00 98.31 655 GLU A CA 1
ATOM 5084 C C . GLU A 1 655 ? -6.683 -23.502 2.904 1.00 98.31 655 GLU A C 1
ATOM 5086 O O . GLU A 1 655 ? -5.799 -23.287 2.075 1.00 98.31 655 GLU A O 1
ATOM 5091 N N . LEU A 1 656 ? -7.974 -23.298 2.614 1.00 98.62 656 LEU A N 1
ATOM 5092 C CA . LEU A 1 656 ? -8.425 -22.843 1.292 1.00 98.62 656 LEU A CA 1
ATOM 5093 C C . LEU A 1 656 ? -7.892 -21.440 0.974 1.00 98.62 656 LEU A C 1
ATOM 5095 O O . LEU A 1 656 ? -7.373 -21.199 -0.120 1.00 98.62 656 LEU A O 1
ATOM 5099 N N . VAL A 1 657 ? -7.945 -20.527 1.953 1.00 98.56 657 VAL A N 1
ATOM 5100 C CA . VAL A 1 657 ? -7.371 -19.175 1.826 1.00 98.56 657 VAL A CA 1
ATOM 5101 C C . VAL A 1 657 ? -5.877 -19.257 1.520 1.00 98.56 657 VAL A C 1
ATOM 5103 O O . VAL A 1 657 ? -5.385 -18.623 0.581 1.00 98.56 657 VAL A O 1
ATOM 5106 N N . LYS A 1 658 ? -5.151 -20.079 2.281 1.00 97.81 658 LYS A N 1
ATOM 5107 C CA . LYS A 1 658 ? -3.708 -20.260 2.138 1.00 97.81 658 LYS A CA 1
ATOM 5108 C C . LYS A 1 658 ? -3.318 -20.804 0.765 1.00 97.81 658 LYS A C 1
ATOM 5110 O O . LYS A 1 658 ? -2.339 -20.324 0.184 1.00 97.81 658 LYS A O 1
ATOM 5115 N N . GLN A 1 659 ? -4.066 -21.767 0.228 1.00 98.00 659 GLN A N 1
ATOM 5116 C CA . GLN A 1 659 ? -3.794 -22.351 -1.088 1.00 98.00 659 GLN A CA 1
ATOM 5117 C C . GLN A 1 659 ? -3.976 -21.327 -2.216 1.00 98.00 659 GLN A C 1
ATOM 5119 O O . GLN A 1 659 ? -3.075 -21.168 -3.042 1.00 98.00 659 GLN A O 1
ATOM 5124 N N . VAL A 1 660 ? -5.076 -20.564 -2.205 1.00 98.00 660 VAL A N 1
ATOM 5125 C CA . VAL A 1 660 ? -5.316 -19.504 -3.200 1.00 98.00 660 VAL A CA 1
ATOM 5126 C C . VAL A 1 660 ? -4.240 -18.419 -3.118 1.00 98.00 660 VAL A C 1
ATOM 5128 O O . VAL A 1 660 ? -3.670 -18.031 -4.138 1.00 98.00 660 VAL A O 1
ATOM 5131 N N . ARG A 1 661 ? -3.889 -17.959 -1.909 1.00 96.69 661 ARG A N 1
ATOM 5132 C CA . ARG A 1 661 ? -2.827 -16.953 -1.726 1.00 96.69 661 ARG A CA 1
ATOM 5133 C C . ARG A 1 661 ? -1.450 -17.456 -2.138 1.00 96.69 661 ARG A C 1
ATOM 5135 O O . ARG A 1 661 ? -0.646 -16.673 -2.628 1.00 96.69 661 ARG A O 1
ATOM 5142 N N . SER A 1 662 ? -1.166 -18.745 -1.972 1.00 94.62 662 SER A N 1
ATOM 5143 C CA . SER A 1 662 ? 0.104 -19.324 -2.424 1.00 94.62 662 SER A CA 1
ATOM 5144 C C . SER A 1 662 ? 0.258 -19.233 -3.946 1.00 94.62 662 SER A C 1
ATOM 5146 O O . SER A 1 662 ? 1.365 -19.009 -4.431 1.00 94.62 662 SER A O 1
ATOM 5148 N N . ALA A 1 663 ? -0.842 -19.348 -4.697 1.00 93.44 663 ALA A N 1
ATOM 5149 C CA . ALA A 1 663 ? -0.848 -19.140 -6.143 1.00 93.44 663 ALA A CA 1
ATOM 5150 C C . ALA A 1 663 ? -0.894 -17.650 -6.537 1.00 93.44 663 ALA A C 1
ATOM 5152 O O . ALA A 1 663 ? -0.265 -17.253 -7.517 1.00 93.44 663 ALA A O 1
ATOM 5153 N N . ALA A 1 664 ? -1.604 -16.821 -5.766 1.00 94.69 664 ALA A N 1
ATOM 5154 C CA . ALA A 1 664 ? -1.784 -15.392 -6.019 1.00 94.69 664 ALA A CA 1
ATOM 5155 C C . ALA A 1 664 ? -1.374 -14.543 -4.789 1.00 94.69 664 ALA A C 1
ATOM 5157 O O . ALA A 1 664 ? -2.232 -14.038 -4.061 1.00 94.69 664 ALA A O 1
ATOM 5158 N N . PRO A 1 665 ? -0.064 -14.336 -4.546 1.00 93.38 665 PRO A N 1
ATOM 5159 C CA . PRO A 1 665 ? 0.460 -13.794 -3.281 1.00 93.38 665 PRO A CA 1
ATOM 5160 C C . PRO A 1 665 ? 0.145 -12.315 -3.016 1.00 93.38 665 PRO A C 1
ATOM 5162 O O . PRO A 1 665 ? 0.388 -11.825 -1.914 1.00 93.38 665 PRO A O 1
ATOM 5165 N N . MET A 1 666 ? -0.393 -11.600 -4.007 1.00 94.00 666 MET A N 1
ATOM 5166 C CA . MET A 1 666 ? -0.879 -10.222 -3.856 1.00 94.00 666 MET A CA 1
ATOM 5167 C C . MET A 1 666 ? -2.259 -10.137 -3.190 1.00 94.00 666 MET A C 1
ATOM 5169 O O . MET A 1 666 ? -2.618 -9.077 -2.663 1.00 94.00 666 MET A O 1
ATOM 5173 N N . LEU A 1 667 ? -3.037 -11.225 -3.207 1.00 96.94 667 LEU A N 1
ATOM 5174 C CA . LEU A 1 667 ? -4.355 -11.250 -2.582 1.00 96.94 667 LEU A CA 1
ATOM 5175 C C . LEU A 1 667 ? -4.237 -11.194 -1.062 1.00 96.94 667 LEU A C 1
ATOM 5177 O O . LEU A 1 667 ? -3.348 -11.789 -0.441 1.00 96.94 667 LEU A O 1
ATOM 5181 N N . ARG A 1 668 ? -5.198 -10.504 -0.456 1.00 97.69 668 ARG A N 1
ATOM 5182 C CA . ARG A 1 668 ? -5.352 -10.460 0.997 1.00 97.69 668 ARG A CA 1
ATOM 5183 C C . ARG A 1 668 ? -6.264 -11.595 1.443 1.00 97.69 668 ARG A C 1
ATOM 5185 O O . ARG A 1 668 ? -7.265 -11.874 0.789 1.00 97.69 668 ARG A O 1
ATOM 5192 N N . GLY A 1 669 ? -5.908 -12.241 2.547 1.00 98.12 669 GLY A N 1
ATOM 5193 C CA . GLY A 1 669 ? -6.720 -13.292 3.154 1.00 98.12 669 GLY A CA 1
ATOM 5194 C C . GLY A 1 669 ? -7.662 -12.744 4.221 1.00 98.12 669 GLY A C 1
ATOM 5195 O O . GLY A 1 669 ? -7.255 -11.902 5.033 1.00 98.12 669 GLY A O 1
ATOM 5196 N N . ILE A 1 670 ? -8.891 -13.253 4.218 1.00 98.81 670 ILE A N 1
ATOM 5197 C CA . ILE A 1 670 ? -9.894 -13.059 5.264 1.00 98.81 670 ILE A CA 1
ATOM 5198 C C . ILE A 1 670 ? -10.314 -14.437 5.769 1.00 98.81 670 ILE A C 1
ATOM 5200 O O . ILE A 1 670 ? -10.666 -15.310 4.975 1.00 98.81 670 ILE A O 1
ATOM 5204 N N . LEU A 1 671 ? -10.322 -14.615 7.086 1.00 98.44 671 LEU A N 1
ATOM 5205 C CA . LEU A 1 671 ? -10.853 -15.818 7.713 1.00 98.44 671 LEU A CA 1
ATOM 5206 C C . LEU A 1 671 ? -12.233 -15.518 8.310 1.00 98.44 671 LEU A C 1
ATOM 5208 O O . LEU A 1 671 ? -12.377 -14.620 9.144 1.00 98.44 671 LEU A O 1
ATOM 5212 N N . ASP A 1 672 ? -13.247 -16.249 7.851 1.00 98.31 672 ASP A N 1
ATOM 5213 C CA . ASP A 1 672 ? -14.639 -16.080 8.266 1.00 98.31 672 ASP A CA 1
ATOM 5214 C C . ASP A 1 672 ? -14.913 -16.818 9.582 1.00 98.31 672 ASP A C 1
ATOM 5216 O O . ASP A 1 672 ? -14.826 -18.043 9.667 1.00 98.31 672 ASP A O 1
ATOM 5220 N N . TYR A 1 673 ? -15.225 -16.049 10.621 1.00 96.50 673 TYR A N 1
ATOM 5221 C CA . TYR A 1 673 ? -15.497 -16.500 11.984 1.00 96.50 673 TYR A CA 1
ATOM 5222 C C . TYR A 1 673 ? -16.927 -16.155 12.436 1.00 96.50 673 TYR A C 1
ATOM 5224 O O . TYR A 1 673 ? -17.226 -16.258 13.627 1.00 96.50 673 TYR A O 1
ATOM 5232 N N . ARG A 1 674 ? -17.833 -15.782 11.517 1.00 94.81 674 ARG A N 1
ATOM 5233 C CA . ARG A 1 674 ? -19.214 -15.371 11.850 1.00 94.81 674 ARG A CA 1
ATOM 5234 C C . ARG A 1 674 ? -20.028 -16.443 12.574 1.00 94.81 674 ARG A C 1
ATOM 5236 O O . ARG A 1 674 ? -20.871 -16.107 13.397 1.00 94.81 674 ARG A O 1
ATOM 5243 N N . ASP A 1 675 ? -19.727 -17.717 12.349 1.00 90.69 675 ASP A N 1
ATOM 5244 C CA . ASP A 1 675 ? -20.419 -18.831 13.011 1.00 90.69 675 ASP A CA 1
ATOM 5245 C C . ASP A 1 675 ? -19.865 -19.158 14.410 1.00 90.69 675 ASP A C 1
ATOM 5247 O O . ASP A 1 675 ? -20.280 -20.136 15.039 1.00 90.69 675 ASP A O 1
ATOM 5251 N N . ARG A 1 676 ? -18.904 -18.373 14.917 1.00 86.81 676 ARG A N 1
ATOM 5252 C CA . ARG A 1 676 ? -18.273 -18.598 16.222 1.00 86.81 676 ARG A CA 1
ATOM 5253 C C . ARG A 1 676 ? -18.587 -17.469 17.199 1.00 86.81 676 ARG A C 1
ATOM 5255 O O . ARG A 1 676 ? -18.563 -16.284 16.868 1.00 86.81 676 ARG A O 1
ATOM 5262 N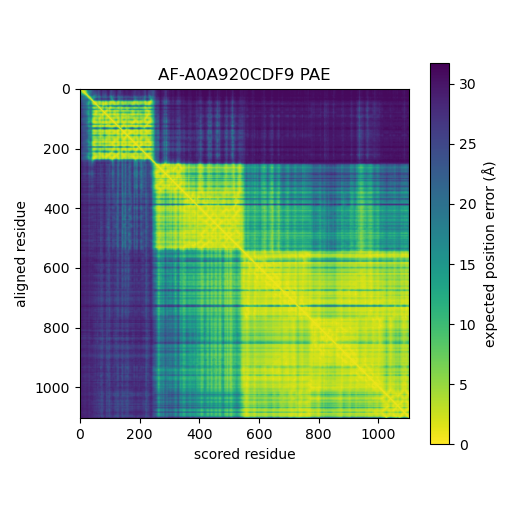 N . VAL A 1 677 ? -18.837 -17.863 18.443 1.00 84.38 677 VAL A N 1
ATOM 5263 C CA . VAL A 1 677 ? -18.917 -16.956 19.591 1.00 84.38 677 VAL A CA 1
ATOM 5264 C C . VAL A 1 677 ? -17.565 -16.998 20.296 1.00 84.38 677 VAL A C 1
ATOM 5266 O O . VAL A 1 677 ? -17.037 -18.083 20.528 1.00 84.38 677 VAL A O 1
ATOM 5269 N N . LEU A 1 678 ? -16.999 -15.832 20.608 1.00 86.88 678 LEU A N 1
ATOM 5270 C CA . LEU A 1 678 ? -15.683 -15.698 21.238 1.00 86.88 678 LEU A CA 1
ATOM 5271 C C . LEU A 1 678 ? -15.872 -15.068 22.616 1.00 86.88 678 LEU A C 1
ATOM 5273 O O . LEU A 1 678 ? -16.301 -13.918 22.715 1.00 86.88 678 LEU A O 1
ATOM 5277 N N . LEU A 1 679 ? -15.604 -15.838 23.669 1.00 81.69 679 LEU A N 1
ATOM 5278 C CA . LEU A 1 679 ? -15.926 -15.476 25.051 1.00 81.69 679 LEU A CA 1
ATOM 5279 C C . LEU A 1 679 ? -14.680 -15.304 25.931 1.00 81.69 679 LEU A C 1
ATOM 5281 O O . LEU A 1 679 ? -14.803 -14.842 27.066 1.00 81.69 679 LEU A O 1
ATOM 5285 N N . SER A 1 680 ? -13.496 -15.679 25.443 1.00 94.12 680 SER A N 1
ATOM 5286 C CA . SER A 1 680 ? -12.243 -15.643 26.203 1.00 94.12 680 SER A CA 1
ATOM 5287 C C . SER A 1 680 ? -11.045 -15.163 25.381 1.00 94.12 680 SER A C 1
ATOM 5289 O O . SER A 1 680 ? -11.004 -15.307 24.161 1.00 94.12 680 SER A O 1
ATOM 5291 N N . GLU A 1 681 ? -10.024 -14.639 26.067 1.00 93.94 681 GLU A N 1
ATOM 5292 C CA . GLU A 1 681 ? -8.766 -14.227 25.430 1.00 93.94 681 GLU A CA 1
ATOM 5293 C C . GLU A 1 681 ? -8.027 -15.390 24.753 1.00 93.94 681 GLU A C 1
ATOM 5295 O O . GLU A 1 681 ? -7.397 -15.177 23.723 1.00 93.94 681 GLU A O 1
ATOM 5300 N N . GLU A 1 682 ? -8.129 -16.621 25.268 1.00 95.62 682 GLU A N 1
ATOM 5301 C CA . GLU A 1 682 ? -7.515 -17.787 24.611 1.00 95.62 682 GLU A CA 1
ATOM 5302 C C . GLU A 1 682 ? -8.202 -18.104 23.275 1.00 95.62 682 GLU A C 1
ATOM 5304 O O . GLU A 1 682 ? -7.531 -18.422 22.298 1.00 95.62 682 GLU A O 1
ATOM 5309 N N . GLU A 1 683 ? -9.528 -17.960 23.185 1.00 96.62 683 GLU A N 1
ATOM 5310 C CA . GLU A 1 683 ? -10.245 -18.119 21.913 1.00 96.62 683 GLU A CA 1
ATOM 5311 C C . GLU A 1 683 ? -9.868 -17.020 20.907 1.00 96.62 683 GLU A C 1
ATOM 5313 O O . GLU A 1 683 ? -9.739 -17.298 19.714 1.00 96.62 683 GLU A O 1
ATOM 5318 N N . LEU A 1 684 ? -9.647 -15.784 21.374 1.00 97.69 684 LEU A N 1
ATOM 5319 C CA . LEU A 1 684 ? -9.151 -14.686 20.535 1.00 97.69 684 LEU A CA 1
ATOM 5320 C C . LEU A 1 684 ? -7.706 -14.923 20.079 1.00 97.69 684 LEU A C 1
ATOM 5322 O O . LEU A 1 684 ? -7.365 -14.641 18.928 1.00 97.69 684 LEU A O 1
ATOM 5326 N N . LEU A 1 685 ? -6.855 -15.457 20.956 1.00 97.50 685 LEU A N 1
ATOM 5327 C CA . LEU A 1 685 ? -5.487 -15.833 20.616 1.00 97.50 685 LEU A CA 1
ATOM 5328 C C . LEU A 1 685 ? -5.470 -16.963 19.581 1.00 97.50 685 LEU A C 1
ATOM 5330 O O . LEU A 1 685 ? -4.723 -16.883 18.609 1.00 97.50 685 LEU A O 1
ATOM 5334 N N . GLU A 1 686 ? -6.337 -17.965 19.724 1.00 97.62 686 GLU A N 1
ATOM 5335 C CA . GLU A 1 686 ? -6.483 -19.053 18.754 1.00 97.62 686 GLU A CA 1
ATOM 5336 C C . GLU A 1 686 ? -7.016 -18.566 17.400 1.00 97.62 686 GLU A C 1
ATOM 5338 O O . GLU A 1 686 ? -6.539 -18.992 16.342 1.00 97.62 686 GLU A O 1
ATOM 5343 N N . LEU A 1 687 ? -7.958 -17.617 17.409 1.00 97.81 687 LEU A N 1
ATOM 5344 C CA . LEU A 1 687 ? -8.374 -16.913 16.199 1.00 97.81 687 LEU A CA 1
ATOM 5345 C C . LEU A 1 687 ? -7.177 -16.209 15.557 1.00 97.81 687 LEU A C 1
ATOM 5347 O O . LEU A 1 687 ? -6.947 -16.392 14.361 1.00 97.81 687 LEU A O 1
ATOM 5351 N N . ARG A 1 688 ? -6.373 -15.466 16.331 1.00 97.44 688 ARG A N 1
ATOM 5352 C CA . ARG A 1 688 ? -5.163 -14.819 15.807 1.00 97.44 688 ARG A CA 1
ATOM 5353 C C . ARG A 1 688 ? -4.220 -15.836 15.168 1.00 97.44 688 ARG A C 1
ATOM 5355 O O . ARG A 1 688 ? -3.747 -15.586 14.062 1.00 97.44 688 ARG A O 1
ATOM 5362 N N . ARG A 1 689 ? -3.949 -16.972 15.823 1.00 98.25 689 ARG A N 1
ATOM 5363 C CA . ARG A 1 689 ? -3.090 -18.038 15.272 1.00 98.25 689 ARG A CA 1
ATOM 5364 C C . ARG A 1 689 ? -3.628 -18.526 13.929 1.00 98.25 689 ARG A C 1
ATOM 5366 O O . ARG A 1 689 ? -2.892 -18.551 12.946 1.00 98.25 689 ARG A O 1
ATOM 5373 N N . SER A 1 690 ? -4.922 -18.836 13.872 1.00 97.94 690 SER A N 1
ATOM 5374 C CA . SER A 1 690 ? -5.593 -19.340 12.669 1.00 97.94 690 SER A CA 1
ATOM 5375 C C . SER A 1 690 ? -5.552 -18.334 11.511 1.00 97.94 690 SER A C 1
ATOM 5377 O O . SER A 1 690 ? -5.221 -18.692 10.376 1.00 97.94 690 SER A O 1
ATOM 5379 N N . VAL A 1 691 ? -5.818 -17.055 11.796 1.00 98.19 691 VAL A N 1
ATOM 5380 C CA . VAL A 1 691 ? -5.739 -15.966 10.812 1.00 98.19 691 VAL A CA 1
ATOM 5381 C C . VAL A 1 691 ? -4.316 -15.853 10.266 1.00 98.19 691 VAL A C 1
ATOM 5383 O O . VAL A 1 691 ? -4.132 -15.951 9.053 1.00 98.19 691 VAL A O 1
ATOM 5386 N N . THR A 1 692 ? -3.294 -15.767 11.121 1.00 97.19 692 THR A N 1
ATOM 5387 C CA . THR A 1 692 ? -1.901 -15.631 10.666 1.00 97.19 692 THR A CA 1
ATOM 5388 C C . THR A 1 692 ? -1.428 -16.846 9.858 1.00 97.19 692 THR A C 1
ATOM 5390 O O . THR A 1 692 ? -0.867 -16.671 8.774 1.00 97.19 692 THR A O 1
ATOM 5393 N N . VAL A 1 693 ? -1.710 -18.073 10.321 1.00 97.44 693 VAL A N 1
ATOM 5394 C CA . VAL A 1 693 ? -1.284 -19.332 9.669 1.00 97.44 693 VAL A CA 1
ATOM 5395 C C . VAL A 1 693 ? -1.927 -19.526 8.291 1.00 97.44 693 VAL A C 1
ATOM 5397 O O . VAL A 1 693 ? -1.290 -20.076 7.387 1.00 97.44 693 VAL A O 1
ATOM 5400 N N . SER A 1 694 ? -3.158 -19.043 8.099 1.00 96.62 694 SER A N 1
ATOM 5401 C CA . SER A 1 694 ? -3.827 -19.037 6.786 1.00 96.62 694 SER A CA 1
ATOM 5402 C C . SER A 1 694 ? -3.237 -18.013 5.803 1.00 96.62 694 SER A C 1
ATOM 5404 O O . SER A 1 694 ? -3.635 -17.940 4.640 1.00 96.62 694 SER A O 1
ATOM 5406 N N . GLY A 1 695 ? -2.279 -17.196 6.255 1.00 95.25 695 GLY A N 1
ATOM 5407 C CA . GLY A 1 695 ? -1.786 -16.049 5.506 1.00 95.25 695 GLY A CA 1
ATOM 5408 C C . GLY A 1 695 ? -2.801 -14.901 5.447 1.00 95.25 695 GLY A C 1
ATOM 5409 O O . GLY A 1 695 ? -2.729 -14.053 4.564 1.00 95.25 695 GLY A O 1
ATOM 5410 N N . SER A 1 696 ? -3.764 -14.867 6.359 1.00 97.25 696 SER A N 1
ATOM 5411 C CA . SER A 1 696 ? -4.736 -13.783 6.463 1.00 97.25 696 SER A CA 1
ATOM 5412 C C . SER A 1 696 ? -4.256 -12.724 7.454 1.00 97.25 696 SER A C 1
ATOM 5414 O O . SER A 1 696 ? -3.487 -13.012 8.372 1.00 97.25 696 SER A O 1
ATOM 5416 N N . LYS A 1 697 ? -4.745 -11.492 7.292 1.00 96.94 697 LYS A N 1
ATOM 5417 C CA . LYS A 1 697 ? -4.693 -10.457 8.346 1.00 96.94 697 LYS A CA 1
ATOM 5418 C C . LYS A 1 697 ? -6.054 -10.134 8.923 1.00 96.94 697 LYS A C 1
ATOM 5420 O O . LYS A 1 697 ? -6.126 -9.510 9.975 1.00 96.94 697 LYS A O 1
ATOM 5425 N N . ILE A 1 698 ? -7.108 -10.494 8.203 1.00 98.75 698 ILE A N 1
ATOM 5426 C CA . ILE A 1 698 ? -8.455 -10.045 8.500 1.00 98.75 698 ILE A CA 1
ATOM 5427 C C . ILE A 1 698 ? -9.229 -11.208 9.110 1.00 98.75 698 ILE A C 1
ATOM 5429 O O . ILE A 1 698 ? -9.229 -12.313 8.564 1.00 98.75 698 ILE A O 1
ATOM 5433 N N . ALA A 1 699 ? -9.898 -10.936 10.223 1.00 98.56 699 ALA A N 1
ATOM 5434 C CA . ALA A 1 699 ? -10.911 -11.807 10.797 1.00 98.56 699 ALA A CA 1
ATOM 5435 C C . ALA A 1 699 ? -12.286 -11.178 10.584 1.00 98.56 699 ALA A C 1
ATOM 5437 O O . ALA A 1 699 ? -12.468 -10.004 10.906 1.00 98.56 699 ALA A O 1
ATOM 5438 N N . LEU A 1 700 ? -13.242 -11.948 10.064 1.00 98.62 700 LEU A N 1
ATOM 5439 C CA . LEU A 1 700 ? -14.636 -11.523 9.955 1.00 98.62 700 LEU A CA 1
ATOM 5440 C C . LEU A 1 700 ? -15.447 -12.119 11.113 1.00 98.62 700 LEU A C 1
ATOM 5442 O O . LEU A 1 700 ? -15.631 -13.330 11.185 1.00 98.62 700 LEU A O 1
ATOM 5446 N N . LEU A 1 701 ? -15.903 -11.271 12.032 1.00 98.19 701 LEU A N 1
ATOM 5447 C CA . LEU A 1 701 ? -16.550 -11.660 13.283 1.00 98.19 701 LEU A CA 1
ATOM 5448 C C . LEU A 1 701 ? -18.080 -11.616 13.206 1.00 98.19 701 LEU A C 1
ATOM 5450 O O . LEU A 1 701 ? -18.671 -10.877 12.414 1.00 98.19 701 LEU A O 1
ATOM 5454 N N . SER A 1 702 ? -18.716 -12.385 14.093 1.00 95.50 702 SER A N 1
ATOM 5455 C CA . SER A 1 702 ? -20.147 -12.266 14.387 1.00 95.50 702 SER A CA 1
ATOM 5456 C C . SER A 1 702 ? -20.457 -10.943 15.104 1.00 95.50 702 SER A C 1
ATOM 5458 O O . SER A 1 702 ? -19.575 -10.418 15.795 1.00 95.50 702 SER A O 1
ATOM 5460 N N . PRO A 1 703 ? -21.704 -10.434 15.037 1.00 91.56 703 PRO A N 1
ATOM 5461 C CA . PRO A 1 703 ? -22.073 -9.200 15.732 1.00 91.56 703 PRO A CA 1
ATOM 5462 C C . PRO A 1 703 ? -21.775 -9.270 17.239 1.00 91.56 703 PRO A C 1
ATOM 5464 O O . PRO A 1 703 ? -21.201 -8.354 17.817 1.00 91.56 703 PRO A O 1
ATOM 5467 N N . SER A 1 704 ? -22.066 -10.413 17.873 1.00 91.00 704 SER A N 1
ATOM 5468 C CA . SER A 1 704 ? -21.823 -10.625 19.308 1.00 91.00 704 SER A CA 1
ATOM 5469 C C . SER A 1 704 ? -20.344 -10.654 19.712 1.00 91.00 704 SER A C 1
ATOM 5471 O O . SER A 1 704 ? -20.020 -10.392 20.868 1.00 91.00 704 SER A O 1
ATOM 5473 N N . ALA A 1 705 ? -19.444 -10.995 18.784 1.00 95.00 705 ALA A N 1
ATOM 5474 C CA . ALA A 1 705 ? -18.009 -11.045 19.045 1.00 95.00 705 ALA A CA 1
ATOM 5475 C C . ALA A 1 705 ? -17.321 -9.692 18.795 1.00 95.00 705 ALA A C 1
ATOM 5477 O O . ALA A 1 705 ? -16.216 -9.483 19.300 1.00 95.00 705 ALA A O 1
ATOM 5478 N N . ALA A 1 706 ? -17.966 -8.779 18.062 1.00 94.88 706 ALA A N 1
ATOM 5479 C CA . ALA A 1 706 ? -17.459 -7.458 17.698 1.00 94.88 706 ALA A CA 1
ATOM 5480 C C . ALA A 1 706 ? -17.660 -6.422 18.821 1.00 94.88 706 ALA A C 1
ATOM 5482 O O . ALA A 1 706 ? -18.330 -5.409 18.647 1.00 94.88 706 ALA A O 1
ATOM 5483 N N . THR A 1 707 ? -17.086 -6.692 19.995 1.00 94.44 707 THR A N 1
ATOM 5484 C CA . THR A 1 707 ? -17.048 -5.744 21.123 1.00 94.44 707 THR A CA 1
ATOM 5485 C C . THR A 1 707 ? -15.764 -4.916 21.089 1.00 94.44 707 THR A C 1
ATOM 5487 O O . THR A 1 707 ? -14.754 -5.389 20.565 1.00 94.44 707 THR A O 1
ATOM 5490 N N . LEU A 1 708 ? -15.760 -3.726 21.705 1.00 94.06 708 LEU A N 1
ATOM 5491 C CA . LEU A 1 708 ? -14.558 -2.885 21.815 1.00 94.06 708 LEU A CA 1
ATOM 5492 C C . LEU A 1 708 ? -13.345 -3.672 22.345 1.00 94.06 708 LEU A C 1
ATOM 5494 O O . LEU A 1 708 ? -12.281 -3.672 21.731 1.00 94.06 708 LEU A O 1
ATOM 5498 N N . ASN A 1 709 ? -13.527 -4.417 23.439 1.00 94.19 709 ASN A N 1
ATOM 5499 C CA . ASN A 1 709 ? -12.444 -5.172 24.077 1.00 94.19 709 ASN A CA 1
ATOM 5500 C C . ASN A 1 709 ? -11.871 -6.268 23.162 1.00 94.19 709 ASN A C 1
ATOM 5502 O O . ASN A 1 709 ? -10.653 -6.431 23.075 1.00 94.19 709 ASN A O 1
ATOM 5506 N N . ASN A 1 710 ? -12.735 -7.028 22.479 1.00 97.00 710 ASN A N 1
ATOM 5507 C CA . ASN A 1 710 ? -12.285 -8.083 21.569 1.00 97.00 710 ASN A CA 1
ATOM 5508 C C . ASN A 1 710 ? -11.547 -7.483 20.367 1.00 97.00 710 ASN A C 1
ATOM 5510 O O . ASN A 1 710 ? -10.508 -8.004 19.957 1.00 97.00 710 ASN A O 1
ATOM 5514 N N . THR A 1 711 ? -12.065 -6.379 19.824 1.00 97.31 711 THR A N 1
ATOM 5515 C CA . THR A 1 711 ? -11.451 -5.671 18.702 1.00 97.31 711 THR A CA 1
ATOM 5516 C C . THR A 1 711 ? -10.064 -5.150 19.067 1.00 97.31 711 THR A C 1
ATOM 5518 O O . THR A 1 711 ? -9.107 -5.432 18.346 1.00 97.31 711 THR A O 1
ATOM 5521 N N . GLU A 1 712 ? -9.916 -4.475 20.210 1.00 96.38 712 GLU A N 1
ATOM 5522 C CA . GLU A 1 712 ? -8.621 -3.968 20.678 1.00 96.38 712 GLU A CA 1
ATOM 5523 C C . GLU A 1 712 ? -7.617 -5.098 20.948 1.00 96.38 712 GLU A C 1
ATOM 5525 O O . GLU A 1 712 ? -6.457 -5.001 20.541 1.00 96.38 712 GLU A O 1
ATOM 5530 N N . TYR A 1 713 ? -8.052 -6.200 21.572 1.00 97.56 713 TYR A N 1
ATOM 5531 C CA . TYR A 1 713 ? -7.193 -7.360 21.832 1.00 97.56 713 TYR A CA 1
ATOM 5532 C C . TYR A 1 713 ? -6.601 -7.938 20.537 1.00 97.56 713 TYR A C 1
ATOM 5534 O O . TYR A 1 713 ? -5.412 -8.282 20.479 1.00 97.56 713 TYR A O 1
ATOM 5542 N N . LEU A 1 714 ? -7.430 -8.051 19.496 1.00 98.19 714 LEU A N 1
ATOM 5543 C CA . LEU A 1 714 ? -7.043 -8.562 18.183 1.00 98.19 714 LEU A CA 1
ATOM 5544 C C . LEU A 1 714 ? -6.153 -7.570 17.426 1.00 98.19 714 LEU A C 1
ATOM 5546 O O . LEU A 1 714 ? -5.113 -7.964 16.889 1.00 98.19 714 LEU A O 1
ATOM 5550 N N . GLN A 1 715 ? -6.506 -6.285 17.436 1.00 98.00 715 GLN A N 1
ATOM 5551 C CA . GLN A 1 715 ? -5.741 -5.229 16.773 1.00 98.00 715 GLN A CA 1
ATOM 5552 C C . GLN A 1 715 ? -4.345 -5.071 17.377 1.00 98.00 715 GLN A C 1
ATOM 5554 O O . GLN A 1 715 ? -3.383 -4.989 16.619 1.00 98.00 715 GLN A O 1
ATOM 5559 N N . GLN A 1 716 ? -4.183 -5.168 18.702 1.00 97.44 716 GLN A N 1
ATOM 5560 C CA . GLN A 1 716 ? -2.859 -5.174 19.342 1.00 97.44 716 GLN A CA 1
ATOM 5561 C C . GLN A 1 716 ? -1.960 -6.331 18.866 1.00 97.44 716 GLN A C 1
ATOM 5563 O O . GLN A 1 716 ? -0.731 -6.232 18.863 1.00 97.44 716 GLN A O 1
ATOM 5568 N N . ARG A 1 717 ? -2.568 -7.430 18.411 1.00 97.25 717 ARG A N 1
ATOM 5569 C CA . ARG A 1 717 ? -1.895 -8.607 17.836 1.00 97.25 717 ARG A CA 1
ATOM 5570 C C . ARG A 1 717 ? -1.913 -8.585 16.304 1.00 97.25 717 ARG A C 1
ATOM 5572 O O . ARG A 1 717 ? -1.719 -9.609 15.651 1.00 97.25 717 ARG A O 1
ATOM 5579 N N . THR A 1 718 ? -2.083 -7.391 15.734 1.00 97.19 718 THR A N 1
ATOM 5580 C CA . THR A 1 718 ? -2.034 -7.059 14.302 1.00 97.19 718 THR A CA 1
ATOM 5581 C C . THR A 1 718 ? -3.104 -7.731 13.435 1.00 97.19 718 THR A C 1
ATOM 5583 O O . THR A 1 718 ? -2.916 -7.899 12.226 1.00 97.19 718 THR A O 1
ATOM 5586 N N . ILE A 1 719 ? -4.238 -8.095 14.037 1.00 98.31 719 ILE A N 1
ATOM 5587 C CA . ILE A 1 719 ? -5.410 -8.575 13.306 1.00 98.31 719 ILE A CA 1
ATOM 5588 C C . ILE A 1 719 ? -6.315 -7.395 12.956 1.00 98.31 719 ILE A C 1
ATOM 5590 O O . ILE A 1 719 ? -6.679 -6.585 13.804 1.00 98.31 719 ILE A O 1
ATOM 5594 N N . VAL A 1 720 ? -6.693 -7.320 11.685 1.00 98.69 720 VAL A N 1
ATOM 5595 C CA . VAL A 1 720 ? -7.707 -6.398 11.175 1.00 98.69 720 VAL A CA 1
ATOM 5596 C C . VAL A 1 720 ? -9.077 -7.028 11.403 1.00 98.69 720 VAL A C 1
ATOM 5598 O O . VAL A 1 720 ? -9.304 -8.180 11.039 1.00 98.69 720 VAL A O 1
ATOM 5601 N N . VAL A 1 721 ? -10.002 -6.282 11.997 1.00 98.69 721 VAL A N 1
ATOM 5602 C CA . VAL A 1 721 ? -11.309 -6.811 12.402 1.00 98.69 721 VAL A CA 1
ATOM 5603 C C . VAL A 1 721 ? -12.386 -6.312 11.454 1.00 98.69 721 VAL A C 1
ATOM 5605 O O . VAL A 1 721 ? -12.638 -5.113 11.370 1.00 98.69 721 VAL A O 1
ATOM 5608 N N . TRP A 1 722 ? -13.031 -7.225 10.740 1.00 98.75 722 TRP A N 1
ATOM 5609 C CA . TRP A 1 722 ? -14.304 -6.973 10.072 1.00 98.75 722 TRP A CA 1
ATOM 5610 C C . TRP A 1 722 ? -15.424 -7.607 10.893 1.00 98.75 722 TRP A C 1
ATOM 5612 O O . TRP A 1 722 ? -15.198 -8.604 11.575 1.00 98.75 722 TRP A O 1
ATOM 5622 N N . ALA A 1 723 ? -16.631 -7.057 10.832 1.00 98.19 723 ALA A N 1
ATOM 5623 C CA . ALA A 1 723 ? -17.770 -7.598 11.565 1.00 98.19 723 ALA A CA 1
ATOM 5624 C C . ALA A 1 723 ? -19.060 -7.526 10.752 1.00 98.19 723 ALA A C 1
ATOM 5626 O O . ALA A 1 723 ? -19.279 -6.575 10.002 1.00 98.19 723 ALA A O 1
ATOM 5627 N N . GLN A 1 724 ? -19.904 -8.540 10.918 1.00 96.88 724 GLN A N 1
ATOM 5628 C CA . GLN A 1 724 ? -21.255 -8.581 10.369 1.00 96.88 724 GLN A CA 1
ATOM 5629 C C . GLN A 1 724 ? -22.196 -7.686 11.188 1.00 96.88 724 GLN A C 1
ATOM 5631 O O . GLN A 1 724 ? -22.141 -7.699 12.417 1.00 96.88 724 GLN A O 1
ATOM 5636 N N . GLU A 1 725 ? -23.064 -6.932 10.514 1.00 95.62 725 GLU A N 1
ATOM 5637 C CA . GLU A 1 725 ? -24.176 -6.211 11.146 1.00 95.62 725 GLU A CA 1
ATOM 5638 C C . GLU A 1 725 ? -25.196 -7.191 11.751 1.00 95.62 725 GLU A C 1
ATOM 5640 O O . GLU A 1 725 ? -25.480 -8.239 11.168 1.00 95.62 725 GLU A O 1
ATOM 5645 N N . ASP A 1 726 ? -25.770 -6.852 12.908 1.00 90.75 726 ASP A N 1
ATOM 5646 C CA . ASP A 1 726 ? -26.826 -7.659 13.520 1.00 90.75 726 ASP A CA 1
ATOM 5647 C C . ASP A 1 726 ? -28.158 -7.488 12.774 1.00 90.75 726 ASP A C 1
ATOM 5649 O O . ASP A 1 726 ? -28.865 -6.487 12.919 1.00 90.75 726 ASP A O 1
ATOM 5653 N N . GLU A 1 727 ? -28.533 -8.512 12.008 1.00 81.94 727 GLU A N 1
ATOM 5654 C CA . GLU A 1 727 ? -29.794 -8.559 11.263 1.00 81.94 727 GLU A CA 1
ATOM 5655 C C . GLU A 1 727 ? -31.046 -8.540 12.162 1.00 81.94 727 GLU A C 1
ATOM 5657 O O . GLU A 1 727 ? -32.154 -8.281 11.686 1.00 81.94 727 GLU A O 1
ATOM 5662 N N . GLN A 1 728 ? -30.904 -8.797 13.466 1.00 78.12 728 GLN A N 1
ATOM 5663 C CA . GLN A 1 728 ? -32.013 -8.744 14.420 1.00 78.12 728 GLN A CA 1
ATOM 5664 C C . GLN A 1 728 ? -32.252 -7.327 14.974 1.00 78.12 728 GLN A C 1
ATOM 5666 O O . GLN A 1 728 ? -33.332 -7.065 15.506 1.00 78.12 728 GLN A O 1
ATOM 5671 N N . GLU A 1 729 ? -31.300 -6.398 14.806 1.00 75.81 729 GLU A N 1
ATOM 5672 C CA . GLU A 1 729 ? -31.349 -5.007 15.299 1.00 75.81 729 GLU A CA 1
ATOM 5673 C C . GLU A 1 729 ? -31.354 -3.987 14.134 1.00 75.81 729 GLU A C 1
ATOM 5675 O O . GLU A 1 729 ? -30.834 -2.877 14.238 1.00 75.81 729 GLU A O 1
ATOM 5680 N N . LEU A 1 730 ? -31.979 -4.343 13.002 1.00 73.44 730 LEU A N 1
ATOM 5681 C CA . LEU A 1 730 ? -32.039 -3.506 11.787 1.00 73.44 730 LEU A CA 1
ATOM 5682 C C . LEU A 1 730 ? -32.978 -2.290 11.889 1.00 73.44 730 LEU A C 1
ATOM 5684 O O . LEU A 1 730 ? -33.116 -1.530 10.926 1.00 73.44 730 LEU A O 1
ATOM 5688 N N . SER A 1 731 ? -33.674 -2.095 13.015 1.00 63.25 731 SER A N 1
ATOM 5689 C CA . SER A 1 731 ? -34.519 -0.915 13.210 1.00 63.25 731 SER A CA 1
ATOM 5690 C C . SER A 1 731 ? -33.649 0.338 13.354 1.00 63.25 731 SER A C 1
ATOM 5692 O O . SER A 1 731 ? -33.069 0.583 14.412 1.00 63.25 731 SER A O 1
ATOM 5694 N N . GLY A 1 732 ? -33.571 1.135 12.287 1.00 72.81 732 GLY A N 1
ATOM 5695 C CA . GLY A 1 732 ? -32.662 2.279 12.201 1.00 72.81 732 GLY A CA 1
ATOM 5696 C C . GLY A 1 732 ? -31.216 1.853 11.919 1.00 72.81 732 GLY A C 1
ATOM 5697 O O . GLY A 1 732 ? -30.971 0.887 11.191 1.00 72.81 732 GLY A O 1
ATOM 5698 N N . GLU A 1 733 ? -30.267 2.595 12.489 1.00 87.81 733 GLU A N 1
ATOM 5699 C CA . GLU A 1 733 ? -28.813 2.443 12.289 1.00 87.81 733 GLU A CA 1
ATOM 5700 C C . GLU A 1 733 ? -28.084 1.987 13.569 1.00 87.81 733 GLU A C 1
ATOM 5702 O O . GLU A 1 733 ? -26.861 2.028 13.662 1.00 87.81 733 GLU A O 1
ATOM 5707 N N . LEU A 1 734 ? -28.828 1.532 14.586 1.00 91.88 734 LEU A N 1
ATOM 5708 C CA . LEU A 1 734 ? -28.289 1.237 15.918 1.00 91.88 734 LEU A CA 1
ATOM 5709 C C . LEU A 1 734 ? -27.161 0.192 15.897 1.00 91.88 734 LEU A C 1
ATOM 5711 O O . LEU A 1 734 ? -26.112 0.420 16.499 1.00 91.88 734 LEU A O 1
ATOM 5715 N N . SER A 1 735 ? -27.354 -0.917 15.175 1.00 93.56 735 SER A N 1
ATOM 5716 C CA . SER A 1 735 ? -26.333 -1.965 15.036 1.00 93.56 735 SER A CA 1
ATOM 5717 C C . SER A 1 735 ? -25.049 -1.443 14.373 1.00 93.56 735 SER A C 1
ATOM 5719 O O . SER A 1 735 ? -23.945 -1.761 14.814 1.00 93.56 735 SER A O 1
ATOM 5721 N N . LEU A 1 736 ? -25.175 -0.560 13.376 1.00 96.44 736 LEU A N 1
ATOM 5722 C CA . LEU A 1 736 ? -24.035 0.068 12.700 1.00 96.44 736 LEU A CA 1
ATOM 5723 C C . LEU A 1 736 ? -23.257 0.973 13.658 1.00 96.44 736 LEU A C 1
ATOM 5725 O O . LEU A 1 736 ? -22.038 0.857 13.739 1.00 96.44 736 LEU A O 1
ATOM 5729 N N . HIS A 1 737 ? -23.939 1.796 14.463 1.00 96.50 737 HIS A N 1
ATOM 5730 C CA . HIS A 1 737 ? -23.268 2.595 15.494 1.00 96.50 737 HIS A CA 1
ATOM 5731 C C . HIS A 1 737 ? -22.537 1.729 16.526 1.00 96.50 737 HIS A C 1
ATOM 5733 O O . HIS A 1 737 ? -21.429 2.084 16.933 1.00 96.50 737 HIS A O 1
ATOM 5739 N N . ARG A 1 738 ? -23.088 0.567 16.916 1.00 95.75 738 ARG A N 1
ATOM 5740 C CA . ARG A 1 738 ? -22.363 -0.388 17.776 1.00 95.75 738 ARG A CA 1
ATOM 5741 C C . ARG A 1 738 ? -21.066 -0.851 17.114 1.00 95.75 738 ARG A C 1
ATOM 5743 O O . ARG A 1 738 ? -20.022 -0.759 17.747 1.00 95.75 738 ARG A O 1
ATOM 5750 N N . LEU A 1 739 ? -21.101 -1.264 15.844 1.00 97.50 739 LEU A N 1
ATOM 5751 C CA . LEU A 1 739 ? -19.894 -1.673 15.114 1.00 97.50 739 LEU A CA 1
ATOM 5752 C C . LEU A 1 739 ? -18.866 -0.537 14.989 1.00 97.50 739 LEU A C 1
ATOM 5754 O O . LEU A 1 739 ? -17.678 -0.765 15.220 1.00 97.50 739 LEU A O 1
ATOM 5758 N N . ILE A 1 740 ? -19.317 0.682 14.670 1.00 98.00 740 ILE A N 1
ATOM 5759 C CA . ILE A 1 740 ? -18.457 1.871 14.577 1.00 98.00 740 ILE A CA 1
ATOM 5760 C C . ILE A 1 740 ? -17.744 2.102 15.913 1.00 98.00 740 ILE A C 1
ATOM 5762 O O . ILE A 1 740 ? -16.518 2.163 15.950 1.00 98.00 740 ILE A O 1
ATOM 5766 N N . THR A 1 741 ? -18.495 2.165 17.015 1.00 96.94 741 THR A N 1
ATOM 5767 C CA . THR A 1 741 ? -17.952 2.426 18.363 1.00 96.94 741 THR A CA 1
ATOM 5768 C C . THR A 1 741 ? -17.165 1.255 18.959 1.00 96.94 741 THR A C 1
ATOM 5770 O O . THR A 1 741 ? -16.321 1.474 19.822 1.00 96.94 741 THR A O 1
ATOM 5773 N N . ALA A 1 742 ? -17.361 0.030 18.460 1.00 96.75 742 ALA A N 1
ATOM 5774 C CA . ALA A 1 742 ? -16.507 -1.119 18.762 1.00 96.75 742 ALA A CA 1
ATOM 5775 C C . ALA A 1 742 ? -15.144 -1.059 18.047 1.00 96.75 742 ALA A C 1
ATOM 5777 O O . ALA A 1 742 ? -14.297 -1.926 18.269 1.00 96.75 742 ALA A O 1
ATOM 5778 N N . GLY A 1 743 ? -14.930 -0.072 17.169 1.00 97.69 743 GLY A N 1
ATOM 5779 C CA . GLY A 1 743 ? -13.651 0.174 16.515 1.00 97.69 743 GLY A CA 1
ATOM 5780 C C . GLY A 1 743 ? -13.296 -0.843 15.433 1.00 97.69 743 GLY A C 1
ATOM 5781 O O . GLY A 1 743 ? -12.113 -1.072 15.168 1.00 97.69 743 GLY A O 1
ATOM 5782 N N . VAL A 1 744 ? -14.279 -1.479 14.788 1.00 98.56 744 VAL A N 1
ATOM 5783 C CA . VAL A 1 744 ? -13.994 -2.429 13.698 1.00 98.56 744 VAL A CA 1
ATOM 5784 C C . VAL A 1 744 ? -13.347 -1.710 12.507 1.00 98.56 744 VAL A C 1
ATOM 5786 O O . VAL A 1 744 ? -13.548 -0.519 12.278 1.00 98.56 744 VAL A O 1
ATOM 5789 N N . ASN A 1 745 ? -12.531 -2.414 11.727 1.00 98.62 745 ASN A N 1
ATOM 5790 C CA . ASN A 1 745 ? -11.913 -1.889 10.505 1.00 98.62 745 ASN A CA 1
ATOM 5791 C C . ASN A 1 745 ? -12.842 -1.990 9.282 1.00 98.62 745 ASN A C 1
ATOM 5793 O O . ASN A 1 745 ? -12.632 -1.282 8.296 1.00 98.62 745 ASN A O 1
ATOM 5797 N N . GLY A 1 746 ? -13.854 -2.860 9.333 1.00 98.44 746 GLY A N 1
ATOM 5798 C CA . GLY A 1 746 ? -14.842 -3.030 8.271 1.00 98.44 746 GLY A CA 1
ATOM 5799 C C . GLY A 1 746 ? -16.186 -3.540 8.789 1.00 98.44 746 GLY A C 1
ATOM 5800 O O . GLY A 1 746 ? -16.231 -4.335 9.726 1.00 98.44 746 GLY A O 1
ATOM 5801 N N . MET A 1 747 ? -17.272 -3.082 8.172 1.00 98.06 747 MET A N 1
ATOM 5802 C CA . MET A 1 747 ? -18.650 -3.445 8.501 1.00 98.06 747 MET A CA 1
ATOM 5803 C C . MET A 1 747 ? -19.287 -4.145 7.303 1.00 98.06 747 MET A C 1
ATOM 5805 O O . MET A 1 747 ? -19.420 -3.545 6.237 1.00 98.06 747 MET A O 1
ATOM 5809 N N . VAL A 1 748 ? -19.672 -5.408 7.472 1.00 97.81 748 VAL A N 1
ATOM 5810 C CA . VAL A 1 748 ? -20.418 -6.171 6.468 1.00 97.81 748 VAL A CA 1
ATOM 5811 C C . VAL A 1 748 ? -21.908 -5.942 6.695 1.00 97.81 748 VAL A C 1
ATOM 5813 O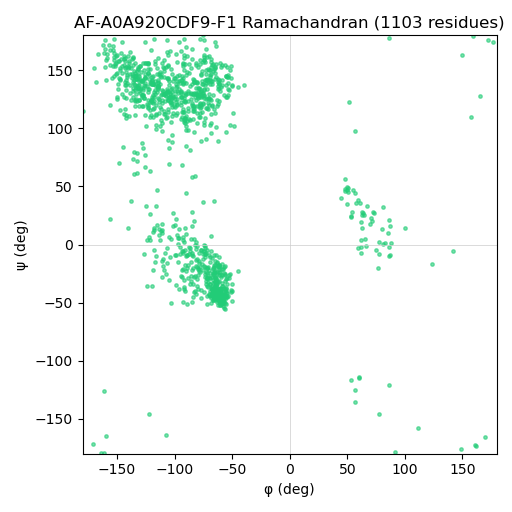 O . VAL A 1 748 ? -22.436 -6.285 7.751 1.00 97.81 748 VAL A O 1
ATOM 5816 N N . THR A 1 749 ? -22.585 -5.358 5.707 1.00 94.88 749 THR A N 1
ATOM 5817 C CA . THR A 1 749 ? -24.009 -5.007 5.775 1.00 94.88 749 THR A CA 1
ATOM 5818 C C . THR A 1 749 ? -24.719 -5.234 4.437 1.00 94.88 749 THR A C 1
ATOM 5820 O O . THR A 1 749 ? -24.151 -5.068 3.353 1.00 94.88 749 THR A O 1
ATOM 5823 N N . ALA A 1 750 ? -26.006 -5.577 4.513 1.00 91.75 750 ALA A N 1
ATOM 5824 C CA . ALA A 1 750 ? -26.911 -5.596 3.365 1.00 91.75 750 ALA A CA 1
ATOM 5825 C C . ALA A 1 750 ? -27.471 -4.199 3.016 1.00 91.75 750 ALA A C 1
ATOM 5827 O O . ALA A 1 750 ? -28.195 -4.055 2.033 1.00 91.75 750 ALA A O 1
ATOM 5828 N N . ARG A 1 751 ? -27.160 -3.161 3.811 1.00 91.25 751 ARG A N 1
ATOM 5829 C CA . ARG A 1 751 ? -27.685 -1.792 3.669 1.00 91.25 751 ARG A CA 1
ATOM 5830 C C . ARG A 1 751 ? -26.563 -0.738 3.582 1.00 91.25 751 ARG A C 1
ATOM 5832 O O . ARG A 1 751 ? -26.460 0.098 4.479 1.00 91.25 751 ARG A O 1
ATOM 5839 N N . PRO A 1 752 ? -25.736 -0.719 2.515 1.00 92.62 752 PRO A N 1
ATOM 5840 C CA . PRO A 1 752 ? -24.652 0.259 2.365 1.00 92.62 752 PRO A CA 1
ATOM 5841 C C . PRO A 1 752 ? -25.068 1.722 2.576 1.00 92.62 752 PRO A C 1
ATOM 5843 O O . PRO A 1 752 ? -24.354 2.450 3.252 1.00 92.62 752 PRO A O 1
ATOM 5846 N N . GLU A 1 753 ? -26.238 2.144 2.087 1.00 92.00 753 GLU A N 1
ATOM 5847 C CA . GLU A 1 753 ? -26.745 3.514 2.295 1.00 92.00 753 GLU A CA 1
ATOM 5848 C C . GLU A 1 753 ? -26.944 3.854 3.781 1.00 92.00 753 GLU A C 1
ATOM 5850 O O . GLU A 1 753 ? -26.571 4.939 4.218 1.00 92.00 753 GLU A O 1
ATOM 5855 N N . ALA A 1 754 ? -27.456 2.911 4.581 1.00 93.25 754 ALA A N 1
ATOM 5856 C CA . ALA A 1 754 ? -27.608 3.099 6.024 1.00 93.25 754 ALA A CA 1
ATOM 5857 C C . ALA A 1 754 ? -26.246 3.143 6.737 1.00 93.25 754 ALA A C 1
ATOM 5859 O O . ALA A 1 754 ? -26.081 3.883 7.698 1.00 93.25 754 ALA A O 1
ATOM 5860 N N . ALA A 1 755 ? -25.254 2.383 6.259 1.00 95.44 755 ALA A N 1
ATOM 5861 C CA . ALA A 1 755 ? -23.892 2.453 6.789 1.00 95.44 755 ALA A CA 1
ATOM 5862 C C . ALA A 1 755 ? -23.206 3.787 6.476 1.00 95.44 755 ALA A C 1
ATOM 5864 O O . ALA A 1 755 ? -22.509 4.309 7.339 1.00 95.44 755 ALA A O 1
ATOM 5865 N N . PHE A 1 756 ? -23.416 4.351 5.285 1.00 95.62 756 PHE A N 1
ATOM 5866 C CA . PHE A 1 756 ? -22.922 5.690 4.950 1.00 95.62 756 PHE A CA 1
ATOM 5867 C C . PHE A 1 756 ? -23.593 6.756 5.824 1.00 95.62 756 PHE A C 1
ATOM 5869 O O . PHE A 1 756 ? -22.884 7.517 6.470 1.00 95.62 756 PHE A O 1
ATOM 5876 N N . SER A 1 757 ? -24.923 6.723 5.956 1.00 94.88 757 SER A N 1
ATOM 5877 C CA . SER A 1 757 ? -25.682 7.608 6.858 1.00 94.88 757 SER A CA 1
ATOM 5878 C C . SER A 1 757 ? -25.190 7.523 8.316 1.00 94.88 757 SER A C 1
ATOM 5880 O O . SER A 1 757 ? -24.909 8.540 8.951 1.00 94.88 757 SER A O 1
ATOM 5882 N N . ALA A 1 758 ? -24.943 6.309 8.821 1.00 96.56 758 ALA A N 1
ATOM 5883 C CA . ALA A 1 758 ? -24.394 6.107 10.162 1.00 96.56 758 ALA A CA 1
ATOM 5884 C C . ALA A 1 758 ? -22.967 6.666 10.330 1.00 96.56 758 ALA A C 1
ATOM 5886 O O . ALA A 1 758 ? -22.584 7.033 11.438 1.00 96.56 758 ALA A O 1
ATOM 5887 N N . LEU A 1 759 ? -22.159 6.716 9.265 1.00 97.56 759 LEU A N 1
ATOM 5888 C CA . LEU A 1 759 ? -20.821 7.321 9.283 1.00 97.56 759 LEU A CA 1
ATOM 5889 C C . LEU A 1 759 ? -20.895 8.852 9.171 1.00 97.56 759 LEU A C 1
ATOM 5891 O O . LEU A 1 759 ? -20.152 9.541 9.873 1.00 97.56 759 LEU A O 1
ATOM 5895 N N . GLU A 1 760 ? -21.815 9.374 8.359 1.00 96.56 760 GLU A N 1
ATOM 5896 C CA . GLU A 1 760 ? -22.115 10.808 8.214 1.00 96.56 760 GLU A CA 1
ATOM 5897 C C . GLU A 1 760 ? -22.601 11.440 9.525 1.00 96.56 760 GLU A C 1
ATOM 5899 O O . GLU A 1 760 ? -22.353 12.615 9.768 1.00 96.56 760 GLU A O 1
ATOM 5904 N N . PHE A 1 761 ? -23.205 10.658 10.428 1.00 96.38 761 PHE A N 1
ATOM 5905 C CA . PHE A 1 761 ? -23.563 11.102 11.782 1.00 96.38 761 PHE A CA 1
ATOM 5906 C C . PHE A 1 761 ? -22.388 11.728 12.563 1.00 96.38 761 PHE A C 1
ATOM 5908 O O . PHE A 1 761 ? -22.593 12.567 13.440 1.00 96.38 761 PHE A O 1
ATOM 5915 N N . TYR A 1 762 ? -21.152 11.315 12.280 1.00 97.06 762 TYR A N 1
ATOM 5916 C CA . TYR A 1 762 ? -19.953 11.794 12.965 1.00 97.06 762 TYR A CA 1
ATOM 5917 C C . TYR A 1 762 ? -19.327 12.974 12.202 1.00 97.06 762 TYR A C 1
ATOM 5919 O O . TYR A 1 762 ? -18.239 12.851 11.641 1.00 97.06 762 TYR A O 1
ATOM 5927 N N . ASP A 1 763 ? -20.015 14.119 12.178 1.00 93.88 763 ASP A N 1
ATOM 5928 C CA . ASP A 1 763 ? -19.691 15.287 11.335 1.00 93.88 763 ASP A CA 1
ATOM 5929 C C . ASP A 1 763 ? -19.031 16.475 12.070 1.00 93.88 763 ASP A C 1
ATOM 5931 O O . ASP A 1 763 ? -18.538 17.408 11.438 1.00 93.88 763 ASP A O 1
ATOM 5935 N N . HIS A 1 764 ? -19.005 16.462 13.405 1.00 90.75 764 HIS A N 1
ATOM 5936 C CA . HIS A 1 764 ? -18.640 17.638 14.204 1.00 90.75 764 HIS A CA 1
ATOM 5937 C C . HIS A 1 764 ? -17.146 18.004 14.165 1.00 90.75 764 HIS A C 1
ATOM 5939 O O . HIS A 1 764 ? -16.777 19.157 13.937 1.00 90.75 764 HIS A O 1
ATOM 5945 N N . GLY A 1 765 ? -16.274 17.035 14.426 1.00 91.38 765 GLY A N 1
ATOM 5946 C CA . GLY A 1 765 ? -14.826 17.205 14.476 1.00 91.38 765 GLY A CA 1
ATOM 5947 C C . GLY A 1 765 ? -14.132 15.856 14.358 1.00 91.38 765 GLY A C 1
ATOM 5948 O O . GLY A 1 765 ? -14.797 14.818 14.393 1.00 91.38 765 GLY A O 1
ATOM 5949 N N . THR A 1 766 ? -12.799 15.859 14.213 1.00 97.06 766 THR A N 1
ATOM 5950 C CA . THR A 1 766 ? -12.018 14.620 14.055 1.00 97.06 766 THR A CA 1
ATOM 5951 C C . THR A 1 766 ? -12.415 13.613 15.127 1.00 97.06 766 THR A C 1
ATOM 5953 O O . THR A 1 766 ? -12.171 13.837 16.310 1.00 97.06 766 THR A O 1
ATOM 5956 N N . THR A 1 767 ? -13.028 12.514 14.712 1.00 98.19 767 THR A N 1
ATOM 5957 C CA . THR A 1 767 ? -13.576 11.494 15.597 1.00 98.19 767 THR A CA 1
ATOM 5958 C C . THR A 1 767 ? -12.653 10.286 15.599 1.00 98.19 767 THR A C 1
ATOM 5960 O O . THR A 1 767 ? -12.284 9.766 14.545 1.00 98.19 767 THR A O 1
ATOM 5963 N N . LEU A 1 768 ? -12.285 9.815 16.789 1.00 97.88 768 LEU A N 1
ATOM 5964 C CA . LEU A 1 768 ? -11.498 8.596 16.948 1.00 97.88 768 LEU A CA 1
ATOM 5965 C C . LEU A 1 768 ? -12.392 7.477 17.473 1.00 97.88 768 LEU A C 1
ATOM 5967 O O . LEU A 1 768 ? -12.810 7.482 18.627 1.00 97.88 768 LEU A O 1
ATOM 5971 N N . VAL A 1 769 ? -12.667 6.501 16.608 1.00 96.62 769 VAL A N 1
ATOM 5972 C CA . VAL A 1 769 ? -13.402 5.270 16.963 1.00 96.62 769 VAL A CA 1
ATOM 5973 C C . VAL A 1 769 ? -12.472 4.085 17.223 1.00 96.62 769 VAL A C 1
ATOM 5975 O O . VAL A 1 769 ? -12.895 3.033 17.684 1.00 96.62 769 VAL A O 1
ATOM 5978 N N . ARG A 1 770 ? -11.186 4.256 16.913 1.00 95.44 770 ARG A N 1
ATOM 5979 C CA . ARG A 1 770 ? -10.099 3.336 17.246 1.00 95.44 770 ARG A CA 1
ATOM 5980 C C . ARG A 1 770 ? -8.979 4.142 17.870 1.00 95.44 770 ARG A C 1
ATOM 5982 O O . ARG A 1 770 ? -8.676 5.233 17.390 1.00 95.44 770 ARG A O 1
ATOM 5989 N N . LYS A 1 771 ? -8.342 3.577 18.888 1.00 93.44 771 LYS A N 1
ATOM 5990 C CA . LYS A 1 771 ? -7.167 4.152 19.540 1.00 93.44 771 LYS A CA 1
ATOM 5991 C C . LYS A 1 771 ? -5.935 4.027 18.625 1.00 93.44 771 LYS A C 1
ATOM 5993 O O . LYS A 1 771 ? -5.517 2.899 18.365 1.00 93.44 771 LYS A O 1
ATOM 5998 N N . PRO A 1 772 ? -5.302 5.130 18.174 1.00 97.19 772 PRO A N 1
ATOM 5999 C CA . PRO A 1 772 ? -3.962 5.062 17.590 1.00 97.19 772 PRO A CA 1
ATOM 6000 C C . PRO A 1 772 ? -2.980 4.554 18.650 1.00 97.19 772 PRO A C 1
ATOM 6002 O O . PRO A 1 772 ? -2.858 5.155 19.718 1.00 97.19 772 PRO A O 1
ATOM 6005 N N . TYR A 1 773 ? -2.289 3.445 18.413 1.00 98.19 773 TYR A N 1
ATOM 6006 C CA . TYR A 1 773 ? -1.461 2.857 19.465 1.00 98.19 773 TYR A CA 1
ATOM 6007 C C . TYR A 1 773 ? -0.184 3.660 19.704 1.00 98.19 773 TYR A C 1
ATOM 6009 O O . TYR A 1 773 ? 0.532 4.002 18.763 1.00 98.19 773 TYR A O 1
ATOM 6017 N N . LEU A 1 774 ? 0.142 3.923 20.969 1.00 98.50 774 LEU A N 1
ATOM 6018 C CA . LEU A 1 774 ? 1.393 4.582 21.337 1.00 98.50 774 LEU A CA 1
ATOM 6019 C C . LEU A 1 774 ? 2.523 3.552 21.407 1.00 98.50 774 LEU A C 1
ATOM 6021 O O . LEU A 1 774 ? 2.479 2.629 22.223 1.00 98.50 774 LEU A O 1
ATOM 6025 N N . ILE A 1 775 ? 3.548 3.729 20.574 1.00 98.69 775 ILE A N 1
ATOM 6026 C CA . ILE A 1 775 ? 4.721 2.856 20.528 1.00 98.69 775 ILE A CA 1
ATOM 6027 C C . ILE A 1 775 ? 5.924 3.625 21.092 1.00 98.69 775 ILE A C 1
ATOM 6029 O O . ILE A 1 775 ? 6.407 4.583 20.483 1.00 98.69 775 ILE A O 1
ATOM 6033 N N . GLY A 1 776 ? 6.417 3.200 22.257 1.00 98.44 776 GLY A N 1
ATOM 6034 C CA . GLY A 1 776 ? 7.643 3.735 22.851 1.00 98.44 776 GLY A CA 1
ATOM 6035 C C . GLY A 1 776 ? 8.874 3.209 22.116 1.00 98.44 776 GLY A C 1
ATOM 6036 O O . GLY A 1 776 ? 9.256 2.055 22.319 1.00 98.44 776 GLY A O 1
ATOM 6037 N N . HIS A 1 777 ? 9.474 4.036 21.258 1.00 98.56 777 HIS A N 1
ATOM 6038 C CA . HIS A 1 777 ? 10.662 3.687 20.473 1.00 98.56 777 HIS A CA 1
ATOM 6039 C C . HIS A 1 777 ? 11.852 3.473 21.407 1.00 98.56 777 HIS A C 1
ATOM 6041 O O . HIS A 1 777 ? 12.262 4.396 22.108 1.00 98.56 777 HIS A O 1
ATOM 6047 N N . ARG A 1 778 ? 12.402 2.254 21.454 1.00 98.44 778 ARG A N 1
ATOM 6048 C CA . ARG A 1 778 ? 13.485 1.875 22.388 1.00 98.44 778 ARG A CA 1
ATOM 6049 C C . ARG A 1 778 ? 13.146 2.154 23.862 1.00 98.44 778 ARG A C 1
ATOM 6051 O O . ARG A 1 778 ? 14.036 2.441 24.677 1.00 98.44 778 ARG A O 1
ATOM 6058 N N . GLY A 1 779 ? 11.856 2.122 24.198 1.00 98.12 779 GLY A N 1
ATOM 6059 C CA . GLY A 1 779 ? 11.305 2.651 25.446 1.00 98.12 779 GLY A CA 1
ATOM 6060 C C . GLY A 1 779 ? 10.977 4.148 25.349 1.00 98.12 779 GLY A C 1
ATOM 6061 O O . GLY A 1 779 ? 10.122 4.543 24.563 1.00 98.12 779 GLY A O 1
ATOM 6062 N N . MET A 1 780 ? 11.582 4.983 26.198 1.00 96.62 780 MET A N 1
ATOM 6063 C CA . MET A 1 780 ? 11.403 6.442 26.210 1.00 96.62 780 MET A CA 1
ATOM 6064 C C . MET A 1 780 ? 12.765 7.160 26.278 1.00 96.62 780 MET A C 1
ATOM 6066 O O . MET A 1 780 ? 13.149 7.721 27.319 1.00 96.62 780 MET A O 1
ATOM 6070 N N . PRO A 1 781 ? 13.530 7.139 25.174 1.00 96.44 781 PRO A N 1
ATOM 6071 C CA . PRO A 1 781 ? 14.900 7.625 25.128 1.00 96.44 781 PRO A CA 1
ATOM 6072 C C . PRO A 1 781 ? 15.021 9.142 25.259 1.00 96.44 781 PRO A C 1
ATOM 6074 O O . PRO A 1 781 ? 16.113 9.630 25.514 1.00 96.44 781 PRO A O 1
ATOM 6077 N N . ALA A 1 782 ? 13.920 9.899 25.174 1.00 95.88 782 ALA A N 1
ATOM 6078 C CA . ALA A 1 782 ? 13.911 11.317 25.529 1.00 95.88 782 ALA A CA 1
ATOM 6079 C C . ALA A 1 782 ? 14.197 11.572 27.026 1.00 95.88 782 ALA A C 1
ATOM 6081 O O . ALA A 1 782 ? 14.635 12.664 27.404 1.00 95.88 782 ALA A O 1
ATOM 6082 N N . ASN A 1 783 ? 13.971 10.578 27.893 1.00 94.75 783 ASN A N 1
ATOM 6083 C CA . ASN A 1 783 ? 14.029 10.728 29.351 1.00 94.75 783 ASN A CA 1
ATOM 6084 C C . ASN A 1 783 ? 14.944 9.719 30.057 1.00 94.75 783 ASN A C 1
ATOM 6086 O O . ASN A 1 783 ? 15.166 9.843 31.263 1.00 94.75 783 ASN A O 1
ATOM 6090 N N . SER A 1 784 ? 15.456 8.719 29.344 1.00 96.56 784 SER A N 1
ATOM 6091 C CA . SER A 1 784 ? 16.206 7.605 29.925 1.00 96.56 784 SER A CA 1
ATOM 6092 C C . SER A 1 784 ? 17.099 6.920 28.889 1.00 96.56 784 SER A C 1
ATOM 6094 O O . SER A 1 784 ? 16.912 7.157 27.700 1.00 96.56 784 SER A O 1
ATOM 6096 N N . PRO A 1 785 ? 18.093 6.105 29.287 1.00 97.38 785 PRO A N 1
ATOM 6097 C CA . PRO A 1 785 ? 18.928 5.399 28.324 1.00 97.38 785 PRO A CA 1
ATOM 6098 C C . PRO A 1 785 ? 18.098 4.444 27.463 1.00 97.38 785 PRO A C 1
ATOM 6100 O O . PRO A 1 785 ? 17.427 3.562 27.993 1.00 97.38 785 PRO A O 1
ATOM 6103 N N . GLU A 1 786 ? 18.158 4.614 26.144 1.00 97.62 786 GLU A N 1
ATOM 6104 C CA . GLU A 1 786 ? 17.438 3.775 25.181 1.00 97.62 786 GLU A CA 1
ATOM 6105 C C . GLU A 1 786 ? 17.687 2.275 25.394 1.00 97.62 786 GLU A C 1
ATOM 6107 O O . GLU A 1 786 ? 18.784 1.885 25.795 1.00 97.62 786 GLU A O 1
ATOM 6112 N N . ASN A 1 787 ? 16.704 1.430 25.057 1.00 98.25 787 ASN A N 1
ATOM 6113 C CA . ASN A 1 787 ? 16.857 -0.030 25.038 1.00 98.25 787 ASN A CA 1
ATOM 6114 C C . ASN A 1 787 ? 17.246 -0.634 26.406 1.00 98.25 787 ASN A C 1
ATOM 6116 O O . ASN A 1 787 ? 18.037 -1.571 26.500 1.00 98.25 787 ASN A O 1
ATOM 6120 N N . THR A 1 788 ? 16.677 -0.101 27.490 1.00 98.12 788 THR A N 1
ATOM 6121 C CA . THR A 1 788 ? 16.909 -0.564 28.870 1.00 98.12 788 THR A CA 1
ATOM 6122 C C . THR A 1 788 ? 15.597 -0.856 29.587 1.00 98.12 788 THR A C 1
ATOM 6124 O O . THR A 1 788 ? 14.558 -0.290 29.246 1.00 98.12 788 THR A O 1
ATOM 6127 N N . ILE A 1 789 ? 15.632 -1.708 30.618 1.00 97.81 789 ILE A N 1
ATOM 6128 C CA . ILE A 1 789 ? 14.447 -2.034 31.431 1.00 97.81 789 ILE A CA 1
ATOM 6129 C C . ILE A 1 789 ? 13.838 -0.767 32.049 1.00 97.81 789 ILE A C 1
ATOM 6131 O O . ILE A 1 789 ? 12.619 -0.620 32.111 1.00 97.81 789 ILE A O 1
ATOM 6135 N N . GLU A 1 790 ? 14.676 0.176 32.469 1.00 96.94 790 GLU A N 1
ATOM 6136 C CA . GLU A 1 790 ? 14.271 1.451 33.043 1.00 96.94 790 GLU A CA 1
ATOM 6137 C C . GLU A 1 790 ? 13.535 2.328 32.027 1.00 96.94 790 GLU A C 1
ATOM 6139 O O . GLU A 1 790 ? 12.488 2.885 32.360 1.00 96.94 790 GLU A O 1
ATOM 6144 N N . SER A 1 791 ? 14.053 2.420 30.799 1.00 97.75 791 SER A N 1
ATOM 6145 C CA . SER A 1 791 ? 13.417 3.152 29.697 1.00 97.75 791 SER A CA 1
ATOM 6146 C C . SER A 1 791 ? 12.086 2.534 29.293 1.00 97.75 791 SER A C 1
ATOM 6148 O O . SER A 1 791 ? 11.081 3.229 29.142 1.00 97.75 791 SER A O 1
ATOM 6150 N N . ASN A 1 792 ? 12.054 1.209 29.220 1.00 97.75 792 ASN A N 1
ATOM 6151 C CA . ASN A 1 792 ? 10.869 0.437 28.884 1.00 97.75 792 ASN A CA 1
ATOM 6152 C C . ASN A 1 792 ? 9.773 0.591 29.956 1.00 97.75 792 ASN A C 1
ATOM 6154 O O . ASN A 1 792 ? 8.607 0.809 29.625 1.00 97.75 792 ASN A O 1
ATOM 6158 N N . ARG A 1 793 ? 10.141 0.579 31.246 1.00 96.62 793 ARG A N 1
ATOM 6159 C CA . ARG A 1 793 ? 9.216 0.873 32.353 1.00 96.62 793 ARG A CA 1
ATOM 6160 C C . ARG A 1 793 ? 8.654 2.292 32.256 1.00 96.62 793 ARG A C 1
ATOM 6162 O O . ARG A 1 793 ? 7.456 2.473 32.438 1.00 96.62 793 ARG A O 1
ATOM 6169 N N . LEU A 1 794 ? 9.494 3.286 31.961 1.00 96.81 794 LEU A N 1
ATOM 6170 C CA . LEU A 1 794 ? 9.043 4.673 31.821 1.00 96.81 794 LEU A CA 1
ATOM 6171 C C . LEU A 1 794 ? 8.084 4.862 30.638 1.00 96.81 794 LEU A C 1
ATOM 6173 O O . LEU A 1 794 ? 7.115 5.601 30.771 1.00 96.81 794 LEU A O 1
ATOM 6177 N N . ALA A 1 795 ? 8.312 4.181 29.512 1.00 97.81 795 ALA A N 1
ATOM 6178 C CA . ALA A 1 795 ? 7.386 4.198 28.380 1.00 97.81 795 ALA A CA 1
ATOM 6179 C C . ALA A 1 795 ? 6.021 3.595 28.746 1.00 97.81 795 ALA A C 1
ATOM 6181 O O . ALA A 1 795 ? 4.985 4.192 28.459 1.00 97.81 795 ALA A O 1
ATOM 6182 N N . TYR A 1 796 ? 6.014 2.446 29.432 1.00 96.50 796 TYR A N 1
ATOM 6183 C CA . TYR A 1 796 ? 4.786 1.839 29.951 1.00 96.50 796 TYR A CA 1
ATOM 6184 C C . TYR A 1 796 ? 4.037 2.786 30.902 1.00 96.50 796 TYR A C 1
ATOM 6186 O O . TYR A 1 796 ? 2.834 2.987 30.734 1.00 96.50 796 TYR A O 1
ATOM 6194 N N . GLU A 1 797 ? 4.746 3.404 31.854 1.00 95.81 797 GLU A N 1
ATOM 6195 C CA . GLU A 1 797 ? 4.183 4.371 32.809 1.00 95.81 797 GLU A CA 1
ATOM 6196 C C . GLU A 1 797 ? 3.648 5.633 32.128 1.00 95.81 797 GLU A C 1
ATOM 6198 O O . GLU A 1 797 ? 2.668 6.209 32.590 1.00 95.81 797 GLU A O 1
ATOM 6203 N N . ALA A 1 798 ? 4.250 6.037 31.008 1.00 96.38 798 ALA A N 1
ATOM 6204 C CA . ALA A 1 798 ? 3.759 7.122 30.167 1.00 96.38 798 ALA A CA 1
ATOM 6205 C C . ALA A 1 798 ? 2.530 6.732 29.323 1.00 96.38 798 ALA A C 1
ATOM 6207 O O . ALA A 1 798 ? 1.957 7.597 28.661 1.00 96.38 798 ALA A O 1
ATOM 6208 N N . GLY A 1 799 ? 2.111 5.465 29.341 1.00 95.81 799 GLY A N 1
ATOM 6209 C CA . GLY A 1 799 ? 0.915 5.008 28.642 1.00 95.81 799 GLY A CA 1
ATOM 6210 C C . GLY A 1 799 ? 1.153 4.308 27.310 1.00 95.81 799 GLY A C 1
ATOM 6211 O O . GLY A 1 799 ? 0.207 4.141 26.546 1.00 95.81 799 GLY A O 1
ATOM 6212 N N . ALA A 1 800 ? 2.389 3.899 27.002 1.00 97.81 800 ALA A N 1
ATOM 6213 C CA . ALA A 1 800 ? 2.659 3.150 25.778 1.00 97.81 800 ALA A CA 1
ATOM 6214 C C . ALA A 1 800 ? 1.843 1.846 25.728 1.00 97.81 800 ALA A C 1
ATOM 6216 O O . ALA A 1 800 ? 1.728 1.139 26.732 1.00 97.81 800 ALA A O 1
ATOM 6217 N N . ASP A 1 801 ? 1.288 1.538 24.558 1.00 97.88 801 ASP A N 1
ATOM 6218 C CA . ASP A 1 801 ? 0.602 0.276 24.249 1.00 97.88 801 ASP A CA 1
ATOM 6219 C C . ASP A 1 801 ? 1.596 -0.791 23.785 1.00 97.88 801 ASP A C 1
ATOM 6221 O O . ASP A 1 801 ? 1.421 -1.984 24.040 1.00 97.88 801 ASP A O 1
ATOM 6225 N N . PHE A 1 802 ? 2.668 -0.332 23.135 1.00 98.50 802 PHE A N 1
ATOM 6226 C CA . PHE A 1 802 ? 3.799 -1.140 22.719 1.00 98.50 802 PHE A CA 1
ATOM 6227 C C . PHE A 1 802 ? 5.098 -0.522 23.213 1.00 98.50 802 PHE A C 1
ATOM 6229 O O . PHE A 1 802 ? 5.295 0.692 23.140 1.00 98.50 802 PHE A O 1
ATOM 6236 N N . ILE A 1 803 ? 6.028 -1.370 23.624 1.00 98.56 803 ILE A N 1
ATOM 6237 C CA . ILE A 1 803 ? 7.442 -1.010 23.681 1.00 98.56 803 ILE A CA 1
ATOM 6238 C C . ILE A 1 803 ? 8.090 -1.589 22.431 1.00 98.56 803 ILE A C 1
ATOM 6240 O O . ILE A 1 803 ? 7.929 -2.774 22.155 1.00 98.56 803 ILE A O 1
ATOM 6244 N N . GLU A 1 804 ? 8.803 -0.769 21.673 1.00 98.62 804 GLU A N 1
ATOM 6245 C CA . GLU A 1 804 ? 9.642 -1.229 20.572 1.00 98.62 804 GLU A CA 1
ATOM 6246 C C . GLU A 1 804 ? 11.084 -1.358 21.084 1.00 98.62 804 GLU A C 1
ATOM 6248 O O . GLU A 1 804 ? 11.557 -0.496 21.826 1.00 98.62 804 GLU A O 1
ATOM 6253 N N . ASN A 1 805 ? 11.759 -2.467 20.772 1.00 98.50 805 ASN A N 1
ATOM 6254 C CA . ASN A 1 805 ? 13.153 -2.682 21.148 1.00 98.50 805 ASN A CA 1
ATOM 6255 C C . ASN A 1 805 ? 13.948 -3.399 20.053 1.00 98.50 805 ASN A C 1
ATOM 6257 O O . ASN A 1 805 ? 13.542 -4.445 19.537 1.00 98.50 805 ASN A O 1
ATOM 6261 N N . ASP A 1 806 ? 15.165 -2.907 19.844 1.00 98.62 806 ASP A N 1
ATOM 6262 C CA . ASP A 1 806 ? 16.139 -3.454 18.909 1.00 98.62 806 ASP A CA 1
ATOM 6263 C C . ASP A 1 806 ? 16.914 -4.623 19.511 1.00 98.62 806 ASP A C 1
ATOM 6265 O O . ASP A 1 806 ? 17.357 -4.536 20.657 1.00 98.62 806 ASP A O 1
ATOM 6269 N N . MET A 1 807 ? 17.182 -5.680 18.741 1.00 97.94 807 MET A N 1
ATOM 6270 C CA . MET A 1 807 ? 17.987 -6.804 19.228 1.00 97.94 807 MET A CA 1
ATOM 6271 C C . MET A 1 807 ? 19.055 -7.320 18.266 1.00 97.94 807 MET A C 1
ATOM 6273 O O . MET A 1 807 ? 18.826 -7.541 17.072 1.00 97.94 807 MET A O 1
ATOM 6277 N N . TYR A 1 808 ? 20.220 -7.605 18.850 1.00 98.50 808 TYR A N 1
ATOM 6278 C CA . TYR A 1 808 ? 21.336 -8.315 18.226 1.00 98.50 808 TYR A CA 1
ATOM 6279 C C . TYR A 1 808 ? 21.587 -9.652 18.911 1.00 98.50 808 TYR A C 1
ATOM 6281 O O . TYR A 1 808 ? 21.193 -9.882 20.054 1.00 98.50 808 TYR A O 1
ATOM 6289 N N . LEU A 1 809 ? 22.285 -10.529 18.195 1.00 98.19 809 LEU A N 1
ATOM 6290 C CA . LEU A 1 809 ? 22.707 -11.820 18.708 1.00 98.19 809 LEU A CA 1
ATOM 6291 C C . LEU A 1 809 ? 24.017 -11.675 19.492 1.00 98.19 809 LEU A C 1
ATOM 6293 O O . LEU A 1 809 ? 24.990 -11.141 18.968 1.00 98.19 809 LEU A O 1
ATOM 6297 N N . SER A 1 810 ? 24.085 -12.191 20.712 1.00 98.50 810 SER A N 1
ATOM 6298 C CA . SER A 1 810 ? 25.338 -12.322 21.456 1.00 98.50 810 SER A CA 1
ATOM 6299 C C . SER A 1 810 ? 26.217 -13.445 20.884 1.00 98.50 810 SER A C 1
ATOM 6301 O O . SER A 1 810 ? 25.782 -14.299 20.102 1.00 98.50 810 SER A O 1
ATOM 6303 N N . LYS A 1 811 ? 27.480 -13.504 21.313 1.00 98.19 811 LYS A N 1
ATOM 6304 C CA . LYS A 1 811 ? 28.428 -14.562 20.927 1.00 98.19 811 LYS A CA 1
ATOM 6305 C C . LYS A 1 811 ? 27.925 -15.964 21.274 1.00 98.19 811 LYS A C 1
ATOM 6307 O O . LYS A 1 811 ? 28.109 -16.901 20.499 1.00 98.19 811 LYS A O 1
ATOM 6312 N N . ASP A 1 812 ? 27.280 -16.095 22.426 1.00 97.75 812 ASP A N 1
ATOM 6313 C CA . ASP A 1 812 ? 26.656 -17.312 22.948 1.00 97.75 812 ASP A CA 1
ATOM 6314 C C . ASP A 1 812 ? 25.225 -17.553 22.428 1.00 97.75 812 ASP A C 1
ATOM 6316 O O . ASP A 1 812 ? 24.540 -18.443 22.923 1.00 97.75 812 ASP A O 1
ATOM 6320 N N . GLN A 1 813 ? 24.830 -16.860 21.349 1.00 96.62 813 GLN A N 1
ATOM 6321 C CA . GLN A 1 813 ? 23.597 -17.091 20.582 1.00 96.62 813 GLN A CA 1
ATOM 6322 C C . GLN A 1 813 ? 22.296 -16.771 21.344 1.00 96.62 813 GLN A C 1
ATOM 6324 O O . GLN A 1 813 ? 21.262 -17.405 21.112 1.00 96.62 813 GLN A O 1
ATOM 6329 N N . ASP A 1 814 ? 22.336 -15.772 22.226 1.00 98.06 814 ASP A N 1
ATOM 6330 C CA . ASP A 1 814 ? 21.153 -15.195 22.869 1.00 98.06 814 ASP A CA 1
ATOM 6331 C C . ASP A 1 814 ? 20.821 -13.816 22.276 1.00 98.06 814 ASP A C 1
ATOM 6333 O O . ASP A 1 814 ? 21.656 -13.218 21.598 1.00 98.06 814 ASP A O 1
ATOM 6337 N N . LEU A 1 815 ? 19.609 -13.303 22.495 1.00 98.69 815 LEU A N 1
ATOM 6338 C CA . LEU A 1 815 ? 19.211 -11.980 21.994 1.00 98.69 815 LEU A CA 1
ATOM 6339 C C . LEU A 1 815 ? 19.326 -10.920 23.089 1.00 98.69 815 LEU A C 1
ATOM 6341 O O . LEU A 1 815 ? 18.699 -11.026 24.144 1.00 98.69 815 LEU A O 1
ATOM 6345 N N . VAL A 1 816 ? 20.112 -9.883 22.810 1.00 98.75 816 VAL A N 1
ATOM 6346 C CA . VAL A 1 816 ? 20.337 -8.727 23.688 1.00 98.75 816 VAL A CA 1
ATOM 6347 C C . VAL A 1 816 ? 19.739 -7.468 23.079 1.00 98.75 816 VAL A C 1
ATOM 6349 O O . VAL A 1 816 ? 19.765 -7.302 21.860 1.00 98.75 816 VAL A O 1
ATOM 6352 N N . ILE A 1 817 ? 19.216 -6.589 23.930 1.00 98.62 817 ILE A N 1
ATOM 6353 C CA . ILE A 1 817 ? 18.473 -5.398 23.525 1.00 98.62 817 ILE A CA 1
ATOM 6354 C C . ILE A 1 817 ? 19.418 -4.201 23.394 1.00 98.62 817 ILE A C 1
ATOM 6356 O O . ILE A 1 817 ? 19.935 -3.701 24.392 1.00 98.62 817 ILE A O 1
ATOM 6360 N N . ILE A 1 818 ? 19.691 -3.789 22.154 1.00 98.25 818 ILE A N 1
ATOM 6361 C CA . ILE A 1 818 ? 20.587 -2.682 21.790 1.00 98.25 818 ILE A CA 1
ATOM 6362 C C . ILE A 1 818 ? 20.430 -2.321 20.302 1.00 98.25 818 ILE A C 1
ATOM 6364 O O . ILE A 1 818 ? 20.333 -3.203 19.451 1.00 98.25 818 ILE A O 1
ATOM 6368 N N . HIS A 1 819 ? 20.447 -1.023 19.977 1.00 97.94 819 HIS A N 1
ATOM 6369 C CA . HIS A 1 819 ? 20.218 -0.530 18.612 1.00 97.94 819 HIS A CA 1
ATOM 6370 C C . HIS A 1 819 ? 21.416 -0.680 17.669 1.00 97.94 819 HIS A C 1
ATOM 6372 O O . HIS A 1 819 ? 21.264 -1.054 16.501 1.00 97.94 819 HIS A O 1
ATOM 6378 N N . ASP A 1 820 ? 22.603 -0.313 18.145 1.00 96.38 820 ASP A N 1
ATOM 6379 C CA . ASP A 1 820 ? 23.798 -0.233 17.314 1.00 96.38 820 ASP A CA 1
ATOM 6380 C C . ASP A 1 820 ? 24.576 -1.542 17.355 1.00 96.38 820 ASP A C 1
ATOM 6382 O O . ASP A 1 820 ? 24.727 -2.167 18.405 1.00 96.38 820 ASP A O 1
ATOM 6386 N N . SER A 1 821 ? 25.169 -1.926 16.221 1.00 95.19 821 SER A N 1
ATOM 6387 C CA . SER A 1 821 ? 26.036 -3.107 16.173 1.00 95.19 821 SER A CA 1
ATOM 6388 C C . SER A 1 821 ? 27.315 -2.944 17.004 1.00 95.19 821 SER A C 1
ATOM 6390 O O . SER A 1 821 ? 27.965 -3.939 17.321 1.00 95.19 821 SER A O 1
ATOM 6392 N N . HIS A 1 822 ? 27.675 -1.705 17.364 1.00 95.06 822 HIS A N 1
ATOM 6393 C CA . HIS A 1 822 ? 28.844 -1.359 18.167 1.00 95.06 822 HIS A CA 1
ATOM 6394 C C . HIS A 1 822 ? 28.436 -0.798 19.529 1.00 95.06 822 HIS A C 1
ATOM 6396 O O . HIS A 1 822 ? 27.588 0.083 19.630 1.00 95.06 822 HIS A O 1
ATOM 6402 N N . LEU A 1 823 ? 29.146 -1.215 20.576 1.00 96.12 823 LEU A N 1
ATOM 6403 C CA . LEU A 1 823 ? 28.823 -0.879 21.969 1.00 96.12 823 LEU A CA 1
ATOM 6404 C C . LEU A 1 823 ? 29.030 0.598 22.345 1.00 96.12 823 LEU A C 1
ATOM 6406 O O . LEU A 1 823 ? 28.577 1.042 23.401 1.00 96.12 823 LEU A O 1
ATOM 6410 N N . ILE A 1 824 ? 29.748 1.363 21.524 1.00 94.44 824 ILE A N 1
ATOM 6411 C CA . ILE A 1 824 ? 30.344 2.630 21.952 1.00 94.44 824 ILE A CA 1
ATOM 6412 C C . ILE A 1 824 ? 29.333 3.762 22.168 1.00 94.44 824 ILE A C 1
ATOM 6414 O O . ILE A 1 824 ? 29.595 4.649 22.978 1.00 94.44 824 ILE A O 1
ATOM 6418 N N . LEU A 1 825 ? 28.204 3.768 21.460 1.00 90.81 825 LEU A N 1
ATOM 6419 C CA . LEU A 1 825 ? 27.285 4.910 21.470 1.00 90.81 825 LEU A CA 1
ATOM 6420 C C . LEU A 1 825 ? 26.438 4.972 22.747 1.00 90.81 825 LEU A C 1
ATOM 6422 O O . LEU A 1 825 ? 26.278 6.047 23.323 1.00 90.81 825 LEU A O 1
ATOM 6426 N N . THR A 1 826 ? 25.987 3.824 23.249 1.00 94.94 826 THR A N 1
ATOM 6427 C CA . THR A 1 826 ? 25.057 3.744 24.388 1.00 94.94 826 THR A CA 1
ATOM 6428 C C . THR A 1 826 ? 25.694 3.200 25.666 1.00 94.94 826 THR A C 1
ATOM 6430 O O . THR A 1 826 ? 25.130 3.356 26.750 1.00 94.94 826 THR A O 1
ATOM 6433 N N . THR A 1 827 ? 26.901 2.628 25.585 1.00 95.94 827 THR A N 1
ATOM 6434 C CA . THR A 1 827 ? 27.557 1.968 26.724 1.00 95.94 827 THR A CA 1
ATOM 6435 C C . THR A 1 827 ? 28.966 2.499 27.006 1.00 95.94 827 THR A C 1
ATOM 6437 O O . THR A 1 827 ? 29.522 3.310 26.261 1.00 95.94 827 THR A O 1
ATOM 6440 N N . ASN A 1 828 ? 29.575 2.023 28.094 1.00 93.69 828 ASN A N 1
ATOM 6441 C CA . ASN A 1 828 ? 30.995 2.227 28.403 1.00 93.69 828 ASN A CA 1
ATOM 6442 C C . ASN A 1 828 ? 31.944 1.189 27.752 1.00 93.69 828 ASN A C 1
ATOM 6444 O O . ASN A 1 828 ? 33.143 1.202 28.042 1.00 93.69 828 ASN A O 1
ATOM 6448 N N . GLY A 1 829 ? 31.424 0.289 26.912 1.00 94.38 829 GLY A N 1
ATOM 6449 C CA . GLY A 1 829 ? 32.180 -0.733 26.187 1.00 94.38 829 GLY A CA 1
ATOM 6450 C C . GLY A 1 829 ? 32.652 -0.302 24.793 1.00 94.38 829 GLY A C 1
ATOM 6451 O O . GLY A 1 829 ? 32.349 0.787 24.310 1.00 94.38 829 GLY A O 1
ATOM 6452 N N . TRP A 1 830 ? 33.402 -1.191 24.139 1.00 95.44 830 TRP A N 1
ATOM 6453 C CA . TRP A 1 830 ? 33.955 -1.020 22.788 1.00 95.44 830 TRP A CA 1
ATOM 6454 C C . TRP A 1 830 ? 33.790 -2.325 21.999 1.00 95.44 830 TRP A C 1
ATOM 6456 O O . TRP A 1 830 ? 33.673 -3.378 22.612 1.00 95.44 830 TRP A O 1
ATOM 6466 N N . GLY A 1 831 ? 33.839 -2.271 20.665 1.00 94.69 831 GLY A N 1
ATOM 6467 C CA . GLY A 1 831 ? 33.721 -3.455 19.797 1.00 94.69 831 GLY A CA 1
ATOM 6468 C C . GLY A 1 831 ? 32.287 -3.764 19.355 1.00 94.69 831 GLY A C 1
ATOM 6469 O O . GLY A 1 831 ? 31.362 -3.008 19.672 1.00 94.69 831 GLY A O 1
ATOM 6470 N N . ASN A 1 832 ? 32.119 -4.849 18.591 1.00 97.50 832 ASN A N 1
ATOM 6471 C CA . ASN A 1 832 ? 30.807 -5.281 18.105 1.00 97.50 832 ASN A CA 1
ATOM 6472 C C . ASN A 1 832 ? 30.055 -6.044 19.192 1.00 97.50 832 ASN A C 1
ATOM 6474 O O . ASN A 1 832 ? 30.646 -6.893 19.853 1.00 97.50 832 ASN A O 1
ATOM 6478 N N . VAL A 1 833 ? 28.748 -5.818 19.317 1.00 97.69 833 VAL A N 1
ATOM 6479 C CA . VAL A 1 833 ? 27.875 -6.511 20.281 1.00 97.69 833 VAL A CA 1
ATOM 6480 C C . VAL A 1 833 ? 27.997 -8.032 20.155 1.00 97.69 833 VAL A C 1
ATOM 6482 O O . VAL A 1 833 ? 28.151 -8.734 21.152 1.00 97.69 833 VAL A O 1
ATOM 6485 N N . GLU A 1 834 ? 28.003 -8.539 18.921 1.00 98.06 834 GLU A N 1
ATOM 6486 C CA . GLU A 1 834 ? 27.971 -9.979 18.643 1.00 98.06 834 GLU A CA 1
ATOM 6487 C C . GLU A 1 834 ? 29.299 -10.717 18.922 1.00 98.06 834 GLU A C 1
ATOM 6489 O O . GLU A 1 834 ? 29.361 -11.940 18.773 1.00 98.06 834 GLU A O 1
ATOM 6494 N N . ASP A 1 835 ? 30.353 -9.997 19.329 1.00 98.12 835 ASP A N 1
ATOM 6495 C CA . ASP A 1 835 ? 31.654 -10.559 19.724 1.00 98.12 835 ASP A CA 1
ATOM 6496 C C . ASP A 1 835 ? 31.744 -10.866 21.235 1.00 98.12 835 ASP A C 1
ATOM 6498 O O . ASP A 1 835 ? 32.734 -11.455 21.686 1.00 98.12 835 ASP A O 1
ATOM 6502 N N . TYR A 1 836 ? 30.713 -10.512 22.011 1.00 98.62 836 TYR A N 1
ATOM 6503 C CA . TYR A 1 836 ? 30.655 -10.663 23.469 1.00 98.62 836 TYR A CA 1
ATOM 6504 C C . TYR A 1 836 ? 29.560 -11.644 23.898 1.00 98.62 836 TYR A C 1
ATOM 6506 O O . TYR A 1 836 ? 28.508 -11.737 23.263 1.00 98.62 836 TYR A O 1
ATOM 6514 N N . THR A 1 837 ? 29.792 -12.384 24.984 1.00 98.75 837 THR A N 1
ATOM 6515 C CA . THR A 1 837 ? 28.737 -13.194 25.623 1.00 98.75 837 THR A CA 1
ATOM 6516 C C . THR A 1 837 ? 27.753 -12.310 26.389 1.00 98.75 837 THR A C 1
ATOM 6518 O O . THR A 1 837 ? 28.086 -11.180 26.757 1.00 98.75 837 THR A O 1
ATOM 6521 N N . VAL A 1 838 ? 26.557 -12.821 26.705 1.00 98.56 838 VAL A N 1
ATOM 6522 C CA . VAL A 1 838 ? 25.592 -12.091 27.554 1.00 98.56 838 VAL A CA 1
ATOM 6523 C C . VAL A 1 838 ? 26.221 -11.682 28.890 1.00 98.56 838 VAL A C 1
ATOM 6525 O O . VAL A 1 838 ? 26.044 -10.552 29.343 1.00 98.56 838 VAL A O 1
ATOM 6528 N N . GLU A 1 839 ? 27.005 -12.569 29.510 1.00 98.56 839 GLU A N 1
ATOM 6529 C CA . GLU A 1 839 ? 27.683 -12.285 30.782 1.00 98.56 839 GLU A CA 1
ATOM 6530 C C . GLU A 1 839 ? 28.689 -11.126 30.660 1.00 98.56 839 GLU A C 1
ATOM 6532 O O . GLU A 1 839 ? 28.819 -10.307 31.572 1.00 98.56 839 GLU A O 1
ATOM 6537 N N . GLU A 1 840 ? 29.415 -11.041 29.544 1.00 98.50 840 GLU A N 1
ATOM 6538 C CA . GLU A 1 840 ? 30.345 -9.942 29.278 1.00 98.50 840 GLU A CA 1
ATOM 6539 C C . GLU A 1 840 ? 29.596 -8.629 29.017 1.00 98.50 840 GLU A C 1
ATOM 6541 O O . GLU A 1 840 ? 29.957 -7.598 29.586 1.00 98.50 840 GLU A O 1
ATOM 6546 N N . LEU A 1 841 ? 28.515 -8.675 28.236 1.00 98.56 841 LEU A N 1
ATOM 6547 C CA . LEU A 1 841 ? 27.660 -7.522 27.936 1.00 98.56 841 LEU A CA 1
ATOM 6548 C C . LEU A 1 841 ? 26.988 -6.958 29.197 1.00 98.56 841 LEU A C 1
ATOM 6550 O O . LEU A 1 841 ? 26.960 -5.744 29.397 1.00 98.56 841 LEU A O 1
ATOM 6554 N N . LYS A 1 842 ? 26.534 -7.822 30.112 1.00 98.06 842 LYS A N 1
A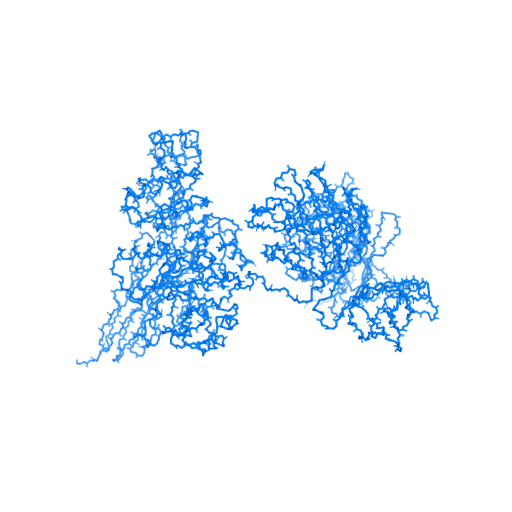TOM 6555 C CA . LYS A 1 842 ? 25.929 -7.437 31.401 1.00 98.06 842 LYS A CA 1
ATOM 6556 C C . LYS A 1 842 ? 26.888 -6.720 32.359 1.00 98.06 842 LYS A C 1
ATOM 6558 O O . LYS A 1 842 ? 26.433 -6.076 33.305 1.00 98.06 842 LYS A O 1
ATOM 6563 N N . LYS A 1 843 ? 28.207 -6.808 32.145 1.00 97.69 843 LYS A N 1
ATOM 6564 C CA . LYS A 1 843 ? 29.207 -6.062 32.937 1.00 97.69 843 LYS A CA 1
ATOM 6565 C C . LYS A 1 843 ? 29.303 -4.597 32.514 1.00 97.69 843 LYS A C 1
ATOM 6567 O O . LYS A 1 843 ? 29.793 -3.778 33.293 1.00 97.69 843 LYS A O 1
ATOM 6572 N N . LEU A 1 844 ? 28.842 -4.265 31.310 1.00 97.50 844 LEU A N 1
ATOM 6573 C CA . LEU A 1 844 ? 28.834 -2.901 30.798 1.00 97.50 844 LEU A CA 1
ATOM 6574 C C . LEU A 1 844 ? 27.733 -2.072 31.466 1.00 97.50 844 LEU A C 1
ATOM 6576 O O . LEU A 1 844 ? 26.779 -2.599 32.040 1.00 97.50 844 LEU A O 1
ATOM 6580 N N . ASN A 1 845 ? 27.902 -0.755 31.411 1.00 96.25 845 ASN A N 1
ATOM 6581 C CA . ASN A 1 845 ? 26.901 0.210 31.838 1.00 96.25 845 ASN A CA 1
ATOM 6582 C C . ASN A 1 845 ? 26.331 0.897 30.596 1.00 96.25 845 ASN A C 1
ATOM 6584 O O . ASN A 1 845 ? 27.068 1.577 29.881 1.00 96.25 845 ASN A O 1
ATOM 6588 N N . ALA A 1 846 ? 25.045 0.685 30.333 1.00 96.44 846 ALA A N 1
ATOM 6589 C CA . ALA A 1 846 ? 24.300 1.188 29.183 1.00 96.44 846 ALA A CA 1
ATOM 6590 C C . ALA A 1 846 ? 23.674 2.562 29.475 1.00 96.44 846 ALA A C 1
ATOM 6592 O O . ALA A 1 846 ? 22.505 2.800 29.201 1.00 96.44 846 ALA A O 1
ATOM 6593 N N . ASN A 1 847 ? 24.441 3.462 30.094 1.00 94.69 847 ASN A N 1
ATOM 6594 C CA . ASN A 1 847 ? 23.954 4.761 30.555 1.00 94.69 847 ASN A CA 1
ATOM 6595 C C . ASN A 1 847 ? 24.637 5.952 29.885 1.00 94.69 847 ASN A C 1
ATOM 6597 O O . ASN A 1 847 ? 24.506 7.077 30.365 1.00 94.69 847 ASN A O 1
ATOM 6601 N N . ARG A 1 848 ? 25.396 5.738 28.806 1.00 92.12 848 ARG A N 1
ATOM 6602 C CA . ARG A 1 848 ? 26.233 6.793 28.222 1.00 92.12 848 ARG A CA 1
ATOM 6603 C C . ARG A 1 848 ? 25.459 8.073 27.858 1.00 92.12 848 ARG A C 1
ATOM 6605 O O . ARG A 1 848 ? 26.017 9.145 28.101 1.00 92.12 848 ARG A O 1
ATOM 6612 N N . PRO A 1 849 ? 24.206 8.015 27.361 1.00 88.31 849 PRO A N 1
ATOM 6613 C CA . PRO A 1 849 ? 23.407 9.221 27.129 1.00 88.31 849 PRO A CA 1
ATOM 6614 C C . PRO A 1 849 ? 22.915 9.902 28.424 1.00 88.31 849 PRO A C 1
ATOM 6616 O O . PRO A 1 849 ? 22.712 11.113 28.436 1.00 88.31 849 PRO A O 1
ATOM 6619 N N . TYR A 1 850 ? 22.785 9.158 29.534 1.00 91.31 850 TYR A N 1
ATOM 6620 C CA . TYR A 1 850 ? 22.288 9.645 30.834 1.00 91.31 850 TYR A CA 1
ATOM 6621 C C . TYR A 1 850 ? 23.166 9.213 32.032 1.00 91.31 850 TYR A C 1
ATOM 6623 O O . TYR A 1 850 ? 22.681 8.563 32.965 1.00 91.31 850 TYR A O 1
ATOM 6631 N N . PRO A 1 851 ? 24.448 9.618 32.086 1.00 86.50 851 PRO A N 1
ATOM 6632 C CA . PRO A 1 851 ? 25.419 9.063 33.035 1.00 86.50 851 PRO A CA 1
ATOM 6633 C C . PRO A 1 851 ? 25.108 9.367 34.509 1.00 86.50 851 PRO A C 1
ATOM 6635 O O . PRO A 1 851 ? 25.549 8.641 35.397 1.00 86.50 851 PRO A O 1
ATOM 6638 N N . TRP A 1 852 ? 24.356 10.439 34.782 1.00 88.31 852 TRP A N 1
ATOM 6639 C CA . TRP A 1 852 ? 24.048 10.895 36.144 1.00 88.31 852 TRP A CA 1
ATOM 6640 C C . TRP A 1 852 ? 22.671 10.451 36.647 1.00 88.31 852 TRP A C 1
ATOM 6642 O O . TRP A 1 852 ? 22.521 10.192 37.837 1.00 88.31 852 TRP A O 1
ATOM 6652 N N . GLY A 1 853 ? 21.671 10.372 35.762 1.00 89.75 853 GLY A N 1
ATOM 6653 C CA . GLY A 1 853 ? 20.305 9.968 36.128 1.00 89.75 853 GLY A CA 1
ATOM 6654 C C . GLY A 1 853 ? 20.149 8.457 36.301 1.00 89.75 853 GLY A C 1
ATOM 6655 O O . GLY A 1 853 ? 19.268 8.010 37.026 1.00 89.75 853 GLY A O 1
ATOM 6656 N N . PHE A 1 854 ? 21.034 7.685 35.665 1.00 93.06 854 PHE A N 1
ATOM 6657 C CA . PHE A 1 854 ? 20.956 6.232 35.564 1.00 93.06 854 PHE A CA 1
ATOM 6658 C C . PHE A 1 854 ? 22.345 5.622 35.811 1.00 93.06 854 PHE A C 1
ATOM 6660 O O . PHE A 1 854 ? 23.032 5.234 34.871 1.00 93.06 854 PHE A O 1
ATOM 6667 N N . PRO A 1 855 ? 22.842 5.604 37.062 1.00 89.00 855 PRO A N 1
ATOM 6668 C CA . PRO A 1 855 ? 24.251 5.322 37.343 1.00 89.00 855 PRO A CA 1
ATOM 6669 C C . PRO A 1 855 ? 24.662 3.858 37.134 1.00 89.00 855 PRO A C 1
ATOM 6671 O O . PRO A 1 855 ? 25.854 3.605 36.975 1.00 89.00 855 PRO A O 1
ATOM 6674 N N . ASP A 1 856 ? 23.723 2.908 37.123 1.00 91.06 856 ASP A N 1
ATOM 6675 C CA . ASP A 1 856 ? 23.997 1.482 36.905 1.00 91.06 856 ASP A CA 1
ATOM 6676 C C . ASP A 1 856 ? 22.861 0.816 36.121 1.00 91.06 856 ASP A C 1
ATOM 6678 O O . ASP A 1 856 ? 21.948 0.244 36.706 1.00 91.06 856 ASP A O 1
ATOM 6682 N N . VAL A 1 857 ? 22.907 0.925 34.792 1.00 95.69 857 VAL A N 1
ATOM 6683 C CA . VAL A 1 857 ? 21.900 0.342 33.896 1.00 95.69 857 VAL A CA 1
ATOM 6684 C C . VAL A 1 857 ? 22.554 -0.670 32.970 1.00 95.69 857 VAL A C 1
ATOM 6686 O O . VAL A 1 857 ? 23.666 -0.459 32.483 1.00 95.69 857 VAL A O 1
ATOM 6689 N N . LYS A 1 858 ? 21.896 -1.809 32.753 1.00 97.56 858 LYS A N 1
ATOM 6690 C CA . LYS A 1 858 ? 22.459 -2.941 32.007 1.00 97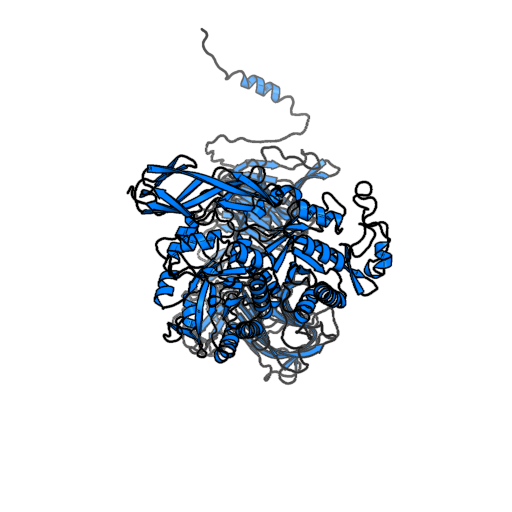.56 858 LYS A CA 1
ATOM 6691 C C . LYS A 1 858 ? 21.788 -3.107 30.652 1.00 97.56 858 LYS A C 1
ATOM 6693 O O . LYS A 1 858 ? 20.609 -2.814 30.512 1.00 97.56 858 LYS A O 1
ATOM 6698 N N . ILE A 1 859 ? 22.534 -3.666 29.698 1.00 98.38 859 ILE A N 1
ATOM 6699 C CA . ILE A 1 859 ? 21.979 -4.174 28.437 1.00 98.38 859 ILE A CA 1
ATOM 6700 C C . ILE A 1 859 ? 21.021 -5.333 28.785 1.00 98.38 859 ILE A C 1
ATOM 6702 O O . ILE A 1 859 ? 21.478 -6.304 29.406 1.00 98.38 859 ILE A O 1
ATOM 6706 N N . PRO A 1 860 ? 19.718 -5.252 28.467 1.00 98.38 860 PRO A N 1
ATOM 6707 C CA . PRO A 1 860 ? 18.770 -6.332 28.734 1.00 98.38 860 PRO A CA 1
ATOM 6708 C C . PRO A 1 860 ? 18.935 -7.505 27.761 1.00 98.38 860 PRO A C 1
ATOM 6710 O O . PRO A 1 860 ? 19.446 -7.341 26.654 1.00 98.38 860 PRO A O 1
ATOM 6713 N N . THR A 1 861 ? 18.459 -8.687 28.143 1.00 98.75 861 THR A N 1
ATOM 6714 C CA . THR A 1 861 ? 18.155 -9.768 27.193 1.00 98.75 861 THR A CA 1
ATOM 6715 C C . THR A 1 861 ? 16.696 -9.689 26.748 1.00 98.75 861 THR A C 1
ATOM 6717 O O . THR A 1 861 ? 15.855 -9.112 27.441 1.00 98.75 861 THR A O 1
ATOM 6720 N N . LEU A 1 862 ? 16.361 -10.325 25.621 1.00 98.69 862 LEU A N 1
ATOM 6721 C CA . LEU A 1 862 ? 14.965 -10.488 25.205 1.00 98.69 862 LEU A CA 1
ATOM 6722 C C . LEU A 1 862 ? 14.141 -11.177 26.302 1.00 98.69 862 LEU A C 1
ATOM 6724 O O . LEU A 1 862 ? 13.018 -10.771 26.573 1.00 98.69 862 LEU A O 1
ATOM 6728 N N . GLY A 1 863 ? 14.705 -12.182 26.978 1.00 98.56 863 GLY A N 1
ATOM 6729 C CA . GLY A 1 863 ? 14.017 -12.890 28.055 1.00 98.56 863 GLY A CA 1
ATOM 6730 C C . GLY A 1 863 ? 13.608 -11.982 29.221 1.00 98.56 863 GLY A C 1
ATOM 6731 O O . GLY A 1 863 ? 12.492 -12.113 29.716 1.00 98.56 863 GLY A O 1
ATOM 6732 N N . GLU A 1 864 ? 14.474 -11.055 29.640 1.00 98.44 864 GLU A N 1
ATOM 6733 C CA . GLU A 1 864 ? 14.151 -10.080 30.696 1.00 98.44 864 GLU A CA 1
ATOM 6734 C C . GLU A 1 864 ? 13.083 -9.080 30.244 1.00 98.44 864 GLU A C 1
ATOM 6736 O O . GLU A 1 864 ? 12.215 -8.698 31.028 1.00 98.44 864 GLU A O 1
ATOM 6741 N N . GLN A 1 865 ? 13.116 -8.680 28.973 1.00 98.12 865 GLN A N 1
ATOM 6742 C CA . GLN A 1 865 ? 12.099 -7.793 28.421 1.00 98.12 865 GLN A CA 1
ATOM 6743 C C . GLN A 1 865 ? 10.739 -8.479 28.295 1.00 98.12 865 GLN A C 1
ATOM 6745 O O . GLN A 1 865 ? 9.723 -7.869 28.613 1.00 98.12 865 GLN A O 1
ATOM 6750 N N . LEU A 1 866 ? 10.702 -9.752 27.892 1.00 98.62 866 LEU A N 1
ATOM 6751 C CA . LEU A 1 866 ? 9.466 -10.534 27.867 1.00 98.62 866 LEU A CA 1
ATOM 6752 C C . LEU A 1 866 ? 8.864 -10.679 29.274 1.00 98.62 866 LEU A C 1
ATOM 6754 O O . LEU A 1 866 ? 7.650 -10.564 29.432 1.00 98.62 866 LEU A O 1
ATOM 6758 N N . ASP A 1 867 ? 9.699 -10.860 30.304 1.00 98.12 867 ASP A N 1
ATOM 6759 C CA . ASP A 1 867 ? 9.235 -10.875 31.696 1.00 98.12 867 ASP A CA 1
ATOM 6760 C C . ASP A 1 867 ? 8.605 -9.524 32.094 1.00 98.12 867 ASP A C 1
ATOM 6762 O O . ASP A 1 867 ? 7.537 -9.507 32.710 1.00 98.12 867 ASP A O 1
ATOM 6766 N N . LEU A 1 868 ? 9.221 -8.396 31.707 1.00 97.12 868 LEU A N 1
ATOM 6767 C CA . LEU A 1 868 ? 8.682 -7.053 31.957 1.00 97.12 868 LEU A CA 1
ATOM 6768 C C . LEU A 1 868 ? 7.315 -6.863 31.288 1.00 97.12 868 LEU A C 1
ATOM 6770 O O . LEU A 1 868 ? 6.368 -6.437 31.952 1.00 97.12 868 LEU A O 1
ATOM 6774 N N . VAL A 1 869 ? 7.204 -7.144 29.987 1.00 96.81 869 VAL A N 1
ATOM 6775 C CA . VAL A 1 869 ? 5.974 -6.836 29.241 1.00 96.81 869 VAL A CA 1
ATOM 6776 C C . VAL A 1 869 ? 4.805 -7.721 29.678 1.00 96.81 869 VAL A C 1
ATOM 6778 O O . VAL A 1 869 ? 3.702 -7.214 29.875 1.00 96.81 869 VAL A O 1
ATOM 6781 N N . LYS A 1 870 ? 5.057 -9.006 29.977 1.00 96.75 870 LYS A N 1
ATOM 6782 C CA . LYS A 1 870 ? 4.045 -9.914 30.544 1.00 96.75 870 LYS A CA 1
ATOM 6783 C C . LYS A 1 870 ? 3.574 -9.461 31.924 1.00 96.75 870 LYS A C 1
ATOM 6785 O O . LYS A 1 870 ? 2.379 -9.498 32.198 1.00 96.75 870 LYS A O 1
ATOM 6790 N N . ALA A 1 871 ? 4.491 -9.023 32.789 1.00 96.19 871 ALA A N 1
ATOM 6791 C CA . ALA A 1 871 ? 4.142 -8.566 34.135 1.00 96.19 871 ALA A CA 1
ATOM 6792 C C . ALA A 1 871 ? 3.261 -7.303 34.139 1.00 96.19 871 ALA A C 1
ATOM 6794 O O . ALA A 1 871 ? 2.551 -7.068 35.114 1.00 96.19 871 ALA A O 1
ATOM 6795 N N . ASN A 1 872 ? 3.302 -6.509 33.065 1.00 94.19 872 ASN A N 1
ATOM 6796 C CA . ASN A 1 872 ? 2.584 -5.238 32.948 1.00 94.19 872 ASN A CA 1
ATOM 6797 C C . ASN A 1 872 ? 1.451 -5.257 31.905 1.00 94.19 872 ASN A C 1
ATOM 6799 O O . ASN A 1 872 ? 0.827 -4.223 31.684 1.00 94.19 872 ASN A O 1
ATOM 6803 N N . ASN A 1 873 ? 1.179 -6.407 31.275 1.00 92.81 873 ASN A N 1
ATOM 6804 C CA . ASN A 1 873 ? 0.177 -6.559 30.214 1.00 92.81 873 ASN A CA 1
ATOM 6805 C C . ASN A 1 873 ? 0.315 -5.511 29.086 1.00 92.81 873 ASN A C 1
ATOM 6807 O O . ASN A 1 873 ? -0.649 -4.848 28.705 1.00 92.81 873 ASN A O 1
ATOM 6811 N N . ILE A 1 874 ? 1.540 -5.336 28.589 1.00 95.56 874 ILE A N 1
ATOM 6812 C CA . ILE A 1 874 ? 1.881 -4.464 27.455 1.00 95.56 874 ILE A CA 1
ATOM 6813 C C . ILE A 1 874 ? 2.451 -5.317 26.314 1.00 95.56 874 ILE A C 1
ATOM 6815 O O . ILE A 1 874 ? 2.974 -6.405 26.555 1.00 95.56 874 ILE A O 1
ATOM 6819 N N . MET A 1 875 ? 2.353 -4.843 25.072 1.00 98.06 875 MET A N 1
ATOM 6820 C CA . MET A 1 875 ? 2.911 -5.541 23.915 1.00 98.06 875 MET A CA 1
ATOM 6821 C C . MET A 1 875 ? 4.381 -5.163 23.667 1.00 98.06 875 MET A C 1
ATOM 6823 O O . MET A 1 875 ? 4.803 -4.027 23.885 1.00 98.06 875 MET A O 1
ATOM 6827 N N . LEU A 1 876 ? 5.165 -6.109 23.152 1.00 98.69 876 LEU A N 1
ATOM 6828 C CA . LEU A 1 876 ? 6.513 -5.875 22.633 1.00 98.69 876 LEU A CA 1
ATOM 6829 C C . LEU A 1 876 ? 6.495 -5.874 21.100 1.00 98.69 876 LEU A C 1
ATOM 6831 O O . LEU A 1 876 ? 6.071 -6.857 20.492 1.00 98.69 876 LEU A O 1
ATOM 6835 N N . TYR A 1 877 ? 7.025 -4.822 20.478 1.00 98.50 877 TYR A N 1
ATOM 6836 C CA . TYR A 1 877 ? 7.547 -4.890 19.116 1.00 98.50 877 TYR A CA 1
ATOM 6837 C C . TYR A 1 877 ? 9.033 -5.232 19.168 1.00 98.50 877 TYR A C 1
ATOM 6839 O O . TYR A 1 877 ? 9.872 -4.427 19.561 1.00 98.50 877 TYR A O 1
ATOM 6847 N N . ALA A 1 878 ? 9.342 -6.468 18.799 1.00 98.62 878 ALA A N 1
ATOM 6848 C CA . ALA A 1 878 ? 10.695 -6.991 18.785 1.00 98.62 878 ALA A CA 1
ATOM 6849 C C . ALA A 1 878 ? 11.343 -6.730 17.420 1.00 98.62 878 ALA A C 1
ATOM 6851 O O . ALA A 1 878 ? 10.959 -7.380 16.449 1.00 98.62 878 ALA A O 1
ATOM 6852 N N . GLU A 1 879 ? 12.332 -5.837 17.324 1.00 98.69 879 GLU A N 1
ATOM 6853 C CA . GLU A 1 879 ? 13.068 -5.620 16.076 1.00 98.69 879 GLU A CA 1
ATOM 6854 C C . GLU A 1 879 ? 14.363 -6.443 15.998 1.00 98.69 879 GLU A C 1
ATOM 6856 O O . GLU A 1 879 ? 15.371 -6.105 16.617 1.00 98.69 879 GLU A O 1
ATOM 6861 N N . ILE A 1 880 ? 14.403 -7.484 15.156 1.00 98.56 880 ILE A N 1
ATOM 6862 C CA . ILE A 1 880 ? 15.657 -8.212 14.884 1.00 98.56 880 ILE A CA 1
ATOM 6863 C C . ILE A 1 880 ? 16.548 -7.390 13.943 1.00 98.56 880 ILE A C 1
ATOM 6865 O O . ILE A 1 880 ? 16.242 -7.254 12.755 1.00 98.56 880 ILE A O 1
ATOM 6869 N N . LYS A 1 881 ? 17.701 -6.932 14.449 1.00 97.88 881 LYS A N 1
ATOM 6870 C CA . LYS A 1 881 ? 18.724 -6.193 13.685 1.00 97.88 881 LYS A CA 1
ATOM 6871 C C . LYS A 1 881 ? 19.821 -7.076 13.097 1.00 97.88 881 LYS A C 1
ATOM 6873 O O . LYS A 1 881 ? 20.421 -6.726 12.080 1.00 97.88 881 LYS A O 1
ATOM 6878 N N . THR A 1 882 ? 20.112 -8.217 13.723 1.00 96.31 882 THR A N 1
ATOM 6879 C CA . THR A 1 882 ? 21.189 -9.099 13.249 1.00 96.31 882 THR A CA 1
ATOM 6880 C C . THR A 1 882 ? 20.908 -9.640 11.843 1.00 96.31 882 THR A C 1
ATOM 6882 O O . THR A 1 882 ? 19.795 -10.054 11.508 1.00 96.31 882 THR A O 1
ATOM 6885 N N . SER A 1 883 ? 21.943 -9.698 11.005 1.00 93.62 883 SER A N 1
ATOM 6886 C CA . SER A 1 883 ? 21.883 -10.375 9.704 1.00 93.62 883 SER A CA 1
ATOM 6887 C C . SER A 1 883 ? 22.134 -11.883 9.806 1.00 93.62 883 SER A C 1
ATOM 6889 O O . SER A 1 883 ? 21.916 -12.609 8.835 1.00 93.62 883 SER A O 1
ATOM 6891 N N . LYS A 1 884 ? 22.571 -12.378 10.974 1.00 96.38 884 LYS A N 1
ATOM 6892 C CA . LYS A 1 884 ? 22.870 -13.795 11.197 1.00 96.38 884 LYS A CA 1
ATOM 6893 C C . LYS A 1 884 ? 21.576 -14.621 11.225 1.00 96.38 884 LYS A C 1
ATOM 6895 O O . LYS A 1 884 ? 20.706 -14.333 12.049 1.00 96.38 884 LYS A O 1
ATOM 6900 N N . PRO A 1 885 ? 21.447 -15.690 10.414 1.00 93.81 885 PRO A N 1
ATOM 6901 C CA . PRO A 1 885 ? 20.252 -16.543 10.376 1.00 93.81 885 PRO A CA 1
ATOM 6902 C C . PRO A 1 885 ? 19.785 -17.088 11.733 1.00 93.81 885 PRO A C 1
ATOM 6904 O O . PRO A 1 885 ? 18.613 -17.411 11.899 1.00 93.81 885 PRO A O 1
ATOM 6907 N N . GLN A 1 886 ? 20.704 -17.209 12.693 1.00 97.75 886 GLN A N 1
ATOM 6908 C CA . GLN A 1 886 ? 20.450 -17.684 14.048 1.00 97.75 886 GLN A CA 1
ATOM 6909 C C . GLN A 1 886 ? 19.558 -16.735 14.863 1.00 97.75 886 GLN A C 1
ATOM 6911 O O . GLN A 1 886 ? 18.923 -17.201 15.803 1.00 97.75 886 GLN A O 1
ATOM 6916 N N . GLY A 1 887 ? 19.456 -15.451 14.490 1.00 97.94 887 GLY A N 1
ATOM 6917 C CA . GLY A 1 887 ? 18.596 -14.470 15.163 1.00 97.94 887 GLY A CA 1
ATOM 6918 C C . GLY A 1 887 ? 17.134 -14.917 15.245 1.00 97.94 887 GLY A C 1
ATOM 6919 O O . GLY A 1 887 ? 16.578 -14.983 16.338 1.00 97.94 887 GLY A O 1
ATOM 6920 N N . ALA A 1 888 ? 16.543 -15.329 14.118 1.00 98.31 888 ALA A N 1
ATOM 6921 C CA . ALA A 1 888 ? 15.187 -15.884 14.078 1.00 98.31 888 ALA A CA 1
ATOM 6922 C C . ALA A 1 888 ? 15.013 -17.119 14.983 1.00 98.31 888 ALA A C 1
ATOM 6924 O O . ALA A 1 888 ? 14.023 -17.234 15.702 1.00 98.31 888 ALA A O 1
ATOM 6925 N N . GLY A 1 889 ? 15.989 -18.034 14.978 1.00 98.25 889 GLY A N 1
ATOM 6926 C CA . GLY A 1 889 ? 15.951 -19.236 15.817 1.00 98.25 889 GLY A CA 1
ATOM 6927 C C . GLY A 1 889 ? 16.043 -18.922 17.312 1.00 98.25 889 GLY A C 1
ATOM 6928 O O . GLY A 1 889 ? 15.321 -19.518 18.108 1.00 98.25 889 GLY A O 1
ATOM 6929 N N . ALA A 1 890 ? 16.892 -17.964 17.692 1.00 98.62 890 ALA A N 1
ATOM 6930 C CA . ALA A 1 890 ? 17.001 -17.494 19.068 1.00 98.62 890 ALA A CA 1
ATOM 6931 C C . ALA A 1 890 ? 15.704 -16.815 19.531 1.00 98.62 890 ALA A C 1
ATOM 6933 O O . ALA A 1 890 ? 15.227 -17.124 20.618 1.00 98.62 890 ALA A O 1
ATOM 6934 N N . PHE A 1 891 ? 15.095 -15.971 18.690 1.00 98.75 891 PHE A N 1
ATOM 6935 C CA . PHE A 1 891 ? 13.816 -15.322 18.986 1.00 98.75 891 PHE A CA 1
ATOM 6936 C C . PHE A 1 891 ? 12.722 -16.348 19.297 1.00 98.75 891 PHE A C 1
ATOM 6938 O O . PHE A 1 891 ? 12.155 -16.321 20.387 1.00 98.75 891 PHE A O 1
ATOM 6945 N N . VAL A 1 892 ? 12.483 -17.298 18.386 1.00 98.62 892 VAL A N 1
ATOM 6946 C CA . VAL A 1 892 ? 11.438 -18.324 18.557 1.00 98.62 892 VAL A CA 1
ATOM 6947 C C . VAL A 1 892 ? 11.676 -19.151 19.817 1.00 98.62 892 VAL A C 1
ATOM 6949 O O . VAL A 1 892 ? 10.757 -19.333 20.614 1.00 98.62 892 VAL A O 1
ATOM 6952 N N . ARG A 1 893 ? 12.921 -19.590 20.043 1.00 98.44 893 ARG A N 1
ATOM 6953 C CA . ARG A 1 893 ? 13.297 -20.336 21.248 1.00 98.44 893 ARG A CA 1
ATOM 6954 C C . ARG A 1 893 ? 12.946 -19.559 22.522 1.00 98.44 893 ARG A C 1
ATOM 6956 O O . ARG A 1 893 ? 12.297 -20.111 23.403 1.00 98.44 893 ARG A O 1
ATOM 6963 N N . ILE A 1 894 ? 13.351 -18.291 22.618 1.00 98.69 894 ILE A N 1
ATOM 6964 C CA . ILE A 1 894 ? 13.148 -17.467 23.821 1.00 98.69 894 ILE A CA 1
ATOM 6965 C C . ILE A 1 894 ? 11.657 -17.176 24.043 1.00 98.69 894 ILE A C 1
ATOM 6967 O O . ILE A 1 894 ? 11.184 -17.263 25.174 1.00 98.69 894 ILE A O 1
ATOM 6971 N N . VAL A 1 895 ? 10.898 -16.873 22.984 1.00 98.62 895 VAL A N 1
ATOM 6972 C CA . VAL A 1 895 ? 9.445 -16.634 23.077 1.00 98.62 895 VAL A CA 1
ATOM 6973 C C . VAL A 1 895 ? 8.711 -17.872 23.597 1.00 98.62 895 VAL A C 1
ATOM 6975 O O . VAL A 1 895 ? 7.846 -17.741 24.463 1.00 98.62 895 VAL A O 1
ATOM 6978 N N . GLN A 1 896 ? 9.082 -19.065 23.124 1.00 98.38 896 GLN A N 1
ATOM 6979 C CA . GLN A 1 896 ? 8.519 -20.334 23.595 1.00 98.38 896 GLN A CA 1
ATOM 6980 C C . GLN A 1 896 ? 8.926 -20.644 25.042 1.00 98.38 896 GLN A C 1
ATOM 6982 O O . GLN A 1 896 ? 8.074 -20.985 25.857 1.00 98.38 896 GLN A O 1
ATOM 6987 N N . GLU A 1 897 ? 10.207 -20.480 25.392 1.00 98.25 897 GLU A N 1
ATOM 6988 C CA . GLU A 1 897 ? 10.709 -20.673 26.763 1.00 98.25 897 GLU A CA 1
ATOM 6989 C C . GLU A 1 897 ? 10.006 -19.755 27.778 1.00 98.25 897 GLU A C 1
ATOM 6991 O O . GLU A 1 897 ? 9.813 -20.138 28.933 1.00 98.25 897 GLU A O 1
ATOM 6996 N N . LYS A 1 898 ? 9.623 -18.546 27.351 1.00 98.19 898 LYS A N 1
ATOM 6997 C CA . LYS A 1 898 ? 8.941 -17.541 28.177 1.00 98.19 898 LYS A CA 1
ATOM 6998 C C . LYS A 1 898 ? 7.418 -17.595 28.108 1.00 98.19 898 LYS A C 1
ATOM 7000 O O . LYS A 1 898 ? 6.775 -16.852 28.856 1.00 98.19 898 LYS A O 1
ATOM 7005 N N . ASP A 1 899 ? 6.847 -18.442 27.250 1.00 97.25 899 ASP A N 1
ATOM 7006 C CA . ASP A 1 899 ? 5.406 -18.495 26.979 1.00 97.25 899 ASP A CA 1
ATOM 7007 C C . ASP A 1 899 ? 4.846 -17.091 26.673 1.00 97.25 899 ASP A C 1
ATOM 7009 O O . ASP A 1 899 ? 3.949 -16.580 27.341 1.00 97.25 899 ASP A O 1
ATOM 7013 N N . ALA A 1 900 ? 5.511 -16.376 25.764 1.00 97.44 900 ALA A N 1
ATOM 7014 C CA . ALA A 1 900 ? 5.282 -14.946 25.542 1.00 97.44 900 ALA A CA 1
ATOM 7015 C C . ALA A 1 900 ? 4.618 -14.627 24.198 1.00 97.44 900 ALA A C 1
ATOM 7017 O O . ALA A 1 900 ? 4.533 -13.462 23.820 1.00 97.44 900 ALA A O 1
ATOM 7018 N N . GLU A 1 901 ? 4.137 -15.649 23.485 1.00 96.81 901 GLU A N 1
ATOM 7019 C CA . GLU A 1 901 ? 3.501 -15.519 22.170 1.00 96.81 901 GLU A CA 1
ATOM 7020 C C . GLU A 1 901 ? 2.388 -14.459 22.164 1.00 96.81 901 GLU A C 1
ATOM 7022 O O . GLU A 1 901 ? 2.265 -13.684 21.219 1.00 96.81 901 GLU A O 1
ATOM 7027 N N . SER A 1 902 ? 1.578 -14.403 23.220 1.00 96.19 902 SER A N 1
ATOM 7028 C CA . SER A 1 902 ? 0.445 -13.482 23.323 1.00 96.19 902 SER A CA 1
ATOM 7029 C C . SER A 1 902 ? 0.838 -12.022 23.572 1.00 96.19 902 SER A C 1
ATOM 7031 O O . SER A 1 902 ? -0.048 -11.173 23.513 1.00 96.19 902 SER A O 1
ATOM 7033 N N . ALA A 1 903 ? 2.114 -11.726 23.838 1.00 97.44 903 ALA A N 1
ATOM 7034 C CA . ALA A 1 903 ? 2.604 -10.409 24.257 1.00 97.44 903 ALA A CA 1
ATOM 7035 C C . ALA A 1 903 ? 3.679 -9.820 23.323 1.00 97.44 903 ALA A C 1
ATOM 7037 O O . ALA A 1 903 ? 4.273 -8.790 23.641 1.00 97.44 903 ALA A O 1
ATOM 7038 N N . VAL A 1 904 ? 3.964 -10.457 22.182 1.00 98.25 904 VAL A N 1
ATOM 7039 C CA . VAL A 1 904 ? 5.019 -10.020 21.258 1.00 98.25 904 VAL A CA 1
ATOM 7040 C C . VAL A 1 904 ? 4.560 -10.072 19.805 1.00 98.25 904 VAL A C 1
ATOM 7042 O O . VAL A 1 904 ? 3.914 -11.023 19.376 1.00 98.25 904 VAL A O 1
ATOM 7045 N N . ASN A 1 905 ? 4.955 -9.051 19.052 1.00 98.25 905 ASN A N 1
ATOM 7046 C CA . ASN A 1 905 ? 4.918 -9.008 17.598 1.00 98.25 905 ASN A CA 1
ATOM 7047 C C . ASN A 1 905 ? 6.354 -8.808 17.093 1.00 98.25 905 ASN A C 1
ATOM 7049 O O . ASN A 1 905 ? 7.123 -8.035 17.674 1.00 98.25 905 ASN A O 1
ATOM 7053 N N . LEU A 1 906 ? 6.728 -9.473 16.003 1.00 98.62 906 LEU A N 1
ATOM 7054 C CA . LEU A 1 906 ? 8.067 -9.349 15.428 1.00 98.62 906 LEU A CA 1
ATOM 7055 C C . LEU A 1 906 ? 8.103 -8.279 14.333 1.00 98.62 906 LEU A C 1
ATOM 7057 O O . LEU A 1 906 ? 7.207 -8.218 13.495 1.00 98.62 906 LEU A O 1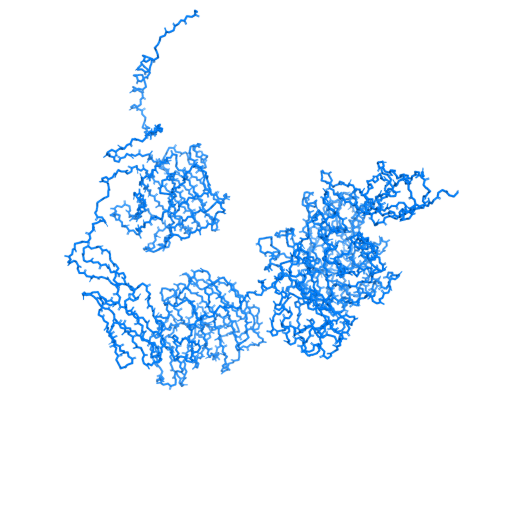
ATOM 7061 N N . MET A 1 907 ? 9.186 -7.507 14.257 1.00 98.56 907 MET A N 1
ATOM 7062 C CA . MET A 1 907 ? 9.502 -6.658 13.109 1.00 98.56 907 MET A CA 1
ATOM 7063 C C . MET A 1 907 ? 10.979 -6.724 12.701 1.00 98.56 907 MET A C 1
ATOM 7065 O O . MET A 1 907 ? 11.829 -7.206 13.449 1.00 98.56 907 MET A O 1
ATOM 7069 N N . SER A 1 908 ? 11.288 -6.312 11.468 1.00 98.50 908 SER A N 1
ATOM 7070 C CA . SER A 1 908 ? 12.669 -6.194 10.976 1.00 98.50 908 SER A CA 1
ATOM 7071 C C . SER A 1 908 ? 12.730 -5.464 9.628 1.00 98.50 908 SER A C 1
ATOM 7073 O O . SER A 1 908 ? 11.810 -5.580 8.814 1.00 98.50 908 SER A O 1
ATOM 7075 N N . PHE A 1 909 ? 13.853 -4.792 9.343 1.00 97.31 909 PHE A N 1
ATOM 7076 C CA . PHE A 1 909 ? 14.237 -4.415 7.969 1.00 97.31 909 PHE A CA 1
ATOM 7077 C C . PHE A 1 909 ? 14.742 -5.615 7.152 1.00 97.31 909 PHE A C 1
ATOM 7079 O O . PHE A 1 909 ? 14.808 -5.568 5.923 1.00 97.31 909 PHE A O 1
ATOM 7086 N N . ASN A 1 910 ? 15.134 -6.702 7.821 1.00 96.56 910 ASN A N 1
ATOM 7087 C CA . ASN A 1 910 ? 15.664 -7.896 7.187 1.00 96.56 910 ASN A CA 1
ATOM 7088 C C . ASN A 1 910 ? 14.535 -8.885 6.865 1.00 96.56 910 ASN A C 1
ATOM 7090 O O . ASN A 1 910 ? 14.115 -9.689 7.701 1.00 96.56 910 ASN A O 1
ATOM 7094 N N . ILE A 1 911 ? 14.090 -8.863 5.608 1.00 95.69 911 ILE A N 1
ATOM 7095 C CA . ILE A 1 911 ? 13.053 -9.763 5.084 1.00 95.69 911 ILE A CA 1
ATOM 7096 C C . ILE A 1 911 ? 13.398 -11.244 5.313 1.00 95.69 911 ILE A C 1
ATOM 7098 O O . ILE A 1 911 ? 12.500 -12.045 5.571 1.00 95.69 911 ILE A O 1
ATOM 7102 N N . ASP A 1 912 ? 14.674 -11.634 5.266 1.00 96.31 912 ASP A N 1
ATOM 7103 C CA . ASP A 1 912 ? 15.053 -13.033 5.470 1.00 96.31 912 ASP A CA 1
ATOM 7104 C C . ASP A 1 912 ? 14.890 -13.475 6.928 1.00 96.31 912 ASP A C 1
ATOM 7106 O O . ASP A 1 912 ? 14.589 -14.644 7.168 1.00 96.31 912 ASP A O 1
ATOM 7110 N N . GLN A 1 913 ? 15.018 -12.569 7.905 1.00 97.88 913 GLN A N 1
ATOM 7111 C CA . GLN A 1 913 ? 14.670 -12.879 9.298 1.00 97.88 913 GLN A CA 1
ATOM 7112 C C . GLN A 1 913 ? 13.163 -13.091 9.444 1.00 97.88 913 GLN A C 1
ATOM 7114 O O . GLN A 1 913 ? 12.746 -14.086 10.037 1.00 97.88 913 GLN A O 1
ATOM 7119 N N . LEU A 1 914 ? 12.351 -12.219 8.835 1.00 98.31 914 LEU A N 1
ATOM 7120 C CA . LEU A 1 914 ? 10.891 -12.352 8.840 1.00 98.31 914 LEU A CA 1
ATOM 7121 C C . LEU A 1 914 ? 10.452 -13.680 8.212 1.00 98.31 914 LEU A C 1
ATOM 7123 O O . LEU A 1 914 ? 9.686 -14.420 8.819 1.00 98.31 914 LEU A O 1
ATOM 7127 N N . ARG A 1 915 ? 11.002 -14.042 7.045 1.00 97.12 915 ARG A N 1
ATOM 7128 C CA . ARG A 1 915 ? 10.730 -15.334 6.383 1.00 97.12 915 ARG A CA 1
ATOM 7129 C C . ARG A 1 915 ? 11.121 -16.532 7.246 1.00 97.12 915 ARG A C 1
ATOM 7131 O O . ARG A 1 915 ? 10.405 -17.533 7.277 1.00 97.12 915 ARG A O 1
ATOM 7138 N N . ARG A 1 916 ? 12.259 -16.453 7.944 1.00 98.06 916 ARG A N 1
ATOM 7139 C CA . ARG A 1 916 ? 12.709 -17.521 8.848 1.00 98.06 916 ARG A CA 1
ATOM 7140 C C . ARG A 1 916 ? 11.764 -17.677 10.030 1.00 98.06 916 ARG A C 1
ATOM 7142 O O . ARG A 1 916 ? 11.393 -18.808 10.325 1.00 98.06 916 ARG A O 1
ATOM 7149 N N . VAL A 1 917 ? 11.332 -16.585 10.662 1.00 98.38 917 VAL A N 1
ATOM 7150 C CA . VAL A 1 917 ? 10.349 -16.676 11.753 1.00 98.38 917 VAL A CA 1
ATOM 7151 C C . VAL A 1 917 ? 8.998 -17.165 11.239 1.00 98.38 917 VAL A C 1
ATOM 7153 O O . VAL A 1 917 ? 8.464 -18.089 11.835 1.00 98.38 917 VAL A O 1
ATOM 7156 N N . ALA A 1 918 ? 8.519 -16.692 10.084 1.00 96.94 918 ALA A N 1
ATOM 7157 C CA . ALA A 1 918 ? 7.302 -17.209 9.445 1.00 96.94 918 ALA A CA 1
ATOM 7158 C C . ALA A 1 918 ? 7.341 -18.732 9.208 1.00 96.94 918 ALA A C 1
ATOM 7160 O O . ALA A 1 918 ? 6.309 -19.391 9.172 1.00 96.94 918 ALA A O 1
ATOM 7161 N N . THR A 1 919 ? 8.539 -19.300 9.030 1.00 96.88 919 THR A N 1
ATOM 7162 C CA . THR A 1 919 ? 8.735 -20.749 8.872 1.00 96.88 919 THR A CA 1
ATOM 7163 C C . THR A 1 919 ? 8.794 -21.477 10.217 1.00 96.88 919 THR A C 1
ATOM 7165 O O . THR A 1 919 ? 8.276 -22.582 10.343 1.00 96.88 919 THR A O 1
ATOM 7168 N N . LEU A 1 920 ? 9.471 -20.892 11.210 1.00 98.12 920 LEU A N 1
ATOM 7169 C CA . LEU A 1 920 ? 9.726 -21.516 12.514 1.00 98.12 920 LEU A CA 1
ATOM 7170 C C . LEU A 1 920 ? 8.555 -21.375 13.498 1.00 98.12 920 LEU A C 1
ATOM 7172 O O . LEU A 1 920 ? 8.412 -22.212 14.385 1.00 98.12 920 LEU A O 1
ATOM 7176 N N . MET A 1 921 ? 7.765 -20.313 13.356 1.00 98.00 921 MET A N 1
ATOM 7177 C CA . MET A 1 921 ? 6.646 -19.937 14.216 1.00 98.00 921 MET A CA 1
ATOM 7178 C C . MET A 1 921 ? 5.577 -19.221 13.361 1.00 98.00 921 MET A C 1
ATOM 7180 O O . MET A 1 921 ? 5.450 -17.996 13.428 1.00 98.00 921 MET A O 1
ATOM 7184 N N . PRO A 1 922 ? 4.870 -19.952 12.476 1.00 96.94 922 PRO A N 1
ATOM 7185 C CA . PRO A 1 922 ? 3.958 -19.386 11.472 1.00 96.94 922 PRO A CA 1
ATOM 7186 C C . PRO A 1 922 ? 2.778 -18.593 12.049 1.00 96.94 922 PRO A C 1
ATOM 7188 O O . PRO A 1 922 ? 2.150 -17.819 11.334 1.00 96.94 922 PRO A O 1
ATOM 7191 N N . GLU A 1 923 ? 2.465 -18.774 13.327 1.00 96.88 923 GLU A N 1
ATOM 7192 C CA . GLU A 1 923 ? 1.441 -18.039 14.059 1.00 96.88 923 GLU A CA 1
ATOM 7193 C C . GLU A 1 923 ? 1.878 -16.633 14.506 1.00 96.88 923 GLU A C 1
ATOM 7195 O O . GLU A 1 923 ? 1.021 -15.812 14.855 1.00 96.88 923 GLU A O 1
ATOM 7200 N N . MET A 1 924 ? 3.187 -16.347 14.496 1.00 98.06 924 MET A N 1
ATOM 7201 C CA . MET A 1 924 ? 3.769 -15.086 14.960 1.00 98.06 924 MET A CA 1
ATOM 7202 C C . MET A 1 924 ? 3.442 -13.934 14.002 1.00 98.06 924 MET A C 1
ATOM 7204 O O . MET A 1 924 ? 3.791 -14.007 12.820 1.00 98.06 924 MET A O 1
ATOM 7208 N N . PRO A 1 925 ? 2.844 -12.834 14.486 1.00 97.12 925 PRO A N 1
ATOM 7209 C CA . PRO A 1 925 ? 2.621 -11.676 13.644 1.00 97.12 925 PRO A CA 1
ATOM 7210 C C . PRO A 1 925 ? 3.914 -10.956 13.262 1.00 97.12 925 PRO A C 1
ATOM 7212 O O . PRO A 1 925 ? 4.834 -10.808 14.071 1.00 97.12 925 PRO A O 1
ATOM 7215 N N . LEU A 1 926 ? 3.958 -10.484 12.015 1.00 98.50 926 LEU A N 1
ATOM 7216 C CA . LEU A 1 926 ? 5.139 -9.876 11.406 1.00 98.50 926 LEU A CA 1
ATOM 7217 C C . LEU A 1 926 ? 4.880 -8.424 11.002 1.00 98.50 926 LEU A C 1
ATOM 7219 O O . LEU A 1 926 ? 3.804 -8.087 10.503 1.00 98.50 926 LEU A O 1
ATOM 7223 N N . GLY A 1 927 ? 5.905 -7.588 11.135 1.00 98.19 927 GLY A N 1
ATOM 7224 C CA . GLY A 1 927 ? 5.964 -6.224 10.627 1.00 98.19 927 GLY A CA 1
ATOM 7225 C C . GLY A 1 927 ? 7.201 -6.000 9.765 1.00 98.19 927 GLY A C 1
ATOM 7226 O O . GLY A 1 927 ? 8.328 -6.249 10.190 1.00 98.19 927 GLY A O 1
ATOM 7227 N N . LEU A 1 928 ? 7.003 -5.510 8.543 1.00 98.44 928 LEU A N 1
ATOM 7228 C CA . LEU A 1 928 ? 8.100 -5.090 7.680 1.00 98.44 928 LEU A CA 1
ATOM 7229 C C . LEU A 1 928 ? 8.467 -3.646 8.012 1.00 98.44 928 LEU A C 1
ATOM 7231 O O . LEU A 1 928 ? 7.601 -2.771 7.957 1.00 98.44 928 LEU A O 1
ATOM 7235 N N . LEU A 1 929 ? 9.741 -3.405 8.315 1.00 98.12 929 LEU A N 1
ATOM 7236 C CA . LEU A 1 929 ? 10.303 -2.060 8.355 1.00 98.12 929 LEU A CA 1
ATOM 7237 C C . LEU A 1 929 ? 10.872 -1.706 6.979 1.00 98.12 929 LEU A C 1
ATOM 7239 O O . LEU A 1 929 ? 11.705 -2.433 6.435 1.00 98.12 929 LEU A O 1
ATOM 7243 N N . ALA A 1 930 ? 10.402 -0.608 6.393 1.00 93.38 930 ALA A N 1
ATOM 7244 C CA . ALA A 1 930 ? 10.837 -0.153 5.074 1.00 93.38 930 ALA A CA 1
ATOM 7245 C C . ALA A 1 930 ? 10.611 1.355 4.912 1.00 93.38 930 ALA A C 1
ATOM 7247 O O . ALA A 1 930 ? 9.726 1.915 5.540 1.00 93.38 930 ALA A O 1
ATOM 7248 N N . SER A 1 931 ? 11.377 2.017 4.046 1.00 90.00 931 SER A N 1
ATOM 7249 C CA . SER A 1 931 ? 11.260 3.463 3.802 1.00 90.00 931 SER A CA 1
ATOM 7250 C C . SER A 1 931 ? 11.176 3.762 2.310 1.00 90.00 931 SER A C 1
ATOM 7252 O O . SER A 1 931 ? 11.709 3.007 1.500 1.00 90.00 931 SER A O 1
ATOM 7254 N N . GLY A 1 932 ? 10.548 4.886 1.954 1.00 84.62 932 GLY A N 1
ATOM 7255 C CA . GLY A 1 932 ? 10.546 5.408 0.581 1.00 84.62 932 GLY A CA 1
ATOM 7256 C C . GLY A 1 932 ? 9.552 4.745 -0.377 1.00 84.62 932 GLY A C 1
ATOM 7257 O O . GLY A 1 932 ? 9.670 4.942 -1.582 1.00 84.62 932 GLY A O 1
ATOM 7258 N N . TYR A 1 933 ? 8.592 3.970 0.138 1.00 88.56 933 TYR A N 1
ATOM 7259 C CA . TYR A 1 933 ? 7.548 3.345 -0.683 1.00 88.56 933 TYR A CA 1
ATOM 7260 C C . TYR A 1 933 ? 6.251 4.151 -0.724 1.00 88.56 933 TYR A C 1
ATOM 7262 O O . TYR A 1 933 ? 5.643 4.215 -1.786 1.00 88.56 933 TYR A O 1
ATOM 7270 N N . ALA A 1 934 ? 5.838 4.767 0.389 1.00 90.69 934 ALA A N 1
ATOM 7271 C CA . ALA A 1 934 ? 4.602 5.546 0.471 1.00 90.69 934 ALA A CA 1
ATOM 7272 C C . ALA A 1 934 ? 4.713 6.888 -0.273 1.00 90.69 934 ALA A C 1
ATOM 7274 O O . ALA A 1 934 ? 5.756 7.545 -0.235 1.00 90.69 934 ALA A O 1
ATOM 7275 N N . SER A 1 935 ? 3.631 7.296 -0.942 1.00 88.62 935 SER A N 1
ATOM 7276 C CA . SER A 1 935 ? 3.546 8.572 -1.655 1.00 88.62 935 SER A CA 1
ATOM 7277 C C . SER A 1 935 ? 2.113 9.101 -1.687 1.00 88.62 935 SER A C 1
ATOM 7279 O O . SER A 1 935 ? 1.211 8.425 -2.176 1.00 88.62 935 SER A O 1
ATOM 7281 N N . GLU A 1 936 ? 1.926 10.348 -1.255 1.00 88.12 936 GLU A N 1
ATOM 7282 C CA . GLU A 1 936 ? 0.650 11.077 -1.356 1.00 88.12 936 GLU A CA 1
ATOM 7283 C C . GLU A 1 936 ? 0.332 11.590 -2.768 1.00 88.12 936 GLU A C 1
ATOM 7285 O O . GLU A 1 936 ? -0.828 11.837 -3.096 1.00 88.12 936 GLU A O 1
ATOM 7290 N N . THR A 1 937 ? 1.344 11.754 -3.621 1.00 85.25 937 THR A N 1
ATOM 7291 C CA . THR A 1 937 ? 1.164 12.235 -5.001 1.00 85.25 937 THR A CA 1
ATOM 7292 C C . THR A 1 937 ? 0.933 11.093 -5.987 1.00 85.25 937 THR A C 1
ATOM 7294 O O . THR A 1 937 ? 0.330 11.299 -7.034 1.00 85.25 937 THR A O 1
ATOM 7297 N N . ASN A 1 938 ? 1.360 9.872 -5.646 1.00 86.25 938 ASN A N 1
ATOM 7298 C CA . ASN A 1 938 ? 1.133 8.672 -6.446 1.00 86.25 938 ASN A CA 1
ATOM 7299 C C . ASN A 1 938 ? 0.677 7.497 -5.566 1.00 86.25 938 ASN A C 1
ATOM 7301 O O . ASN A 1 938 ? 1.338 6.456 -5.479 1.00 86.25 938 ASN A O 1
ATOM 7305 N N . VAL A 1 939 ? -0.462 7.683 -4.894 1.00 91.44 939 VAL A N 1
ATOM 7306 C CA . VAL A 1 939 ? -1.032 6.732 -3.921 1.00 91.44 939 VAL A CA 1
ATOM 7307 C C . VAL A 1 939 ? -1.216 5.346 -4.524 1.00 91.44 939 VAL A C 1
ATOM 7309 O O . VAL A 1 939 ? -0.824 4.348 -3.935 1.00 91.44 939 VAL A O 1
ATOM 7312 N N . THR A 1 940 ? -1.763 5.266 -5.734 1.00 90.44 940 THR A N 1
ATOM 7313 C CA . THR A 1 940 ? -2.129 3.977 -6.329 1.00 90.44 940 THR A CA 1
ATOM 7314 C C . THR A 1 940 ? -0.904 3.114 -6.636 1.00 90.44 940 THR A C 1
ATOM 7316 O O . THR A 1 940 ? -0.853 1.937 -6.273 1.00 90.44 940 THR A O 1
ATOM 7319 N N . ASN A 1 941 ? 0.120 3.692 -7.272 1.00 86.88 941 ASN A N 1
ATOM 7320 C CA . ASN A 1 941 ? 1.340 2.951 -7.569 1.00 86.88 941 ASN A CA 1
ATOM 7321 C C . ASN A 1 941 ? 2.145 2.657 -6.295 1.00 86.88 941 ASN A C 1
ATOM 7323 O O . ASN A 1 941 ? 2.601 1.530 -6.119 1.00 86.88 941 ASN A O 1
ATOM 7327 N N . SER A 1 942 ? 2.288 3.630 -5.387 1.00 92.12 942 SER A N 1
ATOM 7328 C CA . SER A 1 942 ? 2.996 3.422 -4.113 1.00 92.12 942 SER A CA 1
ATOM 7329 C C . SER A 1 942 ? 2.340 2.347 -3.246 1.00 92.12 942 SER A C 1
ATOM 7331 O O . SER A 1 942 ? 3.038 1.506 -2.677 1.00 92.12 942 SER A O 1
ATOM 7333 N N . LEU A 1 943 ? 1.007 2.312 -3.187 1.00 95.12 943 LEU A N 1
ATOM 7334 C CA . LEU A 1 943 ? 0.250 1.288 -2.471 1.00 95.12 943 LEU A CA 1
ATOM 7335 C C . LEU A 1 943 ? 0.475 -0.090 -3.084 1.00 95.12 943 LEU A C 1
ATOM 7337 O O . LEU A 1 943 ? 0.768 -1.040 -2.360 1.00 95.12 943 LEU A O 1
ATOM 7341 N N . ARG A 1 944 ? 0.411 -0.207 -4.414 1.00 93.38 944 ARG A N 1
ATOM 7342 C CA . ARG A 1 944 ? 0.714 -1.463 -5.103 1.00 93.38 944 ARG A CA 1
ATOM 7343 C C . ARG A 1 944 ? 2.129 -1.955 -4.793 1.00 93.38 944 ARG A C 1
ATOM 7345 O O . ARG A 1 944 ? 2.295 -3.122 -4.444 1.00 93.38 944 ARG A O 1
ATOM 7352 N N . GLU A 1 945 ? 3.140 -1.094 -4.913 1.00 90.25 945 GLU A N 1
ATOM 7353 C CA . GLU A 1 945 ? 4.530 -1.473 -4.620 1.00 90.25 945 GLU A CA 1
ATOM 7354 C C . GLU A 1 945 ? 4.726 -1.834 -3.141 1.00 90.25 945 GLU A C 1
ATOM 7356 O O . GLU A 1 945 ? 5.436 -2.789 -2.832 1.00 90.25 945 GLU A O 1
ATOM 7361 N N . THR A 1 946 ? 4.024 -1.157 -2.232 1.00 94.88 946 THR A N 1
ATOM 7362 C CA . THR A 1 946 ? 4.006 -1.515 -0.808 1.00 94.88 946 THR A CA 1
ATOM 7363 C C . THR A 1 946 ? 3.399 -2.904 -0.599 1.00 94.88 946 THR A C 1
ATOM 7365 O O . THR A 1 946 ? 4.015 -3.753 0.048 1.00 94.88 946 THR A O 1
ATOM 7368 N N . LEU A 1 947 ? 2.230 -3.186 -1.190 1.00 96.00 947 LEU A N 1
ATOM 7369 C CA . LEU A 1 947 ? 1.552 -4.484 -1.080 1.00 96.00 947 LEU A CA 1
ATOM 7370 C C . LEU A 1 947 ? 2.405 -5.638 -1.611 1.00 96.00 947 LEU A C 1
ATOM 7372 O O . LEU A 1 947 ? 2.453 -6.687 -0.973 1.00 96.00 947 LEU A O 1
ATOM 7376 N N . LYS A 1 948 ? 3.144 -5.438 -2.706 1.00 92.81 948 LYS A N 1
ATOM 7377 C CA . LYS A 1 948 ? 4.082 -6.448 -3.226 1.00 92.81 948 LYS A CA 1
ATOM 7378 C C . LYS A 1 948 ? 5.127 -6.896 -2.214 1.00 92.81 948 LYS A C 1
ATOM 7380 O O . LYS A 1 948 ? 5.576 -8.036 -2.281 1.00 92.81 948 LYS A O 1
ATOM 7385 N N . LEU A 1 949 ? 5.530 -6.016 -1.302 1.00 91.56 949 LEU A N 1
ATOM 7386 C CA . LEU A 1 949 ? 6.508 -6.343 -0.269 1.00 91.56 949 LEU A CA 1
ATOM 7387 C C . LEU A 1 949 ? 5.859 -7.026 0.931 1.00 91.56 949 LEU A C 1
ATOM 7389 O O . LEU A 1 949 ? 6.381 -8.017 1.440 1.00 91.56 949 LEU A O 1
ATOM 7393 N N . VAL A 1 950 ? 4.726 -6.493 1.390 1.00 95.69 950 VAL A N 1
ATOM 7394 C CA . VAL A 1 950 ? 4.124 -6.898 2.669 1.00 95.69 950 VAL A CA 1
ATOM 7395 C C . VAL A 1 950 ? 3.205 -8.110 2.548 1.00 95.69 950 VAL A C 1
ATOM 7397 O O . VAL A 1 950 ? 3.160 -8.927 3.467 1.00 95.69 950 VAL A O 1
ATOM 7400 N N . GLN A 1 951 ? 2.496 -8.269 1.425 1.00 94.94 951 GLN A N 1
ATOM 7401 C CA . GLN A 1 951 ? 1.501 -9.332 1.257 1.00 94.94 951 GLN A CA 1
ATOM 7402 C C . GLN A 1 951 ? 2.119 -10.737 1.215 1.00 94.94 951 GLN A C 1
ATOM 7404 O O . GLN A 1 951 ? 1.633 -11.602 1.953 1.00 94.94 951 GLN A O 1
ATOM 7409 N N . PRO A 1 952 ? 3.235 -10.992 0.499 1.00 92.25 952 PRO A N 1
ATOM 7410 C CA . PRO A 1 952 ? 3.882 -12.307 0.530 1.00 92.25 952 PRO A CA 1
ATOM 7411 C C . PRO A 1 952 ? 4.389 -12.718 1.921 1.00 92.25 952 PRO A C 1
ATOM 7413 O O . PRO A 1 952 ? 4.540 -13.904 2.192 1.00 92.25 952 PRO A O 1
ATOM 7416 N N . LEU A 1 953 ? 4.656 -11.746 2.800 1.00 93.75 953 LEU A N 1
ATOM 7417 C CA . LEU A 1 953 ? 5.085 -11.979 4.183 1.00 93.75 953 LEU A CA 1
ATOM 7418 C C . LEU A 1 953 ? 3.921 -12.005 5.176 1.00 93.75 953 LEU A C 1
ATOM 7420 O O . LEU A 1 953 ? 4.146 -12.284 6.348 1.00 93.75 953 LEU A O 1
ATOM 7424 N N . ASN A 1 954 ? 2.704 -11.673 4.736 1.00 95.50 954 ASN A N 1
ATOM 7425 C CA . ASN A 1 954 ? 1.579 -11.387 5.620 1.00 95.50 954 ASN A CA 1
ATOM 7426 C C . ASN A 1 954 ? 1.976 -10.402 6.746 1.00 95.50 954 ASN A C 1
ATOM 7428 O O . ASN A 1 954 ? 1.705 -10.641 7.922 1.00 95.50 954 ASN A O 1
ATOM 7432 N N . ALA A 1 955 ? 2.655 -9.296 6.408 1.00 97.44 955 ALA A N 1
ATOM 7433 C CA . ALA A 1 955 ? 3.27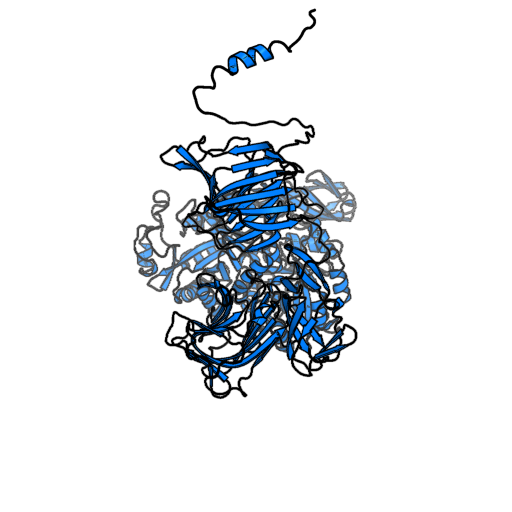0 -8.374 7.374 1.00 97.44 955 ALA A CA 1
ATOM 7434 C C . ALA A 1 955 ? 2.569 -7.002 7.459 1.00 97.44 955 ALA A C 1
ATOM 7436 O O . ALA A 1 955 ? 1.931 -6.568 6.502 1.00 97.44 955 ALA A O 1
ATOM 7437 N N . THR A 1 956 ? 2.647 -6.323 8.609 1.00 98.25 956 THR A N 1
ATOM 7438 C CA . THR A 1 956 ? 2.284 -4.894 8.728 1.00 98.25 956 THR A CA 1
ATOM 7439 C C . THR A 1 956 ? 3.333 -4.015 8.041 1.00 98.25 956 THR A C 1
ATOM 7441 O O . THR A 1 956 ? 4.453 -4.469 7.790 1.00 98.25 956 THR A O 1
ATOM 7444 N N . PHE A 1 957 ? 2.990 -2.764 7.722 1.00 98.12 957 PHE A N 1
ATOM 7445 C CA . PHE A 1 957 ? 3.902 -1.819 7.077 1.00 98.12 957 PHE A CA 1
ATOM 7446 C C . PHE A 1 957 ? 4.354 -0.737 8.060 1.00 98.12 957 PHE A C 1
ATOM 7448 O O . PHE A 1 957 ? 3.586 0.138 8.444 1.00 98.12 957 PHE A O 1
ATOM 7455 N N . ASN A 1 958 ? 5.615 -0.789 8.477 1.00 98.00 958 ASN A N 1
ATOM 7456 C CA . ASN A 1 958 ? 6.180 0.135 9.455 1.00 98.00 958 ASN A CA 1
ATOM 7457 C C . ASN A 1 958 ? 7.202 1.016 8.731 1.00 98.00 958 ASN A C 1
ATOM 7459 O O . ASN A 1 958 ? 8.274 0.547 8.347 1.00 98.00 958 ASN A O 1
ATOM 7463 N N . THR A 1 959 ? 6.875 2.284 8.495 1.00 96.31 959 THR A N 1
ATOM 7464 C CA . THR A 1 959 ? 7.624 3.133 7.554 1.00 96.31 959 THR A CA 1
ATOM 7465 C C . THR A 1 959 ? 8.110 4.430 8.159 1.00 96.31 959 THR A C 1
ATOM 7467 O O . THR A 1 959 ? 7.505 4.960 9.085 1.00 96.31 959 THR A O 1
ATOM 7470 N N . SER A 1 960 ? 9.169 4.998 7.579 1.00 93.81 960 SER A N 1
ATOM 7471 C CA . SER A 1 960 ? 9.444 6.414 7.791 1.00 93.81 960 SER A CA 1
ATOM 7472 C C . SER A 1 960 ? 8.198 7.237 7.448 1.00 93.81 960 SER A C 1
ATOM 7474 O O . SER A 1 960 ? 7.544 6.969 6.438 1.00 93.81 960 SER A O 1
ATOM 7476 N N . TYR A 1 961 ? 7.890 8.252 8.258 1.00 91.69 961 TYR A N 1
ATOM 7477 C CA . TYR A 1 961 ? 6.766 9.162 8.004 1.00 91.69 961 TYR A CA 1
ATOM 7478 C C . TYR A 1 961 ? 6.926 9.999 6.717 1.00 91.69 961 TYR A C 1
ATOM 7480 O O . TYR A 1 961 ? 5.999 10.704 6.322 1.00 91.69 961 TYR A O 1
ATOM 7488 N N . SER A 1 962 ? 8.098 9.976 6.073 1.00 86.06 962 SER A N 1
ATOM 7489 C CA . SER A 1 962 ? 8.342 10.681 4.812 1.00 86.06 962 SER A CA 1
ATOM 7490 C C . SER A 1 962 ? 7.512 10.087 3.670 1.00 86.06 962 SER A C 1
ATOM 7492 O O . SER A 1 962 ? 7.536 8.879 3.446 1.00 86.06 962 SER A O 1
ATOM 7494 N N . GLY A 1 963 ? 6.781 10.939 2.945 1.00 84.06 963 GLY A N 1
ATOM 7495 C CA . GLY A 1 963 ? 5.904 10.536 1.837 1.00 84.06 963 GLY A CA 1
ATOM 7496 C C . GLY A 1 963 ? 4.562 9.926 2.258 1.00 84.06 963 GLY A C 1
ATOM 7497 O O . GLY A 1 963 ? 3.697 9.749 1.403 1.00 84.06 963 GLY A O 1
ATOM 7498 N N . LEU A 1 964 ? 4.367 9.651 3.553 1.00 93.88 964 LEU A N 1
ATOM 7499 C CA . LEU A 1 964 ? 3.111 9.161 4.115 1.00 93.88 964 LEU A CA 1
ATOM 7500 C C . LEU A 1 964 ? 2.144 10.325 4.383 1.00 93.88 964 LEU A C 1
ATOM 7502 O O . LEU A 1 964 ? 2.536 11.379 4.887 1.00 93.88 964 LEU A O 1
ATOM 7506 N N . GLY A 1 965 ? 0.864 10.119 4.102 1.00 94.88 965 GLY A N 1
ATOM 7507 C CA . GLY A 1 965 ? -0.202 11.034 4.477 1.00 94.88 965 GLY A CA 1
ATOM 7508 C C . GLY A 1 965 ? -1.558 10.339 4.481 1.00 94.88 965 GLY A C 1
ATOM 7509 O O . GLY A 1 965 ? -1.648 9.112 4.516 1.00 94.88 965 GLY A O 1
ATOM 7510 N N . GLU A 1 966 ? -2.609 11.148 4.499 1.00 95.00 966 GLU A N 1
ATOM 7511 C CA . GLU A 1 966 ? -3.980 10.686 4.682 1.00 95.00 966 GLU A CA 1
ATOM 7512 C C . GLU A 1 966 ? -4.458 9.810 3.525 1.00 95.00 966 GLU A C 1
ATOM 7514 O O . GLU A 1 966 ? -4.947 8.714 3.773 1.00 95.00 966 GLU A O 1
ATOM 7519 N N . LYS A 1 967 ? -4.233 10.204 2.262 1.00 95.38 967 LYS A N 1
ATOM 7520 C CA . LYS A 1 967 ? -4.759 9.449 1.113 1.00 95.38 967 LYS A CA 1
ATOM 7521 C C . LYS A 1 967 ? -4.159 8.049 1.030 1.00 95.38 967 LYS A C 1
ATOM 7523 O O . LYS A 1 967 ? -4.854 7.096 0.678 1.00 95.38 967 LYS A O 1
ATOM 7528 N N . PHE A 1 968 ? -2.872 7.904 1.346 1.00 96.81 968 PHE A N 1
ATOM 7529 C CA . PHE A 1 968 ? -2.231 6.595 1.395 1.00 96.81 968 PHE A CA 1
ATOM 7530 C C . PHE A 1 968 ? -2.771 5.737 2.544 1.00 96.81 968 PHE A C 1
ATOM 7532 O O . PHE A 1 968 ? -2.983 4.536 2.353 1.00 96.81 968 PHE A O 1
ATOM 7539 N N . LEU A 1 969 ? -2.986 6.326 3.726 1.00 97.50 969 LEU A N 1
ATOM 7540 C CA . LEU A 1 969 ? -3.557 5.623 4.878 1.00 97.50 969 LEU A CA 1
ATOM 7541 C C . LEU A 1 969 ? -4.996 5.165 4.594 1.00 97.50 969 LEU A C 1
ATOM 7543 O O . LEU A 1 969 ? -5.292 3.986 4.795 1.00 97.50 969 LEU A O 1
ATOM 7547 N N . GLU A 1 970 ? -5.829 6.038 4.024 1.00 96.38 970 GLU A N 1
ATOM 7548 C CA . GLU A 1 970 ? -7.208 5.733 3.623 1.00 96.38 970 GLU A CA 1
ATOM 7549 C C . GLU A 1 970 ? -7.242 4.575 2.605 1.00 96.38 970 GLU A C 1
ATOM 7551 O O . GLU A 1 970 ? -7.864 3.529 2.812 1.00 96.38 970 GLU A O 1
ATOM 7556 N N . ALA A 1 971 ? -6.435 4.656 1.543 1.00 96.69 971 ALA A N 1
ATOM 7557 C CA . ALA A 1 971 ? -6.352 3.579 0.556 1.00 96.69 971 ALA A CA 1
ATOM 7558 C C . ALA A 1 971 ? -5.798 2.255 1.139 1.00 96.69 971 ALA A C 1
ATOM 7560 O O . ALA A 1 971 ? -6.143 1.164 0.660 1.00 96.69 971 ALA A O 1
ATOM 7561 N N . SER A 1 972 ? -4.953 2.336 2.173 1.00 97.44 972 SER A N 1
ATOM 7562 C CA . SER A 1 972 ? -4.381 1.187 2.886 1.00 97.44 972 SER A CA 1
ATOM 7563 C C . SER A 1 972 ? -5.396 0.500 3.806 1.00 97.44 972 SER A C 1
ATOM 7565 O O . SER A 1 972 ? -5.453 -0.738 3.809 1.00 97.44 972 SER A O 1
ATOM 7567 N N . LYS A 1 973 ? -6.238 1.253 4.540 1.00 97.12 973 LYS A N 1
ATOM 7568 C CA . LYS A 1 973 ? -7.229 0.664 5.466 1.00 97.12 973 LYS A CA 1
ATOM 7569 C C . LYS A 1 973 ? -8.225 -0.236 4.745 1.00 97.12 973 LYS A C 1
ATOM 7571 O O . LYS A 1 973 ? -8.519 -1.332 5.222 1.00 97.12 973 LYS A O 1
ATOM 7576 N N . HIS A 1 974 ? -8.640 0.158 3.542 1.00 98.00 974 HIS A N 1
ATOM 7577 C CA . HIS A 1 974 ? -9.560 -0.604 2.703 1.00 98.00 974 HIS A CA 1
ATOM 7578 C C . HIS A 1 974 ? -8.998 -1.942 2.235 1.00 98.00 974 HIS A C 1
ATOM 7580 O O . HIS A 1 974 ? -9.744 -2.795 1.770 1.00 98.00 974 HIS A O 1
ATOM 7586 N N . ARG A 1 975 ? -7.684 -2.147 2.368 1.00 97.50 975 ARG A N 1
ATOM 7587 C CA . ARG A 1 975 ? -6.979 -3.379 1.998 1.00 97.50 975 ARG A CA 1
ATOM 7588 C C . ARG A 1 975 ? -6.455 -4.138 3.214 1.00 97.50 975 ARG A C 1
ATOM 7590 O O . ARG A 1 975 ? -5.657 -5.057 3.054 1.00 97.50 975 ARG A O 1
ATOM 7597 N N . GLY A 1 976 ? -6.886 -3.769 4.422 1.00 97.00 976 GLY A N 1
ATOM 7598 C CA . GLY A 1 976 ? -6.443 -4.402 5.665 1.00 97.00 976 GLY A CA 1
ATOM 7599 C C . GLY A 1 976 ? -4.943 -4.247 5.925 1.00 97.00 976 GLY A C 1
ATOM 7600 O O . GLY A 1 976 ? -4.332 -5.115 6.551 1.00 97.00 976 GLY A O 1
ATOM 7601 N N . LEU A 1 977 ? -4.325 -3.177 5.416 1.00 97.75 977 LEU A N 1
ATOM 7602 C CA . LEU A 1 977 ? -2.924 -2.879 5.679 1.00 97.75 977 LEU A CA 1
ATOM 7603 C C . LEU A 1 977 ? -2.807 -1.971 6.908 1.00 97.75 977 LEU A C 1
ATOM 7605 O O . LEU A 1 977 ? -3.224 -0.818 6.880 1.00 97.75 977 LEU A O 1
ATOM 7609 N N . LEU A 1 978 ? -2.206 -2.494 7.977 1.00 98.12 978 LEU A N 1
ATOM 7610 C CA . LEU A 1 978 ? -1.867 -1.719 9.172 1.00 98.12 978 LEU A CA 1
ATOM 7611 C C . LEU A 1 978 ? -0.553 -0.965 8.941 1.00 98.12 978 LEU A C 1
ATOM 7613 O O . LEU A 1 978 ? 0.460 -1.594 8.612 1.00 98.12 978 LEU A O 1
ATOM 7617 N N . VAL A 1 979 ? -0.581 0.360 9.114 1.00 98.31 979 VAL A N 1
ATOM 7618 C CA . VAL A 1 979 ? 0.547 1.258 8.825 1.00 98.31 979 VAL A CA 1
ATOM 7619 C C . VAL A 1 979 ? 0.984 2.022 10.077 1.00 98.31 979 VAL A C 1
ATOM 7621 O O . VAL A 1 979 ? 0.178 2.738 10.673 1.00 98.31 979 VAL A O 1
ATOM 7624 N N . SER A 1 980 ? 2.266 1.911 10.436 1.00 98.06 980 SER A N 1
ATOM 7625 C CA . SER A 1 980 ? 2.865 2.615 11.582 1.00 98.06 980 SER A CA 1
ATOM 7626 C C . SER A 1 980 ? 4.024 3.519 11.139 1.00 98.06 980 SER A C 1
ATOM 7628 O O . SER A 1 980 ? 5.068 2.996 10.726 1.00 98.06 980 SER A O 1
ATOM 7630 N N . PRO A 1 981 ? 3.892 4.857 11.202 1.00 97.81 981 PRO A N 1
ATOM 7631 C CA . PRO A 1 981 ? 5.010 5.767 10.978 1.00 97.81 981 PRO A CA 1
ATOM 7632 C C . PRO A 1 981 ? 6.039 5.771 12.119 1.00 97.81 981 PRO A C 1
ATOM 7634 O O . PRO A 1 981 ? 5.690 5.805 13.300 1.00 97.81 981 PRO A O 1
ATOM 7637 N N . TRP A 1 982 ? 7.317 5.868 11.756 1.00 96.50 982 TRP A N 1
ATOM 7638 C CA . TRP A 1 982 ? 8.433 6.142 12.660 1.00 96.50 982 TRP A CA 1
ATOM 7639 C C . TRP A 1 982 ? 9.379 7.218 12.078 1.00 96.50 982 TRP A C 1
ATOM 7641 O O . TRP A 1 982 ? 9.401 7.472 10.876 1.00 96.50 982 TRP A O 1
ATOM 7651 N N . THR A 1 983 ? 10.159 7.954 12.868 1.00 96.94 983 THR A N 1
ATOM 7652 C CA . THR A 1 983 ? 9.989 8.202 14.308 1.00 96.94 983 THR A CA 1
ATOM 7653 C C . THR A 1 983 ? 9.421 9.613 14.485 1.00 96.94 983 THR A C 1
ATOM 7655 O O . THR A 1 983 ? 9.996 10.595 14.005 1.00 96.94 983 THR A O 1
ATOM 7658 N N . LEU A 1 984 ? 8.268 9.730 15.142 1.00 97.69 984 LEU A N 1
ATOM 7659 C CA . LEU A 1 984 ? 7.509 10.972 15.289 1.00 97.69 984 LEU A CA 1
ATOM 7660 C C . LEU A 1 984 ? 7.997 11.779 16.499 1.00 97.69 984 LEU A C 1
ATOM 7662 O O . LEU A 1 984 ? 7.403 11.749 17.573 1.00 97.69 984 LEU A O 1
ATOM 7666 N N . ASN A 1 985 ? 9.085 12.525 16.315 1.00 97.06 985 ASN A N 1
ATOM 7667 C CA . ASN A 1 985 ? 9.758 13.267 17.392 1.00 97.06 985 ASN A CA 1
ATOM 7668 C C . ASN A 1 985 ? 9.445 14.770 17.429 1.00 97.06 985 ASN A C 1
ATOM 7670 O O . ASN A 1 985 ? 10.134 15.549 18.086 1.00 97.06 985 ASN A O 1
ATOM 7674 N N . THR A 1 986 ? 8.390 15.197 16.740 1.00 96.12 986 THR A N 1
ATOM 7675 C CA . THR A 1 986 ? 7.827 16.543 16.875 1.00 96.12 986 THR A CA 1
ATOM 7676 C C . THR A 1 986 ? 6.386 16.429 17.350 1.00 96.12 986 THR A C 1
ATOM 7678 O O . THR A 1 986 ? 5.636 15.584 16.862 1.00 96.12 986 THR A O 1
ATOM 7681 N N . LYS A 1 987 ? 5.973 17.288 18.291 1.00 94.88 987 LYS A N 1
ATOM 7682 C CA . LYS A 1 987 ? 4.588 17.294 18.792 1.00 94.88 987 LYS A CA 1
ATOM 7683 C C . LYS A 1 987 ? 3.574 17.469 17.662 1.00 94.88 987 LYS A C 1
ATOM 7685 O O . LYS A 1 987 ? 2.583 16.755 17.620 1.00 94.88 987 LYS A O 1
ATOM 7690 N N . SER A 1 988 ? 3.846 18.381 16.727 1.00 95.44 988 SER A N 1
ATOM 7691 C CA . SER A 1 988 ? 2.977 18.618 15.571 1.00 95.44 988 SER A CA 1
ATOM 7692 C C . SER A 1 988 ? 2.872 17.395 14.660 1.00 95.44 988 SER A C 1
ATOM 7694 O O . SER A 1 988 ? 1.776 17.067 14.220 1.00 95.44 988 SER A O 1
ATOM 7696 N N . GLY A 1 989 ? 3.980 16.688 14.408 1.00 95.38 989 GLY A N 1
ATOM 7697 C CA . GLY A 1 989 ? 3.966 15.433 13.658 1.00 95.38 989 GLY A CA 1
ATOM 7698 C C . GLY A 1 989 ? 3.158 14.349 14.370 1.00 95.38 989 GLY A C 1
ATOM 7699 O O . GLY A 1 989 ? 2.329 13.697 13.742 1.00 95.38 989 GLY A O 1
ATOM 7700 N N . LEU A 1 990 ? 3.343 14.205 15.684 1.00 96.50 990 LEU A N 1
ATOM 7701 C CA . LEU A 1 990 ? 2.617 13.230 16.498 1.00 96.50 990 LEU A CA 1
ATOM 7702 C C . LEU A 1 990 ? 1.103 13.497 16.499 1.00 96.50 990 LEU A C 1
ATOM 7704 O O . LEU A 1 990 ? 0.334 12.588 16.205 1.00 96.50 990 LEU A O 1
ATOM 7708 N N . ILE A 1 991 ? 0.680 14.749 16.725 1.00 97.19 991 ILE A N 1
ATOM 7709 C CA . ILE A 1 991 ? -0.735 15.161 16.667 1.00 97.19 991 ILE A CA 1
ATOM 7710 C C . ILE A 1 991 ? -1.314 14.941 15.264 1.00 97.19 991 ILE A C 1
ATOM 7712 O O . ILE A 1 991 ? -2.426 14.434 15.135 1.00 97.19 991 ILE A O 1
ATOM 7716 N N . LYS A 1 992 ? -0.562 15.281 14.209 1.00 96.62 992 LYS A N 1
ATOM 7717 C CA . LYS A 1 992 ? -0.993 15.091 12.818 1.00 96.62 992 LYS A CA 1
ATOM 7718 C C . LYS A 1 992 ? -1.343 13.627 12.537 1.00 96.62 992 LYS A C 1
ATOM 7720 O O . LYS A 1 992 ? -2.451 13.350 12.094 1.00 96.62 992 LYS A O 1
ATOM 7725 N N . TYR A 1 993 ? -0.427 12.696 12.808 1.00 97.62 993 TYR A N 1
ATOM 7726 C CA . TYR A 1 993 ? -0.660 11.273 12.525 1.00 97.62 993 TYR A CA 1
ATOM 7727 C C . TYR A 1 993 ? -1.645 10.613 13.497 1.00 97.62 993 TYR A C 1
ATOM 7729 O O . TYR A 1 993 ? -2.347 9.684 13.103 1.00 97.62 993 TYR A O 1
ATOM 7737 N N . PHE A 1 994 ? -1.745 11.118 14.730 1.00 97.75 994 PHE A N 1
ATOM 7738 C CA . PHE A 1 994 ? -2.799 10.742 15.671 1.00 97.75 994 PHE A CA 1
ATOM 7739 C C . PHE A 1 994 ? -4.190 11.085 15.121 1.00 97.75 994 PHE A C 1
ATOM 7741 O O . PHE A 1 994 ? -5.046 10.209 15.049 1.00 97.75 994 PHE A O 1
ATOM 7748 N N . LYS A 1 995 ? -4.397 12.324 14.648 1.00 96.62 995 LYS A N 1
ATOM 7749 C CA . LYS A 1 995 ? -5.672 12.760 14.048 1.00 96.62 995 LYS A CA 1
ATOM 7750 C C . LYS A 1 995 ? -5.977 12.076 12.713 1.00 96.62 995 LYS A C 1
ATOM 7752 O O . LYS A 1 995 ? -7.143 11.895 12.401 1.00 96.62 995 LYS A O 1
ATOM 7757 N N . MET A 1 996 ? -4.958 11.659 11.960 1.00 96.38 996 MET A N 1
ATOM 7758 C CA . MET A 1 996 ? -5.131 10.828 10.758 1.00 96.38 996 MET A CA 1
ATOM 7759 C C . MET A 1 996 ? -5.512 9.373 11.078 1.00 96.38 996 MET A C 1
ATOM 7761 O O . MET A 1 996 ? -5.783 8.612 10.160 1.00 96.38 996 MET A O 1
ATOM 7765 N N . GLY A 1 997 ? -5.502 8.945 12.346 1.00 96.56 997 GLY A N 1
ATOM 7766 C CA . GLY A 1 997 ? -5.884 7.582 12.721 1.00 96.56 997 GLY A CA 1
ATOM 7767 C C . GLY A 1 997 ? -4.863 6.510 12.325 1.00 96.56 997 GLY A C 1
ATOM 7768 O O . GLY A 1 997 ? -5.246 5.363 12.094 1.00 96.56 997 GLY A O 1
ATOM 7769 N N . ALA A 1 998 ? -3.571 6.858 12.231 1.00 97.50 998 ALA A N 1
ATOM 7770 C CA . ALA A 1 998 ? -2.516 5.875 11.971 1.00 97.50 998 ALA A CA 1
ATOM 7771 C C . ALA A 1 998 ? -2.557 4.734 13.008 1.00 97.50 998 ALA A C 1
ATOM 7773 O O . ALA A 1 998 ? -2.831 4.968 14.184 1.00 97.50 998 ALA A O 1
ATOM 7774 N N . TYR A 1 999 ? -2.259 3.499 12.589 1.00 98.12 999 TYR A N 1
ATOM 7775 C CA . TYR A 1 999 ? -2.400 2.327 13.463 1.00 98.12 999 TYR A CA 1
ATOM 7776 C C . TYR A 1 999 ? -1.468 2.394 14.683 1.00 98.12 999 TYR A C 1
ATOM 7778 O O . TYR A 1 999 ? -1.903 2.131 15.802 1.00 98.12 999 TYR A O 1
ATOM 7786 N N . GLY A 1 1000 ? -0.203 2.771 14.479 1.00 97.56 1000 GLY A N 1
ATOM 7787 C CA . GLY A 1 1000 ? 0.787 2.894 15.547 1.00 97.56 1000 GLY A CA 1
ATOM 7788 C C . GLY A 1 1000 ? 1.663 4.132 15.391 1.00 97.56 1000 GLY A C 1
ATOM 7789 O O . GLY A 1 1000 ? 2.122 4.441 14.294 1.00 97.56 1000 GLY A O 1
ATOM 7790 N N . LEU A 1 1001 ? 1.911 4.837 16.491 1.00 98.31 1001 LEU A N 1
ATOM 7791 C CA . LEU A 1 1001 ? 2.686 6.072 16.553 1.00 98.31 1001 LEU A CA 1
ATOM 7792 C C . LEU A 1 1001 ? 4.002 5.813 17.292 1.00 98.31 1001 LEU A C 1
ATOM 7794 O O . LEU A 1 1001 ? 4.045 5.821 18.523 1.00 98.31 1001 LEU A O 1
ATOM 7798 N N . THR A 1 1002 ? 5.077 5.585 16.539 1.00 98.62 1002 THR A N 1
ATOM 7799 C CA . THR A 1 1002 ? 6.410 5.328 17.102 1.00 98.62 1002 THR A CA 1
ATOM 7800 C C . THR A 1 1002 ? 7.125 6.634 17.421 1.00 98.62 1002 THR A C 1
ATOM 7802 O O . THR A 1 1002 ? 7.403 7.431 16.521 1.00 98.62 1002 THR A O 1
ATOM 7805 N N . THR A 1 1003 ? 7.439 6.866 18.698 1.00 98.56 1003 THR A N 1
ATOM 7806 C CA . THR A 1 1003 ? 8.043 8.119 19.180 1.00 98.56 1003 THR A CA 1
ATOM 7807 C C . THR A 1 1003 ? 8.993 7.902 20.356 1.00 98.56 1003 THR A C 1
ATOM 7809 O O . THR A 1 1003 ? 8.801 6.997 21.168 1.00 98.56 1003 THR A O 1
ATOM 7812 N N . ASP A 1 1004 ? 9.984 8.787 20.484 1.00 98.38 1004 ASP A N 1
ATOM 7813 C CA . ASP A 1 1004 ? 10.868 8.868 21.654 1.00 98.38 1004 ASP A CA 1
ATOM 7814 C C . ASP A 1 1004 ? 10.213 9.580 22.850 1.00 98.38 1004 ASP A C 1
ATOM 7816 O O . ASP A 1 1004 ? 10.721 9.522 23.973 1.00 98.38 1004 ASP A O 1
ATOM 7820 N N . TYR A 1 1005 ? 9.096 10.278 22.608 1.00 97.69 1005 TYR A N 1
ATOM 7821 C CA . TYR A 1 1005 ? 8.467 11.227 23.527 1.00 97.69 1005 TYR A CA 1
ATOM 7822 C C . TYR A 1 1005 ? 7.076 10.769 23.988 1.00 97.69 1005 TYR A C 1
ATOM 7824 O O . TYR A 1 1005 ? 6.130 11.560 24.009 1.00 97.69 1005 TYR A O 1
ATOM 7832 N N . ALA A 1 1006 ? 6.947 9.503 24.395 1.00 96.56 1006 ALA A N 1
ATOM 7833 C CA . ALA A 1 1006 ? 5.678 8.910 24.839 1.00 96.56 1006 ALA A CA 1
ATOM 7834 C C . ALA A 1 1006 ? 4.929 9.759 25.892 1.00 96.56 1006 ALA A C 1
ATOM 7836 O O . ALA A 1 1006 ? 3.705 9.867 25.851 1.00 96.56 1006 ALA A O 1
ATOM 7837 N N . LEU A 1 1007 ? 5.667 10.455 26.769 1.00 96.69 1007 LEU A N 1
ATOM 7838 C CA . LEU A 1 1007 ? 5.115 11.346 27.796 1.00 96.69 1007 LEU A CA 1
ATOM 7839 C C . LEU A 1 1007 ? 4.198 12.460 27.250 1.00 96.69 1007 LEU A C 1
ATOM 7841 O O . LEU A 1 1007 ? 3.348 12.967 27.978 1.00 96.69 1007 LEU A O 1
ATOM 7845 N N . TRP A 1 1008 ? 4.351 12.877 25.988 1.00 96.94 1008 TRP A N 1
ATOM 7846 C CA . TRP A 1 1008 ? 3.498 13.918 25.400 1.00 96.94 1008 TRP A CA 1
ATOM 7847 C C . TRP A 1 1008 ? 2.034 13.502 25.265 1.00 96.94 1008 TRP A C 1
ATOM 7849 O O . TRP A 1 1008 ? 1.173 14.377 25.254 1.00 96.94 1008 TRP A O 1
ATOM 7859 N N . MET A 1 1009 ? 1.762 12.200 25.172 1.00 96.44 1009 MET A N 1
ATOM 7860 C CA . MET A 1 1009 ? 0.418 11.663 24.962 1.00 96.44 1009 MET A CA 1
ATOM 7861 C C . MET A 1 1009 ? -0.240 11.157 26.248 1.00 96.44 1009 MET A C 1
ATOM 7863 O O . MET A 1 1009 ? -1.429 10.864 26.234 1.00 96.44 1009 MET A O 1
ATOM 7867 N N . SER A 1 1010 ? 0.495 11.065 27.364 1.00 96.31 1010 SER A N 1
ATOM 7868 C CA . SER A 1 1010 ? 0.051 10.378 28.588 1.00 96.31 1010 SER A CA 1
ATOM 7869 C C . SER A 1 1010 ? -1.330 10.806 29.089 1.00 96.31 1010 SER A C 1
ATOM 7871 O O . SER A 1 1010 ? -2.118 9.967 29.513 1.00 96.31 1010 SER A O 1
ATOM 7873 N N . ASN A 1 1011 ? -1.650 12.100 29.007 1.00 95.75 1011 ASN A N 1
ATOM 7874 C CA . ASN A 1 1011 ? -2.916 12.662 29.484 1.00 95.75 1011 ASN A CA 1
ATOM 7875 C C . ASN A 1 1011 ? -3.978 12.848 28.384 1.00 95.75 1011 ASN A C 1
ATOM 7877 O O . ASN A 1 1011 ? -5.024 13.449 28.650 1.00 95.75 1011 ASN A O 1
ATOM 7881 N N . TRP A 1 1012 ? -3.718 12.393 27.156 1.00 97.12 1012 TRP A N 1
ATOM 7882 C CA . TRP A 1 1012 ? -4.693 12.435 26.067 1.00 97.12 1012 TRP A CA 1
ATOM 7883 C C . TRP A 1 1012 ? -5.726 11.330 26.277 1.00 97.12 1012 TRP A C 1
ATOM 7885 O O . TRP A 1 1012 ? -5.384 10.232 26.719 1.00 97.12 1012 TRP A O 1
ATOM 7895 N N . ALA A 1 1013 ? -6.989 11.635 25.988 1.00 97.25 1013 ALA A N 1
ATOM 7896 C CA . ALA A 1 1013 ? -8.080 10.682 26.100 1.00 97.25 1013 ALA A CA 1
ATOM 7897 C C . ALA A 1 1013 ? -7.988 9.618 24.996 1.00 97.25 1013 ALA A C 1
ATOM 7899 O O . ALA A 1 1013 ? -7.639 9.909 23.855 1.00 97.25 1013 ALA A O 1
ATOM 7900 N N . THR A 1 1014 ? -8.313 8.381 25.347 1.00 94.62 1014 THR A N 1
ATOM 7901 C CA . THR A 1 1014 ? -8.217 7.210 24.465 1.00 94.62 1014 THR A CA 1
ATOM 7902 C C . THR A 1 1014 ? -9.562 6.540 24.253 1.00 94.62 1014 THR A C 1
ATOM 7904 O O . THR A 1 1014 ? -9.838 6.072 23.155 1.00 94.62 1014 THR A O 1
ATOM 7907 N N . SER A 1 1015 ? -10.404 6.516 25.287 1.00 95.12 1015 SER A N 1
ATOM 7908 C CA . SER A 1 1015 ? -11.734 5.921 25.241 1.00 95.12 1015 SER A CA 1
ATOM 7909 C C . SER A 1 1015 ? -12.678 6.631 26.215 1.00 95.12 1015 SER A C 1
ATOM 7911 O O . SER A 1 1015 ? -12.246 7.346 27.131 1.00 95.12 1015 SER A O 1
ATOM 7913 N N . VAL A 1 1016 ? -13.982 6.435 26.011 1.00 96.56 1016 VAL A N 1
ATOM 7914 C CA . VAL A 1 1016 ? -15.032 6.908 26.916 1.00 96.56 1016 VAL A CA 1
ATOM 7915 C C . VAL A 1 1016 ? -16.052 5.811 27.193 1.00 96.56 1016 VAL A C 1
ATOM 7917 O O . VAL A 1 1016 ? -16.401 5.033 26.307 1.00 96.56 1016 VAL A O 1
ATOM 7920 N N . LYS A 1 1017 ? -16.541 5.743 28.435 1.00 95.62 1017 LYS A N 1
ATOM 7921 C CA . LYS A 1 1017 ? -17.527 4.747 28.881 1.00 95.62 1017 LYS A CA 1
ATOM 7922 C C . LYS A 1 1017 ? -18.673 5.422 29.639 1.00 95.62 1017 LYS A C 1
ATOM 7924 O O . LYS A 1 1017 ? -18.409 6.297 30.469 1.00 95.62 1017 LYS A O 1
ATOM 7929 N N . PRO A 1 1018 ? -19.938 5.038 29.394 1.00 95.56 1018 PRO A N 1
ATOM 7930 C CA . PRO A 1 1018 ? -21.061 5.530 30.180 1.00 95.56 1018 PRO A CA 1
ATOM 7931 C C . PRO A 1 1018 ? -21.087 4.841 31.552 1.00 95.56 1018 PRO A C 1
ATOM 7933 O O . PRO A 1 1018 ? -20.607 3.718 31.701 1.00 95.56 1018 PRO A O 1
ATOM 7936 N N . GLN A 1 1019 ? -21.710 5.464 32.557 1.00 94.19 1019 GLN A N 1
ATOM 7937 C CA . GLN A 1 1019 ? -21.944 4.796 33.851 1.00 94.19 1019 GLN A CA 1
ATOM 7938 C C . GLN A 1 1019 ? -22.847 3.555 33.739 1.00 94.19 1019 GLN A C 1
ATOM 7940 O O . GLN A 1 1019 ? -22.690 2.599 34.499 1.00 94.19 1019 GLN A O 1
ATOM 7945 N N . ALA A 1 1020 ? -23.792 3.565 32.798 1.00 94.81 1020 ALA A N 1
ATOM 7946 C CA . ALA A 1 1020 ? -24.642 2.431 32.465 1.00 94.81 1020 ALA A CA 1
ATOM 7947 C C . ALA A 1 1020 ? -25.034 2.482 30.984 1.00 94.81 1020 ALA A C 1
ATOM 7949 O O . ALA A 1 1020 ? -25.229 3.558 30.424 1.00 94.81 1020 ALA A O 1
ATOM 7950 N N . TYR A 1 1021 ? -25.193 1.310 30.370 1.00 94.25 1021 TYR A N 1
ATOM 7951 C CA . TYR A 1 1021 ? -25.651 1.171 28.982 1.00 94.25 1021 TYR A CA 1
ATOM 7952 C C . TYR A 1 1021 ? -27.180 1.064 28.858 1.00 94.25 1021 TYR A C 1
ATOM 7954 O O . TYR A 1 1021 ? -27.716 1.137 27.755 1.00 94.25 1021 TYR A O 1
ATOM 7962 N N . LEU A 1 1022 ? -27.892 0.907 29.980 1.00 96.69 1022 LEU A N 1
ATOM 7963 C CA . LEU A 1 1022 ? -29.352 0.856 30.043 1.00 96.69 1022 LEU A CA 1
ATOM 7964 C C . LEU A 1 1022 ? -29.859 1.669 31.235 1.00 96.69 1022 LEU A C 1
ATOM 7966 O O . LEU A 1 1022 ? -29.523 1.373 32.382 1.00 96.69 1022 LEU A O 1
ATOM 7970 N N . TYR A 1 1023 ? -30.745 2.619 30.960 1.00 96.62 1023 TYR A N 1
ATOM 7971 C CA . TYR A 1 1023 ? -31.520 3.339 31.963 1.00 96.62 1023 TYR A CA 1
ATOM 7972 C C . TYR A 1 1023 ? -32.996 2.999 31.800 1.00 96.62 1023 TYR A C 1
ATOM 7974 O O . TYR A 1 1023 ? -33.512 2.954 30.687 1.00 96.62 1023 TYR A O 1
ATOM 7982 N N . THR A 1 1024 ? -33.691 2.752 32.911 1.00 96.81 1024 THR A N 1
ATOM 7983 C CA . THR A 1 1024 ? -35.152 2.598 32.920 1.00 96.81 1024 THR A CA 1
ATOM 7984 C C . THR A 1 1024 ? -35.756 3.723 33.744 1.00 96.81 1024 THR A C 1
ATOM 7986 O O . THR A 1 1024 ? -35.562 3.772 34.959 1.00 96.81 1024 THR A O 1
ATOM 7989 N N . LEU A 1 1025 ? -36.467 4.627 33.075 1.00 96.31 1025 LEU A N 1
ATOM 7990 C CA . LEU A 1 1025 ? -37.014 5.853 33.649 1.00 96.31 1025 LEU A CA 1
ATOM 7991 C C . LEU A 1 1025 ? -38.543 5.824 33.615 1.00 96.31 1025 LEU A C 1
ATOM 7993 O O . LEU A 1 1025 ? -39.153 5.184 32.757 1.00 96.31 1025 LEU A O 1
ATOM 7997 N N . ARG A 1 1026 ? -39.186 6.517 34.552 1.00 95.31 1026 ARG A N 1
ATOM 7998 C CA . ARG A 1 1026 ? -40.632 6.789 34.500 1.00 95.31 1026 ARG A CA 1
ATOM 7999 C C . ARG A 1 1026 ? -40.890 8.117 33.798 1.00 95.31 1026 ARG A C 1
ATOM 8001 O O . ARG A 1 1026 ? -40.063 9.015 33.887 1.00 95.31 1026 ARG A O 1
ATOM 8008 N N . SER A 1 1027 ? -42.032 8.275 33.134 1.00 93.00 1027 SER A N 1
ATOM 8009 C CA . SER A 1 1027 ? -42.413 9.566 32.537 1.00 93.00 1027 SER A CA 1
ATOM 8010 C C . SER A 1 1027 ? -42.388 10.700 33.584 1.00 93.00 1027 SER A C 1
ATOM 8012 O O . SER A 1 1027 ? -42.982 10.598 34.657 1.00 93.00 1027 SER A O 1
ATOM 8014 N N . GLY A 1 1028 ? -41.671 11.777 33.277 1.00 91.88 1028 GLY A N 1
ATOM 8015 C CA . GLY A 1 1028 ? -41.368 12.911 34.149 1.00 91.88 1028 GLY A CA 1
ATOM 8016 C C . GLY A 1 1028 ? -40.135 12.732 35.042 1.00 91.88 1028 GLY A C 1
ATOM 8017 O O . GLY A 1 1028 ? -39.815 13.642 35.800 1.00 91.88 1028 GLY A O 1
ATOM 8018 N N . GLN A 1 1029 ? -39.456 11.580 35.005 1.00 96.06 1029 GLN A N 1
ATOM 8019 C CA . GLN A 1 1029 ? -38.220 11.356 35.754 1.00 96.06 1029 GLN A CA 1
ATOM 8020 C C . GLN A 1 1029 ? -37.025 11.980 35.027 1.00 96.06 1029 GLN A C 1
ATOM 8022 O O . GLN A 1 1029 ? -36.844 11.769 33.827 1.00 96.06 1029 GLN A O 1
ATOM 8027 N N . GLU A 1 1030 ? -36.190 12.679 35.790 1.00 96.75 1030 GLU A N 1
ATOM 8028 C CA . GLU A 1 1030 ? -34.894 13.196 35.353 1.00 96.75 1030 GLU A CA 1
ATOM 8029 C C . GLU A 1 1030 ? -33.766 12.212 35.695 1.00 96.75 1030 GLU A C 1
ATOM 8031 O O . GLU A 1 1030 ? -33.794 11.541 36.734 1.00 96.75 1030 GLU A O 1
ATOM 8036 N N . GLN A 1 1031 ? -32.760 12.138 34.828 1.00 97.12 1031 GLN A N 1
ATOM 8037 C CA . GLN A 1 1031 ? -31.547 11.355 35.024 1.00 97.12 1031 GLN A CA 1
ATOM 8038 C C . GLN A 1 1031 ? -30.345 12.104 34.447 1.00 97.12 1031 GLN A C 1
ATOM 8040 O O . GLN A 1 1031 ? -30.248 12.294 33.237 1.00 97.12 1031 GLN A O 1
ATOM 8045 N N . GLN A 1 1032 ? -29.402 12.471 35.312 1.00 96.81 1032 GLN A N 1
ATOM 8046 C CA . GLN A 1 1032 ? -28.101 12.987 34.891 1.00 96.81 1032 GLN A CA 1
ATOM 8047 C C . GLN A 1 1032 ? -27.231 11.839 34.368 1.00 96.81 1032 GLN A C 1
ATOM 8049 O O . GLN A 1 1032 ? -27.139 10.789 35.013 1.00 96.81 1032 GLN A O 1
ATOM 8054 N N . LEU A 1 1033 ? -26.596 12.026 33.214 1.00 96.38 1033 LEU A N 1
ATOM 8055 C CA . LEU A 1 1033 ? -25.644 11.087 32.633 1.00 96.38 1033 LEU A CA 1
ATOM 8056 C C . LEU A 1 1033 ? -24.214 11.565 32.884 1.00 96.38 1033 LEU A C 1
ATOM 8058 O O . LEU A 1 1033 ? -23.908 12.747 32.788 1.00 96.38 1033 LEU A O 1
ATOM 8062 N N . VAL A 1 1034 ? -23.323 10.624 33.188 1.00 94.31 1034 VAL A N 1
ATOM 8063 C CA . VAL A 1 1034 ? -21.906 10.897 33.457 1.00 94.31 1034 VAL A CA 1
ATOM 8064 C C . VAL A 1 1034 ? -21.048 9.949 32.625 1.00 94.31 1034 VAL A C 1
ATOM 8066 O O . VAL A 1 1034 ? -21.387 8.772 32.454 1.00 94.31 1034 VAL A O 1
ATOM 8069 N N . LEU A 1 1035 ? -19.928 10.466 32.120 1.00 95.19 1035 LEU A N 1
ATOM 8070 C CA . LEU A 1 1035 ? -18.909 9.714 31.395 1.00 95.19 1035 LEU A CA 1
ATOM 8071 C C . LEU A 1 1035 ? -17.704 9.411 32.274 1.00 95.19 1035 LEU A C 1
ATOM 8073 O O . LEU A 1 1035 ? -17.285 10.241 33.079 1.00 95.19 1035 LEU A O 1
ATOM 8077 N N . GLN A 1 1036 ? -17.085 8.259 32.040 1.00 96.94 1036 GLN A N 1
ATOM 8078 C CA . GLN A 1 1036 ? -15.703 7.999 32.419 1.00 96.94 1036 GLN A CA 1
ATOM 8079 C C . GLN A 1 1036 ? -14.811 8.140 31.190 1.00 96.94 1036 GLN A C 1
ATOM 8081 O O . GLN A 1 1036 ? -15.063 7.509 30.166 1.00 96.94 1036 GLN A O 1
ATOM 8086 N N . VAL A 1 1037 ? -13.772 8.962 31.303 1.00 97.44 1037 VAL A N 1
ATOM 8087 C CA . VAL A 1 1037 ? -12.751 9.170 30.273 1.00 97.44 1037 VAL A CA 1
ATOM 8088 C C . VAL A 1 1037 ? -11.478 8.457 30.705 1.00 97.44 1037 VAL A C 1
ATOM 8090 O O . VAL A 1 1037 ? -10.985 8.710 31.806 1.00 97.44 1037 VAL A O 1
ATOM 8093 N N . GLU A 1 1038 ? -10.952 7.600 29.836 1.00 96.44 1038 GLU A N 1
ATOM 8094 C CA . GLU A 1 1038 ? -9.674 6.908 30.014 1.00 96.44 1038 GLU A CA 1
ATOM 8095 C C . GLU A 1 1038 ? -8.575 7.620 29.221 1.00 96.44 1038 GLU A C 1
ATOM 8097 O O . GLU A 1 1038 ? -8.754 7.918 28.038 1.00 96.44 1038 GLU A O 1
ATOM 8102 N N . THR A 1 1039 ? -7.427 7.886 29.840 1.00 96.75 1039 THR A N 1
ATOM 8103 C CA . THR A 1 1039 ? -6.247 8.471 29.175 1.00 96.75 1039 THR A CA 1
ATOM 8104 C C . THR A 1 1039 ? -5.159 7.430 28.907 1.00 96.75 1039 THR A C 1
ATOM 8106 O O . THR A 1 1039 ? -5.206 6.327 29.447 1.00 96.75 1039 THR A O 1
ATOM 8109 N N . TYR A 1 1040 ? -4.161 7.753 28.073 1.00 96.56 1040 TYR A N 1
ATOM 8110 C CA . TYR A 1 1040 ? -3.072 6.813 27.745 1.00 96.56 1040 TYR A CA 1
ATOM 8111 C C . TYR A 1 1040 ? -2.337 6.279 28.979 1.00 96.56 1040 TYR A C 1
ATOM 8113 O O . TYR A 1 1040 ? -2.021 5.093 29.028 1.00 96.56 1040 TYR A O 1
ATOM 8121 N N . ASP A 1 1041 ? -2.110 7.108 30.000 1.00 94.81 1041 ASP A N 1
ATOM 8122 C CA . ASP A 1 1041 ? -1.517 6.697 31.283 1.00 94.81 1041 ASP A CA 1
ATOM 8123 C C . ASP A 1 1041 ? -2.415 5.777 32.136 1.00 94.81 1041 ASP A C 1
ATOM 8125 O O . ASP A 1 1041 ? -2.062 5.438 33.268 1.00 94.81 1041 ASP A O 1
ATOM 8129 N N . ARG A 1 1042 ? -3.551 5.331 31.580 1.00 93.50 1042 ARG A N 1
ATOM 8130 C CA . ARG A 1 1042 ? -4.519 4.402 32.177 1.00 93.50 1042 ARG A CA 1
ATOM 8131 C C . ARG A 1 1042 ? -5.194 4.975 33.423 1.00 93.50 1042 ARG A C 1
ATOM 8133 O O . ARG A 1 1042 ? -5.639 4.228 34.298 1.00 93.50 1042 ARG A O 1
ATOM 8140 N N . THR A 1 1043 ? -5.266 6.303 33.525 1.00 95.06 1043 THR A N 1
ATOM 8141 C CA . THR A 1 1043 ? -6.071 6.974 34.545 1.00 95.06 1043 THR A CA 1
ATOM 8142 C C . THR A 1 1043 ? -7.496 7.215 34.050 1.00 95.06 1043 THR A C 1
ATOM 8144 O O . THR A 1 1043 ? -7.751 7.395 32.860 1.00 95.06 1043 THR A O 1
ATOM 8147 N N . PHE A 1 1044 ? -8.441 7.189 34.992 1.00 95.31 1044 PHE A N 1
ATOM 8148 C CA . PHE A 1 1044 ? -9.859 7.420 34.733 1.00 95.31 1044 PHE A CA 1
ATOM 8149 C C . PHE A 1 1044 ? -10.300 8.706 35.416 1.00 95.31 1044 PHE A C 1
ATOM 8151 O O . PHE A 1 1044 ? -9.979 8.943 36.585 1.00 95.31 1044 PHE A O 1
ATOM 8158 N N . ARG A 1 1045 ? -11.083 9.516 34.706 1.00 94.88 1045 ARG A N 1
ATOM 8159 C CA . ARG A 1 1045 ? -11.727 10.708 35.267 1.00 94.88 1045 ARG A CA 1
ATOM 8160 C C . ARG A 1 1045 ? -13.186 10.783 34.855 1.00 94.88 1045 ARG A C 1
ATOM 8162 O O . ARG A 1 1045 ? -13.536 10.409 33.739 1.00 94.88 1045 ARG A O 1
ATOM 8169 N N . GLU A 1 1046 ? -14.021 11.293 35.749 1.00 96.19 1046 GLU A N 1
ATOM 8170 C CA . GLU A 1 1046 ? -15.399 11.625 35.401 1.00 96.19 1046 GLU A CA 1
ATOM 8171 C C . GLU A 1 1046 ? -15.431 12.885 34.532 1.00 96.19 1046 GLU A C 1
ATOM 8173 O O . GLU A 1 1046 ? -14.659 13.826 34.744 1.00 96.19 1046 GLU A O 1
ATOM 8178 N N . ALA A 1 1047 ? -16.324 12.893 33.550 1.00 95.94 1047 ALA A N 1
ATOM 8179 C CA . ALA A 1 1047 ? -16.579 14.030 32.688 1.00 95.94 1047 ALA A CA 1
ATOM 8180 C C . ALA A 1 1047 ? -18.077 14.168 32.413 1.00 95.94 1047 ALA A C 1
ATOM 8182 O O . ALA A 1 1047 ? -18.834 13.194 32.427 1.00 95.94 1047 ALA A O 1
ATOM 8183 N N . THR A 1 1048 ? -18.485 15.399 32.136 1.00 95.75 1048 THR A N 1
ATOM 8184 C CA . THR A 1 1048 ? -19.831 15.720 31.669 1.00 95.75 1048 THR A CA 1
ATOM 8185 C C . THR A 1 1048 ? -19.932 15.378 30.178 1.00 95.75 1048 THR A C 1
ATOM 8187 O O . THR A 1 1048 ? -19.136 15.918 29.403 1.00 95.75 1048 THR A O 1
ATOM 8190 N N . PRO A 1 1049 ? -20.846 14.480 29.766 1.00 96.62 1049 PRO A N 1
ATOM 8191 C CA . PRO A 1 1049 ? -21.090 14.203 28.358 1.00 96.62 1049 PRO A CA 1
ATOM 8192 C C . PRO A 1 1049 ? -21.841 15.329 27.670 1.00 96.62 1049 PRO A C 1
ATOM 8194 O O . PRO A 1 1049 ? -22.644 16.031 28.281 1.00 96.62 1049 PRO A O 1
ATOM 8197 N N . GLU A 1 1050 ? -21.686 15.377 26.357 1.00 97.38 1050 GLU A N 1
ATOM 8198 C CA . GLU A 1 1050 ? -22.761 15.823 25.486 1.00 97.38 1050 GLU A CA 1
ATOM 8199 C C . GLU A 1 1050 ? -23.595 14.617 25.048 1.00 97.38 1050 GLU A C 1
ATOM 8201 O O . GLU A 1 1050 ? -23.056 13.594 24.617 1.00 97.38 1050 GLU A O 1
ATOM 8206 N N . ILE A 1 1051 ? -24.914 14.719 25.186 1.00 97.75 1051 ILE A N 1
ATOM 8207 C CA . ILE A 1 1051 ? -25.847 13.645 24.847 1.00 97.75 1051 ILE A CA 1
ATOM 8208 C C . ILE A 1 1051 ? -26.316 13.852 23.410 1.00 97.75 1051 ILE A C 1
ATOM 8210 O O . ILE A 1 1051 ? -26.999 14.831 23.117 1.00 97.75 1051 ILE A O 1
ATOM 8214 N N . VAL A 1 1052 ? -25.989 12.911 22.526 1.00 96.44 1052 VAL A N 1
ATOM 8215 C CA . VAL A 1 1052 ? -26.383 12.963 21.114 1.00 96.44 1052 VAL A CA 1
ATOM 8216 C C . VAL A 1 1052 ? -27.404 11.866 20.838 1.00 96.44 1052 VAL A C 1
ATOM 8218 O O . VAL A 1 1052 ? -27.167 10.690 21.115 1.00 96.44 1052 VAL A O 1
ATOM 8221 N N . VAL A 1 1053 ? -28.570 12.245 20.319 1.00 95.38 1053 VAL A N 1
ATOM 8222 C CA . VAL A 1 1053 ? -29.669 11.310 20.047 1.00 95.38 1053 VAL A CA 1
ATOM 8223 C C . VAL A 1 1053 ? -29.416 10.571 18.740 1.00 95.38 1053 VAL A C 1
ATOM 8225 O O . VAL A 1 1053 ? -29.256 11.205 17.704 1.00 95.38 1053 VAL A O 1
ATOM 8228 N N . LEU A 1 1054 ? -29.454 9.237 18.784 1.00 93.38 1054 LEU A N 1
ATOM 8229 C CA . LEU A 1 1054 ? -29.482 8.397 17.585 1.00 93.38 1054 LEU A CA 1
ATOM 8230 C C . LEU A 1 1054 ? -30.915 8.229 17.072 1.00 93.38 1054 LEU A C 1
ATOM 8232 O O . LEU A 1 1054 ? -31.193 8.396 15.890 1.00 93.38 1054 LEU A O 1
ATOM 8236 N N . ASN A 1 1055 ? -31.845 7.873 17.964 1.00 92.56 1055 ASN A N 1
ATOM 8237 C CA . ASN A 1 1055 ? -33.265 7.723 17.645 1.00 92.56 1055 ASN A CA 1
ATOM 8238 C C . ASN A 1 1055 ? -34.142 7.791 18.909 1.00 92.56 1055 ASN A C 1
ATOM 8240 O O . ASN A 1 1055 ? -33.642 7.733 20.035 1.00 92.56 1055 ASN A O 1
ATOM 8244 N N . GLY A 1 1056 ? -35.459 7.918 18.717 1.00 92.38 1056 GLY A N 1
ATOM 8245 C CA . GLY A 1 1056 ? -36.434 7.970 19.813 1.00 92.38 1056 GLY A CA 1
ATOM 8246 C C . GLY A 1 1056 ? -36.380 9.265 20.629 1.00 92.38 1056 GLY A C 1
ATOM 8247 O O . GLY A 1 1056 ? -36.786 9.285 21.791 1.00 92.38 1056 GLY A O 1
ATOM 8248 N N . GLY A 1 1057 ? -35.861 10.350 20.043 1.00 93.25 1057 GLY A N 1
ATOM 8249 C CA . GLY A 1 1057 ? -35.740 11.653 20.701 1.00 93.25 1057 GLY A CA 1
ATOM 8250 C C . GLY A 1 1057 ? -37.075 12.232 21.173 1.00 93.25 1057 GLY A C 1
ATOM 8251 O O . GLY A 1 1057 ? -37.097 13.038 22.087 1.00 93.25 1057 GLY A O 1
ATOM 8252 N N . GLU A 1 1058 ? -38.204 11.791 20.623 1.00 95.06 1058 GLU A N 1
ATOM 8253 C CA . GLU A 1 1058 ? -39.543 12.175 21.071 1.00 95.06 1058 GLU A CA 1
ATOM 8254 C C . GLU A 1 1058 ? -39.900 11.672 22.483 1.00 95.06 1058 GLU A C 1
ATOM 8256 O O . GLU A 1 1058 ? -40.805 12.218 23.121 1.00 95.06 1058 GLU A O 1
ATOM 8261 N N . PHE A 1 1059 ? -39.204 10.648 22.991 1.00 96.25 1059 PHE A N 1
ATOM 8262 C CA . PHE A 1 1059 ? -39.450 10.077 24.320 1.00 96.25 1059 PHE A CA 1
ATOM 8263 C C . PHE A 1 1059 ? -38.650 10.760 25.429 1.00 96.25 1059 PHE A C 1
ATOM 8265 O O . PHE A 1 1059 ? -38.907 10.500 26.608 1.00 96.25 1059 PHE A O 1
ATOM 8272 N N . ILE A 1 1060 ? -37.708 11.635 25.073 1.00 96.62 1060 ILE A N 1
ATOM 8273 C CA . ILE A 1 1060 ? -36.782 12.281 26.001 1.00 96.62 1060 ILE A CA 1
ATOM 8274 C C . ILE A 1 1060 ? -36.630 13.780 25.704 1.00 96.62 1060 ILE A C 1
ATOM 8276 O O . ILE A 1 1060 ? -36.838 14.234 24.588 1.00 96.62 1060 ILE A O 1
ATOM 8280 N N . GLU A 1 1061 ? -36.267 14.567 26.708 1.00 96.88 1061 GLU A N 1
ATOM 8281 C CA . GLU A 1 1061 ? -35.795 15.948 26.569 1.00 96.88 1061 GLU A CA 1
ATOM 8282 C C . GLU A 1 1061 ? -34.387 16.032 27.160 1.00 96.88 1061 GLU A C 1
ATOM 8284 O O . GLU A 1 1061 ? -34.118 15.409 28.188 1.00 96.88 1061 GLU A O 1
ATOM 8289 N N . ILE A 1 1062 ? -33.484 16.754 26.497 1.00 97.19 1062 ILE A N 1
ATOM 8290 C CA . ILE A 1 1062 ? -32.077 16.877 26.895 1.00 97.19 1062 ILE A CA 1
ATOM 8291 C C . ILE A 1 1062 ? -31.817 18.321 27.319 1.00 97.19 1062 ILE A C 1
ATOM 8293 O O . ILE A 1 1062 ? -32.004 19.239 26.520 1.00 97.19 1062 ILE A O 1
ATOM 8297 N N . ASP A 1 1063 ? -31.346 18.505 28.552 1.00 95.94 1063 ASP A N 1
ATOM 8298 C CA . ASP A 1 1063 ? -30.815 19.771 29.065 1.00 95.94 1063 ASP A CA 1
ATOM 8299 C C . ASP A 1 1063 ? -29.400 19.533 29.605 1.00 95.94 1063 ASP A C 1
ATOM 8301 O O . ASP A 1 1063 ? -29.203 18.941 30.670 1.00 95.94 1063 ASP A O 1
ATOM 8305 N N . GLY A 1 1064 ? -28.396 19.927 28.818 1.00 94.25 1064 GLY A N 1
ATOM 8306 C CA . GLY A 1 1064 ? -26.992 19.639 29.107 1.00 94.25 1064 GLY A CA 1
ATOM 8307 C C . GLY A 1 1064 ? -26.712 18.134 29.178 1.00 94.25 1064 GLY A C 1
ATOM 8308 O O . GLY A 1 1064 ? -26.825 17.424 28.182 1.00 94.25 1064 GLY A O 1
ATOM 8309 N N . ASP A 1 1065 ? -26.331 17.660 30.362 1.00 95.12 1065 ASP A N 1
ATOM 8310 C CA . ASP A 1 1065 ? -26.033 16.256 30.664 1.00 95.12 1065 ASP A CA 1
ATOM 8311 C C . ASP A 1 1065 ? -27.202 15.509 31.318 1.00 95.12 1065 ASP A C 1
ATOM 8313 O O . ASP A 1 1065 ? -27.045 14.374 31.770 1.00 95.12 1065 ASP A O 1
ATOM 8317 N N . THR A 1 1066 ? -28.378 16.132 31.391 1.00 96.94 1066 THR A N 1
ATOM 8318 C CA . THR A 1 1066 ? -29.558 15.565 32.040 1.00 96.94 1066 THR A CA 1
ATOM 8319 C C . THR A 1 1066 ? -30.632 15.225 31.017 1.00 96.94 1066 THR A C 1
ATOM 8321 O O . THR A 1 1066 ? -30.966 16.023 30.143 1.00 96.94 1066 THR A O 1
ATOM 8324 N N . ILE A 1 1067 ? -31.190 14.020 31.146 1.00 97.19 1067 ILE A N 1
ATOM 8325 C CA . ILE A 1 1067 ? -32.337 13.553 30.369 1.00 97.19 1067 ILE A CA 1
ATOM 8326 C C . ILE A 1 1067 ? -33.598 13.630 31.223 1.00 97.19 1067 ILE A C 1
ATOM 8328 O O . ILE A 1 1067 ? -33.627 13.082 32.323 1.00 97.19 1067 ILE A O 1
ATOM 8332 N N . THR A 1 1068 ? -34.664 14.209 30.675 1.00 97.00 1068 THR A N 1
ATOM 8333 C CA . THR A 1 1068 ? -36.028 14.121 31.213 1.00 97.00 1068 THR A CA 1
ATOM 8334 C C . THR A 1 1068 ? -36.859 13.172 30.359 1.00 97.00 1068 THR A C 1
ATOM 8336 O O . THR A 1 1068 ? -36.941 13.321 29.144 1.00 97.00 1068 THR A O 1
ATOM 8339 N N . ALA A 1 1069 ? -37.492 12.176 30.974 1.00 95.88 1069 ALA A N 1
ATOM 8340 C CA . ALA A 1 1069 ? -38.358 11.235 30.269 1.00 95.88 1069 ALA A CA 1
ATOM 8341 C C . ALA A 1 1069 ? -39.735 11.855 29.952 1.00 95.88 1069 ALA A C 1
ATOM 8343 O O . ALA A 1 1069 ? -40.486 12.177 30.866 1.00 95.88 1069 ALA A O 1
ATOM 8344 N N . ASN A 1 1070 ? -40.132 11.958 28.681 1.00 91.75 1070 ASN A N 1
ATOM 8345 C CA . ASN A 1 1070 ? -41.380 12.624 28.274 1.00 91.75 1070 ASN A CA 1
ATOM 8346 C C . ASN A 1 1070 ? -42.587 11.677 28.191 1.00 91.75 1070 ASN A C 1
ATOM 8348 O O . ASN A 1 1070 ? -43.684 12.022 28.633 1.00 91.75 1070 ASN A O 1
ATOM 8352 N N . GLY A 1 1071 ? -42.410 10.456 27.687 1.00 88.44 1071 GLY A N 1
ATOM 8353 C CA . GLY A 1 1071 ? -43.500 9.488 27.526 1.00 88.44 1071 GLY A CA 1
ATOM 8354 C C . GLY A 1 1071 ? -42.997 8.073 27.230 1.00 88.44 1071 GLY A C 1
ATOM 8355 O O . GLY A 1 1071 ? -41.827 7.923 26.890 1.00 88.44 1071 GLY A O 1
ATOM 8356 N N . PRO A 1 1072 ? -43.838 7.030 27.384 1.00 93.62 1072 PRO A N 1
ATOM 8357 C CA . PRO A 1 1072 ? -43.401 5.643 27.242 1.00 93.62 1072 PRO A CA 1
ATOM 8358 C C . PRO A 1 1072 ? -42.841 5.344 25.850 1.00 93.62 1072 PRO A C 1
ATOM 8360 O O . PRO A 1 1072 ? -43.484 5.664 24.852 1.00 93.62 1072 PRO A O 1
ATOM 8363 N N . GLY A 1 1073 ? -41.684 4.692 25.795 1.00 94.69 1073 GLY A N 1
ATOM 8364 C CA . GLY A 1 1073 ? -40.962 4.406 24.558 1.00 94.69 1073 GLY A CA 1
ATOM 8365 C C . GLY A 1 1073 ? -39.495 4.086 24.822 1.00 94.69 1073 GLY A C 1
ATOM 8366 O O . GLY A 1 1073 ? -39.084 3.943 25.973 1.00 94.69 1073 GLY A O 1
ATOM 8367 N N . VAL A 1 1074 ? -38.707 3.959 23.758 1.00 94.94 1074 VAL A N 1
ATOM 8368 C CA . VAL A 1 1074 ? -37.267 3.689 23.848 1.00 94.94 1074 VAL A CA 1
ATOM 8369 C C . VAL A 1 1074 ? -36.524 4.723 23.020 1.00 94.94 1074 VAL A C 1
ATOM 8371 O O . VAL A 1 1074 ? -36.845 4.913 21.849 1.00 94.94 1074 VAL A O 1
ATOM 8374 N N . ALA A 1 1075 ? -35.535 5.367 23.631 1.00 95.31 1075 ALA A N 1
ATOM 8375 C CA . ALA A 1 1075 ? -34.586 6.237 22.952 1.00 95.31 1075 ALA A CA 1
ATOM 8376 C C . ALA A 1 1075 ? -33.186 5.624 23.008 1.00 95.31 1075 ALA A C 1
ATOM 8378 O O . ALA A 1 1075 ? -32.820 4.989 24.002 1.00 95.31 1075 ALA A O 1
ATOM 8379 N N . HIS A 1 1076 ? -32.394 5.849 21.965 1.00 95.88 1076 HIS A N 1
ATOM 8380 C CA . HIS A 1 1076 ? -30.981 5.485 21.940 1.00 95.88 1076 HIS A CA 1
ATOM 8381 C C . HIS A 1 1076 ? -30.148 6.747 21.772 1.00 95.88 1076 HIS A C 1
ATOM 8383 O O . HIS A 1 1076 ? -30.423 7.575 20.901 1.00 95.88 1076 HIS A O 1
ATOM 8389 N N . VAL A 1 1077 ? -29.131 6.890 22.614 1.00 96.50 1077 VAL A N 1
ATOM 8390 C CA . VAL A 1 1077 ? -28.217 8.035 22.609 1.00 96.50 1077 VAL A CA 1
ATOM 8391 C C . VAL A 1 1077 ? -26.776 7.545 22.605 1.00 96.50 1077 VAL A C 1
ATOM 8393 O O . VAL A 1 1077 ? -26.486 6.462 23.105 1.00 96.50 1077 VAL A O 1
ATOM 8396 N N . VAL A 1 1078 ? -25.860 8.348 22.084 1.00 96.75 1078 VAL A N 1
ATOM 8397 C CA . VAL A 1 1078 ? -24.419 8.196 22.317 1.00 96.75 1078 VAL A CA 1
ATOM 8398 C C . VAL A 1 1078 ? -23.935 9.372 23.145 1.00 96.75 1078 VAL A C 1
ATOM 8400 O O . VAL A 1 1078 ? -24.464 10.481 23.049 1.00 96.75 1078 VAL A O 1
ATOM 8403 N N . LEU A 1 1079 ? -22.945 9.124 23.995 1.00 97.56 1079 LEU A N 1
ATOM 8404 C CA . LEU A 1 1079 ? -22.345 10.165 24.813 1.00 97.56 1079 LEU A CA 1
ATOM 8405 C C . LEU A 1 1079 ? -21.039 10.604 24.161 1.00 97.56 1079 LEU A C 1
ATOM 8407 O O . LEU A 1 1079 ? -20.121 9.795 24.013 1.00 97.56 1079 LEU A O 1
ATOM 8411 N N . ARG A 1 1080 ? -20.970 11.878 23.772 1.00 97.62 1080 ARG A N 1
ATOM 8412 C CA . ARG A 1 1080 ? -19.796 12.500 23.162 1.00 97.62 1080 ARG A CA 1
ATOM 8413 C C . ARG A 1 1080 ? -18.940 13.189 24.215 1.00 97.62 1080 ARG A C 1
ATOM 8415 O O . ARG A 1 1080 ? -19.450 13.852 25.121 1.00 97.62 1080 ARG A O 1
ATOM 8422 N N . TYR A 1 1081 ? -17.629 13.078 24.048 1.00 97.56 1081 TYR A N 1
ATOM 8423 C CA . TYR A 1 1081 ? -16.637 13.857 24.775 1.00 97.56 1081 TYR A CA 1
ATOM 8424 C C . TYR A 1 1081 ? -15.619 14.454 23.806 1.00 97.56 1081 TYR A C 1
ATOM 8426 O O . TYR A 1 1081 ? -14.893 13.719 23.136 1.00 97.56 1081 TYR A O 1
ATOM 8434 N N . THR A 1 1082 ? -15.531 15.782 23.775 1.00 97.38 1082 THR A N 1
ATOM 8435 C CA . THR A 1 1082 ? -14.482 16.490 23.038 1.00 97.38 1082 THR A CA 1
ATOM 8436 C C . THR A 1 1082 ? -13.229 16.580 23.901 1.00 97.38 1082 THR A C 1
ATOM 8438 O O . THR A 1 1082 ? -13.167 17.316 24.890 1.00 97.38 1082 THR A O 1
ATOM 8441 N N . ALA A 1 1083 ? -12.220 15.804 23.527 1.00 96.81 1083 ALA A N 1
ATOM 8442 C CA . ALA A 1 1083 ? -10.909 15.785 24.149 1.00 96.81 1083 ALA A CA 1
ATOM 8443 C C . ALA A 1 1083 ? -9.960 16.794 23.483 1.00 96.81 1083 ALA A C 1
ATOM 8445 O O . ALA A 1 1083 ? -10.246 17.371 22.432 1.00 96.81 1083 ALA A O 1
ATOM 8446 N N . SER A 1 1084 ? -8.800 17.011 24.102 1.00 94.69 1084 SER A N 1
ATOM 8447 C CA . SER A 1 1084 ? -7.750 17.876 23.559 1.00 94.69 1084 SER A CA 1
ATOM 8448 C C . SER A 1 1084 ? -6.415 17.142 23.510 1.00 94.69 1084 SER A C 1
ATOM 8450 O O . SER A 1 1084 ? -6.005 16.516 24.488 1.00 94.69 1084 SER A O 1
ATOM 8452 N N . ALA A 1 1085 ? -5.736 17.249 22.373 1.00 93.31 1085 ALA A N 1
ATOM 8453 C CA . ALA A 1 1085 ? -4.327 16.944 22.190 1.00 93.31 1085 ALA A CA 1
ATOM 8454 C C . ALA A 1 1085 ? -3.601 18.288 22.063 1.00 93.31 1085 ALA A C 1
ATOM 8456 O O . ALA A 1 1085 ? -3.484 18.858 20.977 1.00 93.31 1085 ALA A O 1
ATOM 8457 N N . GLU A 1 1086 ? -3.156 18.828 23.199 1.00 90.25 1086 GLU A N 1
ATOM 8458 C CA . GLU A 1 1086 ? -2.605 20.187 23.291 1.00 90.25 1086 GLU A CA 1
ATOM 8459 C C . GLU A 1 1086 ? -3.635 21.252 22.851 1.00 90.25 1086 GLU A C 1
ATOM 8461 O O . GLU A 1 1086 ? -4.645 21.434 23.530 1.00 90.25 1086 GLU A O 1
ATOM 8466 N N . SER A 1 1087 ? -3.392 21.968 21.746 1.00 89.12 1087 SER A N 1
ATOM 8467 C CA . SER A 1 1087 ? -4.298 22.993 21.202 1.00 89.12 1087 SER A CA 1
ATOM 8468 C C . SER A 1 1087 ? -5.333 22.455 20.213 1.00 89.12 1087 SER A C 1
ATOM 8470 O O . SER A 1 1087 ? -6.216 23.203 19.805 1.00 89.12 1087 SER A O 1
ATOM 8472 N N . GLU A 1 1088 ? -5.207 21.197 19.795 1.00 94.69 1088 GLU A N 1
ATOM 8473 C CA . GLU A 1 1088 ? -6.101 20.548 18.836 1.00 94.69 1088 GLU A CA 1
ATOM 8474 C C . GLU A 1 1088 ? -7.146 19.710 19.577 1.00 94.69 1088 GLU A C 1
ATOM 8476 O O . GLU A 1 1088 ? -6.842 19.101 20.603 1.00 94.69 1088 GLU A O 1
ATOM 8481 N N . THR A 1 1089 ? -8.370 19.638 19.055 1.00 97.19 1089 THR A N 1
ATOM 8482 C CA . THR A 1 1089 ? -9.454 18.833 19.637 1.00 97.19 1089 THR A CA 1
ATOM 8483 C C . THR A 1 1089 ? -9.809 17.634 18.764 1.00 97.19 1089 THR A C 1
ATOM 8485 O O . THR A 1 1089 ? -9.556 17.628 17.556 1.00 97.19 1089 THR A O 1
ATOM 8488 N N . TYR A 1 1090 ? -10.385 16.615 19.395 1.00 98.00 1090 TYR A N 1
ATOM 8489 C CA . TYR A 1 1090 ? -10.943 15.425 18.752 1.00 98.00 1090 TYR A CA 1
ATOM 8490 C C . TYR A 1 1090 ? -12.074 14.864 19.615 1.00 98.00 1090 TYR A C 1
ATOM 8492 O O . TYR A 1 1090 ? -12.099 15.083 20.828 1.00 98.00 1090 TYR A O 1
ATOM 8500 N N . ASP A 1 1091 ? -12.990 14.135 18.993 1.00 98.12 1091 ASP A N 1
ATOM 8501 C CA . ASP A 1 1091 ? -14.179 13.598 19.643 1.00 98.12 1091 ASP A CA 1
ATOM 8502 C C . ASP A 1 1091 ? -14.057 12.090 19.887 1.00 98.12 1091 ASP A C 1
ATOM 8504 O O . ASP A 1 1091 ? -13.527 11.334 19.066 1.00 98.12 1091 ASP A O 1
ATOM 8508 N N . LEU A 1 1092 ? -14.577 11.665 21.037 1.00 98.00 1092 LEU A N 1
ATOM 8509 C CA . LEU A 1 1092 ? -14.758 10.271 21.429 1.00 98.00 1092 LEU A CA 1
ATOM 8510 C C . LEU A 1 1092 ? -16.239 10.031 21.726 1.00 98.00 1092 LEU A C 1
ATOM 8512 O O . LEU A 1 1092 ? -16.901 10.889 22.316 1.00 98.00 1092 LEU A O 1
ATOM 8516 N N . TYR A 1 1093 ? -16.740 8.855 21.358 1.00 97.50 1093 TYR A N 1
ATOM 8517 C CA . TYR A 1 1093 ? -18.136 8.465 21.552 1.00 97.50 1093 TYR A CA 1
ATOM 8518 C C . TYR A 1 1093 ? -18.218 7.139 22.300 1.00 97.50 1093 TYR A C 1
ATOM 8520 O O . TYR A 1 1093 ? -17.400 6.245 22.088 1.00 97.50 1093 TYR A O 1
ATOM 8528 N N . THR A 1 1094 ? -19.217 7.001 23.168 1.00 97.12 1094 THR A N 1
ATOM 8529 C CA . THR A 1 1094 ? -19.548 5.705 23.771 1.00 97.12 1094 THR A CA 1
ATOM 8530 C C . THR A 1 1094 ? -20.256 4.803 22.776 1.00 97.12 1094 THR A C 1
ATOM 8532 O O . THR A 1 1094 ? -20.884 5.286 21.833 1.00 97.12 1094 THR A O 1
ATOM 8535 N N . GLU A 1 1095 ? -20.299 3.503 23.072 1.00 94.44 1095 GLU A N 1
ATOM 8536 C CA . GLU A 1 1095 ? -21.336 2.650 22.489 1.00 94.44 1095 GLU A CA 1
ATOM 8537 C C . GLU A 1 1095 ? -22.743 3.208 22.807 1.00 94.44 1095 GLU A C 1
ATOM 8539 O O . GLU A 1 1095 ? -22.918 3.912 23.817 1.00 94.44 1095 GLU A O 1
ATOM 8544 N N . PRO A 1 1096 ? -23.756 2.898 21.974 1.00 95.31 1096 PRO A N 1
ATOM 8545 C CA . PRO A 1 1096 ? -25.126 3.340 22.201 1.00 95.31 1096 PRO A CA 1
ATOM 8546 C C . PRO A 1 1096 ? -25.669 2.979 23.593 1.00 95.31 1096 PRO A C 1
ATOM 8548 O O . PRO A 1 1096 ? -25.661 1.821 24.018 1.00 95.31 1096 PRO A O 1
ATOM 8551 N N . VAL A 1 1097 ? -26.203 3.984 24.284 1.00 96.56 1097 VAL A N 1
ATOM 8552 C CA . VAL A 1 1097 ? -26.896 3.892 25.570 1.00 96.56 1097 VAL A CA 1
ATOM 8553 C C . VAL A 1 1097 ? -28.401 3.846 25.324 1.00 96.56 1097 VAL A C 1
ATOM 8555 O O . VAL A 1 1097 ? -28.960 4.682 24.613 1.00 96.56 1097 VAL A O 1
ATOM 8558 N N . THR A 1 1098 ? -29.074 2.876 25.939 1.00 96.25 1098 THR A N 1
ATOM 8559 C CA . THR A 1 1098 ? -30.524 2.686 25.818 1.00 96.25 1098 THR A CA 1
ATOM 8560 C C . THR A 1 1098 ? -31.260 3.375 26.964 1.00 96.25 1098 THR A C 1
ATOM 8562 O O . THR A 1 1098 ? -30.986 3.108 28.137 1.00 96.25 1098 THR A O 1
ATOM 8565 N N . ILE A 1 1099 ? -32.241 4.217 26.639 1.00 96.94 1099 ILE A N 1
ATOM 8566 C CA . ILE A 1 1099 ? -33.148 4.859 27.594 1.00 96.94 1099 ILE A CA 1
ATOM 8567 C C . ILE A 1 1099 ? -34.546 4.272 27.402 1.00 96.94 1099 ILE A C 1
ATOM 8569 O O . ILE A 1 1099 ? -35.250 4.591 26.446 1.00 96.94 1099 ILE A O 1
ATOM 8573 N N . ASN A 1 1100 ? -34.956 3.401 28.318 1.00 96.69 1100 ASN A N 1
ATOM 8574 C CA . ASN A 1 1100 ? -36.285 2.807 28.332 1.00 96.69 1100 ASN A CA 1
ATOM 8575 C C . ASN A 1 1100 ? -37.219 3.638 29.220 1.00 96.69 1100 ASN A C 1
ATOM 8577 O O . ASN A 1 1100 ? -37.037 3.695 30.439 1.00 96.69 1100 ASN A O 1
ATOM 8581 N N . VAL A 1 1101 ? -38.226 4.272 28.626 1.00 95.56 1101 VAL A N 1
ATOM 8582 C CA . VAL A 1 1101 ? -39.210 5.083 29.344 1.00 95.56 1101 VAL A CA 1
ATOM 8583 C C . VAL A 1 1101 ? -40.487 4.280 29.563 1.00 95.56 1101 VAL A C 1
ATOM 8585 O O . VAL A 1 1101 ? -41.121 3.783 28.635 1.00 95.56 1101 VAL A O 1
ATOM 8588 N N . THR A 1 1102 ? -40.894 4.187 30.823 1.00 94.31 1102 THR A N 1
ATOM 8589 C CA . THR A 1 1102 ? -42.083 3.464 31.281 1.00 94.31 1102 THR A CA 1
ATOM 8590 C C . THR A 1 1102 ? -43.206 4.429 31.662 1.00 94.31 1102 THR A C 1
ATOM 8592 O O . THR A 1 1102 ? -42.974 5.594 32.003 1.00 94.31 1102 THR A O 1
ATOM 8595 N N . SER A 1 1103 ? -44.454 3.958 31.595 1.00 87.38 1103 SER A N 1
ATOM 8596 C CA . SER A 1 1103 ? -45.616 4.734 32.036 1.00 87.38 1103 SER A CA 1
ATOM 8597 C C . SER A 1 1103 ? -45.602 4.975 33.544 1.00 87.38 1103 SER A C 1
ATOM 8599 O O . SER A 1 1103 ? -45.128 4.144 34.318 1.00 87.38 1103 SER A O 1
ATOM 8601 N N . ASN A 1 1104 ? -46.200 6.089 33.962 1.00 73.25 1104 ASN A N 1
ATOM 8602 C CA . ASN A 1 1104 ? -46.555 6.312 35.359 1.00 73.25 1104 ASN A CA 1
ATOM 8603 C C . ASN A 1 1104 ? -47.747 5.411 35.711 1.00 73.25 1104 ASN A C 1
ATOM 8605 O O . ASN A 1 1104 ? -48.889 5.799 35.475 1.00 73.25 1104 ASN A O 1
ATOM 8609 N N . GLU A 1 1105 ? -47.483 4.194 36.192 1.00 55.00 1105 GLU A N 1
ATOM 8610 C CA . GLU A 1 1105 ? -48.493 3.393 36.906 1.00 55.00 1105 GLU A CA 1
ATOM 8611 C C . GLU A 1 1105 ? -48.767 3.943 38.309 1.00 55.00 1105 GLU A C 1
ATOM 8613 O O . GLU A 1 1105 ? -47.787 4.269 39.030 1.00 55.00 1105 GLU A O 1
#

Foldseek 3Di:
DDDDDDPPPPVVVVVVVVVPPPPPDDDDDDADDDDPDDDQDPDKDWRDWFFQLPDDFDDDPPPPLKDKAWPPQKGWTWHADPVSGIKIKIFAQPALIKIKIWHNDWDQWKKKKWKKAFDQPWWWWKKKWFQPPPPPRAWTWIWTQTLQQKIFTWIQGRVRDTDTPDIDGDHHHRRGFIKMWMWGFDPQWIWIWIGGPPDDTDTDDTDRDDDPGGSITIIIIIIHNGMMIIGGIIMMGDHPVPDDDQDDDDDPPFFFPEKAWPQQEEEEEAPDWDAQQVTKIWTQTPVRDIDIDTRLQKDKDFDDPQWDDDPRIIHGHDADKGWIWIDTGNYIGIHIYGYDHPPDPFTWPDKDQQQPPDPQDAPPQKDWDWQFPRWQRDPRWTKGDAQVFQPTKTKMFHHFVQQSDQFKKKKWFKFFQWAPDQQWWKWKWFQAPPVHDWTWIFTATQQQQPQQRTFTWILHPVRDTGTPDGWGDPGGGDGPDIWIWMWGGDAQWIWTDINPRTTDTDSHNHPGRGGTIIIMTHSTMMITSMMIMTGHPDDDDDDLLVQAADEDDFQFLEQLFAFEEEEDAALVLLVCQVVDPQNGQAYEWEADLVQFTHGPVNPGTRGHVVVSCVSCGRHHAYEYEYEDPSNQPSVLVVCLVVVPLRHEYEYCQLQSLLSSCVSRLSHAYEHEAQVDDDDDLVSLLVVLLSQLLSLHQEYEYHLNCLALVSCVLSVLQRHQYEYEFDPVPVPQLQSLLRNQLSPHNHYYDPCSVSNSVSRVVNNDHNAYSAFQAEEAEQQQVVVFQGQFPVSVVVLVLLQGQEYEFEWDAACVLFIWTDDDQFQPPQWPDGDGRNDHHQVRQQVIARGVVPCPVRVRTGTGTPLVVLVSCVVSVHAYEYEYPDPDLSSLVNVLVSCVVNVRQSRYAYEYCDVSSLVSNCVVPSSHAYAHEDEDLAAPVSLSRSLSVQSVSCSSSSHAYEYACPRDDLSNSSSCSSSSHQYEHPDQADLVSQVRVSSSSHNYHHYSHSNLQSAWWRAKEKPDQEDEEEQFDKDFTWIWTAGSSRDTDIDFWDKAWSDPCVQWDDDRRMIHGHDADKTKIKTKDWTDSDPDIYIHIYNIRIYGYDYDD

Nearest PDB structures (foldseek):
  2pz0-assembly1_A  TM=9.383E-01  e=6.455E-19  Caldanaerobacter subterraneus subsp. tengcongensis MB4
  3qvq-assembly1_D  TM=9.010E-01  e=4.870E-15  Oleispira antarctica
  3l12-assembly1_B  TM=8.655E-01  e=1.026E-15  Ruegeria pomeroyi
  2otd-assembly4_D  TM=8.772E-01  e=7.770E-15  Shigella flexneri
  1zcc-assembly1_D  TM=8.596E-01  e=1.422E-13  Agrobacterium fabrum str. C58